Protein AF-A0A5Q4H5C5-F1 (afdb_monomer_lite)

Structure (mmCIF, N/CA/C/O backbone):
data_AF-A0A5Q4H5C5-F1
#
_entry.id   AF-A0A5Q4H5C5-F1
#
loop_
_atom_site.group_PDB
_atom_site.id
_atom_site.type_symbol
_atom_site.label_atom_id
_atom_site.label_alt_id
_atom_site.label_comp_id
_atom_site.label_asym_id
_atom_site.label_entity_id
_atom_site.label_seq_id
_atom_site.pdbx_PDB_ins_code
_atom_site.Cartn_x
_atom_site.Cartn_y
_atom_site.Cartn_z
_atom_site.occupancy
_atom_site.B_iso_or_equiv
_atom_site.auth_seq_id
_atom_site.auth_comp_id
_atom_site.auth_asym_id
_atom_site.auth_atom_id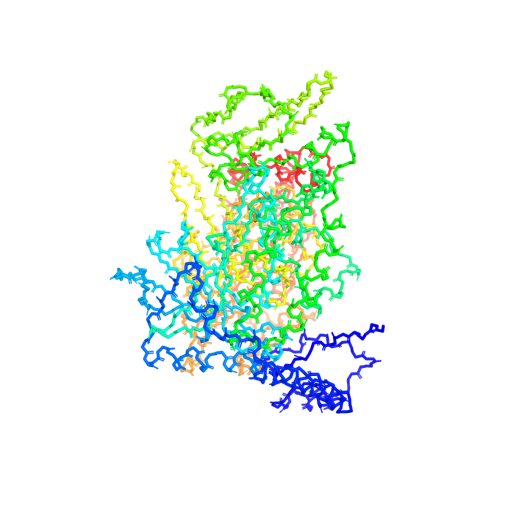
_atom_site.pdbx_PDB_model_num
ATOM 1 N N . PHE A 1 1 ? 11.814 12.733 35.305 1.00 24.50 1 PHE A N 1
ATOM 2 C CA . PHE A 1 1 ? 13.121 12.114 35.007 1.00 24.50 1 PHE A CA 1
ATOM 3 C C . PHE A 1 1 ? 13.001 11.260 33.753 1.00 24.50 1 PHE A C 1
ATOM 5 O O . PHE A 1 1 ? 12.534 10.129 33.829 1.00 24.50 1 PHE A O 1
ATOM 12 N N . SER A 1 2 ? 13.325 11.829 32.589 1.00 25.08 2 SER A N 1
ATOM 13 C CA . SER A 1 2 ? 13.315 11.117 31.309 1.00 25.08 2 SER A CA 1
ATOM 14 C C . SER A 1 2 ? 14.571 10.253 31.205 1.00 25.08 2 SER A C 1
ATOM 16 O O . SER A 1 2 ? 15.654 10.749 30.910 1.00 25.08 2 SER A O 1
ATOM 18 N N . MET A 1 3 ? 14.439 8.959 31.485 1.00 25.06 3 MET A N 1
ATOM 19 C CA . MET A 1 3 ? 15.427 7.988 31.025 1.00 25.06 3 MET A CA 1
ATOM 20 C C . MET A 1 3 ? 15.076 7.643 29.584 1.00 25.06 3 MET A C 1
ATOM 22 O O . MET A 1 3 ? 14.018 7.060 29.333 1.00 25.06 3 MET A O 1
ATOM 26 N N . ASP A 1 4 ? 15.950 8.010 28.650 1.00 27.47 4 ASP A N 1
ATOM 27 C CA . ASP A 1 4 ? 15.957 7.434 27.311 1.00 27.47 4 ASP A CA 1
ATOM 28 C C . ASP A 1 4 ? 15.965 5.906 27.449 1.00 27.47 4 ASP A C 1
ATOM 30 O O . ASP A 1 4 ? 16.947 5.306 27.891 1.00 27.47 4 ASP A O 1
ATOM 34 N N . ARG A 1 5 ? 14.832 5.267 27.141 1.00 27.55 5 ARG A N 1
ATOM 35 C CA . ARG A 1 5 ? 14.747 3.810 27.052 1.00 27.55 5 ARG A CA 1
ATOM 36 C C . ARG A 1 5 ? 15.484 3.389 25.790 1.00 27.55 5 ARG A C 1
ATOM 38 O O . ARG A 1 5 ? 14.963 3.524 24.686 1.00 27.55 5 ARG A O 1
ATOM 45 N N . TRP A 1 6 ? 16.699 2.891 25.962 1.00 33.88 6 TRP A N 1
ATOM 46 C CA . TRP A 1 6 ? 17.422 2.193 24.910 1.00 33.88 6 TRP A CA 1
ATOM 47 C C . TRP A 1 6 ? 16.799 0.803 24.768 1.00 33.88 6 TRP A C 1
ATOM 49 O O . TRP A 1 6 ? 16.703 0.056 25.735 1.00 33.88 6 TRP A O 1
ATOM 59 N N . SER A 1 7 ? 16.297 0.471 23.581 1.00 33.97 7 SER A N 1
ATOM 60 C CA . SER A 1 7 ? 15.688 -0.829 23.311 1.00 33.97 7 SER A CA 1
ATOM 61 C C . SER A 1 7 ? 16.748 -1.932 23.390 1.00 33.97 7 SER A C 1
ATOM 63 O O . SER A 1 7 ? 17.665 -1.981 22.569 1.00 33.97 7 SER A O 1
ATOM 65 N N . HIS A 1 8 ? 16.613 -2.830 24.366 1.00 30.78 8 HIS A N 1
ATOM 66 C CA . HIS A 1 8 ? 17.336 -4.097 24.427 1.00 30.78 8 HIS A CA 1
ATOM 67 C C . HIS A 1 8 ? 17.171 -4.884 23.112 1.00 30.78 8 HIS A C 1
ATOM 69 O O . HIS A 1 8 ? 16.129 -5.493 22.875 1.00 30.78 8 HIS A O 1
ATOM 75 N N . THR A 1 9 ? 18.217 -4.977 22.292 1.00 34.16 9 THR A N 1
ATOM 76 C CA . THR A 1 9 ? 18.326 -6.035 21.277 1.00 34.16 9 THR A CA 1
ATOM 77 C C . THR A 1 9 ? 18.616 -7.355 21.998 1.00 34.16 9 THR A C 1
ATOM 79 O O . THR A 1 9 ? 19.706 -7.562 22.535 1.00 34.16 9 THR A O 1
ATOM 82 N N . ARG A 1 10 ? 17.617 -8.243 22.104 1.00 31.52 10 ARG A N 1
ATOM 83 C CA . ARG A 1 10 ? 17.680 -9.467 22.935 1.00 31.52 10 ARG A CA 1
ATOM 84 C C . ARG A 1 10 ? 18.331 -10.691 22.267 1.00 31.52 10 ARG A C 1
ATOM 86 O O . ARG A 1 10 ? 18.463 -11.719 22.925 1.00 31.52 10 ARG A O 1
ATOM 93 N N . THR A 1 11 ? 18.835 -10.596 21.035 1.00 32.69 11 THR A N 1
ATOM 94 C CA . THR A 1 11 ? 19.495 -11.716 20.321 1.00 32.69 11 THR A CA 1
ATOM 95 C C . THR A 1 11 ? 20.763 -11.310 19.564 1.00 32.69 11 THR A C 1
ATOM 97 O O . THR A 1 11 ? 20.951 -10.124 19.295 1.00 32.69 11 THR A O 1
ATOM 100 N N . PRO A 1 12 ? 21.654 -12.275 19.236 1.00 31.16 12 PRO A N 1
ATOM 101 C CA . PRO A 1 12 ? 22.862 -12.020 18.461 1.00 31.16 12 PRO A CA 1
ATOM 102 C C . PRO A 1 12 ? 22.543 -11.736 16.991 1.00 31.16 12 PRO A C 1
ATOM 104 O O . PRO A 1 12 ? 21.700 -12.380 16.370 1.00 31.16 12 PRO A O 1
ATOM 107 N N . PHE A 1 13 ? 23.265 -10.763 16.459 1.00 40.22 13 PHE A N 1
ATOM 108 C CA . PHE A 1 13 ? 23.206 -10.250 15.100 1.00 40.22 13 PHE A CA 1
ATOM 109 C C . PHE A 1 13 ? 23.604 -11.338 14.109 1.00 40.22 13 PHE A C 1
ATOM 111 O O . PHE A 1 13 ? 24.758 -11.758 14.073 1.00 40.22 13 PHE A O 1
ATOM 118 N N . ILE A 1 14 ? 22.660 -11.796 13.290 1.00 32.22 14 ILE A N 1
ATOM 119 C CA . ILE A 1 14 ? 22.969 -12.623 12.124 1.00 32.22 14 ILE A CA 1
ATOM 120 C C . ILE A 1 14 ? 22.578 -11.814 10.893 1.00 32.22 14 ILE A C 1
ATOM 122 O O . ILE A 1 14 ? 21.432 -11.840 10.455 1.00 32.22 14 ILE A O 1
ATOM 126 N N . GLY A 1 15 ? 23.556 -11.091 10.347 1.00 29.44 15 GLY A N 1
ATOM 127 C CA . GLY A 1 15 ? 23.467 -10.478 9.025 1.00 29.44 15 GLY A CA 1
ATOM 128 C C . GLY A 1 15 ? 23.785 -8.990 9.010 1.00 29.44 15 GLY A C 1
ATOM 129 O O . GLY A 1 15 ? 22.909 -8.184 9.279 1.00 29.44 15 GLY A O 1
ATOM 130 N N . VAL A 1 16 ? 25.012 -8.682 8.573 1.00 31.88 16 VAL A N 1
ATOM 131 C CA . VAL A 1 16 ? 25.508 -7.361 8.146 1.00 31.88 16 VAL A CA 1
ATOM 132 C C . VAL A 1 16 ? 25.540 -6.309 9.262 1.00 31.88 16 VAL A C 1
ATOM 134 O O . VAL A 1 16 ? 24.557 -6.033 9.937 1.00 31.88 16 VAL A O 1
ATOM 137 N N . ILE A 1 17 ? 26.712 -5.705 9.452 1.00 34.69 17 ILE A N 1
ATOM 138 C CA . ILE A 1 17 ? 26.921 -4.535 10.310 1.00 34.69 17 ILE A CA 1
ATOM 139 C C . ILE A 1 17 ? 26.191 -3.347 9.655 1.00 34.69 17 ILE A C 1
ATOM 141 O O . ILE A 1 17 ? 26.812 -2.528 8.999 1.00 34.69 17 ILE A O 1
ATOM 145 N N . ASP A 1 18 ? 24.865 -3.297 9.761 1.00 31.42 18 ASP A N 1
ATOM 146 C CA . ASP A 1 18 ? 24.020 -2.180 9.303 1.00 31.42 18 ASP A CA 1
ATOM 147 C C . ASP A 1 18 ? 23.171 -1.621 10.464 1.00 31.42 18 ASP A C 1
ATOM 149 O O . ASP A 1 18 ? 22.157 -0.943 10.274 1.00 31.42 18 ASP A O 1
ATOM 153 N N . GLU A 1 19 ? 23.609 -1.864 11.701 1.00 35.09 19 GLU A N 1
ATOM 154 C CA . GLU A 1 19 ? 23.111 -1.161 12.875 1.00 35.09 19 GLU A CA 1
ATOM 155 C C . GLU A 1 19 ? 24.088 -0.060 13.274 1.00 35.09 19 GLU A C 1
ATOM 157 O O . GLU A 1 19 ? 25.169 -0.312 13.799 1.00 35.09 19 GLU A O 1
ATOM 162 N N . PHE A 1 20 ? 23.672 1.188 13.066 1.00 35.53 20 PHE A N 1
ATOM 163 C CA . PHE A 1 20 ? 24.185 2.291 13.865 1.00 35.53 20 PHE A CA 1
ATOM 164 C C . PHE A 1 20 ? 23.668 2.088 15.292 1.00 35.53 20 PHE A C 1
ATOM 166 O O . PHE A 1 20 ? 22.557 2.506 15.624 1.00 35.53 20 PHE A O 1
ATOM 173 N N . THR A 1 21 ? 24.454 1.450 16.152 1.00 40.84 21 THR A N 1
ATOM 174 C CA . THR A 1 21 ? 24.418 1.839 17.558 1.00 40.84 21 THR A CA 1
ATOM 175 C C . THR A 1 21 ? 25.072 3.217 17.603 1.00 40.84 21 THR A C 1
ATOM 177 O O . THR A 1 21 ? 26.158 3.396 17.058 1.00 40.84 21 THR A O 1
ATOM 180 N N . ALA A 1 22 ? 24.411 4.222 18.180 1.00 38.19 22 ALA A N 1
ATOM 181 C CA . ALA A 1 22 ? 25.074 5.490 18.458 1.00 38.19 22 ALA A CA 1
ATOM 182 C C . ALA A 1 22 ? 26.166 5.213 19.498 1.00 38.19 22 ALA A C 1
ATOM 184 O O . ALA A 1 22 ? 25.900 5.143 20.698 1.00 38.19 22 ALA A O 1
ATOM 185 N N . TRP A 1 23 ? 27.373 4.938 19.020 1.00 48.09 23 TRP A N 1
ATOM 186 C CA . TRP A 1 23 ? 28.549 4.853 19.859 1.00 48.09 23 TRP A CA 1
ATOM 187 C C . TRP A 1 23 ? 29.046 6.276 20.086 1.00 48.09 23 TRP A C 1
ATOM 189 O O . TRP A 1 23 ? 29.136 7.076 19.159 1.00 48.09 23 TRP A O 1
ATOM 199 N N . ASP A 1 24 ? 29.391 6.580 21.328 1.00 41.28 24 ASP A N 1
ATOM 200 C CA . ASP A 1 24 ? 30.087 7.811 21.705 1.00 41.28 24 ASP A CA 1
ATOM 201 C C . ASP A 1 24 ? 31.520 7.872 21.137 1.00 41.28 24 ASP A C 1
ATOM 203 O O . ASP A 1 24 ? 32.189 8.897 21.253 1.00 41.28 24 ASP A O 1
ATOM 207 N N . ARG A 1 25 ? 31.992 6.783 20.512 1.00 54.31 25 ARG A N 1
ATOM 208 C CA . ARG A 1 25 ? 33.290 6.666 19.842 1.00 54.31 25 ARG A CA 1
ATOM 209 C C . ARG A 1 25 ? 33.282 5.611 18.735 1.00 54.31 25 ARG A C 1
ATOM 211 O O . ARG A 1 25 ? 32.478 4.685 18.754 1.00 54.31 25 ARG A O 1
ATOM 218 N N . ALA A 1 26 ? 34.249 5.680 17.824 1.00 50.47 26 ALA A N 1
ATOM 219 C CA . ALA A 1 26 ? 34.503 4.594 16.882 1.00 50.47 26 ALA A CA 1
ATOM 220 C C . ALA A 1 26 ? 34.917 3.292 17.608 1.00 50.47 26 ALA A C 1
ATOM 222 O O . ALA A 1 26 ? 35.628 3.321 18.622 1.00 50.47 26 ALA A O 1
ATOM 223 N N . LEU A 1 27 ? 34.475 2.147 17.079 1.00 56.78 27 LEU A N 1
ATOM 224 C CA . LEU A 1 27 ? 34.932 0.825 17.512 1.00 56.78 27 LEU A CA 1
ATOM 225 C C . LEU A 1 27 ? 36.267 0.486 16.842 1.00 56.78 27 LEU A C 1
ATOM 227 O O . LEU A 1 27 ? 36.470 0.761 15.660 1.00 56.78 27 LEU A O 1
ATOM 231 N N . THR A 1 28 ? 37.167 -0.153 17.581 1.00 65.62 28 THR A N 1
ATOM 232 C CA . THR A 1 28 ? 38.423 -0.674 17.029 1.00 65.62 28 THR A CA 1
ATOM 233 C C . THR A 1 28 ? 38.176 -1.942 16.192 1.00 65.62 28 THR A C 1
ATOM 235 O O . THR A 1 28 ? 37.216 -2.674 16.457 1.00 65.62 28 THR A O 1
ATOM 238 N N . PRO A 1 29 ? 39.048 -2.282 15.220 1.00 56.16 29 PRO A N 1
ATOM 239 C CA . PRO A 1 29 ? 38.927 -3.521 14.442 1.00 56.16 29 PRO A CA 1
ATOM 240 C C . PRO A 1 29 ? 38.816 -4.785 15.309 1.00 56.16 29 PRO A C 1
ATOM 242 O O . PRO A 1 29 ? 38.026 -5.678 15.007 1.00 56.16 29 PRO A O 1
ATOM 245 N N . CYS A 1 30 ? 39.547 -4.838 16.428 1.00 62.84 30 CYS A N 1
ATOM 246 C CA . CYS A 1 30 ? 39.488 -5.942 17.388 1.00 62.84 30 CYS A CA 1
ATOM 247 C C . CYS A 1 30 ? 38.121 -6.050 18.079 1.00 62.84 30 CYS A C 1
ATOM 249 O O . CYS A 1 30 ? 37.609 -7.156 18.247 1.00 62.84 30 CYS A O 1
ATOM 251 N N . GLU A 1 31 ? 37.507 -4.922 18.450 1.00 63.34 31 GLU A N 1
ATOM 252 C CA . GLU A 1 31 ? 36.155 -4.892 19.019 1.00 63.34 31 GLU A CA 1
ATOM 253 C C . GLU A 1 31 ? 35.120 -5.364 17.993 1.00 63.34 31 GLU A C 1
ATOM 255 O O . GLU A 1 31 ? 34.280 -6.199 18.320 1.00 63.34 31 GLU A O 1
ATOM 260 N N . VAL A 1 32 ? 35.221 -4.920 16.736 1.00 58.78 32 VAL A N 1
ATOM 261 C CA . VAL A 1 32 ? 34.344 -5.372 15.641 1.00 58.78 32 VAL A CA 1
ATOM 262 C C . VAL A 1 32 ? 34.468 -6.885 15.421 1.00 58.78 32 VAL A C 1
ATOM 264 O O . VAL A 1 32 ? 33.459 -7.593 15.384 1.00 58.78 32 VAL A O 1
ATOM 267 N N . LEU A 1 33 ? 35.696 -7.409 15.348 1.00 60.31 33 LEU A N 1
ATOM 268 C CA . LEU A 1 33 ? 35.968 -8.845 15.226 1.00 60.31 33 LEU A CA 1
ATOM 269 C C . LEU A 1 33 ? 35.425 -9.637 16.423 1.00 60.31 33 LEU A C 1
ATOM 271 O O . LEU A 1 33 ? 34.775 -10.667 16.233 1.00 60.31 33 LEU A O 1
ATOM 275 N N . ALA A 1 34 ? 35.631 -9.153 17.648 1.00 64.31 34 ALA A N 1
ATOM 276 C CA . ALA A 1 34 ? 35.116 -9.792 18.854 1.00 64.31 34 ALA A CA 1
ATOM 277 C C . ALA A 1 34 ? 33.579 -9.808 18.892 1.00 64.31 34 ALA A C 1
ATOM 279 O O . ALA A 1 34 ? 32.991 -10.821 19.273 1.00 64.31 34 ALA A O 1
ATOM 280 N N . LEU A 1 35 ? 32.922 -8.723 18.469 1.00 62.19 35 LEU A N 1
ATOM 281 C CA . LEU A 1 35 ? 31.461 -8.638 18.385 1.00 62.19 35 LEU A CA 1
ATOM 282 C C . LEU A 1 35 ? 30.907 -9.570 17.301 1.00 62.19 35 LEU A C 1
ATOM 284 O O . LEU A 1 35 ? 29.940 -10.279 17.564 1.00 62.19 35 LEU A O 1
ATOM 288 N N . SER A 1 36 ? 31.559 -9.653 16.135 1.00 56.50 36 SER A N 1
ATOM 289 C CA . SER A 1 36 ? 31.135 -10.520 15.022 1.00 56.50 36 SER A CA 1
ATOM 290 C C . SER A 1 36 ? 31.127 -12.017 15.366 1.00 56.50 36 SER A C 1
ATOM 292 O O . SER A 1 36 ? 30.361 -12.787 14.793 1.00 56.50 36 SER A O 1
ATOM 294 N N . ARG A 1 37 ? 31.962 -12.439 16.325 1.00 61.53 37 ARG A N 1
ATOM 295 C CA . ARG A 1 37 ? 32.092 -13.838 16.764 1.00 61.53 37 ARG A CA 1
ATOM 296 C C . ARG A 1 37 ? 31.194 -14.188 17.954 1.00 61.53 37 ARG A C 1
ATOM 298 O O . ARG A 1 37 ? 31.105 -15.356 18.336 1.00 61.53 37 ARG A O 1
ATOM 305 N N . ARG A 1 38 ? 30.540 -13.206 18.585 1.00 58.09 38 ARG A N 1
ATOM 306 C CA . ARG A 1 38 ? 29.722 -13.434 19.785 1.00 58.09 38 ARG A CA 1
ATOM 307 C C . ARG A 1 38 ? 28.337 -13.967 19.426 1.00 58.09 38 ARG A C 1
ATOM 309 O O . ARG A 1 38 ? 27.617 -13.410 18.612 1.00 58.09 38 ARG A O 1
ATOM 316 N N . ARG A 1 39 ? 27.910 -15.001 20.157 1.00 52.84 39 ARG A N 1
ATOM 317 C CA . ARG A 1 39 ? 26.540 -15.551 20.117 1.00 52.84 39 ARG A CA 1
ATOM 318 C C . ARG A 1 39 ? 25.577 -14.880 21.114 1.00 52.84 39 ARG A C 1
ATOM 320 O O . ARG A 1 39 ? 24.515 -15.421 21.400 1.00 52.84 39 ARG A O 1
ATOM 327 N N . ARG A 1 40 ? 25.953 -13.733 21.693 1.00 51.28 40 ARG A N 1
ATOM 328 C CA . ARG A 1 40 ? 25.161 -12.972 22.682 1.00 51.28 40 ARG A CA 1
ATOM 329 C C . ARG A 1 40 ? 24.941 -11.532 22.194 1.00 51.28 40 ARG A C 1
ATOM 331 O O . ARG A 1 40 ? 25.654 -11.083 21.305 1.00 51.28 40 ARG A O 1
ATOM 338 N N . SER A 1 41 ? 23.969 -10.829 22.783 1.00 50.66 41 SER A N 1
ATOM 339 C CA . SER A 1 41 ? 23.651 -9.417 22.488 1.00 50.66 41 SER A CA 1
ATOM 340 C C . SER A 1 41 ? 24.871 -8.476 22.617 1.00 50.66 41 SER A C 1
ATOM 342 O O . SER A 1 41 ? 25.786 -8.749 23.398 1.00 50.66 41 SER A O 1
ATOM 344 N N . LEU A 1 42 ? 24.876 -7.360 21.869 1.00 52.69 42 LEU A N 1
ATOM 345 C CA . LEU A 1 42 ? 25.964 -6.360 21.812 1.00 52.69 42 LEU A CA 1
ATOM 346 C C . LEU A 1 42 ? 26.174 -5.615 23.141 1.00 52.69 42 LEU A C 1
ATOM 348 O O . LEU A 1 42 ? 27.313 -5.342 23.519 1.00 52.69 42 LEU A O 1
ATOM 352 N N . MET A 1 43 ? 25.094 -5.310 23.868 1.00 53.44 43 MET A N 1
ATOM 353 C CA . MET A 1 43 ? 25.117 -4.541 25.126 1.00 53.44 43 MET A CA 1
ATOM 354 C C . MET A 1 43 ? 26.066 -5.123 26.194 1.00 53.44 43 MET A C 1
ATOM 356 O O . MET A 1 43 ? 26.976 -4.410 26.627 1.00 53.44 43 MET A O 1
ATOM 360 N N . PRO A 1 44 ? 25.967 -6.416 26.575 1.00 54.12 44 PRO A N 1
ATOM 361 C CA . PRO A 1 44 ? 26.910 -7.027 27.518 1.00 54.12 44 PRO A CA 1
ATOM 362 C C . PRO A 1 44 ? 28.344 -7.161 26.978 1.00 54.12 44 PRO A C 1
ATOM 364 O O . PRO A 1 44 ? 29.248 -7.505 27.736 1.00 54.12 44 PRO A O 1
ATOM 367 N N . GLY A 1 45 ? 28.571 -6.942 25.678 1.00 56.78 45 GLY A N 1
ATOM 368 C CA . GLY A 1 45 ? 29.898 -6.979 25.062 1.00 56.78 45 GLY A CA 1
ATOM 369 C C . GLY A 1 45 ? 30.699 -5.685 25.183 1.00 56.78 45 GLY A C 1
ATOM 370 O O . GLY A 1 45 ? 31.922 -5.761 25.190 1.00 56.78 45 GLY A O 1
ATOM 371 N N . LEU A 1 46 ? 30.031 -4.534 25.299 1.00 56.75 46 LEU A N 1
ATOM 372 C CA . LEU A 1 46 ? 30.670 -3.210 25.280 1.00 56.75 46 LEU A CA 1
ATOM 373 C C . LEU A 1 46 ? 30.472 -2.410 26.579 1.00 56.75 46 LEU A C 1
ATOM 375 O O . LEU A 1 46 ? 31.348 -1.635 26.959 1.00 56.75 46 LEU A O 1
ATOM 379 N N . ARG A 1 47 ? 29.328 -2.574 27.258 1.00 63.16 47 ARG A N 1
ATOM 380 C CA . ARG A 1 47 ? 28.955 -1.839 28.483 1.00 63.16 47 ARG A CA 1
ATOM 381 C C . ARG A 1 47 ? 28.245 -2.779 29.461 1.00 63.16 47 ARG A C 1
ATOM 383 O O . ARG A 1 47 ? 27.022 -2.747 29.618 1.00 63.16 47 ARG A O 1
ATOM 390 N N . ILE A 1 48 ? 29.015 -3.681 30.073 1.00 65.19 48 ILE A N 1
ATOM 391 C CA . ILE A 1 48 ? 28.483 -4.688 31.005 1.00 65.19 48 ILE A CA 1
ATOM 392 C C . ILE A 1 48 ? 27.813 -4.050 32.230 1.00 65.19 48 ILE A C 1
ATOM 394 O O . ILE A 1 48 ? 26.789 -4.537 32.693 1.00 65.19 48 ILE A O 1
ATOM 398 N N . ASP A 1 49 ? 28.339 -2.919 32.689 1.00 65.88 49 ASP A N 1
ATOM 399 C CA . ASP A 1 49 ? 27.809 -2.071 33.754 1.00 65.88 49 ASP A CA 1
ATOM 400 C C . ASP A 1 49 ? 26.383 -1.584 33.449 1.00 65.88 49 ASP A C 1
ATOM 402 O O . ASP A 1 49 ? 25.472 -1.780 34.257 1.00 65.88 49 ASP A O 1
ATOM 406 N N . ARG A 1 50 ? 26.150 -1.033 32.249 1.00 62.44 50 ARG A N 1
ATOM 407 C CA . ARG A 1 50 ? 24.816 -0.581 31.822 1.00 62.44 50 ARG A CA 1
ATOM 408 C C . ARG A 1 50 ? 23.855 -1.744 31.628 1.00 62.44 50 ARG A C 1
ATOM 410 O O . ARG A 1 50 ? 22.703 -1.649 32.037 1.00 62.44 50 ARG A O 1
ATOM 417 N N . HIS A 1 51 ? 24.328 -2.850 31.056 1.00 60.28 51 HIS A N 1
ATOM 418 C CA . HIS A 1 51 ? 23.516 -4.054 30.893 1.00 60.28 51 HIS A CA 1
ATOM 419 C C . HIS A 1 51 ? 23.070 -4.640 32.241 1.00 60.28 51 HIS A C 1
ATOM 421 O O . HIS A 1 51 ? 21.911 -5.026 32.391 1.00 60.28 51 HIS A O 1
ATOM 427 N N . LEU A 1 52 ? 23.966 -4.683 33.232 1.00 65.88 52 LEU A N 1
ATOM 428 C CA . LEU A 1 52 ? 23.649 -5.134 34.587 1.00 65.88 52 LEU A CA 1
ATOM 429 C C . LEU A 1 52 ? 22.671 -4.182 35.279 1.00 65.88 52 LEU A C 1
ATOM 431 O O . LEU A 1 52 ? 21.709 -4.650 35.885 1.00 65.88 52 LEU A O 1
ATOM 435 N N . MET A 1 53 ? 22.867 -2.867 35.145 1.00 68.88 53 MET A N 1
ATOM 436 C CA . MET A 1 53 ? 21.944 -1.862 35.681 1.00 68.88 53 MET A CA 1
ATOM 437 C C . MET A 1 53 ? 20.543 -2.002 35.074 1.00 68.88 53 MET A C 1
ATOM 439 O O . MET A 1 53 ? 19.547 -1.988 35.792 1.00 68.88 53 MET A O 1
ATOM 443 N N . GLU A 1 54 ? 20.443 -2.199 33.761 1.00 61.00 54 GLU A N 1
ATOM 444 C CA . GLU A 1 54 ? 19.164 -2.409 33.082 1.00 61.00 54 GLU A CA 1
ATOM 445 C C . GLU A 1 54 ? 18.499 -3.726 33.505 1.00 61.00 54 GLU A C 1
ATOM 447 O O . GLU A 1 54 ? 17.298 -3.748 33.787 1.00 61.00 54 GLU A O 1
ATOM 452 N N . CYS A 1 55 ? 19.273 -4.809 33.639 1.00 64.06 55 CYS A N 1
ATOM 453 C CA . CYS A 1 55 ? 18.792 -6.073 34.197 1.00 64.06 55 CYS A CA 1
ATOM 454 C C . CYS A 1 55 ? 18.264 -5.894 35.626 1.00 64.06 55 CYS A C 1
ATOM 456 O O . CYS A 1 55 ? 17.194 -6.413 35.943 1.00 64.06 55 CYS A O 1
ATOM 458 N N . LEU A 1 56 ? 18.973 -5.137 36.470 1.00 70.88 56 LEU A N 1
ATOM 459 C CA . LEU A 1 56 ? 18.581 -4.842 37.847 1.00 70.88 56 LEU A CA 1
ATOM 460 C C . LEU A 1 56 ? 17.291 -4.016 37.894 1.00 70.88 56 LEU A C 1
ATOM 462 O O . LEU A 1 56 ? 16.344 -4.413 38.565 1.00 70.88 56 LEU A O 1
ATOM 466 N N . LEU A 1 57 ? 17.212 -2.907 37.154 1.00 69.62 57 LEU A N 1
ATOM 467 C CA . LEU A 1 57 ? 16.022 -2.048 37.090 1.00 69.62 57 LEU A CA 1
ATOM 468 C C . LEU A 1 57 ? 14.811 -2.801 36.516 1.00 69.62 57 LEU A C 1
ATOM 470 O O . LEU A 1 57 ? 13.686 -2.688 37.017 1.00 69.62 57 LEU A O 1
ATOM 474 N N . THR A 1 58 ? 15.033 -3.632 35.499 1.00 62.81 58 THR A N 1
ATOM 475 C CA . THR A 1 58 ? 14.004 -4.514 34.936 1.00 62.81 58 THR A CA 1
ATOM 476 C C . THR A 1 58 ? 13.580 -5.579 35.950 1.00 62.81 58 THR A C 1
ATOM 478 O O . THR A 1 58 ? 12.391 -5.856 36.091 1.00 62.81 58 THR A O 1
ATOM 481 N N . GLY A 1 59 ? 14.521 -6.157 36.696 1.00 67.69 59 GLY A N 1
ATOM 482 C CA . GLY A 1 59 ? 14.258 -7.113 37.770 1.00 67.69 59 GLY A CA 1
ATOM 483 C C . GLY A 1 59 ? 13.452 -6.501 38.916 1.00 67.69 59 GLY A C 1
ATOM 484 O O . GLY A 1 59 ? 12.431 -7.062 39.304 1.00 67.69 59 GLY A O 1
ATOM 485 N N . LEU A 1 60 ? 13.845 -5.319 39.396 1.00 71.38 60 LEU A N 1
ATOM 486 C CA . LEU A 1 60 ? 13.155 -4.571 40.451 1.00 71.38 60 LEU A CA 1
ATOM 487 C C . LEU A 1 60 ? 11.735 -4.187 40.034 1.00 71.38 60 LEU A C 1
ATOM 489 O O . LEU A 1 60 ? 10.787 -4.420 40.782 1.00 71.38 60 LEU A O 1
ATOM 493 N N . SER A 1 61 ? 11.563 -3.659 38.820 1.00 67.56 61 SER A N 1
ATOM 494 C CA . SER A 1 61 ? 10.234 -3.308 38.308 1.00 67.56 61 SER A CA 1
ATOM 495 C C . SER A 1 61 ? 9.329 -4.533 38.133 1.00 67.56 61 SER A C 1
ATOM 497 O O . SER A 1 61 ? 8.142 -4.458 38.458 1.00 67.56 61 SER A O 1
ATOM 499 N N . ARG A 1 62 ? 9.869 -5.678 37.686 1.00 67.31 62 ARG A N 1
ATOM 500 C CA . ARG A 1 62 ? 9.141 -6.961 37.656 1.00 67.31 62 ARG A CA 1
ATOM 501 C C . ARG A 1 62 ? 8.774 -7.428 39.062 1.00 67.31 62 ARG A C 1
ATOM 503 O O . ARG A 1 62 ? 7.629 -7.813 39.274 1.00 67.31 62 ARG A O 1
ATOM 510 N N . GLY A 1 63 ? 9.716 -7.360 40.003 1.00 70.12 63 GLY A N 1
ATOM 511 C CA . GLY A 1 63 ? 9.520 -7.735 41.402 1.00 70.12 63 GLY A CA 1
ATOM 512 C C . GLY A 1 63 ? 8.399 -6.932 42.053 1.00 70.12 63 GLY A C 1
ATOM 513 O O . GLY A 1 63 ? 7.439 -7.517 42.539 1.00 70.12 63 GLY A O 1
ATOM 514 N N . MET A 1 64 ? 8.443 -5.598 41.962 1.00 72.12 64 MET A N 1
ATOM 515 C CA . MET A 1 64 ? 7.397 -4.722 42.505 1.00 72.12 64 MET A CA 1
ATOM 516 C C . MET A 1 64 ? 6.007 -5.037 41.936 1.00 72.12 64 MET A C 1
ATOM 518 O O . MET A 1 64 ? 5.036 -5.125 42.686 1.00 72.12 64 MET A O 1
ATOM 522 N N . ARG A 1 65 ? 5.894 -5.243 40.617 1.00 69.06 65 ARG A N 1
ATOM 523 C CA . ARG A 1 65 ? 4.612 -5.587 39.976 1.00 69.06 65 ARG A CA 1
ATOM 524 C C . ARG A 1 65 ? 4.107 -6.963 40.391 1.00 69.06 65 ARG A C 1
ATOM 526 O O . ARG A 1 65 ? 2.916 -7.105 40.655 1.00 69.06 65 ARG A O 1
ATOM 533 N N . ALA A 1 66 ? 4.998 -7.952 40.470 1.00 70.81 66 ALA A N 1
ATOM 534 C CA . ALA A 1 66 ? 4.655 -9.289 40.936 1.00 70.81 66 ALA A CA 1
ATOM 535 C C . ALA A 1 66 ? 4.125 -9.236 42.374 1.00 70.81 66 ALA A C 1
ATOM 537 O O . ALA A 1 66 ? 3.043 -9.752 42.622 1.00 70.81 66 ALA A O 1
ATOM 538 N N . THR A 1 67 ? 4.796 -8.522 43.284 1.00 74.19 67 THR A N 1
ATOM 539 C CA . THR A 1 67 ? 4.344 -8.347 44.675 1.00 74.19 67 THR A CA 1
ATOM 540 C C . THR A 1 67 ? 2.967 -7.687 44.754 1.00 74.19 67 THR A C 1
ATOM 542 O O . THR A 1 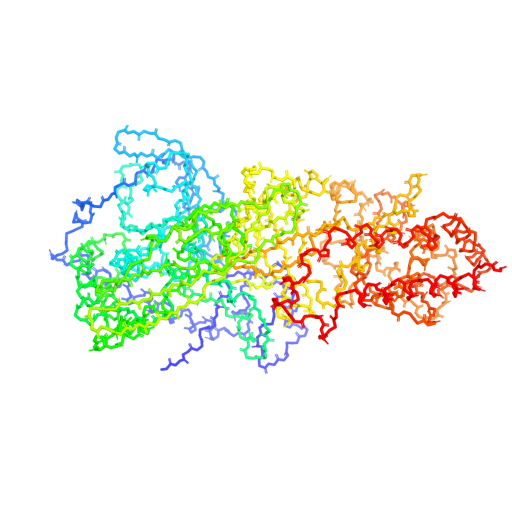67 ? 2.096 -8.166 45.479 1.00 74.19 67 THR A O 1
ATOM 545 N N . LEU A 1 68 ? 2.731 -6.625 43.973 1.00 76.31 68 LEU A N 1
ATOM 546 C CA . LEU A 1 68 ? 1.419 -5.970 43.898 1.00 76.31 68 LEU A CA 1
ATOM 547 C C . LEU A 1 68 ? 0.328 -6.911 43.371 1.00 76.31 68 LEU A C 1
ATOM 549 O O . LEU A 1 68 ? -0.805 -6.853 43.841 1.00 76.31 68 LEU A O 1
ATOM 553 N N . ARG A 1 69 ? 0.653 -7.789 42.415 1.00 76.31 69 ARG A N 1
ATOM 554 C CA . ARG A 1 69 ? -0.291 -8.793 41.914 1.00 76.31 69 ARG A CA 1
ATOM 555 C C . ARG A 1 69 ? -0.547 -9.899 42.937 1.00 76.31 69 ARG A C 1
ATOM 557 O O . ARG A 1 69 ? -1.691 -10.314 43.083 1.00 76.31 69 ARG A O 1
ATOM 564 N N . THR A 1 70 ? 0.471 -10.346 43.667 1.00 73.31 70 THR A N 1
ATOM 565 C CA . THR A 1 70 ? 0.309 -11.317 44.757 1.00 73.31 70 THR A CA 1
ATOM 566 C C . THR A 1 70 ? -0.608 -10.759 45.844 1.00 73.31 70 THR A C 1
ATOM 568 O O . THR A 1 70 ? -1.483 -11.471 46.323 1.00 73.31 70 THR A O 1
ATOM 571 N N . ALA A 1 71 ? -0.493 -9.468 46.175 1.00 74.75 71 ALA A N 1
ATOM 572 C CA . ALA A 1 71 ? -1.400 -8.813 47.118 1.00 74.75 71 ALA A CA 1
ATOM 573 C C . ALA A 1 71 ? -2.872 -8.866 46.665 1.00 74.75 71 ALA A C 1
ATOM 575 O O . ALA A 1 71 ? -3.766 -9.000 47.498 1.00 74.75 71 ALA A O 1
ATOM 576 N N . ASP A 1 72 ? -3.144 -8.832 45.355 1.00 78.25 72 ASP A N 1
ATOM 577 C CA . ASP A 1 72 ? -4.508 -9.008 44.852 1.00 78.25 72 ASP A CA 1
ATOM 578 C C . ASP A 1 72 ? -5.048 -10.433 45.034 1.00 78.25 72 ASP A C 1
ATOM 580 O O . ASP A 1 72 ? -6.263 -10.597 45.115 1.00 78.25 72 ASP A O 1
ATOM 584 N N . ALA A 1 73 ? -4.187 -11.458 45.059 1.00 69.75 73 ALA A N 1
ATOM 585 C CA . ALA A 1 73 ? -4.610 -12.845 45.273 1.00 69.75 73 ALA A CA 1
ATOM 586 C C . ALA A 1 73 ? -5.144 -13.069 46.698 1.00 69.75 73 ALA A C 1
ATOM 588 O O . ALA A 1 73 ? -5.974 -13.945 46.913 1.00 69.75 73 ALA A O 1
ATOM 589 N N . PHE A 1 74 ? -4.712 -12.235 47.649 1.00 72.06 74 PHE A N 1
ATOM 590 C CA . PHE A 1 74 ? -5.189 -12.227 49.033 1.00 72.06 74 PHE A CA 1
ATOM 591 C C . PHE A 1 74 ? -6.319 -11.212 49.280 1.00 72.06 74 PHE A C 1
ATOM 593 O O . PHE A 1 74 ? -6.764 -11.037 50.413 1.00 72.06 74 PHE A O 1
ATOM 600 N N . ASN A 1 75 ? -6.796 -10.519 48.240 1.00 72.81 75 ASN A N 1
ATOM 601 C CA . ASN A 1 75 ? -7.865 -9.538 48.375 1.00 72.81 75 ASN A CA 1
ATOM 602 C C . ASN A 1 75 ? -9.241 -10.226 48.385 1.00 72.81 75 ASN A C 1
ATOM 604 O O . ASN A 1 75 ? -9.756 -10.602 47.336 1.00 72.81 75 ASN A O 1
ATOM 608 N N . LEU A 1 76 ? -9.862 -10.316 49.564 1.00 63.28 76 LEU A N 1
ATOM 609 C CA . LEU A 1 76 ? -11.176 -10.947 49.777 1.00 63.28 76 LEU A CA 1
ATOM 610 C C . LEU A 1 76 ? -12.331 -10.283 49.005 1.00 63.28 76 LEU A C 1
ATOM 612 O O . LEU A 1 76 ? -13.348 -10.921 48.761 1.00 63.28 76 LEU A O 1
ATOM 616 N N . MET A 1 77 ? -12.179 -9.021 48.592 1.00 66.56 77 MET A N 1
ATOM 617 C CA . MET A 1 77 ? -13.185 -8.302 47.795 1.00 66.56 77 MET A CA 1
ATOM 618 C C . MET A 1 77 ? -13.093 -8.623 46.295 1.00 66.56 77 MET A C 1
ATOM 620 O O . MET A 1 77 ? -13.910 -8.147 45.501 1.00 66.56 77 MET A O 1
ATOM 624 N N . ARG A 1 78 ? -12.074 -9.387 45.880 1.00 66.94 78 ARG A N 1
ATOM 625 C CA . ARG A 1 78 ? -11.925 -9.891 44.516 1.00 66.94 78 ARG A CA 1
ATOM 626 C C . ARG A 1 78 ? -12.577 -11.262 44.425 1.00 66.94 78 ARG A C 1
ATOM 628 O O . ARG A 1 78 ? -12.174 -12.188 45.119 1.00 66.94 78 ARG A O 1
ATOM 635 N N . HIS A 1 79 ? -13.518 -11.412 43.497 1.00 68.50 79 HIS A N 1
ATOM 636 C CA . HIS A 1 79 ? -14.028 -12.734 43.139 1.00 68.50 79 HIS A CA 1
ATOM 637 C C . HIS A 1 79 ? -13.642 -13.038 41.688 1.00 68.50 79 HIS A C 1
ATOM 639 O O . HIS A 1 79 ? -14.203 -12.424 40.775 1.00 68.50 79 HIS A O 1
ATOM 645 N N . PRO A 1 80 ? -12.712 -13.986 41.460 1.00 60.88 80 PRO A N 1
ATOM 646 C CA . PRO A 1 80 ? -12.269 -14.396 40.124 1.00 60.88 80 PRO A CA 1
ATOM 647 C C . PRO A 1 80 ? -13.421 -14.793 39.188 1.00 60.88 80 PRO A C 1
ATOM 649 O O . PRO A 1 80 ? -13.324 -14.623 37.975 1.00 60.88 80 PRO A O 1
ATOM 652 N N . GLY A 1 81 ? -14.534 -15.274 39.755 1.00 63.50 81 GLY A N 1
ATOM 653 C CA . GLY A 1 81 ? -15.738 -15.654 39.018 1.00 63.50 81 GLY A CA 1
ATOM 654 C C . GLY A 1 81 ? -16.492 -14.491 38.361 1.00 63.50 81 GLY A C 1
ATOM 655 O O . GLY A 1 81 ? -17.194 -14.730 37.388 1.00 63.50 81 GLY A O 1
ATOM 656 N N . TYR A 1 82 ? -16.330 -13.234 38.805 1.00 69.94 82 TYR A N 1
ATOM 657 C CA . TYR A 1 82 ? -17.070 -12.102 38.213 1.00 69.94 82 TYR A CA 1
ATOM 658 C C . TYR A 1 82 ? -16.744 -11.877 36.740 1.00 69.94 82 TYR A C 1
ATOM 660 O O . TYR A 1 82 ? -17.632 -11.545 35.962 1.00 69.94 82 TYR A O 1
ATOM 668 N N . ALA A 1 83 ? -15.474 -12.028 36.358 1.00 67.56 83 ALA A N 1
ATOM 669 C CA . ALA A 1 83 ? -15.084 -11.902 34.960 1.00 67.56 83 ALA A CA 1
ATOM 670 C C . ALA A 1 83 ? -15.639 -13.068 34.127 1.00 67.56 83 ALA A C 1
ATOM 672 O O . ALA A 1 83 ? -16.073 -12.854 32.998 1.00 67.56 83 ALA A O 1
ATOM 673 N N . ASN A 1 84 ? -15.681 -14.269 34.711 1.00 71.56 84 ASN A N 1
ATOM 674 C CA . ASN A 1 84 ? -16.153 -15.481 34.050 1.00 71.56 84 ASN A CA 1
ATOM 675 C C . ASN A 1 84 ? -17.680 -15.493 33.832 1.00 71.56 84 ASN A C 1
ATOM 677 O O . ASN A 1 84 ? -18.135 -15.898 32.775 1.00 71.56 84 ASN A O 1
ATOM 681 N N . ILE A 1 85 ? -18.465 -14.989 34.790 1.00 69.69 85 ILE A N 1
ATOM 682 C CA . ILE A 1 85 ? -19.944 -14.958 34.737 1.00 69.69 85 ILE A CA 1
ATOM 683 C C . ILE A 1 85 ? -20.449 -13.611 34.175 1.00 69.69 85 ILE A C 1
ATOM 685 O O . ILE A 1 85 ? -21.602 -13.224 34.344 1.00 69.69 85 ILE A O 1
ATOM 689 N N . SER A 1 86 ? -19.573 -12.825 33.545 1.00 77.62 86 SER A N 1
ATOM 690 C CA . SER A 1 86 ? -19.985 -11.553 32.951 1.00 77.62 86 SER A CA 1
ATOM 691 C C . SER A 1 86 ? -20.844 -11.779 31.704 1.00 77.62 86 SER A C 1
ATOM 693 O O . SER A 1 86 ? -20.643 -12.741 30.968 1.00 77.62 86 SER A O 1
ATOM 695 N N . ALA A 1 87 ? -21.757 -10.844 31.427 1.00 82.81 87 ALA A N 1
ATOM 696 C CA . ALA A 1 87 ? -22.611 -10.857 30.234 1.00 82.81 87 ALA A CA 1
ATOM 697 C C . ALA A 1 87 ? -21.858 -10.533 28.921 1.00 82.81 87 ALA A C 1
ATOM 699 O O . ALA A 1 87 ? -22.483 -10.224 27.910 1.00 82.81 87 ALA A O 1
ATOM 700 N N . LEU A 1 88 ? -20.520 -10.548 28.936 1.00 86.81 88 LEU A N 1
ATOM 701 C CA . LEU A 1 88 ? -19.712 -10.378 27.732 1.00 86.81 88 LEU A CA 1
ATOM 702 C C . LEU A 1 88 ? -19.870 -11.598 26.817 1.00 86.81 88 LEU A C 1
ATOM 704 O O . LEU A 1 88 ? -19.989 -12.727 27.301 1.00 86.81 88 LEU A O 1
ATOM 708 N N . HIS A 1 89 ? -19.797 -11.357 25.507 1.00 87.50 89 HIS A N 1
ATOM 709 C CA . HIS A 1 89 ? -19.782 -12.416 24.502 1.00 87.50 89 HIS A CA 1
ATOM 710 C C . HIS A 1 89 ? -18.639 -13.404 24.779 1.00 87.50 89 HIS A C 1
ATOM 712 O O . HIS A 1 89 ? -17.527 -12.992 25.125 1.00 87.50 89 HIS A O 1
ATOM 718 N N . GLU A 1 90 ? -18.921 -14.699 24.657 1.00 88.19 90 GLU A N 1
ATOM 719 C CA . GLU A 1 90 ? -17.938 -15.764 24.836 1.00 88.19 90 GLU A CA 1
ATOM 720 C C . GLU A 1 90 ? -17.465 -16.275 23.487 1.00 88.19 90 GLU A C 1
ATOM 722 O O . GLU A 1 90 ? -18.271 -16.696 22.664 1.00 88.19 90 GLU A O 1
ATOM 727 N N . LEU A 1 91 ? -16.150 -16.263 23.303 1.00 89.75 91 LEU A N 1
ATOM 728 C CA . LEU A 1 91 ? -15.482 -16.872 22.168 1.00 89.75 91 LEU A CA 1
ATOM 729 C C . LEU A 1 91 ? -14.693 -18.077 22.677 1.00 89.75 91 LEU A C 1
ATOM 731 O O . LEU A 1 91 ? -13.698 -17.897 23.385 1.00 89.75 91 LEU A O 1
ATOM 735 N N . ASP A 1 92 ? -15.121 -19.287 22.318 1.00 90.94 92 ASP A N 1
ATOM 736 C CA . ASP A 1 92 ? -14.413 -20.515 22.683 1.00 90.94 92 ASP A CA 1
ATOM 737 C C . ASP A 1 92 ? -13.629 -21.072 21.489 1.00 90.94 92 ASP A C 1
ATOM 739 O O . ASP A 1 92 ? -14.171 -21.362 20.419 1.00 90.94 92 ASP A O 1
ATOM 743 N N . LEU A 1 93 ? -12.315 -21.193 21.671 1.00 92.56 93 LEU A N 1
ATOM 744 C CA . LEU A 1 93 ? -11.394 -21.728 20.676 1.00 92.56 93 LEU A CA 1
ATOM 745 C C . LEU A 1 93 ? -11.017 -23.156 21.051 1.00 92.56 93 LEU A C 1
ATOM 747 O O . LEU A 1 93 ? -10.416 -23.405 22.097 1.00 92.56 93 LEU A O 1
ATOM 751 N N . TYR A 1 94 ? -11.274 -24.097 20.154 1.00 92.50 94 TYR A N 1
ATOM 752 C CA . TYR A 1 94 ? -10.847 -25.471 20.343 1.00 92.50 94 TYR A CA 1
ATOM 753 C C . TYR A 1 94 ? -9.492 -25.716 19.680 1.00 92.50 94 TYR A C 1
ATOM 755 O O . TYR A 1 94 ? -9.345 -25.661 18.455 1.00 92.50 94 TYR A O 1
ATOM 763 N N . LEU A 1 95 ? -8.502 -26.019 20.515 1.00 92.88 95 LEU A N 1
ATOM 764 C CA . LEU A 1 95 ? -7.116 -26.271 20.149 1.00 92.88 95 LEU A CA 1
ATOM 765 C C . LEU A 1 95 ? -6.717 -27.683 20.572 1.00 92.88 95 LEU A C 1
ATOM 767 O O . LEU A 1 95 ? -6.833 -28.059 21.743 1.00 92.88 95 LEU A O 1
ATOM 771 N N . SER A 1 96 ? -6.161 -28.462 19.644 1.00 93.19 96 SER A N 1
ATOM 772 C CA . SER A 1 96 ? -5.600 -29.763 19.999 1.00 93.19 96 SER A CA 1
ATOM 773 C C . SER A 1 96 ? -4.418 -29.605 20.970 1.00 93.19 96 SER A C 1
ATOM 775 O O . SER A 1 96 ? -3.786 -28.549 21.069 1.00 93.19 96 SER A O 1
ATOM 777 N N . LYS A 1 97 ? -4.037 -30.684 21.670 1.00 92.88 97 LYS A N 1
ATOM 778 C CA . LYS A 1 97 ? -2.834 -30.671 22.530 1.00 92.88 97 LYS A CA 1
ATOM 779 C C . LYS A 1 97 ? -1.566 -30.292 21.750 1.00 92.88 97 LYS A C 1
ATOM 781 O O . LYS A 1 97 ? -0.641 -29.715 22.323 1.00 92.88 97 LYS A O 1
ATOM 786 N N . SER A 1 98 ? -1.492 -30.629 20.462 1.00 93.12 98 SER A N 1
ATOM 787 C CA . SER A 1 98 ? -0.410 -30.196 19.570 1.00 93.12 98 SER A CA 1
ATOM 788 C C . SER A 1 98 ? -0.431 -28.692 19.327 1.00 93.12 98 SER A C 1
ATOM 790 O O . SER A 1 98 ? 0.624 -28.075 19.465 1.00 93.12 98 SER A O 1
ATOM 792 N N . ASP A 1 99 ? -1.595 -28.107 19.049 1.00 93.06 99 ASP A N 1
ATOM 793 C CA . ASP A 1 99 ? -1.732 -26.673 18.753 1.00 93.06 99 ASP A CA 1
ATOM 794 C C . ASP A 1 99 ? -1.423 -25.824 19.989 1.00 93.06 99 ASP A C 1
ATOM 796 O O . ASP A 1 99 ? -0.682 -24.846 19.913 1.00 93.06 99 ASP A O 1
ATOM 800 N N . LEU A 1 100 ? -1.875 -26.257 21.171 1.00 91.12 100 LEU A N 1
ATOM 801 C CA . LEU A 1 100 ? -1.518 -25.613 22.440 1.00 91.12 100 LEU A CA 1
ATOM 802 C C . LEU A 1 100 ? 0.001 -25.573 22.652 1.00 91.12 100 LEU A C 1
ATOM 804 O O . LEU A 1 100 ? 0.570 -24.524 22.958 1.00 91.12 100 LEU A O 1
ATOM 808 N N . ARG A 1 101 ? 0.687 -26.706 22.446 1.00 91.62 101 ARG A N 1
ATOM 809 C CA . ARG A 1 101 ? 2.157 -26.774 22.539 1.00 91.62 101 ARG A CA 1
ATOM 810 C C . ARG A 1 101 ? 2.844 -25.968 21.446 1.00 91.62 101 ARG A C 1
ATOM 812 O O . ARG A 1 101 ? 3.949 -25.471 21.660 1.00 91.62 101 ARG A O 1
ATOM 819 N N . TYR A 1 102 ? 2.238 -25.880 20.268 1.00 91.75 102 TYR A N 1
ATOM 820 C CA . TYR A 1 102 ? 2.744 -25.082 19.166 1.00 91.75 102 TYR A CA 1
ATOM 821 C C . TYR A 1 102 ? 2.785 -23.605 19.548 1.00 91.75 102 TYR A C 1
ATOM 823 O O . TYR A 1 102 ? 3.865 -23.011 19.576 1.00 91.75 102 TYR A O 1
ATOM 831 N N . PHE A 1 103 ? 1.640 -23.043 19.934 1.00 90.38 103 PHE A N 1
ATOM 832 C CA . PHE A 1 103 ? 1.543 -21.631 20.277 1.00 90.38 103 PHE A CA 1
ATOM 833 C C . PHE A 1 103 ? 2.320 -21.277 21.544 1.00 90.38 103 PHE A C 1
ATOM 835 O O . PHE A 1 103 ? 2.997 -20.253 21.558 1.00 90.38 103 PHE A O 1
ATOM 842 N N . ALA A 1 104 ? 2.324 -22.140 22.566 1.00 88.44 104 ALA A N 1
ATOM 843 C CA . ALA A 1 104 ? 3.120 -21.913 23.773 1.00 88.44 104 ALA A CA 1
ATOM 844 C C . ALA A 1 104 ? 4.625 -21.816 23.462 1.00 88.44 104 ALA A C 1
ATOM 846 O O . ALA A 1 104 ? 5.298 -20.887 23.913 1.00 88.44 104 ALA A O 1
ATOM 847 N N . ARG A 1 105 ? 5.157 -22.735 22.638 1.00 88.88 105 ARG A N 1
ATOM 848 C CA . ARG A 1 105 ? 6.562 -22.685 22.196 1.00 88.88 105 ARG A CA 1
ATOM 849 C C . ARG A 1 105 ? 6.838 -21.454 21.339 1.00 88.88 105 ARG A C 1
ATOM 851 O O . ARG A 1 105 ? 7.850 -20.790 21.549 1.00 88.88 105 ARG A O 1
ATOM 858 N N . GLY A 1 106 ? 5.940 -21.144 20.405 1.00 85.06 106 GLY A N 1
ATOM 859 C CA . GLY A 1 106 ? 6.057 -19.980 19.531 1.00 85.06 106 GLY A CA 1
ATOM 860 C C . GLY A 1 106 ? 6.093 -18.665 20.310 1.00 85.06 106 GLY A C 1
ATOM 861 O O . GLY A 1 106 ? 6.968 -17.832 20.074 1.00 85.06 106 GLY A O 1
ATOM 862 N N . GLN A 1 107 ? 5.205 -18.503 21.292 1.00 83.75 107 GLN A N 1
ATOM 863 C CA . GLN A 1 107 ? 5.176 -17.335 22.168 1.00 83.75 107 GLN A CA 1
ATOM 864 C C . GLN A 1 107 ? 6.442 -17.247 23.025 1.00 83.75 107 GLN A C 1
ATOM 866 O O . GLN A 1 107 ? 7.064 -16.191 23.080 1.00 83.75 107 GLN A O 1
ATOM 871 N N . GLN A 1 108 ? 6.861 -18.344 23.664 1.00 82.25 108 GLN A N 1
ATOM 872 C CA . GLN A 1 108 ? 8.063 -18.356 24.501 1.00 82.25 108 GLN A CA 1
ATOM 873 C C . GLN A 1 108 ? 9.321 -17.992 23.703 1.00 82.25 108 GLN A C 1
ATOM 875 O O . GLN A 1 108 ? 10.142 -17.202 24.172 1.00 82.25 108 GLN A O 1
ATOM 880 N N . ALA A 1 109 ? 9.460 -18.539 22.495 1.00 80.25 109 ALA A N 1
ATOM 881 C CA . ALA A 1 109 ? 10.558 -18.206 21.599 1.00 80.25 109 ALA A CA 1
ATOM 882 C C . ALA A 1 109 ? 10.478 -16.748 21.123 1.00 80.25 109 ALA A C 1
ATOM 884 O O . ALA A 1 109 ? 11.489 -16.060 21.087 1.00 80.25 109 ALA A O 1
ATOM 885 N N . SER A 1 110 ? 9.283 -16.237 20.833 1.00 77.06 110 SER A N 1
ATOM 886 C CA . SER A 1 110 ? 9.123 -14.839 20.421 1.00 77.06 110 SER A CA 1
ATOM 887 C C . SER A 1 110 ? 9.412 -13.848 21.559 1.00 77.06 110 SER A C 1
ATOM 889 O O . SER A 1 110 ? 10.027 -12.807 21.348 1.00 77.06 110 SER A O 1
ATOM 891 N N . LEU A 1 111 ? 9.044 -14.177 22.801 1.00 74.56 111 LEU A N 1
ATOM 892 C CA . LEU A 1 111 ? 9.368 -13.372 23.986 1.00 74.56 111 LEU A CA 1
ATOM 893 C C . LEU A 1 111 ? 10.873 -13.349 24.292 1.00 74.56 111 LEU A C 1
ATOM 895 O O . LEU A 1 111 ? 11.380 -12.352 24.819 1.00 74.56 111 LEU A O 1
ATOM 899 N N . SER A 1 112 ? 11.589 -14.438 23.990 1.00 69.75 112 SER A N 1
ATOM 900 C CA . SER A 1 112 ? 13.039 -14.504 24.188 1.00 69.75 112 SER A CA 1
ATOM 901 C C . SER A 1 112 ? 13.801 -13.704 23.131 1.00 69.75 112 SER A C 1
ATOM 903 O O . SER A 1 112 ? 14.799 -13.068 23.469 1.00 69.75 112 SER A O 1
ATOM 905 N N . THR A 1 113 ? 13.308 -13.666 21.890 1.00 63.12 113 THR A N 1
ATOM 906 C CA . THR A 1 113 ? 13.900 -12.881 20.795 1.00 63.12 113 THR A CA 1
ATOM 907 C C . THR A 1 113 ? 13.480 -11.410 20.818 1.00 63.12 113 THR A C 1
ATOM 909 O O . THR A 1 113 ? 14.229 -10.560 20.341 1.00 63.12 113 THR A O 1
ATOM 912 N N . GLY A 1 114 ? 12.311 -11.093 21.384 1.00 63.88 114 GLY A N 1
ATOM 913 C CA . GLY A 1 114 ? 11.700 -9.761 21.313 1.00 63.88 114 GLY A CA 1
ATOM 914 C C . GLY A 1 114 ? 10.987 -9.478 19.984 1.00 63.88 114 GLY A C 1
ATOM 915 O O . GLY A 1 114 ? 10.604 -8.341 19.735 1.00 63.88 114 GLY A O 1
ATOM 916 N N . TYR A 1 115 ? 10.798 -10.492 19.132 1.00 66.81 115 TYR A N 1
ATOM 917 C CA . TYR A 1 115 ? 10.086 -10.379 17.857 1.00 66.81 115 TYR A CA 1
ATOM 918 C C . TYR A 1 115 ? 9.259 -11.634 17.589 1.00 66.81 115 TYR A C 1
ATOM 920 O O . TYR A 1 115 ? 9.620 -12.723 18.030 1.00 66.81 115 TYR A O 1
ATOM 928 N N . LEU A 1 116 ? 8.178 -11.502 16.815 1.00 73.44 116 LEU A N 1
ATOM 929 C CA . LEU A 1 116 ? 7.371 -12.656 16.417 1.00 73.44 116 LEU A CA 1
ATOM 930 C C . LEU A 1 116 ? 8.204 -13.526 15.481 1.00 73.44 116 LEU A C 1
ATOM 932 O O . LEU A 1 116 ? 8.527 -13.107 14.368 1.00 73.44 116 LEU A O 1
ATOM 936 N N . ILE A 1 117 ? 8.600 -14.711 15.953 1.00 75.62 117 ILE A N 1
ATOM 937 C CA . ILE A 1 117 ? 9.361 -15.634 15.111 1.00 75.62 117 ILE A CA 1
ATOM 938 C C . ILE A 1 117 ? 8.461 -16.161 14.001 1.00 75.62 117 ILE A C 1
ATOM 940 O O . ILE A 1 117 ? 7.252 -16.334 14.182 1.00 75.62 117 ILE A O 1
ATOM 944 N N . ARG A 1 118 ? 9.067 -16.438 12.849 1.00 77.25 118 ARG A N 1
ATOM 945 C CA . ARG A 1 118 ? 8.340 -16.835 11.648 1.00 77.25 118 ARG A CA 1
ATOM 946 C C . ARG A 1 118 ? 7.462 -18.052 11.908 1.00 77.25 118 ARG A C 1
ATOM 948 O O . ARG A 1 118 ? 6.293 -18.034 11.566 1.00 77.25 118 ARG A O 1
ATOM 955 N N . GLU A 1 119 ? 7.995 -19.074 12.564 1.00 80.12 119 GLU A N 1
ATOM 956 C CA . GLU A 1 119 ? 7.253 -20.283 12.905 1.00 80.12 119 GLU A CA 1
ATOM 957 C C . GLU A 1 119 ? 6.018 -19.940 13.753 1.00 80.12 119 GLU A C 1
ATOM 959 O O . GLU A 1 119 ? 4.915 -20.374 13.448 1.00 80.12 119 GLU A O 1
ATOM 964 N N . ALA A 1 120 ? 6.148 -19.079 14.761 1.00 78.81 120 ALA A N 1
ATOM 965 C CA . ALA A 1 120 ? 5.041 -18.699 15.642 1.00 78.81 120 ALA A CA 1
ATOM 966 C C . ALA A 1 120 ? 3.912 -17.942 14.920 1.00 78.81 120 ALA A C 1
ATOM 968 O O . ALA A 1 120 ? 2.758 -18.038 15.329 1.00 78.81 120 ALA A O 1
ATOM 969 N N . ALA A 1 121 ? 4.227 -17.230 13.838 1.00 79.88 121 ALA A N 1
ATOM 970 C CA . ALA A 1 121 ? 3.254 -16.503 13.033 1.00 79.88 121 ALA A CA 1
ATOM 971 C C . ALA A 1 121 ? 2.405 -17.411 12.119 1.00 79.88 121 ALA A C 1
ATOM 973 O O . ALA A 1 121 ? 1.540 -16.911 11.417 1.00 79.88 121 ALA A O 1
ATOM 974 N N . ARG A 1 122 ? 2.602 -18.734 12.096 1.00 86.88 122 ARG A N 1
ATOM 975 C CA . ARG A 1 122 ? 1.810 -19.623 11.228 1.00 86.88 122 ARG A CA 1
ATOM 976 C C . ARG A 1 122 ? 0.314 -19.599 11.550 1.00 86.88 122 ARG A C 1
ATOM 978 O O . ARG A 1 122 ? -0.027 -19.857 12.705 1.00 86.88 122 ARG A O 1
ATOM 985 N N . PRO A 1 123 ? -0.571 -19.432 10.548 1.00 89.12 123 PRO A N 1
ATOM 986 C CA . PRO A 1 123 ? -1.985 -19.724 10.722 1.00 89.12 123 PRO A CA 1
ATOM 987 C C . PRO A 1 123 ? -2.201 -21.240 10.827 1.00 89.12 123 PRO A C 1
ATOM 989 O O . PRO A 1 123 ? -1.736 -22.011 9.981 1.00 89.12 123 PRO A O 1
ATOM 992 N N . LEU A 1 124 ? -2.904 -21.672 11.872 1.00 91.75 124 LEU A N 1
ATOM 993 C CA . LEU A 1 124 ? -3.336 -23.056 12.069 1.00 91.75 124 LEU A CA 1
ATOM 994 C C . LEU A 1 124 ? -4.851 -23.156 11.944 1.00 91.75 124 LEU A C 1
ATOM 996 O O . LEU A 1 124 ? -5.567 -22.316 12.481 1.00 91.75 124 LEU A O 1
ATOM 1000 N N . SER A 1 125 ? -5.335 -24.197 11.270 1.00 93.00 125 SER A N 1
ATOM 1001 C CA . SER A 1 125 ? -6.762 -24.512 11.227 1.00 93.00 125 SER A CA 1
ATOM 1002 C C . SER A 1 125 ? -7.235 -24.981 12.598 1.00 93.00 125 SER A C 1
ATOM 1004 O O . SER A 1 125 ? -6.658 -25.896 13.182 1.00 93.00 125 SER A O 1
ATOM 1006 N N . ILE A 1 126 ? -8.296 -24.360 13.095 1.00 92.75 126 ILE A N 1
ATOM 1007 C CA . ILE A 1 126 ? -8.889 -24.634 14.400 1.00 92.75 126 ILE A CA 1
ATOM 1008 C C . ILE A 1 126 ? -10.408 -24.743 14.270 1.00 92.75 126 ILE A C 1
ATOM 1010 O O . ILE A 1 126 ? -10.978 -24.556 13.192 1.00 92.75 126 ILE A O 1
ATOM 1014 N N . GLN A 1 127 ? -11.064 -25.056 15.381 1.00 90.31 127 GLN A N 1
ATOM 1015 C CA . GLN A 1 127 ? -12.516 -25.000 15.483 1.00 90.31 127 GLN A CA 1
ATOM 1016 C C . GLN A 1 127 ? -12.892 -23.899 16.464 1.00 90.31 127 GLN A C 1
ATOM 1018 O O . GLN A 1 127 ? -12.287 -23.780 17.528 1.00 90.31 127 GLN A O 1
ATOM 1023 N N . VAL A 1 128 ? -13.874 -23.099 16.083 1.00 89.06 128 VAL A N 1
ATOM 1024 C CA . VAL A 1 128 ? -14.418 -22.000 16.875 1.00 89.06 128 VAL A CA 1
ATOM 1025 C C . VAL A 1 128 ? -15.836 -22.378 17.267 1.00 89.06 128 VAL A C 1
ATOM 1027 O O . VAL A 1 128 ? -16.596 -22.871 16.429 1.00 89.06 128 VAL A O 1
ATOM 1030 N N . TYR A 1 129 ? -16.175 -22.167 18.531 1.00 84.62 129 TYR A N 1
ATOM 1031 C CA . TYR A 1 129 ? -17.500 -22.434 19.068 1.00 84.62 129 TYR A CA 1
ATOM 1032 C C . TYR A 1 129 ? -18.201 -21.128 19.440 1.00 84.62 129 TYR A C 1
ATOM 1034 O O . TYR A 1 129 ? -17.598 -20.231 20.033 1.00 84.62 129 TYR A O 1
ATOM 1042 N N . ASN A 1 130 ? -19.487 -21.049 19.101 1.00 73.56 130 ASN A N 1
ATOM 1043 C CA . ASN A 1 130 ? -20.412 -20.022 19.571 1.00 73.56 130 ASN A CA 1
ATOM 1044 C C . ASN A 1 130 ? -21.651 -20.725 20.134 1.00 73.56 130 ASN A C 1
ATOM 1046 O O . ASN A 1 130 ? -22.492 -21.232 19.383 1.00 73.56 130 ASN A O 1
ATOM 1050 N N . GLY A 1 131 ? -21.715 -20.826 21.463 1.00 72.69 131 GLY A N 1
ATOM 1051 C CA . GLY A 1 131 ? -22.632 -21.752 22.126 1.00 72.69 131 GLY A CA 1
ATOM 1052 C C . GLY A 1 131 ? -22.389 -23.184 21.640 1.00 72.69 131 GLY A C 1
ATOM 1053 O O . GLY A 1 131 ? -21.254 -23.654 21.627 1.00 72.69 131 GLY A O 1
ATOM 1054 N N . ASP A 1 132 ? -23.444 -23.853 21.174 1.00 71.56 132 ASP A N 1
ATOM 1055 C CA . ASP A 1 132 ? -23.376 -25.245 20.705 1.00 71.56 132 ASP A CA 1
ATOM 1056 C C . ASP A 1 132 ? -22.940 -25.397 19.235 1.00 71.56 132 ASP A C 1
ATOM 1058 O O . ASP A 1 132 ? -22.761 -26.515 18.743 1.00 71.56 132 ASP A O 1
ATOM 1062 N N . LYS A 1 133 ? -22.784 -24.293 18.492 1.00 76.75 133 LYS A N 1
ATOM 1063 C CA . LYS A 1 133 ? -22.444 -24.337 17.063 1.00 76.75 133 LYS A CA 1
ATOM 1064 C C . LYS A 1 133 ? -20.934 -24.312 16.848 1.00 76.75 133 LYS A C 1
ATOM 1066 O O . LYS A 1 133 ? -20.219 -23.532 17.475 1.00 76.75 133 LYS A O 1
ATOM 1071 N N . ARG A 1 134 ? -20.462 -25.154 15.924 1.00 83.88 134 ARG A N 1
ATOM 1072 C CA . ARG A 1 134 ? -19.047 -25.346 15.581 1.00 83.88 134 ARG A CA 1
ATOM 1073 C C . ARG A 1 134 ? -18.749 -24.823 14.185 1.00 83.88 134 ARG A C 1
ATOM 1075 O O . ARG A 1 134 ? -19.443 -25.173 13.234 1.00 83.88 134 ARG A O 1
ATOM 1082 N N . HIS A 1 135 ? -17.651 -24.088 14.060 1.00 85.50 135 HIS A N 1
ATOM 1083 C CA . HIS A 1 135 ? -17.244 -23.469 12.808 1.00 85.50 135 HIS A CA 1
ATOM 1084 C C . HIS A 1 135 ? -15.743 -23.609 12.576 1.00 85.50 135 HIS A C 1
ATOM 1086 O O . HIS A 1 135 ? -14.941 -23.601 13.512 1.00 85.50 135 HIS A O 1
ATOM 1092 N N . ALA A 1 136 ? -15.357 -23.738 11.310 1.00 89.56 136 ALA A N 1
ATOM 1093 C CA . ALA A 1 136 ? -13.957 -23.781 10.924 1.00 89.56 136 ALA A CA 1
ATOM 1094 C C . ALA A 1 136 ? -13.364 -22.366 10.903 1.00 89.56 136 ALA A C 1
ATOM 1096 O O . ALA A 1 136 ? -14.003 -21.410 10.464 1.00 89.56 136 ALA A O 1
ATOM 1097 N N . GLY A 1 137 ? -12.119 -22.244 11.351 1.00 90.88 137 GLY A N 1
ATOM 1098 C CA . GLY A 1 137 ? -11.372 -20.996 11.264 1.00 90.88 137 GLY A CA 1
ATOM 1099 C C . GLY A 1 137 ? -9.872 -21.233 11.260 1.00 90.88 137 GLY A C 1
ATOM 1100 O O . GLY A 1 137 ? -9.400 -22.360 11.430 1.00 90.88 137 GLY A O 1
ATOM 1101 N N . THR A 1 138 ? -9.108 -20.163 11.090 1.00 92.44 138 THR A N 1
ATOM 1102 C CA . THR A 1 138 ? -7.653 -20.173 11.250 1.00 92.44 138 THR A CA 1
ATOM 1103 C C . THR A 1 138 ? -7.226 -19.228 12.358 1.00 92.44 138 THR A C 1
ATOM 1105 O O . THR A 1 138 ? -7.715 -18.102 12.429 1.00 92.44 138 THR A O 1
ATOM 1108 N N . LEU A 1 139 ? -6.283 -19.668 13.188 1.00 92.69 139 LEU A N 1
ATOM 1109 C CA . LEU A 1 139 ? -5.728 -18.898 14.294 1.00 92.69 139 LEU A CA 1
ATOM 1110 C C . LEU A 1 139 ? -4.233 -18.662 14.088 1.00 92.69 139 LEU A C 1
ATOM 1112 O O . LEU A 1 139 ? -3.485 -19.592 13.785 1.00 92.69 139 LEU A O 1
ATOM 1116 N N . GLN A 1 140 ? -3.797 -17.427 14.301 1.00 90.81 140 GLN A N 1
ATOM 1117 C CA . GLN A 1 140 ? -2.405 -16.996 14.190 1.00 90.81 140 GLN A CA 1
ATOM 1118 C C . GLN A 1 140 ? -2.025 -16.128 15.395 1.00 90.81 140 GLN A C 1
ATOM 1120 O O . GLN A 1 140 ? -2.854 -15.382 15.909 1.00 90.81 140 GLN A O 1
ATOM 1125 N N . LEU A 1 141 ? -0.765 -16.187 15.843 1.00 88.12 141 LEU A N 1
ATOM 1126 C CA . LEU A 1 141 ? -0.255 -15.252 16.852 1.00 88.12 141 LEU A CA 1
ATOM 1127 C C . LEU A 1 141 ? -0.057 -13.856 16.251 1.00 88.12 141 LEU A C 1
ATOM 1129 O O . LEU A 1 141 ? 0.575 -13.708 15.207 1.00 88.12 141 LEU A O 1
ATOM 1133 N N . HIS A 1 142 ? -0.542 -12.832 16.948 1.00 83.94 142 HIS A N 1
ATOM 1134 C CA . HIS A 1 142 ? -0.336 -11.431 16.584 1.00 83.94 142 HIS A CA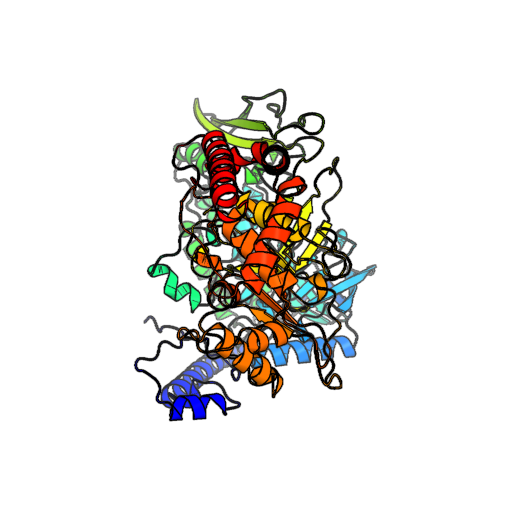 1
ATOM 1135 C C . HIS A 1 142 ? 0.949 -10.874 17.237 1.00 83.94 142 HIS A C 1
ATOM 1137 O O . HIS A 1 142 ? 1.247 -11.248 18.382 1.00 83.94 142 HIS A O 1
ATOM 1143 N N . PRO A 1 143 ? 1.693 -9.953 16.583 1.00 71.25 143 PRO A N 1
ATOM 1144 C CA . PRO A 1 143 ? 2.889 -9.317 17.148 1.00 71.25 143 PRO A CA 1
ATOM 1145 C C . PRO A 1 143 ? 2.700 -8.651 18.521 1.00 71.25 143 PRO A C 1
ATOM 1147 O O . PRO A 1 143 ? 3.636 -8.659 19.319 1.00 71.25 143 PRO A O 1
ATOM 1150 N N . ASP A 1 144 ? 1.497 -8.162 18.847 1.00 68.94 144 ASP A N 1
ATOM 1151 C CA . ASP A 1 144 ? 1.165 -7.600 20.175 1.00 68.94 144 ASP A CA 1
ATOM 1152 C C . ASP A 1 144 ? 1.415 -8.583 21.327 1.00 68.94 144 ASP A C 1
ATOM 1154 O O . ASP A 1 144 ? 1.611 -8.164 22.466 1.00 68.94 144 ASP A O 1
ATOM 1158 N N . SER A 1 145 ? 1.468 -9.891 21.045 1.00 57.41 145 SER A N 1
ATOM 1159 C CA . SER A 1 145 ? 1.866 -10.928 22.011 1.00 57.41 145 SER A CA 1
ATOM 1160 C C . SER A 1 145 ? 3.272 -10.719 22.583 1.00 57.41 145 SER A C 1
ATOM 1162 O O . SER A 1 145 ? 3.638 -11.372 23.561 1.00 57.41 145 SER A O 1
ATOM 1164 N N . ILE A 1 146 ? 4.081 -9.889 21.920 1.00 60.31 146 ILE A N 1
ATOM 1165 C CA . ILE A 1 146 ? 5.516 -9.689 22.152 1.00 60.31 146 ILE A CA 1
ATOM 1166 C C . ILE A 1 146 ? 5.813 -8.197 22.339 1.00 60.31 146 ILE A C 1
ATOM 1168 O O . ILE A 1 146 ? 6.962 -7.780 22.228 1.00 60.31 146 ILE A O 1
ATOM 1172 N N . ALA A 1 147 ? 4.794 -7.375 22.628 1.00 55.28 147 ALA A N 1
ATOM 1173 C CA . ALA A 1 147 ? 5.004 -5.970 22.965 1.00 55.28 147 ALA A CA 1
ATOM 1174 C C . ALA A 1 147 ? 6.122 -5.839 24.022 1.00 55.28 147 ALA A C 1
ATOM 1176 O O . ALA A 1 147 ? 6.307 -6.752 24.831 1.00 55.28 147 ALA A O 1
ATOM 1177 N N . ASP A 1 148 ? 6.853 -4.713 24.023 1.00 52.16 148 ASP A N 1
ATOM 1178 C CA . ASP A 1 148 ? 8.074 -4.416 24.816 1.00 52.16 148 ASP A CA 1
ATOM 1179 C C . ASP A 1 148 ? 7.919 -4.504 26.359 1.00 52.16 148 ASP A C 1
ATOM 1181 O O . ASP A 1 148 ? 8.706 -3.963 27.138 1.00 52.16 148 ASP A O 1
ATOM 1185 N N . GLN A 1 149 ? 6.885 -5.184 26.836 1.00 56.31 149 GLN A N 1
ATOM 1186 C CA . GLN A 1 149 ? 6.470 -5.355 28.206 1.00 56.31 149 GLN A CA 1
ATOM 1187 C C . GLN A 1 149 ? 6.785 -6.791 28.664 1.00 56.31 149 GLN A C 1
ATOM 1189 O O . GLN A 1 149 ? 5.977 -7.702 28.498 1.00 56.31 149 GLN A O 1
ATOM 1194 N N . PRO A 1 150 ? 7.937 -7.040 29.311 1.00 50.78 150 PRO A N 1
ATOM 1195 C CA . PRO A 1 150 ? 8.347 -8.386 29.723 1.00 50.78 150 PRO A CA 1
ATOM 1196 C C . PRO A 1 150 ? 7.443 -9.067 30.771 1.00 50.78 150 PRO A C 1
ATOM 1198 O O . PRO A 1 150 ? 7.691 -10.216 31.134 1.00 50.78 150 PRO A O 1
ATOM 1201 N N . TRP A 1 151 ? 6.437 -8.369 31.301 1.00 56.94 151 TRP A N 1
ATOM 1202 C CA . TRP A 1 151 ? 5.405 -8.937 32.176 1.00 56.94 151 TRP A CA 1
ATOM 1203 C C . TRP A 1 151 ? 4.187 -9.467 31.411 1.00 56.94 151 TRP A C 1
ATOM 1205 O O . TRP A 1 151 ? 3.335 -10.120 32.012 1.00 56.94 151 TRP A O 1
ATOM 1215 N N . GLN A 1 152 ? 4.077 -9.200 30.110 1.00 64.31 152 GLN A N 1
ATOM 1216 C CA . GLN A 1 152 ? 2.967 -9.678 29.308 1.00 64.31 152 GLN A CA 1
ATOM 1217 C C . GLN A 1 152 ? 3.163 -11.155 28.961 1.00 64.31 152 GLN A C 1
ATOM 1219 O O . GLN A 1 152 ? 4.099 -11.537 28.264 1.00 64.31 152 GLN A O 1
ATOM 1224 N N . ARG A 1 153 ? 2.273 -11.996 29.492 1.00 69.56 153 ARG A N 1
ATOM 1225 C CA . ARG A 1 153 ? 2.245 -13.443 29.220 1.00 69.56 153 ARG A CA 1
ATOM 1226 C C . ARG A 1 153 ? 1.028 -13.877 28.412 1.00 69.56 153 ARG A C 1
ATOM 1228 O O . ARG A 1 153 ? 0.976 -15.016 27.965 1.00 69.56 153 ARG A O 1
ATOM 1235 N N . ARG A 1 154 ? 0.055 -12.986 28.220 1.00 83.75 154 ARG A N 1
ATOM 1236 C CA . ARG A 1 154 ? -1.146 -13.268 27.437 1.00 83.75 154 ARG A CA 1
ATOM 1237 C C . ARG A 1 154 ? -0.843 -13.111 25.952 1.00 83.75 154 ARG A C 1
ATOM 1239 O O . ARG A 1 154 ? -0.241 -12.120 25.539 1.00 83.75 154 ARG A O 1
ATOM 1246 N N . THR A 1 155 ? -1.245 -14.112 25.182 1.00 87.19 155 THR A N 1
ATOM 1247 C CA . THR A 1 155 ? -1.150 -14.122 23.723 1.00 87.19 155 THR A CA 1
ATOM 1248 C C . THR A 1 155 ? -2.207 -13.215 23.118 1.00 87.19 155 THR A C 1
ATOM 1250 O O . THR A 1 155 ? -3.331 -13.168 23.611 1.00 87.19 155 THR A O 1
ATOM 1253 N N . ALA A 1 156 ? -1.839 -12.522 22.049 1.00 88.56 156 ALA A N 1
ATOM 1254 C CA . ALA A 1 156 ? -2.748 -11.870 21.126 1.00 88.56 156 ALA A CA 1
ATOM 1255 C C . ALA A 1 156 ? -2.884 -12.729 19.863 1.00 88.56 156 ALA A C 1
ATOM 1257 O O . ALA A 1 156 ? -1.926 -13.382 19.434 1.00 88.56 156 ALA A O 1
ATOM 1258 N N . TRP A 1 157 ? -4.061 -12.715 19.257 1.00 90.69 157 TRP A N 1
ATOM 1259 C CA . TRP A 1 157 ? -4.426 -13.606 18.168 1.00 90.69 157 TRP A CA 1
ATOM 1260 C C . TRP A 1 157 ? -5.022 -12.845 16.993 1.00 90.69 157 TRP A C 1
ATOM 1262 O O . TRP A 1 157 ? -5.686 -11.829 17.172 1.00 90.69 157 TRP A O 1
ATOM 1272 N N . ILE A 1 158 ? -4.823 -13.387 15.798 1.00 90.88 158 ILE A N 1
ATOM 1273 C CA . ILE A 1 158 ? -5.658 -13.122 14.634 1.00 90.88 158 ILE A CA 1
ATOM 1274 C C . ILE A 1 158 ? -6.507 -14.371 14.430 1.00 90.88 158 ILE A C 1
ATOM 1276 O O . ILE A 1 158 ? -5.961 -15.464 14.256 1.00 90.88 158 ILE A O 1
ATOM 1280 N N . LEU A 1 159 ? -7.823 -14.201 14.457 1.00 91.62 159 LEU A N 1
ATOM 1281 C CA . LEU A 1 159 ? -8.791 -15.228 14.103 1.00 91.62 159 LEU A CA 1
ATOM 1282 C C . LEU A 1 159 ? -9.392 -14.886 12.739 1.00 91.62 159 LEU A C 1
ATOM 1284 O O . LEU A 1 159 ? -9.763 -13.742 12.496 1.00 91.62 159 LEU A O 1
ATOM 1288 N N . THR A 1 160 ? -9.489 -15.862 11.844 1.00 90.00 160 THR A N 1
ATOM 1289 C CA . THR A 1 160 ? -10.172 -15.709 10.551 1.00 90.00 160 THR A CA 1
ATOM 1290 C C . THR A 1 160 ? -11.191 -16.825 10.388 1.00 90.00 160 THR A C 1
ATOM 1292 O O . THR A 1 160 ? -10.843 -17.994 10.566 1.00 90.00 160 THR A O 1
ATOM 1295 N N . THR A 1 161 ? -12.434 -16.469 10.077 1.00 84.00 161 THR A N 1
ATOM 1296 C CA . THR A 1 161 ? -13.562 -17.393 9.891 1.00 84.00 161 THR A CA 1
ATOM 1297 C C . THR A 1 161 ? -14.349 -16.993 8.645 1.00 84.00 161 THR A C 1
ATOM 1299 O O . THR A 1 161 ? -14.369 -15.826 8.260 1.00 84.00 161 THR A O 1
ATOM 1302 N N . GLU A 1 162 ? -14.993 -17.963 7.996 1.00 75.69 162 GLU A N 1
ATOM 1303 C CA . GLU A 1 162 ? -15.900 -17.681 6.870 1.00 75.69 162 GLU A CA 1
ATOM 1304 C C . GLU A 1 162 ? -17.276 -17.194 7.344 1.00 75.69 162 GLU A C 1
ATOM 1306 O O . GLU A 1 162 ? -17.950 -16.455 6.635 1.00 75.69 162 GLU A O 1
ATOM 1311 N N . ASP A 1 163 ? -17.679 -17.586 8.554 1.00 68.00 163 ASP A N 1
ATOM 1312 C CA . ASP A 1 163 ? -18.930 -17.159 9.171 1.00 68.00 163 ASP A CA 1
ATOM 1313 C C . ASP A 1 163 ? -18.705 -15.892 10.008 1.00 68.00 163 ASP A C 1
ATOM 1315 O O . ASP A 1 163 ? -18.029 -15.925 11.042 1.00 68.00 163 ASP A O 1
ATOM 1319 N N . GLU A 1 164 ? -19.275 -14.783 9.534 1.00 66.88 164 GLU A N 1
ATOM 1320 C CA . GLU A 1 164 ? -19.204 -13.450 10.143 1.00 66.88 164 GLU A CA 1
ATOM 1321 C C . GLU A 1 164 ? -20.047 -13.333 11.424 1.00 66.88 164 GLU A C 1
ATOM 1323 O O . GLU A 1 164 ? -19.810 -12.452 12.253 1.00 66.88 164 GLU A O 1
ATOM 1328 N N . THR A 1 165 ? -21.019 -14.229 11.638 1.00 60.84 165 THR A N 1
ATOM 1329 C CA . THR A 1 165 ? -21.907 -14.173 12.813 1.00 60.84 165 THR A CA 1
ATOM 1330 C C . THR A 1 165 ? -21.201 -14.579 14.111 1.00 60.84 165 THR A C 1
ATOM 1332 O O . THR A 1 165 ? -21.620 -14.191 15.201 1.00 60.84 165 THR A O 1
ATOM 1335 N N . LEU A 1 166 ? -20.098 -15.322 14.010 1.00 58.75 166 LEU A N 1
ATOM 1336 C CA . LEU A 1 166 ? -19.271 -15.777 15.141 1.00 58.75 166 LEU A CA 1
ATOM 1337 C C . LEU A 1 166 ? -18.255 -14.760 15.606 1.00 58.75 166 LEU A C 1
ATOM 1339 O O . LEU A 1 166 ? -17.700 -14.849 16.698 1.00 58.75 166 LEU A O 1
ATOM 1343 N N . THR A 1 167 ? -17.953 -13.842 14.715 1.00 60.94 167 THR A N 1
ATOM 1344 C CA . THR A 1 167 ? -16.876 -12.884 14.838 1.00 60.94 167 THR A CA 1
ATOM 1345 C C . THR A 1 167 ? -17.442 -11.480 14.915 1.00 60.94 167 THR A C 1
ATOM 1347 O O . THR A 1 167 ? -16.791 -10.516 14.525 1.00 60.94 167 THR A O 1
ATOM 1350 N N . LEU A 1 168 ? -18.662 -11.370 15.452 1.00 70.94 168 LEU A N 1
ATOM 1351 C CA . LEU A 1 168 ? -19.308 -10.098 15.754 1.00 70.94 168 LEU A CA 1
ATOM 1352 C C . LEU A 1 168 ? -19.383 -9.189 14.512 1.00 70.94 168 LEU A C 1
ATOM 1354 O O . LEU A 1 168 ? -19.250 -7.976 14.628 1.00 70.94 168 LEU A O 1
ATOM 1358 N N . GLY A 1 169 ? -19.587 -9.791 13.333 1.00 70.50 169 GLY A N 1
ATOM 1359 C CA . GLY A 1 169 ? -19.751 -9.101 12.053 1.00 70.50 169 GLY A CA 1
ATOM 1360 C C . GLY A 1 169 ? -18.495 -8.995 11.179 1.00 70.50 169 GLY A C 1
ATOM 1361 O O . GLY A 1 169 ? -18.586 -8.404 10.111 1.00 70.50 169 GLY A O 1
ATOM 1362 N N . SER A 1 170 ? -17.338 -9.552 11.571 1.00 78.31 170 SER A N 1
ATOM 1363 C CA . SER A 1 170 ? -16.093 -9.432 10.784 1.00 78.31 170 SER A CA 1
ATOM 1364 C C . SER A 1 170 ? -15.462 -10.771 10.409 1.00 78.31 170 SER A C 1
ATOM 1366 O O . SER A 1 170 ? -15.210 -11.605 11.263 1.00 78.31 170 SER A O 1
ATOM 1368 N N . ARG A 1 171 ? -15.049 -10.979 9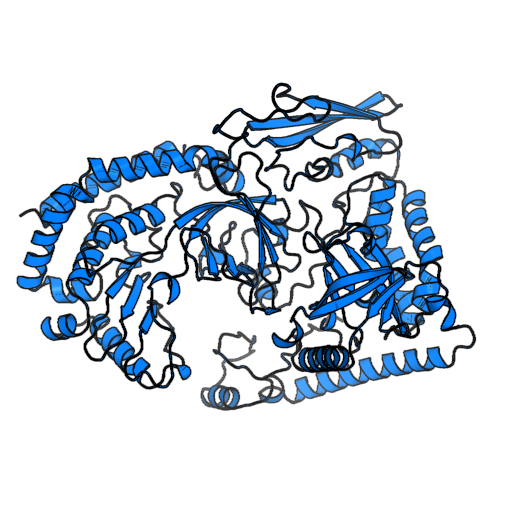.156 1.00 82.44 171 ARG A N 1
ATOM 1369 C CA . ARG A 1 171 ? -14.328 -12.212 8.752 1.00 82.44 171 ARG A CA 1
ATOM 1370 C C . ARG A 1 171 ? -12.969 -12.401 9.428 1.00 82.44 171 ARG A C 1
ATOM 1372 O O . ARG A 1 171 ? -12.417 -13.504 9.417 1.00 82.44 171 ARG A O 1
ATOM 1379 N N . ARG A 1 172 ? -12.381 -11.333 9.973 1.00 88.75 172 ARG A N 1
ATOM 1380 C CA . ARG A 1 172 ? -11.045 -11.357 10.569 1.00 88.75 172 ARG A CA 1
ATOM 1381 C C . ARG A 1 172 ? -11.027 -10.517 11.835 1.00 88.75 172 ARG A C 1
ATOM 1383 O O . ARG A 1 172 ? -11.131 -9.304 11.761 1.00 88.75 172 ARG A O 1
ATOM 1390 N N . LEU A 1 173 ? -10.809 -11.149 12.983 1.00 90.19 173 LEU A N 1
ATOM 1391 C CA . LEU A 1 173 ? -10.719 -10.471 14.274 1.00 90.19 173 LEU A CA 1
ATOM 1392 C C . LEU A 1 173 ? -9.289 -10.430 14.793 1.00 90.19 173 LEU A C 1
ATOM 1394 O O . LEU A 1 173 ? -8.583 -11.443 14.777 1.00 90.19 173 LEU A O 1
ATOM 1398 N N . ARG A 1 174 ? -8.895 -9.284 15.351 1.00 90.62 174 ARG A N 1
ATOM 1399 C CA . ARG A 1 174 ? -7.744 -9.201 16.254 1.00 90.62 174 ARG A CA 1
ATOM 1400 C C . ARG A 1 174 ? -8.248 -9.336 17.680 1.00 90.62 174 ARG A C 1
ATOM 1402 O O . ARG A 1 174 ? -9.109 -8.579 18.106 1.00 90.62 174 ARG A O 1
ATOM 1409 N N . ILE A 1 175 ? -7.688 -10.285 18.420 1.00 91.62 175 ILE A N 1
ATOM 1410 C CA . ILE A 1 175 ? -8.008 -10.552 19.822 1.00 91.62 175 ILE A CA 1
ATOM 1411 C C . ILE A 1 175 ? -6.757 -10.240 20.635 1.00 91.62 175 ILE A C 1
ATOM 1413 O O . ILE A 1 175 ? -5.790 -11.001 20.607 1.00 91.62 175 ILE A O 1
ATOM 1417 N N . SER A 1 176 ? -6.763 -9.136 21.372 1.00 89.69 176 SER A N 1
ATOM 1418 C CA . SER A 1 176 ? -5.594 -8.647 22.107 1.00 89.69 176 SER A CA 1
ATOM 1419 C C . SER A 1 176 ? -5.885 -8.503 23.602 1.00 89.69 176 SER A C 1
ATOM 1421 O O . SER A 1 176 ? -7.019 -8.232 24.003 1.00 89.69 176 SER A O 1
ATOM 1423 N N . PRO A 1 177 ? -4.884 -8.692 24.477 1.00 89.25 177 PRO A N 1
ATOM 1424 C CA . PRO A 1 177 ? -5.056 -8.415 25.896 1.00 89.25 177 PRO A CA 1
ATOM 1425 C C . PRO A 1 177 ? -5.419 -6.933 26.144 1.00 89.25 177 PRO A C 1
ATOM 1427 O O . PRO A 1 177 ? -4.809 -6.044 25.544 1.00 89.25 177 PRO A O 1
ATOM 1430 N N . PRO A 1 178 ? -6.353 -6.606 27.056 1.00 88.44 178 PRO A N 1
ATOM 1431 C CA . PRO A 1 178 ? -6.726 -5.213 27.320 1.00 88.44 178 PRO A CA 1
ATOM 1432 C C . PRO A 1 178 ? -5.544 -4.354 27.790 1.00 88.44 178 PRO A C 1
ATOM 1434 O O . PRO A 1 178 ? -5.490 -3.156 27.516 1.00 88.44 178 PRO A O 1
ATOM 1437 N N . GLU A 1 179 ? -4.563 -4.957 28.467 1.00 82.88 179 GLU A N 1
ATOM 1438 C CA . GLU A 1 179 ? -3.358 -4.263 28.918 1.00 82.88 179 GLU A CA 1
ATOM 1439 C C . GLU A 1 179 ? -2.444 -3.760 27.789 1.00 82.88 179 GLU A C 1
ATOM 1441 O O . GLU A 1 179 ? -1.657 -2.842 28.044 1.00 82.88 179 GLU A O 1
ATOM 1446 N N . THR A 1 180 ? -2.547 -4.329 26.580 1.00 77.75 180 THR A N 1
ATOM 1447 C CA . THR A 1 180 ? -1.852 -3.843 25.376 1.00 77.75 180 THR A CA 1
ATOM 1448 C C . THR A 1 180 ? -2.693 -2.889 24.560 1.00 77.75 180 THR A C 1
ATOM 1450 O O . THR A 1 180 ? -2.153 -1.926 24.031 1.00 77.75 180 THR A O 1
ATOM 1453 N N . SER A 1 181 ? -4.003 -3.123 24.492 1.00 78.38 181 SER A N 1
ATOM 1454 C CA . SER A 1 181 ? -4.910 -2.306 23.680 1.00 78.38 181 SER A CA 1
ATOM 1455 C C . SER A 1 181 ? -5.292 -0.972 24.332 1.00 78.38 181 SER A C 1
ATOM 1457 O O . SER A 1 181 ? -5.973 -0.169 23.712 1.00 78.38 181 SER A O 1
ATOM 1459 N N . GLY A 1 182 ? -4.878 -0.711 25.578 1.00 80.62 182 GLY A N 1
ATOM 1460 C CA . GLY A 1 182 ? -5.191 0.543 26.280 1.00 80.62 182 GLY A CA 1
ATOM 1461 C C . GLY A 1 182 ? -6.467 0.501 27.130 1.00 80.62 182 GLY A C 1
ATOM 1462 O O . GLY A 1 182 ? -7.013 1.544 27.483 1.00 80.62 182 GLY A O 1
ATOM 1463 N N . PHE A 1 183 ? -6.926 -0.692 27.520 1.00 87.81 183 PHE A N 1
ATOM 1464 C CA . PHE A 1 183 ? -8.136 -0.923 28.318 1.00 87.81 183 PHE A CA 1
ATOM 1465 C C . PHE A 1 183 ? -9.394 -0.272 27.720 1.00 87.81 183 PHE A C 1
ATOM 1467 O O . PHE A 1 183 ? -9.954 -0.804 26.770 1.00 87.81 183 PHE A O 1
ATOM 1474 N N . LEU A 1 184 ? -9.868 0.832 28.311 1.00 90.19 184 LEU A N 1
ATOM 1475 C CA . LEU A 1 184 ? -11.109 1.501 27.911 1.00 90.19 184 LEU A CA 1
ATOM 1476 C C . LEU A 1 184 ? -10.900 2.554 26.822 1.00 90.19 184 LEU A C 1
ATOM 1478 O O . LEU A 1 184 ? -11.888 3.009 26.264 1.00 90.19 184 LEU A O 1
ATOM 1482 N N . ALA A 1 185 ? -9.655 2.932 26.520 1.00 85.25 185 ALA A N 1
ATOM 1483 C CA . ALA A 1 185 ? -9.364 3.958 25.524 1.00 85.25 185 ALA A CA 1
ATOM 1484 C C . ALA A 1 185 ? -9.972 3.667 24.136 1.00 85.25 185 ALA A C 1
ATOM 1486 O O . ALA A 1 185 ? -10.779 4.475 23.680 1.00 85.25 185 ALA A O 1
ATOM 1487 N N . PRO A 1 186 ? -9.722 2.501 23.503 1.00 87.19 186 PRO A N 1
ATOM 1488 C CA . PRO A 1 186 ? -10.319 2.203 22.195 1.00 87.19 186 PRO A CA 1
ATOM 1489 C C . PRO A 1 186 ? -11.852 2.092 22.246 1.00 87.19 186 PRO A C 1
ATOM 1491 O O . PRO A 1 186 ? -12.542 2.449 21.296 1.00 87.19 186 PRO A O 1
ATOM 1494 N N . LEU A 1 187 ? -12.408 1.639 23.376 1.00 90.31 187 LEU A N 1
ATOM 1495 C CA . LEU A 1 187 ? -13.859 1.539 23.563 1.00 90.31 187 LEU A CA 1
ATOM 1496 C C . LEU A 1 187 ? -14.512 2.914 23.716 1.00 90.31 187 LEU A C 1
ATOM 1498 O O . LEU A 1 187 ? -15.680 3.076 23.375 1.00 90.31 187 LEU A O 1
ATOM 1502 N N . PHE A 1 188 ? -13.781 3.891 24.254 1.00 90.81 188 PHE A N 1
ATOM 1503 C CA . PHE A 1 188 ? -14.258 5.258 24.400 1.00 90.81 188 PHE A CA 1
ATOM 1504 C C . PHE A 1 188 ? -14.375 5.960 23.052 1.00 90.81 188 PHE A C 1
ATOM 1506 O O . PHE A 1 188 ? -15.425 6.540 22.787 1.00 90.81 188 PHE A O 1
ATOM 1513 N N . GLU A 1 189 ? -13.369 5.831 22.183 1.00 88.50 189 GLU A N 1
ATOM 1514 C CA . GLU A 1 189 ? -13.429 6.333 20.801 1.00 88.50 189 GLU A CA 1
ATOM 1515 C C . GLU A 1 189 ? -14.657 5.786 20.067 1.00 88.50 189 GLU A C 1
ATOM 1517 O O . GLU A 1 189 ? -15.459 6.544 19.525 1.00 88.50 189 GLU A O 1
ATOM 1522 N N . THR A 1 190 ? -14.868 4.472 20.132 1.00 90.44 190 THR A N 1
ATOM 1523 C CA . THR A 1 190 ? -16.011 3.822 19.488 1.00 90.44 190 THR A CA 1
ATOM 1524 C C . THR A 1 190 ? -17.349 4.184 20.143 1.00 90.44 190 THR A C 1
ATOM 1526 O O . THR A 1 190 ? -18.345 4.399 19.455 1.00 90.44 190 THR A O 1
ATOM 1529 N N . ALA A 1 191 ? -17.416 4.309 21.472 1.00 91.56 191 ALA A N 1
ATOM 1530 C CA . ALA A 1 191 ? -18.636 4.753 22.151 1.00 91.56 191 ALA A CA 1
ATOM 1531 C C . ALA A 1 191 ? -19.001 6.199 21.788 1.00 91.56 191 ALA A C 1
ATOM 1533 O O . ALA A 1 191 ? -20.182 6.519 21.625 1.00 91.56 191 ALA A O 1
ATOM 1534 N N . LEU A 1 192 ? -17.995 7.060 21.634 1.00 90.12 192 LEU A N 1
ATOM 1535 C CA . LEU A 1 192 ? -18.168 8.421 21.153 1.00 90.12 192 LEU A CA 1
ATOM 1536 C C . LEU A 1 192 ? -18.641 8.431 19.695 1.00 90.12 192 LEU A C 1
ATOM 1538 O O . LEU A 1 192 ? -19.607 9.124 19.378 1.00 90.12 192 LEU A O 1
ATOM 1542 N N . ALA A 1 193 ? -18.039 7.601 18.841 1.00 90.19 193 ALA A N 1
ATOM 1543 C CA . ALA A 1 193 ? -18.461 7.438 17.457 1.00 90.19 193 ALA A CA 1
ATOM 1544 C C . ALA A 1 193 ? -19.939 7.028 17.358 1.00 90.19 193 ALA A C 1
ATOM 1546 O O . ALA A 1 193 ? -20.723 7.699 16.692 1.00 90.19 193 ALA A O 1
ATOM 1547 N N . ARG A 1 194 ? -20.368 6.018 18.129 1.00 90.38 194 ARG A N 1
ATOM 1548 C CA . ARG A 1 194 ? -21.781 5.598 18.215 1.00 90.38 194 ARG A CA 1
ATOM 1549 C C . ARG A 1 194 ? -22.698 6.711 18.718 1.00 90.38 194 ARG A C 1
ATOM 1551 O O . ARG A 1 194 ? -23.817 6.848 18.228 1.00 90.38 194 ARG A O 1
ATOM 1558 N N . LYS A 1 195 ? -22.243 7.529 19.675 1.00 89.12 195 LYS A N 1
ATOM 1559 C CA . LYS A 1 195 ? -23.016 8.675 20.184 1.00 89.12 195 LYS A CA 1
ATOM 1560 C C . LYS A 1 195 ? -23.248 9.736 19.103 1.00 89.12 195 LYS A C 1
ATOM 1562 O O . LYS A 1 195 ? -24.323 10.330 19.079 1.00 89.12 195 LYS A O 1
ATOM 1567 N N . LEU A 1 196 ? -22.265 9.936 18.229 1.00 86.81 196 LEU A N 1
ATOM 1568 C CA . LEU A 1 196 ? -22.314 10.829 17.066 1.00 86.81 196 LEU A CA 1
ATOM 1569 C C . LEU A 1 196 ? -22.855 10.141 15.801 1.00 86.81 196 LEU A C 1
ATOM 1571 O O . LEU A 1 196 ? -22.939 10.764 14.751 1.00 86.81 196 LEU A O 1
ATOM 1575 N N . LYS A 1 197 ? -23.214 8.855 15.899 1.00 86.44 197 LYS A N 1
ATOM 1576 C CA . LYS A 1 197 ? -23.619 7.989 14.785 1.00 86.44 197 LYS A CA 1
ATOM 1577 C C . LYS A 1 197 ? -22.610 7.896 13.634 1.00 86.44 197 LYS A C 1
ATOM 1579 O O . LYS A 1 197 ? -23.011 7.485 12.558 1.00 86.44 197 LYS A O 1
ATOM 1584 N N . ILE A 1 198 ? -21.334 8.205 13.866 1.00 87.56 198 ILE A N 1
ATOM 1585 C CA . ILE A 1 198 ? -20.304 8.144 12.824 1.00 87.56 198 ILE A CA 1
ATOM 1586 C C . ILE A 1 198 ? -19.745 6.724 12.641 1.00 87.56 198 ILE A C 1
ATOM 1588 O O . ILE A 1 198 ? -19.715 5.940 13.606 1.00 87.56 198 ILE A O 1
ATOM 1592 N N . PRO A 1 199 ? -19.249 6.389 11.435 1.00 89.31 199 PRO A N 1
ATOM 1593 C CA . PRO A 1 199 ? -18.617 5.102 11.184 1.00 89.31 199 PRO A CA 1
ATOM 1594 C C . PRO A 1 199 ? -17.369 4.883 12.036 1.00 89.31 199 PRO A C 1
ATOM 1596 O O . PRO A 1 199 ? -16.657 5.819 12.408 1.00 89.31 199 PRO A O 1
ATOM 1599 N N . HIS A 1 200 ? -17.105 3.621 12.347 1.00 89.06 200 HIS A N 1
ATOM 1600 C CA . HIS A 1 200 ? -15.988 3.201 13.178 1.00 89.06 200 HIS A CA 1
ATOM 1601 C C . HIS A 1 200 ? -15.651 1.735 12.913 1.00 89.06 200 HIS A C 1
ATOM 1603 O O . HIS A 1 200 ? -16.459 0.981 12.377 1.00 89.06 200 HIS A O 1
ATOM 1609 N N . VAL A 1 201 ? -14.453 1.329 13.321 1.00 88.75 201 VAL A N 1
ATOM 1610 C CA . VAL A 1 201 ? -14.059 -0.076 13.399 1.00 88.75 201 VAL A CA 1
ATOM 1611 C C . VAL A 1 201 ? -14.767 -0.697 14.600 1.00 88.75 201 VAL A C 1
ATOM 1613 O O . VAL A 1 201 ? -14.611 -0.231 15.735 1.00 88.75 201 VAL A O 1
ATOM 1616 N N . GLU A 1 202 ? -15.553 -1.745 14.355 1.00 89.00 202 GLU A N 1
ATOM 1617 C CA . GLU A 1 202 ? -16.261 -2.447 15.422 1.00 89.00 202 GLU A CA 1
ATOM 1618 C C . GLU A 1 202 ? -15.279 -3.079 16.408 1.00 89.00 202 GLU A C 1
ATOM 1620 O O . GLU A 1 202 ? -14.291 -3.713 16.028 1.00 89.00 202 GLU A O 1
ATOM 1625 N N . ASN A 1 203 ? -15.545 -2.882 17.699 1.00 91.31 203 ASN A N 1
ATOM 1626 C CA . ASN A 1 203 ? -14.694 -3.360 18.779 1.00 91.31 203 ASN A CA 1
ATOM 1627 C C . ASN A 1 203 ? -15.484 -3.637 20.062 1.00 91.31 203 ASN A C 1
ATOM 1629 O O . ASN A 1 203 ? -16.651 -3.254 20.220 1.00 91.31 203 ASN A O 1
ATOM 1633 N N . GLY A 1 204 ? -14.824 -4.296 21.012 1.00 91.12 204 GLY A N 1
ATOM 1634 C CA . GLY A 1 204 ? -15.420 -4.577 22.308 1.00 91.12 204 GLY A CA 1
ATOM 1635 C C . GLY A 1 204 ? -14.553 -5.431 23.219 1.00 91.12 204 GLY A C 1
ATOM 1636 O O . GLY A 1 204 ? -13.373 -5.679 22.967 1.00 91.12 204 GLY A O 1
ATOM 1637 N N . LEU A 1 205 ? -15.164 -5.885 24.314 1.00 92.56 205 LEU A N 1
ATOM 1638 C CA . LEU A 1 205 ? -14.581 -6.878 25.211 1.00 92.56 205 LEU A CA 1
ATOM 1639 C C . LEU A 1 205 ? -15.316 -8.207 25.063 1.00 92.56 205 LEU A C 1
ATOM 1641 O O . LEU A 1 205 ? -16.541 -8.235 24.961 1.00 92.56 205 LEU A O 1
ATOM 1645 N N . LEU A 1 206 ? -14.567 -9.301 25.128 1.00 91.88 206 LEU A N 1
ATOM 1646 C CA . LEU A 1 206 ? -15.091 -10.662 25.123 1.00 91.88 206 LEU A CA 1
ATOM 1647 C C . LEU A 1 206 ? -14.447 -11.511 26.222 1.00 91.88 206 LEU A C 1
ATOM 1649 O O . LEU A 1 206 ? -13.369 -11.191 26.740 1.00 91.88 206 LEU A O 1
ATOM 1653 N N . ARG A 1 207 ? -15.105 -12.613 26.577 1.00 92.25 207 ARG A N 1
ATOM 1654 C CA . ARG A 1 207 ? -14.502 -13.705 27.347 1.00 92.25 207 ARG A CA 1
ATOM 1655 C C . ARG A 1 207 ? -13.861 -14.672 26.363 1.00 92.25 207 ARG A C 1
ATOM 1657 O O . ARG A 1 207 ? -14.545 -15.184 25.484 1.00 92.25 207 ARG A O 1
ATOM 1664 N N . LEU A 1 208 ? -12.560 -14.907 26.510 1.00 92.19 208 LEU A N 1
ATOM 1665 C CA . LEU A 1 208 ? -11.878 -15.932 25.727 1.00 92.19 208 LEU A CA 1
ATOM 1666 C C . LEU A 1 208 ? -11.875 -17.230 26.523 1.00 92.19 208 LEU A C 1
ATOM 1668 O O . LEU A 1 208 ? -11.329 -17.263 27.630 1.00 92.19 208 LEU A O 1
ATOM 1672 N N . SER A 1 209 ? -12.414 -18.283 25.933 1.00 92.00 209 SER A N 1
ATOM 1673 C CA . SER A 1 209 ? -12.298 -19.653 26.415 1.00 92.00 209 SER A CA 1
ATOM 1674 C C . SER A 1 209 ? -11.430 -20.445 25.436 1.00 92.00 209 SER A C 1
ATOM 1676 O O . SER A 1 209 ? -11.383 -20.153 24.240 1.00 92.00 209 SER A O 1
ATOM 1678 N N . ILE A 1 210 ? -10.627 -21.374 25.953 1.00 92.50 210 ILE A N 1
ATOM 1679 C CA . ILE A 1 210 ? -9.857 -22.305 25.122 1.00 92.50 210 ILE A CA 1
ATOM 1680 C C . ILE A 1 210 ? -10.106 -23.710 25.642 1.00 92.50 210 ILE A C 1
ATOM 1682 O O . ILE A 1 210 ? -9.710 -24.020 26.770 1.00 92.50 210 ILE A O 1
ATOM 1686 N N . ASN A 1 211 ? -10.694 -24.558 24.799 1.00 93.19 211 ASN A N 1
ATOM 1687 C CA . ASN A 1 211 ? -11.171 -25.895 25.155 1.00 93.19 211 ASN A CA 1
ATOM 1688 C C . ASN A 1 211 ? -12.153 -25.860 26.341 1.00 93.19 211 ASN A C 1
ATOM 1690 O O . ASN A 1 211 ? -12.013 -26.654 27.271 1.00 93.19 211 ASN A O 1
ATOM 1694 N N . GLY A 1 212 ? -13.088 -24.903 26.347 1.00 88.31 212 GLY A N 1
ATOM 1695 C CA . GLY A 1 212 ? -14.071 -24.724 27.421 1.00 88.31 212 GLY A CA 1
ATOM 1696 C C . GLY A 1 212 ? -13.509 -24.157 28.733 1.00 88.31 212 GLY A C 1
ATOM 1697 O O . GLY A 1 212 ? -14.258 -23.935 29.682 1.00 88.31 212 GLY A O 1
ATOM 1698 N N . GLU A 1 213 ? -12.200 -23.898 28.821 1.00 90.25 213 GLU A N 1
ATOM 1699 C CA . GLU A 1 213 ? -11.594 -23.243 29.981 1.00 90.25 213 GLU A CA 1
ATOM 1700 C C . GLU A 1 213 ? -11.471 -21.738 29.752 1.00 90.25 213 GLU A C 1
ATOM 1702 O O . GLU A 1 213 ? -10.778 -21.298 28.832 1.00 90.25 213 GLU A O 1
ATOM 1707 N N . PHE A 1 214 ? -12.048 -20.941 30.651 1.00 91.00 214 PHE A N 1
ATOM 1708 C CA . PHE A 1 214 ? -11.890 -19.489 30.649 1.00 91.00 214 PHE A CA 1
ATOM 1709 C C . PHE A 1 214 ? -10.407 -19.081 30.743 1.00 91.00 214 PHE A C 1
ATOM 1711 O O . PHE A 1 214 ? -9.676 -19.532 31.627 1.00 91.00 214 PHE A O 1
ATOM 1718 N N . ARG A 1 215 ? -9.961 -18.193 29.846 1.00 91.62 215 ARG A N 1
ATOM 1719 C CA . ARG A 1 215 ? -8.583 -17.666 29.737 1.00 91.62 215 ARG A CA 1
ATOM 1720 C C . ARG A 1 215 ? -8.473 -16.159 29.981 1.00 91.62 215 ARG A C 1
ATOM 1722 O O . ARG A 1 215 ? -7.401 -15.582 29.783 1.00 91.62 215 ARG A O 1
ATOM 1729 N N . GLY A 1 216 ? -9.549 -15.518 30.431 1.00 92.00 216 GLY A N 1
ATOM 1730 C CA . GLY A 1 216 ? -9.566 -14.102 30.793 1.00 92.00 216 GLY A CA 1
ATOM 1731 C C . GLY A 1 216 ? -10.372 -13.229 29.839 1.00 92.00 216 GLY A C 1
ATOM 1732 O O . GLY A 1 216 ? -10.960 -13.690 28.861 1.00 92.00 216 GLY A O 1
ATOM 1733 N N . VAL A 1 217 ? -10.382 -11.931 30.137 1.00 93.00 217 VAL A N 1
ATOM 1734 C CA . VAL A 1 217 ? -11.117 -10.920 29.365 1.00 93.00 217 VAL A CA 1
ATOM 1735 C C . VAL A 1 217 ? -10.206 -10.353 28.293 1.00 93.00 217 VAL A C 1
ATOM 1737 O O . VAL A 1 217 ? -9.113 -9.884 28.609 1.00 93.00 217 VAL A O 1
ATOM 1740 N N . TYR A 1 218 ? -10.635 -10.404 27.043 1.00 92.88 218 TYR A N 1
ATOM 1741 C CA . TYR A 1 218 ? -9.879 -9.926 25.893 1.00 92.88 218 TYR A CA 1
ATOM 1742 C C . TYR A 1 218 ? -10.587 -8.758 25.221 1.00 92.88 218 TYR A C 1
ATOM 1744 O O . TYR A 1 218 ? -11.803 -8.621 25.314 1.00 92.88 218 TYR A O 1
ATOM 1752 N N . TYR A 1 219 ? -9.806 -7.914 24.561 1.00 92.00 219 TYR A N 1
ATOM 1753 C CA . TYR A 1 219 ? -10.297 -6.911 23.632 1.00 92.00 219 TYR A CA 1
ATOM 1754 C C . TYR A 1 219 ? -10.338 -7.517 22.229 1.00 92.00 219 TYR A C 1
ATOM 1756 O O . TYR A 1 219 ? -9.402 -8.225 21.849 1.00 92.00 219 TYR A O 1
ATOM 1764 N N . PHE A 1 220 ? -11.398 -7.239 21.477 1.00 91.44 220 PHE A N 1
ATOM 1765 C CA . PHE A 1 220 ? -11.487 -7.593 20.067 1.00 91.44 220 PHE A CA 1
ATOM 1766 C C . PHE A 1 220 ? -11.730 -6.355 19.210 1.00 91.44 220 PHE A C 1
ATOM 1768 O O . PHE A 1 220 ? -12.321 -5.381 19.677 1.00 91.44 220 PHE A O 1
ATOM 1775 N N . GLU A 1 221 ? -11.321 -6.437 17.951 1.00 89.69 221 GLU A N 1
ATOM 1776 C CA . GLU A 1 221 ? -11.694 -5.483 16.910 1.00 89.69 221 GLU A CA 1
ATOM 1777 C C . GLU A 1 221 ? -11.774 -6.154 15.541 1.00 89.69 221 GLU A C 1
ATOM 1779 O O . GLU A 1 221 ? -11.085 -7.155 15.288 1.00 89.69 221 GLU A O 1
ATOM 1784 N N . ASP A 1 222 ? -12.585 -5.565 14.666 1.00 89.38 222 ASP A N 1
ATOM 1785 C CA . ASP A 1 222 ? -12.582 -5.867 13.242 1.00 89.38 222 ASP A CA 1
ATOM 1786 C C . ASP A 1 222 ? -11.195 -5.584 12.651 1.00 89.38 222 ASP A C 1
ATOM 1788 O O . ASP A 1 222 ? -10.608 -4.510 12.789 1.00 89.38 222 ASP A O 1
ATOM 1792 N N . TYR A 1 223 ? -10.655 -6.602 11.996 1.00 88.62 223 TYR A N 1
ATOM 1793 C CA . TYR A 1 223 ? -9.322 -6.630 11.432 1.00 88.62 223 TYR A CA 1
ATOM 1794 C C . TYR A 1 223 ? -9.321 -6.986 9.938 1.00 88.62 223 TYR A C 1
ATOM 1796 O O . TYR A 1 223 ? -8.268 -7.326 9.389 1.00 88.62 223 TYR A O 1
ATOM 1804 N N . ALA A 1 224 ? -10.464 -6.869 9.250 1.00 85.94 224 ALA A N 1
ATOM 1805 C CA . ALA A 1 224 ? -10.566 -7.014 7.794 1.00 85.94 224 ALA A CA 1
ATOM 1806 C C . ALA A 1 224 ? -9.665 -6.011 7.045 1.00 85.94 224 ALA A C 1
ATOM 1808 O O . ALA A 1 224 ? -9.076 -6.336 6.012 1.00 85.94 224 ALA A O 1
ATOM 1809 N N . HIS A 1 225 ? -9.477 -4.824 7.630 1.00 87.62 225 HIS A N 1
ATOM 1810 C CA . HIS A 1 225 ? -8.585 -3.764 7.151 1.00 87.62 225 HIS A CA 1
ATOM 1811 C C . HIS A 1 225 ? -7.477 -3.435 8.165 1.00 87.62 225 HIS A C 1
ATOM 1813 O O . HIS A 1 225 ? -7.102 -2.281 8.341 1.00 87.62 225 HIS A O 1
ATOM 1819 N N . MET A 1 226 ? -6.941 -4.450 8.857 1.00 87.12 226 MET A N 1
ATOM 1820 C CA . MET A 1 226 ? -5.850 -4.301 9.840 1.00 87.12 226 MET A CA 1
ATOM 1821 C C . MET A 1 226 ? -6.188 -3.415 11.060 1.00 87.12 226 MET A C 1
ATOM 1823 O O . MET A 1 226 ? -5.281 -2.855 11.686 1.00 87.12 226 MET A O 1
ATOM 1827 N N . GLY A 1 227 ? -7.474 -3.297 11.415 1.00 86.38 227 GLY A N 1
ATOM 1828 C CA . GLY A 1 227 ? -7.933 -2.469 12.538 1.00 86.38 227 GLY A CA 1
ATOM 1829 C C . GLY A 1 227 ? -7.899 -0.972 12.230 1.00 86.38 227 GLY A C 1
ATOM 1830 O O . GLY A 1 227 ? -7.636 -0.159 13.116 1.00 86.38 227 GLY A O 1
ATOM 1831 N N . ILE A 1 228 ? -8.077 -0.607 10.957 1.00 84.38 228 ILE A N 1
ATOM 1832 C CA . ILE A 1 228 ? -7.941 0.766 10.471 1.00 84.38 228 ILE A CA 1
ATOM 1833 C C . ILE A 1 228 ? -9.243 1.212 9.830 1.00 84.38 228 ILE A C 1
ATOM 1835 O O . ILE A 1 228 ? -9.751 0.563 8.916 1.00 84.38 228 ILE A O 1
ATOM 1839 N N . PHE A 1 229 ? -9.731 2.365 10.276 1.00 86.44 229 PHE A N 1
ATOM 1840 C CA . PHE A 1 229 ? -10.772 3.090 9.570 1.00 86.44 229 PHE A CA 1
ATOM 1841 C C . PHE A 1 229 ? -10.174 3.810 8.342 1.00 86.44 229 PHE A C 1
ATOM 1843 O O . PHE A 1 229 ? -9.130 4.459 8.485 1.00 86.44 229 PHE A O 1
ATOM 1850 N N . PRO A 1 230 ? -10.782 3.736 7.144 1.00 85.06 230 PRO A N 1
ATOM 1851 C CA . PRO A 1 230 ? -10.301 4.465 5.969 1.00 85.06 230 PRO A CA 1
ATOM 1852 C C . PRO A 1 230 ? -10.085 5.971 6.225 1.00 85.06 230 PRO A C 1
ATOM 1854 O O . PRO A 1 230 ? -10.857 6.635 6.908 1.00 85.06 230 PRO A O 1
ATOM 1857 N N . GLY A 1 231 ? -8.997 6.521 5.695 1.00 77.25 231 GLY A N 1
ATOM 1858 C CA . GLY A 1 231 ? -8.496 7.874 5.946 1.00 77.25 231 GLY A CA 1
ATOM 1859 C C . GLY A 1 231 ? -7.671 8.045 7.224 1.00 77.25 231 GLY A C 1
ATOM 1860 O O . GLY A 1 231 ? -7.180 9.142 7.495 1.00 77.25 231 GLY A O 1
ATOM 1861 N N . GLN A 1 232 ? -7.507 7.001 8.048 1.00 76.94 232 GLN A N 1
ATOM 1862 C CA . GLN A 1 232 ? -6.758 7.107 9.302 1.00 76.94 232 GLN A CA 1
ATOM 1863 C C . GLN A 1 232 ? -5.313 6.623 9.183 1.00 76.94 232 GLN A C 1
ATOM 1865 O O . GLN A 1 232 ? -4.984 5.561 8.652 1.00 76.94 232 GLN A O 1
ATOM 1870 N N . GLY A 1 233 ? -4.405 7.421 9.747 1.00 66.88 233 GLY A N 1
ATOM 1871 C CA . GLY A 1 233 ? -2.990 7.080 9.873 1.00 66.88 233 GLY A CA 1
ATOM 1872 C C . GLY A 1 233 ? -2.158 7.199 8.591 1.00 66.88 233 GLY A C 1
ATOM 1873 O O . GLY A 1 233 ? -0.936 7.237 8.715 1.00 66.88 233 GLY A O 1
ATOM 1874 N N . GLY A 1 234 ? -2.756 7.350 7.401 1.00 63.25 234 GLY A N 1
ATOM 1875 C CA . GLY A 1 234 ? -2.046 7.389 6.112 1.00 63.25 234 GLY A CA 1
ATOM 1876 C C . GLY A 1 234 ? -0.940 8.449 6.041 1.00 63.25 234 GLY A C 1
ATOM 1877 O O . GLY A 1 234 ? 0.215 8.139 5.727 1.00 63.25 234 GLY A O 1
ATOM 1878 N N . ASN A 1 235 ? -1.234 9.676 6.480 1.00 64.38 235 ASN A N 1
ATOM 1879 C CA . ASN A 1 235 ? -0.264 10.781 6.534 1.00 64.38 235 ASN A CA 1
ATOM 1880 C C . ASN A 1 235 ? 0.966 10.511 7.428 1.00 64.38 235 ASN A C 1
ATOM 1882 O O . ASN A 1 235 ? 1.989 11.170 7.278 1.00 64.38 235 ASN A O 1
ATOM 1886 N N . ARG A 1 236 ? 0.926 9.530 8.343 1.00 66.31 236 ARG A N 1
ATOM 1887 C CA . ARG A 1 236 ? 2.068 9.191 9.222 1.00 66.31 236 ARG A CA 1
ATOM 1888 C C . ARG A 1 236 ? 3.183 8.437 8.483 1.00 66.31 236 ARG A C 1
ATOM 1890 O O . ARG A 1 236 ? 4.305 8.320 8.997 1.00 66.31 236 ARG A O 1
ATOM 1897 N N . HIS A 1 237 ? 2.874 7.876 7.315 1.00 67.88 237 HIS A N 1
ATOM 1898 C CA . HIS A 1 237 ? 3.780 7.026 6.540 1.00 67.88 237 HIS A CA 1
ATOM 1899 C C . HIS A 1 237 ? 4.547 7.810 5.472 1.00 67.88 237 HIS A C 1
ATOM 1901 O O . HIS A 1 237 ? 5.714 7.503 5.200 1.00 67.88 237 HIS A O 1
ATOM 1907 N N . TRP A 1 238 ? 3.924 8.855 4.934 1.00 71.62 238 TRP A N 1
ATOM 1908 C CA . TRP A 1 238 ? 4.418 9.656 3.817 1.00 71.62 238 TRP A CA 1
ATOM 1909 C C . TRP A 1 238 ? 4.800 11.074 4.268 1.00 71.62 238 TRP A C 1
ATOM 1911 O O . TRP A 1 238 ? 4.518 11.465 5.395 1.00 71.62 238 TRP A O 1
ATOM 1921 N N . GLY A 1 239 ? 5.515 11.821 3.426 1.00 68.56 239 GLY A N 1
ATOM 1922 C CA . GLY A 1 239 ? 6.031 13.158 3.747 1.00 68.56 239 GLY A CA 1
ATOM 1923 C C . GLY A 1 239 ? 7.557 13.225 3.865 1.00 68.56 239 GLY A C 1
ATOM 1924 O O . GLY A 1 239 ? 8.247 12.209 4.036 1.00 68.56 239 GLY A O 1
ATOM 1925 N N . THR A 1 240 ? 8.105 14.432 3.702 1.00 67.88 240 THR A N 1
ATOM 1926 C CA . THR A 1 240 ? 9.554 14.679 3.730 1.00 67.88 240 THR A CA 1
ATOM 1927 C C . THR A 1 240 ? 10.093 14.364 5.117 1.00 67.88 240 THR A C 1
ATOM 1929 O O . THR A 1 240 ? 9.549 14.825 6.115 1.00 67.88 240 THR A O 1
ATOM 1932 N N . ARG A 1 241 ? 11.157 13.557 5.186 1.00 67.25 241 ARG A N 1
ATOM 1933 C CA . ARG A 1 241 ? 11.810 13.243 6.464 1.00 67.25 241 ARG A CA 1
ATOM 1934 C C . ARG A 1 241 ? 13.011 14.155 6.654 1.00 67.25 241 ARG A C 1
ATOM 1936 O O . ARG A 1 241 ? 13.861 14.223 5.768 1.00 67.25 241 ARG A O 1
ATOM 1943 N N . GLY A 1 242 ? 13.082 14.822 7.799 1.00 56.78 242 GLY A N 1
ATOM 1944 C CA . GLY A 1 242 ? 14.182 15.713 8.162 1.00 56.78 242 GLY A CA 1
ATOM 1945 C C . GLY A 1 242 ? 15.131 15.104 9.201 1.00 56.78 242 GLY A C 1
ATOM 1946 O O . GLY A 1 242 ? 14.887 14.008 9.712 1.00 56.78 242 GLY A O 1
ATOM 1947 N N . PRO A 1 243 ? 16.200 15.824 9.586 1.00 52.09 243 PRO A N 1
ATOM 1948 C CA . PRO A 1 243 ? 17.098 15.410 10.669 1.00 52.09 243 PRO A CA 1
ATOM 1949 C C . PRO A 1 243 ? 16.380 15.145 12.007 1.00 52.09 243 PRO A C 1
ATOM 1951 O O . PRO A 1 243 ? 16.808 14.289 12.777 1.00 52.09 243 PRO A O 1
ATOM 1954 N N . ALA A 1 244 ? 15.252 15.815 12.267 1.00 54.19 244 ALA A N 1
ATOM 1955 C CA . ALA A 1 244 ? 14.421 15.582 13.452 1.00 54.19 244 ALA A CA 1
ATOM 1956 C C . ALA A 1 244 ? 13.738 14.198 13.464 1.00 54.19 244 ALA A C 1
ATOM 1958 O O . ALA A 1 244 ? 13.417 13.679 14.531 1.00 54.19 244 ALA A O 1
ATOM 1959 N N . ASP A 1 245 ? 13.570 13.560 12.301 1.00 55.06 245 ASP A N 1
ATOM 1960 C CA . ASP A 1 245 ? 13.013 12.210 12.176 1.00 55.06 245 ASP A CA 1
ATOM 1961 C C . ASP A 1 245 ? 14.070 11.117 12.333 1.00 55.06 245 ASP A C 1
ATOM 1963 O O . ASP A 1 245 ? 13.733 9.930 12.351 1.00 55.06 245 ASP A O 1
ATOM 1967 N N . TRP A 1 246 ? 15.352 11.475 12.454 1.00 57.81 246 TRP A N 1
ATOM 1968 C CA . TRP A 1 246 ? 16.436 10.505 12.583 1.00 57.81 246 TRP A CA 1
ATOM 1969 C C . TRP A 1 246 ? 16.239 9.540 13.763 1.00 57.81 246 TRP A C 1
ATOM 1971 O O . TRP A 1 246 ? 16.389 8.332 13.552 1.00 57.81 246 TRP A O 1
ATOM 1981 N N . PRO A 1 247 ? 15.777 9.989 14.954 1.00 52.66 247 PRO A N 1
ATOM 1982 C CA . PRO A 1 247 ? 15.426 9.096 16.057 1.00 52.66 247 PRO A CA 1
ATOM 1983 C C . PRO A 1 247 ? 14.336 8.075 15.702 1.00 52.66 247 PRO A C 1
ATOM 1985 O O . PRO A 1 247 ? 14.340 6.978 16.255 1.00 52.66 247 PRO A O 1
ATOM 1988 N N . SER A 1 248 ? 13.434 8.372 14.757 1.00 49.41 248 SER A N 1
ATOM 1989 C CA . SER A 1 248 ? 12.373 7.446 14.324 1.00 49.41 248 SER A CA 1
ATOM 1990 C C . SER A 1 248 ? 12.888 6.245 13.519 1.00 49.41 248 SER A C 1
ATOM 1992 O O . SER A 1 248 ? 12.157 5.277 13.324 1.00 49.41 248 SER A O 1
ATOM 1994 N N . MET A 1 249 ? 14.151 6.269 13.075 1.00 49.41 249 MET A N 1
ATOM 1995 C CA . MET A 1 249 ? 14.815 5.074 12.545 1.00 49.41 249 MET A CA 1
ATOM 1996 C C . MET A 1 249 ? 15.224 4.091 13.646 1.00 49.41 249 MET A C 1
ATOM 1998 O O . MET A 1 249 ? 15.419 2.911 13.357 1.00 49.41 249 MET A O 1
ATOM 2002 N N . PHE A 1 250 ? 15.401 4.584 14.874 1.00 45.41 250 PHE A N 1
ATOM 2003 C CA . PHE A 1 250 ? 15.993 3.857 16.000 1.00 45.41 250 PHE A CA 1
ATOM 2004 C C . PHE A 1 250 ? 14.996 3.551 17.111 1.00 45.41 250 PHE A C 1
ATOM 2006 O O . PHE A 1 250 ? 15.181 2.592 17.850 1.00 45.41 250 PHE A O 1
ATOM 2013 N N . ARG A 1 251 ? 13.936 4.350 17.229 1.00 39.94 251 ARG A N 1
ATOM 2014 C CA . ARG A 1 251 ? 12.826 4.077 18.131 1.00 39.94 251 ARG A CA 1
ATOM 2015 C C . ARG A 1 251 ? 11.810 3.221 17.378 1.00 39.94 251 ARG A C 1
ATOM 2017 O O . ARG A 1 251 ? 11.422 3.623 16.276 1.00 39.94 251 ARG A O 1
ATOM 2024 N N . PRO A 1 252 ? 11.349 2.080 17.929 1.00 41.09 252 PRO A N 1
ATOM 2025 C CA . PRO A 1 252 ? 10.095 1.523 17.460 1.00 41.09 252 PRO A CA 1
ATOM 2026 C C . PRO A 1 252 ? 9.085 2.656 17.582 1.00 41.09 252 PRO A C 1
ATOM 2028 O O . PRO A 1 252 ? 8.958 3.274 18.641 1.00 41.09 252 PRO A O 1
ATOM 2031 N N . ALA A 1 253 ? 8.464 3.025 16.467 1.00 36.94 253 ALA A N 1
ATOM 2032 C CA . ALA A 1 253 ? 7.369 3.962 16.529 1.00 36.94 253 ALA A CA 1
ATOM 2033 C C . ALA A 1 253 ? 6.307 3.279 17.389 1.00 36.94 253 ALA A C 1
ATOM 2035 O O . ALA A 1 253 ? 5.616 2.384 16.915 1.00 36.94 253 ALA A O 1
ATOM 2036 N N . HIS A 1 254 ? 6.208 3.665 18.662 1.00 36.69 254 HIS A N 1
ATOM 2037 C CA . HIS A 1 254 ? 4.972 3.506 19.403 1.00 36.69 254 HIS A CA 1
ATOM 2038 C C . HIS A 1 254 ? 3.995 4.441 18.702 1.00 36.69 254 HIS A C 1
ATOM 2040 O O . HIS A 1 254 ? 3.863 5.611 19.054 1.00 36.69 254 HIS A O 1
ATOM 2046 N N . ALA A 1 255 ? 3.428 3.961 17.598 1.00 36.53 255 ALA A N 1
ATOM 2047 C CA . ALA A 1 255 ? 2.273 4.600 17.031 1.00 36.53 255 ALA A CA 1
ATOM 2048 C C . ALA A 1 255 ? 1.197 4.492 18.118 1.00 36.53 255 ALA A C 1
ATOM 2050 O O . ALA A 1 255 ? 0.972 3.385 18.620 1.00 36.53 255 ALA A O 1
ATOM 2051 N N . PRO A 1 256 ? 0.566 5.602 18.538 1.00 39.69 256 PRO A N 1
ATOM 2052 C CA . PRO A 1 256 ? -0.732 5.458 19.171 1.00 39.69 256 PRO A CA 1
ATOM 2053 C C . PRO A 1 256 ? -1.586 4.610 18.217 1.00 39.69 256 PRO A C 1
ATOM 2055 O O . PRO A 1 256 ? -1.430 4.787 16.994 1.00 39.69 256 PRO A O 1
ATOM 2058 N N . PRO A 1 257 ? -2.403 3.674 18.738 1.00 47.75 257 PRO A N 1
ATOM 2059 C CA . PRO A 1 257 ? -3.268 2.848 17.903 1.00 47.75 257 PRO A CA 1
ATOM 2060 C C . PRO A 1 257 ? -3.933 3.737 16.849 1.00 47.75 257 PRO A C 1
ATOM 2062 O O . PRO A 1 257 ? -4.286 4.886 17.139 1.00 47.75 257 PRO A O 1
ATOM 2065 N N . SER A 1 258 ? -3.972 3.276 15.595 1.00 52.69 258 SER A N 1
ATOM 2066 C CA . SER A 1 258 ? -4.799 3.914 14.571 1.00 52.69 258 SER A CA 1
ATOM 2067 C C . SER A 1 258 ? -6.151 4.238 15.200 1.00 52.69 258 SER A C 1
ATOM 2069 O O . SER A 1 258 ? -6.744 3.354 15.816 1.00 52.69 258 SER A O 1
ATOM 2071 N N . ALA A 1 259 ? -6.575 5.503 15.124 1.00 61.47 259 ALA A N 1
ATOM 2072 C CA . ALA A 1 259 ? -7.854 5.899 15.691 1.00 61.47 259 ALA A CA 1
ATOM 2073 C C . ALA A 1 259 ? -8.919 4.993 15.066 1.00 61.47 259 ALA A C 1
ATOM 2075 O O . ALA A 1 259 ? -8.991 4.863 13.839 1.00 61.47 259 ALA A O 1
ATOM 2076 N N . LEU A 1 260 ? -9.665 4.288 15.913 1.00 74.56 260 LEU A N 1
ATOM 2077 C CA . LEU A 1 260 ? -10.643 3.290 15.463 1.00 74.56 260 LEU A CA 1
ATOM 2078 C C . LEU A 1 260 ? -11.893 3.965 14.897 1.00 74.56 260 LEU A C 1
ATOM 2080 O O . LEU A 1 260 ? -12.715 3.325 14.250 1.00 74.56 260 LEU A O 1
ATOM 2084 N N . ALA A 1 261 ? -12.001 5.273 15.111 1.00 75.94 261 ALA A N 1
ATOM 2085 C CA . ALA A 1 261 ? -12.959 6.166 14.500 1.00 75.94 261 ALA A CA 1
ATOM 2086 C C . ALA A 1 261 ? -12.228 7.404 13.944 1.00 75.94 261 ALA A C 1
ATOM 2088 O O . ALA A 1 261 ? -11.159 7.767 14.447 1.00 75.94 261 ALA A O 1
ATOM 2089 N N . PRO A 1 262 ? -12.792 8.093 12.940 1.00 77.00 262 PRO A N 1
ATOM 2090 C CA . PRO A 1 262 ? -12.223 9.314 12.376 1.00 77.00 262 PRO A CA 1
ATOM 2091 C C . PRO A 1 262 ? -12.431 10.538 13.289 1.00 77.00 262 PRO A C 1
ATOM 2093 O O . PRO A 1 262 ? -13.060 11.519 12.916 1.00 77.00 262 PRO A O 1
ATOM 2096 N N . LEU A 1 263 ? -11.907 10.483 14.514 1.00 78.19 263 LEU A N 1
ATOM 2097 C CA . LEU A 1 263 ? -12.027 11.530 15.531 1.00 78.19 263 LEU A CA 1
ATOM 2098 C C . LEU A 1 263 ? -10.704 12.301 15.644 1.00 78.19 263 LEU A C 1
ATOM 2100 O O . LEU A 1 263 ? -9.831 11.947 16.432 1.00 78.19 263 LEU A O 1
ATOM 2104 N N . ASN A 1 264 ? -10.529 13.339 14.830 1.00 68.88 264 ASN A N 1
ATOM 2105 C CA . ASN A 1 264 ? -9.294 14.136 14.744 1.00 68.88 264 ASN A CA 1
ATOM 2106 C C . ASN A 1 264 ? -9.496 15.632 15.053 1.00 68.88 264 ASN A C 1
ATOM 2108 O O . ASN A 1 264 ? -8.576 16.425 14.855 1.00 68.88 264 ASN A O 1
ATOM 2112 N N . ALA A 1 265 ? -10.680 16.011 15.533 1.00 74.50 265 ALA A N 1
ATOM 2113 C CA . ALA A 1 265 ? -11.109 17.395 15.691 1.00 74.50 265 ALA A CA 1
ATOM 2114 C C . ALA A 1 265 ? -11.819 17.639 17.031 1.00 74.50 265 ALA A C 1
ATOM 2116 O O . ALA A 1 265 ? -12.014 16.725 17.839 1.00 74.50 265 ALA A O 1
ATOM 2117 N N . ARG A 1 266 ? -12.223 18.896 17.263 1.00 83.38 266 ARG A N 1
ATOM 2118 C CA . ARG A 1 266 ? -13.112 19.260 18.371 1.00 83.38 266 ARG A CA 1
ATOM 2119 C C . ARG A 1 266 ? -14.413 18.464 18.252 1.00 83.38 266 ARG A C 1
ATOM 2121 O O . ARG A 1 266 ? -15.005 18.378 17.182 1.00 83.38 266 ARG A O 1
ATOM 2128 N N . ILE A 1 267 ? -14.865 17.896 19.363 1.00 87.38 267 ILE A N 1
ATOM 2129 C CA . ILE A 1 267 ? -16.051 17.043 19.376 1.00 87.38 267 ILE A CA 1
ATOM 2130 C C . ILE A 1 267 ? -17.294 17.912 19.589 1.00 87.38 267 ILE A C 1
ATOM 2132 O O . ILE A 1 267 ? -17.325 18.669 20.562 1.00 87.38 267 ILE A O 1
ATOM 2136 N N . PRO A 1 268 ? -18.350 17.784 18.760 1.00 90.50 268 PRO A N 1
ATOM 2137 C CA . PRO A 1 268 ? -19.579 18.565 18.890 1.00 90.50 268 PRO A CA 1
ATOM 2138 C C . PRO A 1 268 ? -20.482 18.029 20.020 1.00 90.50 268 PRO A C 1
ATOM 2140 O O . PRO A 1 268 ? -21.674 17.801 19.839 1.00 90.50 268 PRO A O 1
ATOM 2143 N N . LEU A 1 269 ? -19.905 17.793 21.203 1.00 90.06 269 LEU A N 1
ATOM 2144 C CA . LEU A 1 269 ? -20.588 17.400 22.436 1.00 90.06 269 LEU A CA 1
ATOM 2145 C C . LEU A 1 269 ? -20.116 18.279 23.593 1.00 90.06 269 LEU A C 1
ATOM 2147 O O . LEU A 1 269 ? -18.955 18.684 23.643 1.00 90.06 269 LEU A O 1
ATOM 2151 N N . ASN A 1 270 ? -21.005 18.534 24.550 1.00 91.31 270 ASN A N 1
ATOM 2152 C CA . ASN A 1 270 ? -20.644 19.236 25.777 1.00 91.31 270 ASN A CA 1
ATOM 2153 C C . ASN A 1 270 ? -19.845 18.332 26.740 1.00 91.31 270 ASN A C 1
ATOM 2155 O O . ASN A 1 270 ? -19.836 17.101 26.624 1.00 91.31 270 ASN A O 1
ATOM 2159 N N . GLU A 1 271 ? -19.184 18.956 27.719 1.00 92.69 271 GLU A N 1
ATOM 2160 C CA . GLU A 1 271 ? -18.350 18.253 28.703 1.00 92.69 271 GLU A CA 1
ATOM 2161 C C . GLU A 1 271 ? -19.134 17.190 29.488 1.00 92.69 271 GLU A C 1
ATOM 2163 O O . GLU A 1 271 ? -18.635 16.084 29.699 1.00 92.69 271 GLU A O 1
ATOM 2168 N N . GLU A 1 272 ? -20.367 17.500 29.895 1.00 93.12 272 GLU A N 1
ATOM 2169 C CA . GLU A 1 272 ? -21.213 16.587 30.669 1.00 93.12 272 GLU A CA 1
ATOM 2170 C C . GLU A 1 272 ? -21.498 15.294 29.900 1.00 93.12 272 GLU A C 1
ATOM 2172 O O . GLU A 1 272 ? -21.307 14.196 30.427 1.00 93.12 272 GLU A O 1
ATOM 2177 N N . THR A 1 273 ? -21.878 15.410 28.627 1.00 92.00 273 THR A N 1
ATOM 2178 C CA . THR A 1 273 ? -22.156 14.261 27.761 1.00 92.00 273 THR A CA 1
ATOM 2179 C C . THR A 1 273 ? -20.894 13.440 27.538 1.00 92.00 273 THR A C 1
ATOM 2181 O O . THR A 1 273 ? -20.934 12.215 27.658 1.00 92.00 273 THR A O 1
ATOM 2184 N N . LEU A 1 274 ? -19.764 14.095 27.260 1.00 91.12 274 LEU A N 1
ATOM 2185 C CA . LEU A 1 274 ? -18.487 13.425 27.015 1.00 91.12 274 LEU A CA 1
ATOM 2186 C C . LEU A 1 274 ? -18.020 12.637 28.252 1.00 91.12 274 LEU A C 1
ATOM 2188 O O . LEU A 1 274 ? -17.683 11.452 28.155 1.00 91.12 274 LEU A O 1
ATOM 2192 N N . ARG A 1 275 ? -18.092 13.247 29.443 1.00 93.50 275 ARG A N 1
ATOM 2193 C CA . ARG A 1 275 ? -17.823 12.560 30.716 1.00 93.50 275 ARG A CA 1
ATOM 2194 C C . ARG A 1 275 ? -18.833 11.452 30.989 1.00 93.50 275 ARG A C 1
ATOM 2196 O O . ARG A 1 275 ? -18.443 10.400 31.487 1.00 93.50 275 ARG A O 1
ATOM 2203 N N . GLY A 1 276 ? -20.105 11.659 30.657 1.00 95.06 276 GLY A N 1
ATOM 2204 C CA . GLY A 1 276 ? -21.166 10.663 30.789 1.00 95.06 276 GLY A CA 1
ATOM 2205 C C . GLY A 1 276 ? -20.875 9.392 29.988 1.00 95.06 276 GLY A C 1
ATOM 2206 O O . GLY A 1 276 ? -20.954 8.294 30.538 1.00 95.06 276 GLY A O 1
ATOM 2207 N N . VAL A 1 277 ? -20.447 9.530 28.727 1.00 93.75 277 VAL A N 1
ATOM 2208 C CA . VAL A 1 277 ? -20.024 8.397 27.880 1.00 93.75 277 VAL A CA 1
ATOM 2209 C C . VAL A 1 277 ? -18.882 7.624 28.546 1.00 93.75 277 VAL A C 1
ATOM 2211 O O . VAL A 1 277 ? -18.956 6.400 28.675 1.00 93.75 277 VAL A O 1
ATOM 2214 N N . TYR A 1 278 ? -17.863 8.330 29.043 1.00 94.00 278 TYR A N 1
ATOM 2215 C CA . TYR A 1 278 ? -16.737 7.693 29.725 1.00 94.00 278 TYR A CA 1
ATOM 2216 C C . TYR A 1 278 ? -17.156 6.982 31.021 1.00 94.00 278 TYR A C 1
ATOM 2218 O O . TYR A 1 278 ? -16.809 5.822 31.254 1.00 94.00 278 TYR A O 1
ATOM 2226 N N . ASN A 1 279 ? -17.948 7.652 31.858 1.00 95.44 279 ASN A N 1
ATOM 2227 C CA . ASN A 1 279 ? -18.426 7.119 33.130 1.00 95.44 279 ASN A CA 1
ATOM 2228 C C . ASN A 1 279 ? -19.281 5.861 32.939 1.00 95.44 279 ASN A C 1
ATOM 2230 O O . ASN A 1 279 ? -19.143 4.914 33.715 1.00 95.44 279 ASN A O 1
ATOM 2234 N N . ASN A 1 280 ? -20.094 5.808 31.881 1.00 95.44 280 ASN A N 1
ATOM 2235 C CA . ASN A 1 280 ? -20.870 4.623 31.526 1.00 95.44 280 ASN A CA 1
ATOM 2236 C C . ASN A 1 280 ? -19.961 3.433 31.183 1.00 95.44 280 ASN A C 1
ATOM 2238 O O . ASN A 1 280 ? -20.164 2.337 31.708 1.00 95.44 280 ASN A O 1
ATOM 2242 N N . LEU A 1 281 ? -18.905 3.636 30.386 1.00 93.38 281 LEU A N 1
ATOM 2243 C CA . LEU A 1 281 ? -17.917 2.583 30.102 1.00 93.38 281 LEU A CA 1
ATOM 2244 C C . LEU A 1 281 ? -17.212 2.097 31.371 1.00 93.38 281 LEU A C 1
ATOM 2246 O O . LEU A 1 281 ? -17.031 0.892 31.572 1.00 93.38 281 LEU A O 1
ATOM 2250 N N . VAL A 1 282 ? -16.840 3.025 32.256 1.00 94.88 282 VAL A N 1
ATOM 2251 C CA . VAL A 1 282 ? -16.241 2.693 33.551 1.00 94.88 282 VAL A CA 1
ATOM 2252 C C . VAL A 1 282 ? -17.210 1.861 34.393 1.00 94.88 282 VAL A C 1
ATOM 2254 O O . VAL A 1 282 ? -16.791 0.850 34.959 1.00 94.88 282 VAL A O 1
ATOM 2257 N N . ALA A 1 283 ? -18.486 2.239 34.463 1.00 94.38 283 ALA A N 1
ATOM 2258 C CA . ALA A 1 283 ? -19.504 1.507 35.213 1.00 94.38 283 ALA A CA 1
ATOM 2259 C C . ALA A 1 283 ? -19.684 0.073 34.689 1.00 94.38 283 ALA A C 1
ATOM 2261 O O . ALA A 1 283 ? -19.705 -0.867 35.486 1.00 94.38 283 ALA A O 1
ATOM 2262 N N . MET A 1 284 ? -19.724 -0.105 33.365 1.00 91.69 284 MET A N 1
ATOM 2263 C CA . MET A 1 284 ? -19.905 -1.413 32.729 1.00 91.69 284 MET A CA 1
ATOM 2264 C C . MET A 1 284 ? -18.683 -2.327 32.879 1.00 91.69 284 MET A C 1
ATOM 2266 O O . MET A 1 284 ? -18.817 -3.501 33.223 1.00 91.69 284 MET A O 1
ATOM 2270 N N . HIS A 1 285 ? -17.473 -1.813 32.638 1.00 92.62 285 HIS A N 1
ATOM 2271 C CA . HIS A 1 285 ? -16.312 -2.676 32.385 1.00 92.62 285 HIS A CA 1
ATOM 2272 C C . HIS A 1 285 ? -15.242 -2.655 33.478 1.00 92.62 285 HIS A C 1
ATOM 2274 O O . HIS A 1 285 ? -14.499 -3.631 33.615 1.00 92.62 285 HIS A O 1
ATOM 2280 N N . LYS A 1 286 ? -15.157 -1.605 34.311 1.00 92.44 286 LYS A N 1
ATOM 2281 C CA . LYS A 1 286 ? -14.107 -1.501 35.346 1.00 92.44 286 LYS A CA 1
ATOM 2282 C C . LYS A 1 286 ? -14.117 -2.703 36.278 1.00 92.44 286 LYS A C 1
ATOM 2284 O O . LYS A 1 286 ? -13.054 -3.236 36.585 1.00 92.44 286 LYS A O 1
ATOM 2289 N N . ARG A 1 287 ? -15.298 -3.128 36.743 1.00 90.38 287 ARG A N 1
ATOM 2290 C CA . ARG A 1 287 ? -15.419 -4.262 37.671 1.00 90.38 287 ARG A CA 1
ATOM 2291 C C . ARG A 1 287 ? -14.947 -5.559 37.020 1.00 90.38 287 ARG A C 1
ATOM 2293 O O . ARG A 1 287 ? -14.233 -6.312 37.673 1.00 90.38 287 ARG A O 1
ATOM 2300 N N . ILE A 1 288 ? -15.291 -5.786 35.755 1.00 91.56 288 ILE A N 1
ATOM 2301 C CA . ILE A 1 288 ? -14.898 -6.979 34.995 1.00 91.56 288 ILE A CA 1
ATOM 2302 C C . ILE A 1 288 ? -13.373 -7.017 34.824 1.00 91.56 288 ILE A C 1
ATOM 2304 O O . ILE A 1 288 ? -12.731 -7.973 35.249 1.00 91.56 288 ILE A O 1
ATOM 2308 N N . LEU A 1 289 ? -12.776 -5.931 34.322 1.00 91.25 289 LEU A N 1
ATOM 2309 C CA . LEU A 1 289 ? -11.326 -5.815 34.111 1.00 91.25 289 LEU A CA 1
ATOM 2310 C C . LEU A 1 289 ? -10.536 -5.947 35.421 1.00 91.25 289 LEU A C 1
ATOM 2312 O O . LEU A 1 289 ? -9.528 -6.646 35.492 1.00 91.25 289 LEU A O 1
ATOM 2316 N N . VAL A 1 290 ? -11.016 -5.309 36.492 1.00 90.12 290 VAL A N 1
ATOM 2317 C CA . VAL A 1 290 ? -10.397 -5.380 37.821 1.00 90.12 290 VAL A CA 1
ATOM 2318 C C . VAL A 1 290 ? -10.511 -6.771 38.435 1.00 90.12 290 VAL A C 1
ATOM 2320 O O . VAL A 1 290 ? -9.690 -7.083 39.288 1.00 90.12 290 VAL A O 1
ATOM 2323 N N . ASN A 1 291 ? -11.462 -7.617 38.043 1.00 88.69 291 ASN A N 1
ATOM 2324 C CA . ASN A 1 291 ? -11.613 -8.974 38.581 1.00 88.69 291 ASN A CA 1
ATOM 2325 C C . ASN A 1 291 ? -11.085 -10.071 37.642 1.00 88.69 291 ASN A C 1
ATOM 2327 O O . ASN A 1 291 ? -11.204 -11.241 37.989 1.00 88.69 291 ASN A O 1
ATOM 2331 N N . ASP A 1 292 ? -10.457 -9.727 36.511 1.00 89.12 292 ASP A N 1
ATOM 2332 C CA . ASP A 1 292 ? -9.833 -10.713 35.621 1.00 89.12 292 ASP A CA 1
ATOM 2333 C C . ASP A 1 292 ? -8.677 -11.449 36.350 1.00 89.12 292 ASP A C 1
ATOM 2335 O O . ASP A 1 292 ? -7.691 -10.815 36.773 1.00 89.12 292 ASP A O 1
ATOM 2339 N N . PRO A 1 293 ? -8.761 -12.782 36.537 1.00 84.69 293 PRO A N 1
ATOM 2340 C CA . PRO A 1 293 ? -7.699 -13.548 37.180 1.00 84.69 293 PRO A CA 1
ATOM 2341 C C . PRO A 1 293 ? -6.460 -13.722 36.289 1.00 84.69 293 PRO A C 1
ATOM 2343 O O . PRO A 1 293 ? -5.363 -13.888 36.827 1.00 84.69 293 PRO A O 1
ATOM 2346 N N . PHE A 1 294 ? -6.591 -13.603 34.964 1.00 86.75 294 PHE A N 1
ATOM 2347 C CA . PHE A 1 294 ? -5.507 -13.837 34.004 1.00 86.75 294 PHE A CA 1
ATOM 2348 C C . PHE A 1 294 ? -4.705 -12.583 33.654 1.00 86.75 294 PHE A C 1
ATOM 2350 O O . PHE A 1 294 ? -3.599 -12.696 33.124 1.00 86.75 294 PHE A O 1
ATOM 2357 N N . THR A 1 295 ? -5.212 -11.386 33.965 1.00 86.50 295 THR A N 1
ATOM 2358 C CA . THR A 1 295 ? -4.453 -10.152 33.722 1.00 86.50 295 THR A CA 1
ATOM 2359 C C . THR A 1 295 ? -3.146 -10.134 34.539 1.00 86.50 295 THR A C 1
ATOM 2361 O O . THR A 1 295 ? -3.171 -10.378 35.751 1.00 86.50 295 THR A O 1
ATOM 2364 N N . PRO A 1 296 ? -1.990 -9.815 33.922 1.00 81.69 296 PRO A N 1
ATOM 2365 C CA . PRO A 1 296 ? -0.710 -9.721 34.625 1.00 81.69 296 PRO A CA 1
ATOM 2366 C C . PRO A 1 296 ? -0.582 -8.433 35.456 1.00 81.69 296 PRO A C 1
ATOM 2368 O O . PRO A 1 296 ? 0.386 -8.260 36.194 1.00 81.69 296 PRO A O 1
ATOM 2371 N N . VAL A 1 297 ? -1.540 -7.513 35.323 1.00 83.25 297 VAL A N 1
ATOM 2372 C CA . VAL A 1 297 ? -1.529 -6.184 35.937 1.00 83.25 297 VAL A CA 1
ATOM 2373 C C . VAL A 1 297 ? -2.273 -6.210 37.278 1.00 83.25 297 VAL A C 1
ATOM 2375 O O . VAL A 1 297 ? -3.262 -6.927 37.448 1.00 83.25 297 VAL A O 1
ATOM 2378 N N . SER A 1 298 ? -1.801 -5.441 38.263 1.00 86.19 298 SER A N 1
ATOM 2379 C CA . SER A 1 298 ? -2.495 -5.343 39.556 1.00 86.19 298 SER A CA 1
ATOM 2380 C C . SER A 1 298 ? -3.812 -4.572 39.436 1.00 86.19 298 SER A C 1
ATOM 2382 O O . SER A 1 298 ? -3.944 -3.652 38.626 1.00 86.19 298 SER A O 1
ATOM 2384 N N . SER A 1 299 ? -4.782 -4.878 40.294 1.00 88.00 299 SER A N 1
ATOM 2385 C CA . SER A 1 299 ? -6.064 -4.176 40.364 1.00 88.00 299 SER A CA 1
ATOM 2386 C C . SER A 1 299 ? -5.884 -2.671 40.584 1.00 88.00 299 SER A C 1
ATOM 2388 O O . SER A 1 299 ? -6.620 -1.861 40.014 1.00 88.00 299 SER A O 1
ATOM 2390 N N . ARG A 1 300 ? -4.873 -2.286 41.373 1.00 88.00 300 ARG A N 1
ATOM 2391 C CA . ARG A 1 300 ? -4.494 -0.893 41.623 1.00 88.00 300 ARG A CA 1
ATOM 2392 C C . ARG A 1 300 ? -3.998 -0.211 40.352 1.00 88.00 300 ARG A C 1
ATOM 2394 O O . ARG A 1 300 ? -4.419 0.909 40.079 1.00 88.00 300 ARG A O 1
ATOM 2401 N N . GLU A 1 301 ? -3.146 -0.873 39.575 1.00 86.94 301 GLU A N 1
ATOM 2402 C CA . GLU A 1 301 ? -2.631 -0.329 38.314 1.00 86.94 301 GLU A CA 1
ATOM 2403 C C . GLU A 1 301 ? -3.738 -0.214 37.254 1.00 86.94 301 GLU A C 1
ATOM 2405 O O . GLU A 1 301 ? -3.824 0.819 36.596 1.00 86.94 301 GLU A O 1
ATOM 2410 N N . ILE A 1 302 ? -4.654 -1.188 37.155 1.00 89.12 302 ILE A N 1
ATOM 2411 C CA . ILE A 1 302 ? -5.829 -1.098 36.263 1.00 89.12 302 ILE A CA 1
ATOM 2412 C C . ILE A 1 302 ? -6.684 0.122 36.628 1.00 89.12 302 ILE A C 1
ATOM 2414 O O . ILE A 1 302 ? -7.001 0.942 35.768 1.00 89.12 302 ILE A O 1
ATOM 2418 N N . ARG A 1 303 ? -7.020 0.294 37.916 1.00 92.00 303 ARG A N 1
ATOM 2419 C CA . ARG A 1 303 ? -7.786 1.463 38.386 1.00 92.00 303 ARG A CA 1
ATOM 2420 C C . ARG A 1 303 ? -7.058 2.775 38.112 1.00 92.00 303 ARG A C 1
ATOM 2422 O O . ARG A 1 303 ? -7.716 3.753 37.774 1.00 92.00 303 ARG A O 1
ATOM 2429 N N . HIS A 1 304 ? -5.738 2.799 38.285 1.00 90.56 304 HIS A N 1
ATOM 2430 C CA . HIS A 1 304 ? -4.928 3.981 38.021 1.00 90.56 304 HIS A CA 1
ATOM 2431 C C . HIS A 1 304 ? -4.950 4.353 36.537 1.00 90.56 304 HIS A C 1
ATOM 2433 O O . HIS A 1 304 ? -5.238 5.501 36.228 1.00 90.56 304 HIS A O 1
ATOM 2439 N N . ARG A 1 305 ? -4.745 3.392 35.627 1.00 88.06 305 ARG A N 1
ATOM 2440 C CA . ARG A 1 305 ? -4.795 3.635 34.176 1.00 88.06 305 ARG A CA 1
ATOM 2441 C C . ARG A 1 305 ? -6.174 4.105 33.714 1.00 88.06 305 ARG A C 1
ATOM 2443 O O . ARG A 1 305 ? -6.256 5.073 32.971 1.00 88.06 305 ARG A O 1
ATOM 2450 N N . ILE A 1 306 ? -7.248 3.479 34.208 1.00 90.81 306 ILE A N 1
ATOM 2451 C CA . ILE A 1 306 ? -8.627 3.920 33.935 1.00 90.81 306 ILE A CA 1
ATOM 2452 C C . ILE A 1 306 ? -8.851 5.345 34.468 1.00 90.81 306 ILE A C 1
ATOM 2454 O O . ILE A 1 306 ? -9.423 6.182 33.783 1.00 90.81 306 ILE A O 1
ATOM 2458 N N . ARG A 1 307 ? -8.396 5.674 35.680 1.00 90.94 307 ARG A N 1
ATOM 2459 C CA . ARG A 1 307 ? -8.546 7.042 36.198 1.00 90.94 307 ARG A CA 1
ATOM 2460 C C . ARG A 1 307 ? -7.767 8.055 35.359 1.00 90.94 307 ARG A C 1
ATOM 2462 O O . ARG A 1 307 ? -8.353 9.036 34.930 1.00 90.94 307 ARG A O 1
ATOM 2469 N N . HIS A 1 308 ? -6.489 7.782 35.113 1.00 88.00 308 HIS A N 1
ATOM 2470 C CA . HIS A 1 308 ? -5.600 8.664 34.364 1.00 88.00 308 HIS A CA 1
ATOM 2471 C C . HIS A 1 308 ? -6.127 8.926 32.951 1.00 88.00 308 HIS A C 1
ATOM 2473 O O . HIS A 1 308 ? -6.070 10.052 32.477 1.00 88.00 308 HIS A O 1
ATOM 2479 N N . TYR A 1 309 ? -6.658 7.906 32.273 1.00 86.00 309 TYR A N 1
ATOM 2480 C CA . TYR A 1 309 ? -7.283 8.117 30.971 1.00 86.00 309 TYR A CA 1
ATOM 2481 C C . TYR A 1 309 ? -8.529 9.007 31.086 1.00 86.00 309 TYR A C 1
ATOM 2483 O O . TYR A 1 309 ? -8.674 9.957 30.335 1.00 86.00 309 TYR A O 1
ATOM 2491 N N . GLY A 1 310 ? -9.380 8.800 32.097 1.00 86.25 310 GLY A N 1
ATOM 2492 C CA . GLY A 1 310 ? -10.530 9.681 32.347 1.00 86.25 310 GLY A CA 1
ATOM 2493 C C . GLY A 1 310 ? -10.166 11.144 32.634 1.00 86.25 310 GLY A C 1
ATOM 2494 O O . GLY A 1 310 ? -10.957 12.039 32.343 1.00 86.25 310 GLY A O 1
ATOM 2495 N N . GLU A 1 311 ? -8.978 11.393 33.191 1.00 86.88 311 GLU A N 1
ATOM 2496 C CA . GLU A 1 311 ? -8.422 12.738 33.384 1.00 86.88 311 GLU A CA 1
ATOM 2497 C C . GLU A 1 311 ? -7.932 13.351 32.058 1.00 86.88 311 GLU A C 1
ATOM 2499 O O . GLU A 1 311 ? -8.048 14.563 31.885 1.00 86.88 311 GLU A O 1
ATOM 2504 N N . SER A 1 312 ? -7.446 12.538 31.108 1.00 85.81 312 SER A N 1
ATOM 2505 C CA . SER A 1 312 ? -6.981 13.006 29.793 1.00 85.81 312 SER A CA 1
ATOM 2506 C C . SER A 1 312 ? -8.087 13.145 28.746 1.00 85.81 312 SER A C 1
ATOM 2508 O O . SER A 1 312 ? -7.910 13.928 27.821 1.00 85.81 312 SER A O 1
ATOM 2510 N N . VAL A 1 313 ? -9.243 12.481 28.909 1.00 84.38 313 VAL A N 1
ATOM 2511 C CA . VAL A 1 313 ? -10.353 12.474 27.927 1.00 84.38 313 VAL A CA 1
ATOM 2512 C C . VAL A 1 313 ? -10.704 13.866 27.392 1.00 84.38 313 VAL A C 1
ATOM 2514 O O . VAL A 1 313 ? -10.877 14.017 26.190 1.00 84.38 313 VAL A O 1
ATOM 2517 N N . LEU A 1 314 ? -10.793 14.893 28.245 1.00 84.25 314 LEU A N 1
ATOM 2518 C CA . LEU A 1 314 ? -11.140 16.249 27.788 1.00 84.25 314 LEU A CA 1
ATOM 2519 C C . LEU A 1 314 ? -10.016 16.951 27.023 1.00 84.25 314 LEU A C 1
ATOM 2521 O O . LEU A 1 314 ? -10.277 17.859 26.241 1.00 84.25 314 LEU A O 1
ATOM 2525 N N . SER A 1 315 ? -8.770 16.571 27.297 1.00 85.25 315 SER A N 1
ATOM 2526 C CA . SER A 1 315 ? -7.607 17.069 26.567 1.00 85.25 315 SER A CA 1
ATOM 2527 C C . SER A 1 315 ? -7.495 16.384 25.210 1.00 85.25 315 SER A C 1
ATOM 2529 O O . SER A 1 315 ? -7.167 17.039 24.226 1.00 85.25 315 SER A O 1
ATOM 2531 N N . ASP A 1 316 ? -7.762 15.079 25.173 1.00 81.88 316 ASP A N 1
ATOM 2532 C CA . ASP A 1 316 ? -7.696 14.259 23.965 1.00 81.88 316 ASP A CA 1
ATOM 2533 C C . ASP A 1 316 ? -8.879 14.566 23.027 1.00 81.88 316 ASP A C 1
ATOM 2535 O O . ASP A 1 316 ? -8.721 14.573 21.809 1.00 81.88 316 ASP A O 1
ATOM 2539 N N . PHE A 1 317 ? -10.045 14.892 23.597 1.00 86.50 317 PHE A N 1
ATOM 2540 C CA . PHE A 1 317 ? -11.283 15.211 22.884 1.00 86.50 317 PHE A CA 1
ATOM 2541 C C . PHE A 1 317 ? -11.913 16.496 23.442 1.00 86.50 317 PHE A C 1
ATOM 2543 O O . PHE A 1 317 ? -12.802 16.431 24.296 1.00 86.50 317 PHE A O 1
ATOM 2550 N N . PRO A 1 318 ? -11.472 17.681 22.985 1.00 88.94 318 PRO A N 1
ATOM 2551 C CA . PRO A 1 318 ? -11.997 18.949 23.476 1.00 88.94 318 PRO A CA 1
ATOM 2552 C C . PRO A 1 318 ? -13.510 19.072 23.208 1.00 88.94 318 PRO A C 1
ATOM 2554 O O . PRO A 1 318 ? -13.913 18.984 22.043 1.00 88.94 318 PRO A O 1
ATOM 2557 N N . PRO A 1 319 ? -14.354 19.274 24.241 1.00 90.88 319 PRO A N 1
ATOM 2558 C CA . PRO A 1 319 ? -15.794 19.459 24.070 1.00 90.88 319 PRO A CA 1
ATOM 2559 C C . PRO A 1 319 ? -16.140 20.887 23.618 1.00 90.88 319 PRO A C 1
ATOM 2561 O O . PRO A 1 319 ? -15.352 21.822 23.800 1.00 90.88 319 PRO A O 1
ATOM 2564 N N . VAL A 1 320 ? -17.352 21.077 23.092 1.00 91.69 320 VAL A N 1
ATOM 2565 C CA . VAL A 1 320 ? -17.915 22.416 22.845 1.00 91.69 320 VAL A CA 1
ATOM 2566 C C . VAL A 1 320 ? -18.347 23.084 24.149 1.00 91.69 320 VAL A C 1
ATOM 2568 O O . VAL A 1 320 ? -18.870 22.435 25.061 1.00 91.69 320 VAL A O 1
ATOM 2571 N N . LYS A 1 321 ? -18.151 24.403 24.239 1.00 90.25 321 LYS A N 1
ATOM 2572 C CA . LYS A 1 321 ? -18.494 25.196 25.434 1.00 90.25 321 LYS A CA 1
ATOM 2573 C C . LYS A 1 321 ? -19.907 25.768 25.402 1.00 90.25 321 LYS A C 1
ATOM 2575 O O . LYS A 1 321 ? -20.493 26.015 26.451 1.00 90.25 321 LYS A O 1
ATOM 2580 N N . ASN A 1 322 ? -20.431 26.036 24.211 1.00 87.81 322 ASN A N 1
ATOM 2581 C CA . ASN A 1 322 ? -21.735 26.655 23.996 1.00 87.81 322 ASN A CA 1
ATOM 2582 C C . ASN A 1 322 ? -22.291 26.265 22.614 1.00 87.81 322 ASN A C 1
ATOM 2584 O O . ASN A 1 322 ? -21.576 25.701 21.786 1.00 87.81 322 ASN A O 1
ATOM 2588 N N . ASN A 1 323 ? -23.560 26.593 22.359 1.00 85.25 323 ASN A N 1
ATOM 2589 C CA . ASN A 1 323 ? -24.239 26.221 21.113 1.00 85.25 323 ASN A CA 1
ATOM 2590 C C . ASN A 1 323 ? -23.654 26.900 19.863 1.00 85.25 323 ASN A C 1
ATOM 2592 O O . ASN A 1 323 ? -23.782 26.351 18.773 1.00 85.25 323 ASN A O 1
ATOM 2596 N N . ALA A 1 324 ? -22.991 28.054 19.999 1.00 86.62 324 ALA A N 1
ATOM 2597 C CA . ALA A 1 324 ? -22.369 28.738 18.864 1.00 86.62 324 ALA A CA 1
ATOM 2598 C C . ALA A 1 324 ? -21.144 27.975 18.321 1.00 86.62 324 ALA A C 1
ATOM 2600 O O . ALA A 1 324 ? -20.803 28.114 17.152 1.00 86.62 324 ALA A O 1
ATOM 2601 N N . GLU A 1 325 ? -20.508 27.131 19.140 1.00 89.56 325 GLU A N 1
ATOM 2602 C CA . GLU A 1 325 ? -19.377 26.291 18.727 1.00 89.56 325 GLU A CA 1
ATOM 2603 C C . GLU A 1 325 ? -19.802 24.967 18.059 1.00 89.56 325 GLU A C 1
ATOM 2605 O O . GLU A 1 325 ? -18.935 24.245 17.567 1.00 89.56 325 GLU A O 1
ATOM 2610 N N . LEU A 1 326 ? -21.102 24.634 18.016 1.00 90.38 326 LEU A N 1
ATOM 2611 C CA . LEU A 1 326 ? -21.585 23.362 17.455 1.00 90.38 326 LEU A CA 1
ATOM 2612 C C . LEU A 1 326 ? -21.324 23.241 15.954 1.00 90.38 326 LEU A C 1
ATOM 2614 O O . LEU A 1 326 ? -20.799 22.219 15.522 1.00 90.38 326 LEU A O 1
ATOM 2618 N N . ILE A 1 327 ? -21.677 24.269 15.172 1.00 92.00 327 ILE A N 1
ATOM 2619 C CA . ILE A 1 327 ? -21.466 24.268 13.717 1.00 92.00 327 ILE A CA 1
ATOM 2620 C C . ILE A 1 327 ? -19.962 24.215 13.390 1.00 92.00 327 ILE A C 1
ATOM 2622 O O . ILE A 1 327 ? -19.572 23.288 12.684 1.00 92.00 327 ILE A O 1
ATOM 2626 N N . PRO A 1 328 ? -19.091 25.080 13.957 1.00 91.81 328 PRO A N 1
ATOM 2627 C CA . PRO A 1 328 ? -17.645 24.968 13.749 1.00 91.81 328 PRO A CA 1
ATOM 2628 C C . PRO A 1 328 ? -17.077 23.589 14.107 1.00 91.81 328 PRO A C 1
ATOM 2630 O O . PRO A 1 328 ? -16.340 23.007 13.319 1.00 91.81 328 PRO A O 1
ATOM 2633 N N . ALA A 1 329 ? -17.464 23.016 15.253 1.00 91.44 329 ALA A N 1
ATOM 2634 C CA . ALA A 1 329 ? -17.001 21.684 15.644 1.00 91.44 329 ALA A CA 1
ATOM 2635 C C . ALA A 1 329 ? -17.501 20.582 14.691 1.00 91.44 329 ALA A C 1
ATOM 2637 O O . ALA A 1 329 ? -16.770 19.636 14.410 1.00 91.44 329 ALA A O 1
ATOM 2638 N N . ALA A 1 330 ? -18.729 20.696 14.176 1.00 91.94 330 ALA A N 1
ATOM 2639 C CA . ALA A 1 330 ? -19.270 19.765 13.189 1.00 91.94 330 ALA A CA 1
ATOM 2640 C C . ALA A 1 330 ? -18.536 19.859 11.842 1.00 91.94 330 ALA A C 1
ATOM 2642 O O . ALA A 1 330 ? -18.233 18.825 11.250 1.00 91.94 330 ALA A O 1
ATOM 2643 N N . LEU A 1 331 ? -18.212 21.072 11.385 1.00 92.31 331 LEU A N 1
ATOM 2644 C CA . LEU A 1 331 ? -17.430 21.307 10.168 1.00 92.31 331 LEU A CA 1
ATOM 2645 C C . LEU A 1 331 ? -16.000 20.775 10.303 1.00 92.31 331 LEU A C 1
ATOM 2647 O O . LEU A 1 331 ? -15.498 20.139 9.376 1.00 92.31 331 LEU A O 1
ATOM 2651 N N . ASP A 1 332 ? -15.350 21.003 11.447 1.00 90.00 332 ASP A N 1
ATOM 2652 C CA . ASP A 1 332 ? -14.006 20.487 11.716 1.00 90.00 332 ASP A CA 1
ATOM 2653 C C . ASP A 1 332 ? -13.996 18.953 11.738 1.00 90.00 332 ASP A C 1
ATOM 2655 O O . ASP A 1 332 ? -13.069 18.334 11.213 1.00 90.00 332 ASP A O 1
ATOM 2659 N N . LEU A 1 333 ? -15.037 18.345 12.316 1.00 90.31 333 LEU A N 1
ATOM 2660 C CA . LEU A 1 333 ? -15.172 16.896 12.424 1.00 90.31 333 LEU A CA 1
ATOM 2661 C C . LEU A 1 333 ? -15.520 16.225 11.087 1.00 90.31 333 LEU A C 1
ATOM 2663 O O . LEU A 1 333 ? -14.976 15.165 10.801 1.00 90.31 333 LEU A O 1
ATOM 2667 N N . LEU A 1 334 ? -16.416 16.799 10.279 1.00 92.19 334 LEU A N 1
ATOM 2668 C CA . LEU A 1 334 ? -16.895 16.175 9.043 1.00 92.19 334 LEU A CA 1
ATOM 2669 C C . LEU A 1 334 ? -15.749 15.964 8.041 1.00 92.19 334 LEU A C 1
ATOM 2671 O O . LEU A 1 334 ? -15.146 16.927 7.570 1.00 92.19 334 LEU A O 1
ATOM 2675 N N . THR A 1 335 ? -15.500 14.719 7.645 1.00 91.88 335 THR A N 1
ATOM 2676 C CA . THR A 1 335 ? -14.544 14.363 6.585 1.00 91.88 335 THR A CA 1
ATOM 2677 C C . THR A 1 335 ? -15.201 13.480 5.532 1.00 91.88 335 THR A C 1
ATOM 2679 O O . THR A 1 335 ? -16.156 12.759 5.816 1.00 91.88 335 THR A O 1
ATOM 2682 N N . GLU A 1 336 ? -14.648 13.472 4.319 1.00 93.69 336 GLU A N 1
ATOM 2683 C CA . GLU A 1 336 ? -15.092 12.623 3.208 1.00 93.69 336 GLU A CA 1
ATOM 2684 C C . GLU A 1 336 ? -15.164 11.144 3.611 1.00 93.69 336 GLU A C 1
ATOM 2686 O O . GLU A 1 336 ? -16.059 10.407 3.205 1.00 93.69 336 GLU A O 1
ATOM 2691 N N . THR A 1 337 ? -14.211 10.709 4.438 1.00 91.31 337 THR A N 1
ATOM 2692 C CA . THR A 1 337 ? -14.050 9.314 4.859 1.00 91.31 337 THR A CA 1
ATOM 2693 C C . THR A 1 337 ? -15.211 8.792 5.702 1.00 91.31 337 THR A C 1
ATOM 2695 O O . THR A 1 337 ? -15.434 7.586 5.743 1.00 91.31 337 THR A O 1
ATOM 2698 N N . MET A 1 338 ? -15.974 9.679 6.347 1.00 91.44 338 MET A N 1
ATOM 2699 C CA . MET A 1 338 ? -17.156 9.312 7.133 1.00 91.44 338 MET A CA 1
ATOM 2700 C C . MET A 1 338 ? -18.359 8.941 6.263 1.00 91.44 338 MET A C 1
ATOM 2702 O O . MET A 1 338 ? -19.287 8.325 6.766 1.00 91.44 338 MET A O 1
ATOM 2706 N N . LEU A 1 339 ? -18.363 9.318 4.984 1.00 94.00 339 LEU A N 1
ATOM 2707 C CA . LEU A 1 339 ? -19.525 9.168 4.100 1.00 94.00 339 LEU A CA 1
ATOM 2708 C C . LEU A 1 339 ? -19.357 8.021 3.101 1.00 94.00 339 LEU A C 1
ATOM 2710 O O . LEU A 1 339 ? -20.175 7.846 2.204 1.00 94.00 339 LEU A O 1
ATOM 2714 N N . LEU A 1 340 ? -18.274 7.250 3.213 1.00 93.19 340 LEU A N 1
ATOM 2715 C CA . LEU A 1 340 ? -17.871 6.306 2.174 1.00 93.19 340 LEU A CA 1
ATOM 2716 C C . LEU A 1 340 ? -18.795 5.098 2.024 1.00 93.19 340 LEU A C 1
ATOM 2718 O O . LEU A 1 340 ? -18.773 4.478 0.963 1.00 93.19 340 LEU A O 1
ATOM 2722 N N . GLY A 1 341 ? -19.562 4.726 3.051 1.00 90.44 341 GLY A N 1
ATOM 2723 C CA . GLY A 1 341 ? -20.255 3.438 3.060 1.00 90.44 341 GLY A CA 1
ATOM 2724 C C . GLY A 1 341 ? -19.257 2.295 2.828 1.00 90.44 341 GLY A C 1
ATOM 2725 O O . GLY A 1 341 ? -18.306 2.136 3.593 1.00 90.44 341 GLY A O 1
ATOM 2726 N N . ASN A 1 342 ? -19.432 1.543 1.738 1.00 88.88 342 ASN A N 1
ATOM 2727 C CA . ASN A 1 342 ? -18.537 0.444 1.348 1.00 88.88 342 ASN A CA 1
ATOM 2728 C C . ASN A 1 342 ? -17.308 0.886 0.534 1.00 88.88 342 ASN A C 1
ATOM 2730 O O . ASN A 1 342 ? -16.435 0.066 0.239 1.00 88.88 342 ASN A O 1
ATOM 2734 N N . ASN A 1 343 ? -17.227 2.157 0.133 1.00 93.50 343 ASN A N 1
ATOM 2735 C CA . ASN A 1 343 ? -16.125 2.635 -0.693 1.00 93.50 343 ASN A CA 1
ATOM 2736 C C . ASN A 1 343 ? -14.806 2.648 0.111 1.00 93.50 343 ASN A C 1
ATOM 2738 O O . ASN A 1 343 ? -14.771 3.105 1.254 1.00 93.50 343 ASN A O 1
ATOM 2742 N N . PRO A 1 344 ? -13.676 2.209 -0.470 1.00 92.19 344 PRO A N 1
ATOM 2743 C CA . PRO A 1 344 ? -12.408 2.124 0.258 1.00 92.19 344 PRO A CA 1
ATOM 2744 C C . PRO A 1 344 ? -11.708 3.481 0.439 1.00 92.19 344 P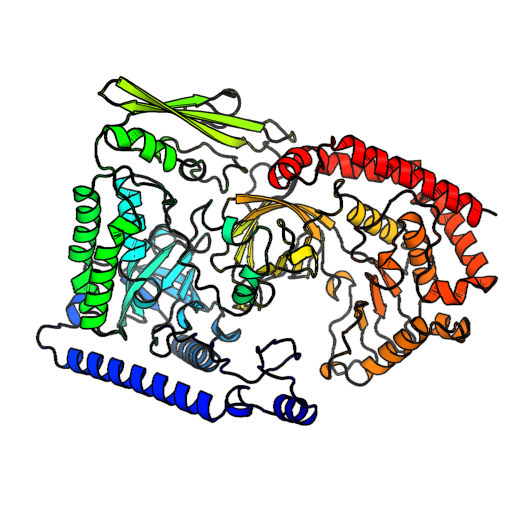RO A C 1
ATOM 2746 O O . PRO A 1 344 ? -10.804 3.592 1.270 1.00 92.19 344 PRO A O 1
ATOM 2749 N N . SER A 1 345 ? -12.064 4.494 -0.359 1.00 94.75 345 SER A N 1
ATOM 2750 C CA . SER A 1 345 ? -11.412 5.807 -0.377 1.00 94.75 345 SER A CA 1
ATOM 2751 C C . SER A 1 345 ? -12.337 6.889 -0.950 1.00 94.75 345 SER A C 1
ATOM 2753 O O . SER A 1 345 ? -13.046 6.609 -1.916 1.00 94.75 345 SER A O 1
ATOM 2755 N N . PRO A 1 346 ? -12.256 8.151 -0.481 1.00 95.62 346 PRO A N 1
ATOM 2756 C CA . PRO A 1 346 ? -12.895 9.288 -1.154 1.00 95.62 346 PRO A CA 1
ATOM 2757 C C . PRO A 1 346 ? -12.413 9.484 -2.588 1.00 95.62 346 PRO A C 1
ATOM 2759 O O . PRO A 1 346 ? -13.130 10.013 -3.429 1.00 95.62 346 PRO A O 1
ATOM 2762 N N . SER A 1 347 ? -11.185 9.052 -2.878 1.00 95.62 347 SER A N 1
ATOM 2763 C CA . SER A 1 347 ? -10.592 9.121 -4.209 1.00 95.62 347 SER A CA 1
ATOM 2764 C C . SER A 1 347 ? -10.817 7.833 -5.021 1.00 95.62 347 SER A C 1
ATOM 2766 O O . SER A 1 347 ? -10.218 7.657 -6.079 1.00 95.62 347 SER A O 1
ATOM 2768 N N . PHE A 1 348 ? -11.645 6.908 -4.541 1.00 95.75 348 PHE A N 1
ATOM 2769 C CA . PHE A 1 348 ? -12.020 5.694 -5.262 1.00 95.75 348 PHE A CA 1
ATOM 2770 C C . PHE A 1 348 ? -13.473 5.344 -4.927 1.00 95.75 348 PHE A C 1
ATOM 2772 O O . PHE A 1 348 ? -13.741 4.437 -4.140 1.00 95.75 348 PHE A O 1
ATOM 2779 N N . VAL A 1 349 ? -14.408 6.112 -5.490 1.00 96.38 349 VAL A N 1
ATOM 2780 C CA . VAL A 1 349 ? -15.848 5.931 -5.266 1.00 96.38 349 VAL A CA 1
ATOM 2781 C C . VAL A 1 349 ? -16.467 5.174 -6.436 1.00 96.38 349 VAL A C 1
ATOM 2783 O O . VAL A 1 349 ? -16.378 5.602 -7.588 1.00 96.38 349 VAL A O 1
ATOM 2786 N N . THR A 1 350 ? -17.091 4.040 -6.133 1.00 94.56 350 THR A N 1
ATOM 2787 C CA . THR A 1 350 ? -17.801 3.170 -7.083 1.00 94.56 350 THR A CA 1
ATOM 2788 C C . THR A 1 350 ? -19.232 2.852 -6.653 1.00 94.56 350 THR A C 1
ATOM 2790 O O . THR A 1 350 ? -20.008 2.365 -7.470 1.00 94.56 350 THR A O 1
ATOM 2793 N N . GLU A 1 351 ? -19.582 3.104 -5.395 1.00 95.44 351 GLU A N 1
ATOM 2794 C CA . GLU A 1 351 ? -20.900 2.855 -4.802 1.00 95.44 351 GLU A CA 1
ATOM 2795 C C . GLU A 1 351 ? -21.445 4.131 -4.151 1.00 95.44 351 GLU A C 1
ATOM 2797 O O . GLU A 1 351 ? -20.684 5.064 -3.891 1.00 95.44 351 GLU A O 1
ATOM 2802 N N . ASN A 1 352 ? -22.748 4.155 -3.859 1.00 97.56 352 ASN A N 1
ATOM 2803 C CA . ASN A 1 352 ? -23.412 5.282 -3.200 1.00 97.56 352 ASN A CA 1
ATOM 2804 C C . ASN A 1 352 ? -22.727 5.670 -1.881 1.00 97.56 352 ASN A C 1
ATOM 2806 O O . ASN A 1 352 ? -22.238 4.815 -1.138 1.00 97.56 352 ASN A O 1
ATOM 2810 N N . LEU A 1 353 ? -22.734 6.968 -1.590 1.00 97.06 353 LEU A N 1
ATOM 2811 C CA . LEU A 1 353 ? -22.285 7.504 -0.311 1.00 97.06 353 LEU A CA 1
ATOM 2812 C C . LEU A 1 353 ? -23.373 7.315 0.753 1.00 97.06 353 LEU A C 1
ATOM 2814 O O . LEU A 1 353 ? -24.564 7.409 0.458 1.00 97.06 353 LEU A O 1
ATOM 2818 N N . ASP A 1 354 ? -22.964 7.101 2.001 1.00 94.69 354 ASP A N 1
ATOM 2819 C CA . ASP A 1 354 ? -23.871 7.067 3.150 1.00 94.69 354 ASP A CA 1
ATOM 2820 C C . ASP A 1 354 ? -23.875 8.435 3.841 1.00 94.69 354 ASP A C 1
ATOM 2822 O O . ASP A 1 354 ? -23.100 8.706 4.759 1.00 94.69 354 ASP A O 1
ATOM 2826 N N . LEU A 1 355 ? -24.745 9.331 3.368 1.00 93.56 355 LEU A N 1
ATOM 2827 C CA . LEU A 1 355 ? -24.877 10.677 3.934 1.00 93.56 355 LEU A CA 1
ATOM 2828 C C . LEU A 1 355 ? -25.544 10.679 5.317 1.00 93.56 355 LEU A C 1
ATOM 2830 O O . LEU A 1 355 ? -25.427 11.656 6.060 1.00 93.56 355 LEU A O 1
ATOM 2834 N N . GLU A 1 356 ? -26.242 9.601 5.681 1.00 90.06 356 GLU A N 1
ATOM 2835 C CA . GLU A 1 356 ? -26.887 9.474 6.986 1.00 90.06 356 GLU A CA 1
ATOM 2836 C C . GLU A 1 356 ? -25.930 9.017 8.089 1.00 90.06 356 GLU A C 1
ATOM 2838 O O . GLU A 1 356 ? -26.253 9.182 9.275 1.00 90.06 356 GLU A O 1
ATOM 2843 N N . ALA A 1 357 ? -24.760 8.498 7.704 1.00 86.81 357 ALA A N 1
ATOM 2844 C CA . ALA A 1 357 ? -23.683 8.098 8.598 1.00 86.81 357 ALA A CA 1
ATOM 2845 C C . ALA A 1 357 ? -23.102 9.259 9.415 1.00 86.81 357 ALA A C 1
ATOM 2847 O O . ALA A 1 357 ? -22.405 9.022 10.392 1.00 86.81 357 ALA A O 1
ATOM 2848 N N . PHE A 1 358 ? -23.357 10.521 9.066 1.00 89.12 358 PHE A N 1
ATOM 2849 C CA . PHE A 1 358 ? -22.897 11.656 9.863 1.00 89.12 358 PHE A CA 1
ATOM 2850 C C . PHE A 1 358 ? -24.073 12.479 10.378 1.00 89.12 358 PHE A C 1
ATOM 2852 O O . PHE A 1 358 ? -24.816 13.085 9.608 1.00 89.12 358 PHE A O 1
ATOM 2859 N N . ARG A 1 359 ? -24.244 12.536 11.705 1.00 84.75 359 ARG A N 1
ATOM 2860 C CA . ARG A 1 359 ? -25.283 13.356 12.341 1.00 84.75 359 ARG A CA 1
ATOM 2861 C C . ARG A 1 359 ? -24.756 14.015 13.605 1.00 84.75 359 ARG A C 1
ATOM 2863 O O . ARG A 1 359 ? -24.156 13.371 14.458 1.00 84.75 359 ARG A O 1
ATOM 2870 N N . VAL A 1 360 ? -25.069 15.293 13.780 1.00 85.19 360 VAL A N 1
ATOM 2871 C CA . VAL A 1 360 ? -24.758 16.029 15.009 1.00 85.19 360 VAL A CA 1
ATOM 2872 C C . VAL A 1 360 ? -26.069 16.406 15.697 1.00 85.19 360 VAL A C 1
ATOM 2874 O O . VAL A 1 360 ? -26.908 17.057 15.074 1.00 85.19 360 VAL A O 1
ATOM 2877 N N . PRO A 1 361 ? -26.295 15.999 16.961 1.00 83.19 361 PRO A N 1
ATOM 2878 C CA . PRO A 1 361 ? -27.503 16.374 17.690 1.00 83.19 361 PRO A CA 1
ATOM 2879 C C . PRO A 1 361 ? -27.709 17.895 17.722 1.00 83.19 361 PRO A C 1
ATOM 2881 O O . PRO A 1 361 ? -26.798 18.634 18.087 1.00 83.19 361 PRO A O 1
ATOM 2884 N N . GLY A 1 362 ? -28.913 18.352 17.367 1.00 84.88 362 GLY A N 1
ATOM 2885 C CA . GLY A 1 362 ? -29.264 19.778 17.340 1.00 84.88 362 GLY A CA 1
ATOM 2886 C C . GLY A 1 362 ? -28.873 20.523 16.058 1.00 84.88 362 GLY A C 1
ATOM 2887 O O . GLY A 1 362 ? -29.105 21.727 15.981 1.00 84.88 362 GLY A O 1
ATOM 2888 N N . LEU A 1 363 ? -28.308 19.834 15.059 1.00 89.56 363 LEU A N 1
ATOM 2889 C CA . LEU A 1 363 ? -28.040 20.388 13.731 1.00 89.56 363 LEU A CA 1
ATOM 2890 C C . LEU A 1 363 ? -28.801 19.611 12.652 1.00 89.56 363 LEU A C 1
ATOM 2892 O O . LEU A 1 363 ? -28.925 18.386 12.714 1.00 89.56 363 LEU A O 1
ATOM 2896 N N . THR A 1 364 ? -29.261 20.336 11.636 1.00 91.62 364 THR A N 1
ATOM 2897 C CA . THR A 1 364 ? -29.768 19.766 10.382 1.00 91.62 364 THR A CA 1
ATOM 2898 C C . THR A 1 364 ? -28.706 19.932 9.302 1.00 91.62 364 THR A C 1
ATOM 2900 O O . THR A 1 364 ? -28.035 20.964 9.258 1.00 91.62 364 THR A O 1
ATOM 2903 N N . ILE A 1 365 ? -28.547 18.917 8.451 1.00 93.12 365 ILE A N 1
ATOM 2904 C CA . ILE A 1 365 ? -27.594 18.921 7.338 1.00 93.12 365 ILE A CA 1
ATOM 2905 C C . ILE A 1 365 ? -28.384 18.804 6.038 1.00 93.12 365 ILE A C 1
ATOM 2907 O O . ILE A 1 365 ? -29.162 17.864 5.872 1.00 93.12 365 ILE A O 1
ATOM 2911 N N . ALA A 1 366 ? -28.182 19.754 5.132 1.00 94.81 366 ALA A N 1
ATOM 2912 C CA . ALA A 1 366 ? -28.638 19.680 3.752 1.00 94.81 366 ALA A CA 1
ATOM 2913 C C . ALA A 1 366 ? -27.432 19.500 2.826 1.00 94.81 366 ALA A C 1
ATOM 2915 O O . ALA A 1 366 ? -26.361 20.042 3.086 1.00 94.81 366 ALA A O 1
ATOM 2916 N N . TRP A 1 367 ? -27.610 18.750 1.745 1.00 97.00 367 TRP A N 1
ATOM 2917 C CA . TRP A 1 367 ? -26.534 18.402 0.824 1.00 97.00 367 TRP A CA 1
ATOM 2918 C C . TRP A 1 367 ? -26.791 18.997 -0.556 1.00 97.00 367 TRP A C 1
ATOM 2920 O O . TRP A 1 367 ? -27.918 18.973 -1.055 1.00 97.00 367 TRP A O 1
ATOM 2930 N N . HIS A 1 368 ? -25.741 19.536 -1.167 1.00 97.81 368 HIS A N 1
ATOM 2931 C CA . HIS A 1 368 ? -25.785 20.107 -2.507 1.00 97.81 368 HIS A CA 1
ATOM 2932 C C . HIS A 1 368 ? -24.576 19.650 -3.322 1.00 97.81 368 HIS A C 1
ATOM 2934 O O . HIS A 1 368 ? -23.440 19.848 -2.900 1.00 97.81 368 HIS A O 1
ATOM 2940 N N . SER A 1 369 ? -24.816 19.040 -4.478 1.00 97.94 369 SER A N 1
ATOM 2941 C CA . SER A 1 369 ? -23.780 18.596 -5.404 1.00 97.94 369 SER A CA 1
ATOM 2942 C C . SER A 1 369 ? -23.597 19.583 -6.550 1.00 97.94 369 SER A C 1
ATOM 2944 O O . SER A 1 369 ? -24.571 20.008 -7.173 1.00 97.94 369 SER A O 1
ATOM 2946 N N . GLU A 1 370 ? -22.340 19.888 -6.873 1.00 98.00 370 GLU A N 1
ATOM 2947 C CA . GLU A 1 370 ? -21.976 20.657 -8.071 1.00 98.00 370 GLU A CA 1
ATOM 2948 C C . GLU A 1 370 ? -22.034 19.797 -9.351 1.00 98.00 370 GLU A C 1
ATOM 2950 O O . GLU A 1 370 ? -22.054 20.330 -10.459 1.00 98.00 370 GLU A O 1
ATOM 2955 N N . THR A 1 371 ? -22.083 18.465 -9.215 1.00 96.00 371 THR A N 1
ATOM 2956 C CA . THR A 1 371 ? -22.091 17.494 -10.323 1.00 96.00 371 THR A CA 1
ATOM 2957 C C . THR A 1 371 ? -23.203 16.445 -10.140 1.00 96.00 371 THR A C 1
ATOM 2959 O O . THR A 1 371 ? -22.899 15.258 -9.971 1.00 96.00 371 THR A O 1
ATOM 2962 N N . PRO A 1 372 ? -24.492 16.846 -10.157 1.00 96.94 372 PRO A N 1
ATOM 2963 C CA . PRO A 1 372 ? -25.630 15.970 -9.847 1.00 96.94 372 PRO A CA 1
ATOM 2964 C C . PRO A 1 372 ? -25.778 14.771 -10.792 1.00 96.94 372 PRO A C 1
ATOM 2966 O O . PRO A 1 372 ? -26.341 13.757 -10.390 1.00 96.94 372 PRO A O 1
ATOM 2969 N N . ASP A 1 373 ? -25.234 14.861 -12.009 1.00 96.69 373 ASP A N 1
ATOM 2970 C CA . ASP A 1 373 ? -25.261 13.772 -12.994 1.00 96.69 373 ASP A CA 1
ATOM 2971 C C . ASP A 1 373 ? -24.417 12.557 -12.577 1.00 96.69 373 ASP A C 1
ATOM 2973 O O . ASP A 1 373 ? -24.684 11.452 -13.039 1.00 96.69 373 ASP A O 1
ATOM 2977 N N . PHE A 1 374 ? -23.408 12.748 -11.718 1.00 97.69 374 PHE A N 1
ATOM 2978 C CA . PHE A 1 374 ? -22.520 11.677 -11.241 1.00 97.69 374 PHE A CA 1
ATOM 2979 C C . PHE A 1 374 ? -22.614 11.451 -9.729 1.00 97.69 374 PHE A C 1
ATOM 2981 O O . PHE A 1 374 ? -22.460 10.323 -9.268 1.00 97.69 374 PHE A O 1
ATOM 2988 N N . LEU A 1 375 ? -22.882 12.505 -8.956 1.00 98.31 375 LEU A N 1
ATOM 2989 C CA . LEU A 1 375 ? -23.128 12.449 -7.516 1.00 98.31 375 LEU A CA 1
ATOM 2990 C C . LEU A 1 375 ? -24.357 13.291 -7.208 1.00 98.31 375 LEU A C 1
ATOM 2992 O O . LEU A 1 375 ? -24.278 14.514 -7.222 1.00 98.31 375 LEU A O 1
ATOM 2996 N N . ALA A 1 376 ? -25.486 12.656 -6.927 1.00 98.12 376 ALA A N 1
ATOM 2997 C CA . ALA A 1 376 ? -26.713 13.354 -6.573 1.00 98.12 376 ALA A CA 1
ATOM 2998 C C . ALA A 1 376 ? -26.657 13.929 -5.143 1.00 98.12 376 ALA A C 1
ATOM 3000 O O . ALA A 1 376 ? -25.837 13.530 -4.314 1.00 98.12 376 ALA A O 1
ATOM 3001 N N . ASN A 1 377 ? -27.574 14.852 -4.831 1.00 97.62 377 ASN A N 1
ATOM 3002 C CA . ASN A 1 377 ? -27.673 15.478 -3.503 1.00 97.62 377 ASN A CA 1
ATOM 3003 C C . ASN A 1 377 ? -27.968 14.474 -2.374 1.00 97.62 377 ASN A C 1
ATOM 3005 O O . ASN A 1 377 ? -27.732 14.785 -1.214 1.00 97.62 377 ASN A O 1
ATOM 3009 N N . ASP A 1 378 ? -28.503 13.296 -2.694 1.00 96.50 378 ASP A N 1
ATOM 3010 C CA . ASP A 1 378 ? -28.791 12.228 -1.731 1.00 96.50 378 ASP A CA 1
ATOM 3011 C C . ASP A 1 378 ? -27.636 11.222 -1.566 1.00 96.50 378 ASP A C 1
ATOM 3013 O O . ASP A 1 378 ? -27.757 10.277 -0.791 1.00 96.50 378 ASP A O 1
ATOM 3017 N N . GLY A 1 379 ? -26.509 11.430 -2.259 1.00 97.00 379 GLY A N 1
ATOM 3018 C CA . GLY A 1 379 ? -25.351 10.536 -2.217 1.00 97.00 379 GLY A CA 1
ATOM 3019 C C . GLY A 1 379 ? -25.387 9.415 -3.256 1.00 97.00 379 GLY A C 1
ATOM 3020 O O . GLY A 1 379 ? -24.462 8.601 -3.293 1.00 97.00 379 GLY A O 1
ATOM 3021 N N . THR A 1 380 ? -26.411 9.364 -4.116 1.00 98.00 380 THR A N 1
ATOM 3022 C CA . THR A 1 380 ? -26.476 8.399 -5.220 1.00 98.00 380 THR A CA 1
ATOM 3023 C C . THR A 1 380 ? -25.357 8.657 -6.225 1.00 98.00 380 THR A C 1
ATOM 3025 O O . THR A 1 380 ? -25.175 9.784 -6.689 1.00 98.00 380 THR A O 1
ATOM 3028 N N . ILE A 1 381 ? -24.624 7.600 -6.578 1.00 97.75 381 ILE A N 1
ATOM 3029 C CA . ILE A 1 381 ? -23.512 7.641 -7.525 1.00 97.75 381 ILE A CA 1
ATOM 3030 C C . ILE A 1 381 ? -23.942 7.052 -8.867 1.00 97.75 381 ILE A C 1
ATOM 3032 O O . ILE A 1 381 ? -24.362 5.898 -8.956 1.00 97.75 381 ILE A O 1
ATOM 3036 N N . ALA A 1 382 ? -23.751 7.829 -9.930 1.00 96.62 382 ALA A N 1
ATOM 3037 C CA . ALA A 1 382 ? -23.772 7.354 -11.304 1.00 96.62 382 ALA A CA 1
ATOM 3038 C C . ALA A 1 382 ? -22.338 7.371 -11.843 1.00 96.62 382 ALA A C 1
ATOM 3040 O O . ALA A 1 382 ? -21.657 8.396 -11.831 1.00 96.62 382 ALA A O 1
ATOM 3041 N N . ARG A 1 383 ? -21.844 6.210 -12.276 1.00 95.25 383 ARG A N 1
ATOM 3042 C CA . ARG A 1 383 ? -20.461 6.073 -12.743 1.00 95.25 383 ARG A CA 1
ATOM 3043 C C . ARG A 1 383 ? -20.345 6.529 -14.201 1.00 95.25 383 ARG A C 1
ATOM 3045 O O . ARG A 1 383 ? -21.235 6.228 -14.995 1.00 95.25 383 ARG A O 1
ATOM 3052 N N . PRO A 1 384 ? -19.245 7.199 -14.584 1.00 95.06 384 PRO A N 1
ATOM 3053 C CA . PRO A 1 384 ? -18.959 7.484 -15.984 1.00 95.06 384 PRO A CA 1
ATOM 3054 C C . PRO A 1 384 ? -18.955 6.198 -16.830 1.00 95.06 384 PRO A C 1
ATOM 3056 O O . PRO A 1 384 ? -18.317 5.219 -16.424 1.00 95.06 384 PRO A O 1
ATOM 3059 N N . PRO A 1 385 ? -19.647 6.174 -17.983 1.00 93.12 385 PRO A N 1
ATOM 3060 C CA . PRO A 1 385 ? -19.836 4.951 -18.752 1.00 93.12 385 PRO A CA 1
ATOM 3061 C C . PRO A 1 385 ? -18.544 4.481 -19.429 1.00 93.12 385 PRO A C 1
ATOM 3063 O O . PRO A 1 385 ? -17.770 5.277 -19.965 1.00 93.12 385 PRO A O 1
ATOM 3066 N N . GLY A 1 386 ? -18.342 3.165 -19.485 1.00 91.06 386 GLY A N 1
ATOM 3067 C CA . GLY A 1 386 ? -17.200 2.563 -20.180 1.00 91.06 386 GLY A CA 1
ATOM 3068 C C . GLY A 1 38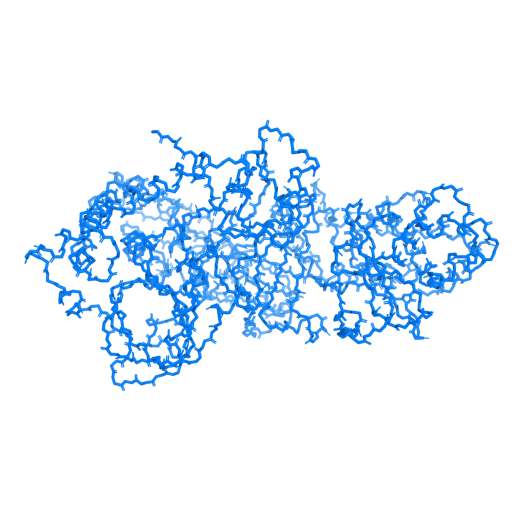6 ? -15.833 2.917 -19.573 1.00 91.06 386 GLY A C 1
ATOM 3069 O O . GLY A 1 386 ? -15.678 2.960 -18.354 1.00 91.06 386 GLY A O 1
ATOM 3070 N N . ARG A 1 387 ? -14.814 3.100 -20.432 1.00 90.69 387 ARG A N 1
ATOM 3071 C CA . ARG A 1 387 ? -13.409 3.361 -20.043 1.00 90.69 387 ARG A CA 1
ATOM 3072 C C . ARG A 1 387 ? -13.032 4.838 -20.240 1.00 90.69 387 ARG A C 1
ATOM 3074 O O . ARG A 1 387 ? -12.286 5.189 -21.163 1.00 90.69 387 ARG A O 1
ATOM 3081 N N . THR A 1 388 ? -13.557 5.705 -19.379 1.00 90.94 388 THR A N 1
ATOM 3082 C CA . THR A 1 388 ? -13.323 7.164 -19.383 1.00 90.94 388 THR A CA 1
ATOM 3083 C C . THR A 1 388 ? -12.478 7.618 -18.191 1.00 90.94 388 THR A C 1
ATOM 3085 O O . THR A 1 388 ? -12.134 6.816 -17.332 1.00 90.94 388 THR A O 1
ATOM 3088 N N . ALA A 1 389 ? -12.120 8.905 -18.134 1.00 89.38 389 ALA A N 1
ATOM 3089 C CA . ALA A 1 389 ? -11.441 9.462 -16.965 1.00 89.38 389 ALA A CA 1
ATOM 3090 C C . ALA A 1 389 ? -12.369 9.470 -15.727 1.00 89.38 389 ALA A C 1
ATOM 3092 O O . ALA A 1 389 ? -13.584 9.637 -15.890 1.00 89.38 389 ALA A O 1
ATOM 3093 N N . PRO A 1 390 ? -11.820 9.331 -14.505 1.00 93.62 390 PRO A N 1
ATOM 3094 C CA . PRO A 1 390 ? -12.567 9.573 -13.274 1.00 93.62 390 PRO A CA 1
ATOM 3095 C C . PRO A 1 390 ? -13.089 11.013 -13.191 1.00 93.62 390 PRO A C 1
ATOM 3097 O O . PRO A 1 390 ? -12.437 11.941 -13.674 1.00 93.62 390 PRO A O 1
ATOM 3100 N N . VAL A 1 391 ? -14.234 11.199 -12.536 1.00 95.25 391 VAL A N 1
ATOM 3101 C CA . VAL A 1 391 ? -14.860 12.516 -12.339 1.00 95.25 391 VAL A CA 1
ATOM 3102 C C . VAL A 1 391 ? -14.515 13.062 -10.958 1.00 95.25 391 VAL A C 1
ATOM 3104 O O . VAL A 1 391 ? -14.624 12.351 -9.960 1.00 95.25 391 VAL A O 1
ATOM 3107 N N . ASP A 1 392 ? -14.110 14.330 -10.912 1.00 95.75 392 ASP A N 1
ATOM 3108 C CA . ASP A 1 392 ? -13.968 15.103 -9.679 1.00 95.75 392 ASP A CA 1
ATOM 3109 C C . ASP A 1 392 ? -15.326 15.695 -9.282 1.00 95.75 392 ASP A C 1
ATOM 3111 O O . ASP A 1 392 ? -15.841 16.577 -9.969 1.00 95.75 392 ASP A O 1
ATOM 3115 N N . ALA A 1 393 ? -15.920 15.187 -8.207 1.00 97.38 393 ALA A N 1
ATOM 3116 C CA . ALA A 1 393 ? -17.235 15.583 -7.727 1.00 97.38 393 ALA A CA 1
ATOM 3117 C C . ALA A 1 393 ? -17.127 16.348 -6.406 1.00 97.38 393 ALA A C 1
ATOM 3119 O O . ALA A 1 393 ? -16.407 15.949 -5.485 1.00 97.38 393 ALA A O 1
ATOM 3120 N N . ARG A 1 394 ? -17.880 17.444 -6.299 1.00 97.81 394 ARG A N 1
ATOM 3121 C CA . ARG A 1 394 ? -17.915 18.308 -5.115 1.00 97.81 394 ARG A CA 1
ATOM 3122 C C . ARG A 1 394 ? -19.294 18.274 -4.484 1.00 97.81 394 ARG A C 1
ATOM 3124 O O . ARG A 1 394 ? -20.292 18.535 -5.152 1.00 97.81 394 ARG A O 1
ATOM 3131 N N . LEU A 1 395 ? -19.322 17.958 -3.194 1.00 98.25 395 LEU A N 1
ATOM 3132 C CA . LEU A 1 395 ? -20.539 17.853 -2.402 1.00 98.25 395 LEU A CA 1
ATOM 3133 C C . LEU A 1 395 ? -20.441 18.777 -1.191 1.00 98.25 395 LEU A C 1
ATOM 3135 O O . LEU A 1 395 ? -19.584 18.604 -0.326 1.00 98.25 395 LEU A O 1
ATOM 3139 N N . THR A 1 396 ? -21.327 19.757 -1.118 1.00 98.06 396 THR A N 1
ATOM 3140 C CA . THR A 1 396 ? -21.378 20.734 -0.037 1.00 98.06 396 THR A CA 1
ATOM 3141 C C . THR A 1 396 ? -22.379 20.302 1.028 1.00 98.06 396 THR A C 1
ATOM 3143 O O . THR A 1 396 ? -23.574 20.173 0.759 1.00 98.06 396 THR A O 1
ATOM 3146 N N . ALA A 1 397 ? -21.883 20.108 2.250 1.00 97.12 397 ALA A N 1
ATOM 3147 C CA . ALA A 1 397 ? -22.683 19.954 3.458 1.00 97.12 397 ALA A CA 1
ATOM 3148 C C . ALA A 1 397 ? -23.048 21.336 3.996 1.00 97.12 397 ALA A C 1
ATOM 3150 O O . ALA A 1 397 ? -22.159 22.130 4.302 1.00 97.12 397 ALA A O 1
ATOM 3151 N N . ILE A 1 398 ? -24.335 21.615 4.146 1.00 96.00 398 ILE A N 1
ATOM 3152 C CA . ILE A 1 398 ? -24.866 22.869 4.670 1.00 96.00 398 ILE A CA 1
ATOM 3153 C C . ILE A 1 398 ? -25.468 22.579 6.041 1.00 96.00 398 ILE A C 1
ATOM 3155 O O . ILE A 1 398 ? -26.490 21.901 6.149 1.00 96.00 398 ILE A O 1
ATOM 3159 N N . PHE A 1 399 ? -24.835 23.096 7.088 1.00 94.25 399 PHE A N 1
ATOM 3160 C CA . PHE A 1 399 ? -25.276 22.940 8.467 1.00 94.25 399 PHE A CA 1
ATOM 3161 C C . PHE A 1 399 ? -26.174 24.099 8.864 1.00 94.25 399 PHE A C 1
ATOM 3163 O O . PHE A 1 399 ? -25.805 25.257 8.688 1.00 94.25 399 PHE A O 1
ATOM 3170 N N . SER A 1 400 ? -27.318 23.794 9.465 1.00 91.31 400 SER A N 1
ATOM 3171 C CA . SER A 1 400 ? -28.223 24.788 10.040 1.00 91.31 400 SER A CA 1
ATOM 3172 C C . SER A 1 400 ? -28.626 24.406 11.459 1.00 91.31 400 SER A C 1
ATOM 3174 O O . SER A 1 400 ? -28.866 23.232 11.753 1.00 91.31 400 SER A O 1
ATOM 3176 N N . SER A 1 401 ? -28.738 25.411 12.323 1.00 86.19 401 SER A N 1
ATOM 3177 C CA . SER A 1 401 ? -29.266 25.278 13.684 1.00 86.19 401 SER A CA 1
ATOM 3178 C C . SER A 1 401 ? -30.630 25.954 13.818 1.00 86.19 401 SER A C 1
ATOM 3180 O O . SER A 1 401 ? -30.954 26.871 13.062 1.00 86.19 401 SER A O 1
ATOM 3182 N N . ASP A 1 402 ? -31.382 25.585 14.853 1.00 73.75 402 ASP A N 1
ATOM 3183 C CA . ASP A 1 402 ? -32.676 26.205 15.185 1.00 73.75 402 ASP A CA 1
ATOM 3184 C C . ASP A 1 402 ? -32.562 27.714 15.513 1.00 73.75 402 ASP A C 1
ATOM 3186 O O . ASP A 1 402 ? -33.559 28.427 15.580 1.00 73.75 402 ASP A O 1
ATOM 3190 N N . LEU A 1 403 ? -31.336 28.221 15.700 1.00 66.50 403 LEU A N 1
ATOM 3191 C CA . LEU A 1 403 ? -31.013 29.613 16.028 1.00 66.50 403 LEU A CA 1
ATOM 3192 C C . LEU A 1 403 ? -30.620 30.456 14.798 1.00 66.50 403 LEU A C 1
ATOM 3194 O O . LEU A 1 403 ? -30.025 31.519 14.951 1.00 66.50 403 LEU A O 1
ATOM 3198 N N . SER A 1 404 ? -30.946 30.003 13.581 1.00 69.81 404 SER A N 1
ATOM 3199 C CA . SER A 1 404 ? -30.674 30.690 12.299 1.00 69.81 404 SER A CA 1
ATOM 3200 C C . SER A 1 404 ? -29.194 30.849 11.912 1.00 69.81 404 SER A C 1
ATOM 3202 O O . SER A 1 404 ? -28.897 31.499 10.913 1.00 69.81 404 SER A O 1
ATOM 3204 N N . ALA A 1 405 ? -28.254 30.248 12.651 1.00 78.25 405 ALA A N 1
ATOM 3205 C CA . ALA A 1 405 ? -26.864 30.145 12.207 1.00 78.25 405 ALA A CA 1
ATOM 3206 C C . ALA A 1 405 ? -26.730 29.048 11.140 1.00 78.25 405 ALA A C 1
ATOM 3208 O O . ALA A 1 405 ? -27.255 27.942 11.326 1.00 78.25 405 ALA A O 1
ATOM 3209 N N . GLN A 1 406 ? -26.015 29.363 10.060 1.00 89.75 406 GLN A N 1
ATOM 3210 C CA . GLN A 1 406 ? -25.763 28.477 8.930 1.00 89.75 406 GLN A CA 1
ATOM 3211 C C . GLN A 1 406 ? -24.309 28.608 8.479 1.00 89.75 406 GLN A C 1
ATOM 3213 O O . GLN A 1 406 ? -23.780 29.716 8.422 1.00 89.75 406 GLN A O 1
ATOM 3218 N N . ASP A 1 407 ? -23.685 27.484 8.152 1.00 94.88 407 ASP A N 1
ATOM 3219 C CA . ASP A 1 407 ? -22.354 27.443 7.548 1.00 94.88 407 ASP A CA 1
ATOM 3220 C C . ASP A 1 407 ? -22.199 26.150 6.733 1.00 94.88 407 ASP A C 1
ATOM 3222 O O . ASP A 1 407 ? -23.037 25.246 6.832 1.00 94.88 407 ASP A O 1
ATOM 3226 N N . ALA A 1 408 ? -21.165 26.055 5.901 1.00 95.75 408 ALA A N 1
ATOM 3227 C CA . ALA A 1 408 ? -21.021 24.961 4.953 1.00 95.75 408 ALA A CA 1
ATOM 3228 C C . ALA A 1 408 ? -19.581 24.463 4.784 1.00 95.75 408 ALA A C 1
ATOM 3230 O O . ALA A 1 408 ? -18.611 25.201 4.946 1.00 95.75 408 ALA A O 1
ATOM 3231 N N . LYS A 1 409 ? -19.448 23.191 4.397 1.00 96.50 409 LYS A N 1
ATOM 3232 C CA . LYS A 1 409 ? -18.175 22.565 4.019 1.00 96.50 409 LYS A CA 1
ATOM 3233 C C . LYS A 1 409 ? -18.329 21.812 2.711 1.00 96.50 409 LYS A C 1
ATOM 3235 O O . LYS A 1 409 ? -19.201 20.955 2.595 1.00 96.50 409 LYS A O 1
ATOM 3240 N N . THR A 1 410 ? -17.455 22.096 1.752 1.00 97.75 410 THR A N 1
ATOM 3241 C CA . THR A 1 410 ? -17.368 21.326 0.509 1.00 97.75 410 THR A CA 1
ATOM 3242 C C . THR A 1 410 ? -16.400 20.166 0.686 1.00 97.75 410 THR A C 1
ATOM 3244 O O . THR A 1 410 ? -15.248 20.359 1.070 1.00 97.75 410 THR A O 1
ATOM 3247 N N . LEU A 1 411 ? -16.899 18.969 0.405 1.00 97.44 411 LEU A N 1
ATOM 3248 C CA . LEU A 1 411 ? -16.179 17.705 0.384 1.00 97.44 411 LEU A CA 1
ATOM 3249 C C . LEU A 1 411 ? -15.894 17.305 -1.062 1.00 97.44 411 LEU A C 1
ATOM 3251 O O . LEU A 1 411 ? -16.670 17.634 -1.966 1.00 97.44 411 LEU A O 1
ATOM 3255 N N . ARG A 1 412 ? -14.795 16.582 -1.280 1.00 96.44 412 ARG A N 1
ATOM 3256 C CA . ARG A 1 412 ? -14.352 16.193 -2.623 1.00 96.44 412 ARG A CA 1
ATOM 3257 C C . ARG A 1 412 ? -14.274 14.679 -2.788 1.00 96.44 412 ARG A C 1
ATOM 3259 O O . ARG A 1 412 ? -13.596 14.000 -2.023 1.00 96.44 412 ARG A O 1
ATOM 3266 N N . PHE A 1 413 ? -14.900 14.164 -3.839 1.00 97.62 413 PHE A N 1
ATOM 3267 C CA . PHE A 1 413 ? -14.923 12.743 -4.170 1.00 97.62 413 PHE A CA 1
ATOM 3268 C C . PHE A 1 413 ? -14.433 12.510 -5.595 1.00 97.62 413 PHE A C 1
ATOM 3270 O O . PHE A 1 413 ? -14.721 13.291 -6.496 1.00 97.62 413 PHE A O 1
ATOM 3277 N N . ARG A 1 414 ? -13.725 11.401 -5.817 1.00 96.75 414 ARG A N 1
ATOM 3278 C CA . ARG A 1 414 ? -13.340 10.956 -7.158 1.00 96.75 414 ARG A CA 1
ATOM 3279 C C . ARG A 1 414 ? -14.149 9.729 -7.546 1.00 96.75 414 ARG A C 1
ATOM 3281 O O . ARG A 1 414 ? -13.943 8.641 -7.002 1.00 96.75 414 ARG A O 1
ATOM 3288 N N . ILE A 1 415 ? -15.047 9.922 -8.500 1.00 96.62 415 ILE A N 1
ATOM 3289 C CA . ILE A 1 415 ? -15.965 8.896 -8.988 1.00 96.62 415 ILE A CA 1
ATOM 3290 C C . ILE A 1 415 ? -15.275 8.124 -10.103 1.00 96.62 415 ILE A C 1
ATOM 3292 O O . ILE A 1 415 ? -14.857 8.697 -11.113 1.00 96.62 415 ILE A O 1
ATOM 3296 N N . MET A 1 416 ? -15.139 6.817 -9.908 1.00 95.25 416 MET A N 1
ATOM 3297 C CA . MET A 1 416 ? -14.433 5.947 -10.839 1.00 95.25 416 MET A CA 1
ATOM 3298 C C . MET A 1 416 ? -15.356 5.515 -11.994 1.00 95.25 416 MET A C 1
ATOM 3300 O O . MET A 1 416 ? -16.528 5.201 -11.753 1.00 95.25 416 MET A O 1
ATOM 3304 N N . PRO A 1 417 ? -14.840 5.436 -13.237 1.00 94.31 417 PRO A N 1
ATOM 3305 C CA . PRO A 1 417 ? -15.603 4.966 -14.398 1.00 94.31 417 PRO A CA 1
ATOM 3306 C C . PRO A 1 417 ? -16.052 3.513 -14.217 1.00 94.31 417 PRO A C 1
ATOM 3308 O O . PRO A 1 417 ? -15.465 2.787 -13.412 1.00 94.31 417 PRO A O 1
ATOM 3311 N N . GLU A 1 418 ? -17.059 3.065 -14.971 1.00 93.00 418 GLU A N 1
ATOM 3312 C CA . GLU A 1 418 ? -17.556 1.677 -14.966 1.00 93.00 418 GLU A CA 1
ATOM 3313 C C . GLU A 1 418 ? -16.445 0.646 -15.188 1.00 93.00 418 GLU A C 1
ATOM 3315 O O . GLU A 1 418 ? -16.385 -0.370 -14.486 1.00 93.00 418 GLU A O 1
ATOM 3320 N N . ILE A 1 419 ? -15.538 0.952 -16.117 1.00 92.56 419 ILE A N 1
ATOM 3321 C CA . ILE A 1 419 ? -14.377 0.141 -16.466 1.00 92.56 419 ILE A CA 1
ATOM 3322 C C . ILE A 1 419 ? -13.119 0.931 -16.113 1.00 92.56 419 ILE A C 1
ATOM 3324 O O . ILE A 1 419 ? -12.827 1.954 -16.732 1.00 92.56 419 ILE A O 1
ATOM 3328 N N . LEU A 1 420 ? -12.349 0.428 -15.145 1.00 91.25 420 LEU A N 1
ATOM 3329 C CA . LEU A 1 420 ? -11.065 1.030 -14.784 1.00 91.25 420 LEU A CA 1
ATOM 3330 C C . LEU A 1 420 ? -10.077 0.938 -15.953 1.00 91.25 420 LEU A C 1
ATOM 3332 O O . LEU A 1 420 ? -9.872 -0.136 -16.514 1.00 91.25 420 LEU A O 1
ATOM 3336 N N . ASP A 1 421 ? -9.423 2.041 -16.285 1.00 89.44 421 ASP A N 1
ATOM 3337 C CA . ASP A 1 421 ? -8.304 2.097 -17.229 1.00 89.44 421 ASP A CA 1
ATOM 3338 C C . ASP A 1 421 ? -6.974 1.672 -16.592 1.00 89.44 421 ASP A C 1
ATOM 3340 O O . ASP A 1 421 ? -6.124 1.085 -17.264 1.00 89.44 421 ASP A O 1
ATOM 3344 N N . MET A 1 422 ? -6.818 1.901 -15.289 1.00 91.50 422 MET A N 1
ATOM 3345 C CA . MET A 1 422 ? -5.609 1.594 -14.534 1.00 91.50 422 MET A CA 1
ATOM 3346 C C . MET A 1 422 ? -5.902 0.702 -13.323 1.00 91.50 422 MET A C 1
ATOM 3348 O O . MET A 1 422 ? -6.931 0.871 -12.666 1.00 91.50 422 MET A O 1
ATOM 3352 N N . PRO A 1 423 ? -5.016 -0.254 -12.978 1.00 93.69 423 PRO A N 1
ATOM 3353 C CA . PRO A 1 423 ? -5.195 -1.015 -11.753 1.00 93.69 423 PRO A CA 1
ATOM 3354 C C . PRO A 1 423 ? -4.991 -0.140 -10.510 1.00 93.69 423 PRO A C 1
ATOM 3356 O O . PRO A 1 423 ? -4.143 0.756 -10.498 1.00 93.69 423 PRO A O 1
ATOM 3359 N N . ALA A 1 424 ? -5.695 -0.477 -9.432 1.00 95.12 424 ALA A N 1
ATOM 3360 C CA . ALA A 1 424 ? -5.580 0.198 -8.145 1.00 95.12 424 ALA A CA 1
ATOM 3361 C C . ALA A 1 424 ? -5.220 -0.777 -7.013 1.00 95.12 424 ALA A C 1
ATOM 3363 O O . ALA A 1 424 ? -5.701 -1.910 -6.955 1.00 95.12 424 ALA A O 1
ATOM 3364 N N . PHE A 1 425 ? -4.372 -0.327 -6.088 1.00 95.81 425 PHE A N 1
ATOM 3365 C CA . PHE A 1 425 ? -3.995 -1.051 -4.875 1.00 95.81 425 PHE A CA 1
ATOM 3366 C C . PHE A 1 425 ? -4.472 -0.298 -3.637 1.00 95.81 425 PHE A C 1
ATOM 3368 O O . PHE A 1 425 ? -3.950 0.773 -3.332 1.00 95.81 425 PHE A O 1
ATOM 3375 N N . MET A 1 426 ? -5.392 -0.897 -2.880 1.00 95.25 426 MET A N 1
ATOM 3376 C CA . MET A 1 426 ? -5.775 -0.413 -1.549 1.00 95.25 426 MET A CA 1
ATOM 3377 C C . MET A 1 426 ? -4.940 -1.133 -0.494 1.00 95.25 426 MET A C 1
ATOM 3379 O O . MET A 1 426 ? -5.185 -2.301 -0.189 1.00 95.25 426 MET A O 1
ATOM 3383 N N . LEU A 1 427 ? -3.916 -0.462 0.026 1.00 94.62 427 LEU A N 1
ATOM 3384 C CA . LEU A 1 427 ? -3.017 -0.995 1.046 1.00 94.62 427 LEU A CA 1
ATOM 3385 C C . LEU A 1 427 ? -3.504 -0.612 2.439 1.00 94.62 427 LEU A C 1
ATOM 3387 O O . LEU A 1 427 ? -3.796 0.553 2.684 1.00 94.62 427 LEU A O 1
ATOM 3391 N N . TYR A 1 428 ? -3.494 -1.566 3.364 1.00 92.12 428 TYR A N 1
ATOM 3392 C CA . TYR A 1 428 ? -3.803 -1.343 4.772 1.00 92.12 428 TYR A CA 1
ATOM 3393 C C . TYR A 1 428 ? -2.655 -1.842 5.643 1.00 92.12 428 TYR A C 1
ATOM 3395 O O . TYR A 1 428 ? -2.273 -3.012 5.553 1.00 92.12 428 TYR A O 1
ATOM 3403 N N . ALA A 1 429 ? -2.102 -0.968 6.485 1.00 88.12 429 ALA A N 1
ATOM 3404 C CA . ALA A 1 429 ? -1.135 -1.346 7.514 1.00 88.12 429 ALA A CA 1
ATOM 3405 C C . ALA A 1 429 ? -1.217 -0.404 8.721 1.00 88.12 429 ALA A C 1
ATOM 3407 O O . ALA A 1 429 ? -1.245 0.818 8.569 1.00 88.12 429 ALA A O 1
ATOM 3408 N N . ASN A 1 430 ? -1.238 -0.985 9.922 1.00 80.00 430 ASN A N 1
ATOM 3409 C CA . ASN A 1 430 ? -1.408 -0.231 11.167 1.00 80.00 430 ASN A CA 1
ATOM 3410 C C . ASN A 1 430 ? -0.059 0.300 11.688 1.00 80.00 430 ASN A C 1
ATOM 3412 O O . ASN A 1 430 ? 0.079 1.448 12.109 1.00 80.00 430 ASN A O 1
ATOM 3416 N N . ASP A 1 431 ? 0.986 -0.522 11.578 1.00 76.00 431 ASP A N 1
ATOM 3417 C CA . ASP A 1 431 ? 2.328 -0.160 12.024 1.00 76.00 431 ASP A CA 1
ATOM 3418 C C . ASP A 1 431 ? 3.001 0.860 11.094 1.00 76.00 431 ASP A C 1
ATOM 3420 O O . ASP A 1 431 ? 2.958 0.758 9.864 1.00 76.00 431 ASP A O 1
ATOM 3424 N N . LYS A 1 432 ? 3.759 1.798 11.677 1.00 75.69 432 LYS A N 1
ATOM 3425 C CA . LYS A 1 432 ? 4.534 2.787 10.914 1.00 75.69 432 LYS A CA 1
ATOM 3426 C C . LYS A 1 432 ? 5.558 2.123 9.982 1.00 75.69 432 LYS A C 1
ATOM 3428 O O . LYS A 1 432 ? 6.530 1.509 10.421 1.00 75.69 432 LYS A O 1
ATOM 3433 N N . LEU A 1 433 ? 5.409 2.369 8.681 1.00 78.75 433 LEU A N 1
ATOM 3434 C CA . LEU A 1 433 ? 6.371 1.963 7.653 1.00 78.75 433 LEU A CA 1
ATOM 3435 C C . LEU A 1 433 ? 7.760 2.613 7.843 1.00 78.75 433 LEU A C 1
ATOM 3437 O O . LEU A 1 433 ? 7.942 3.839 7.918 1.00 78.75 433 LEU A O 1
ATOM 3441 N N . GLY A 1 434 ? 8.786 1.763 7.819 1.00 75.25 434 GLY A N 1
ATOM 3442 C CA . GLY A 1 434 ? 10.201 2.133 7.830 1.00 75.25 434 GLY A CA 1
ATOM 3443 C C . GLY A 1 434 ? 11.004 1.324 6.812 1.00 75.25 434 GLY A C 1
ATOM 3444 O O . GLY A 1 434 ? 10.445 0.510 6.088 1.00 75.25 434 GLY A O 1
ATOM 3445 N N . LYS A 1 435 ? 12.324 1.542 6.734 1.00 73.06 435 LYS A N 1
ATOM 3446 C CA . LYS A 1 435 ? 13.213 0.748 5.854 1.00 73.06 435 LYS A CA 1
ATOM 3447 C C . LYS A 1 435 ? 13.686 -0.559 6.490 1.00 73.06 435 LYS A C 1
ATOM 3449 O O . LYS A 1 435 ? 14.019 -1.500 5.780 1.00 73.06 435 LYS A O 1
ATOM 3454 N N . ARG A 1 436 ? 13.778 -0.584 7.823 1.00 64.94 436 ARG A N 1
ATOM 3455 C CA . ARG A 1 436 ? 14.475 -1.639 8.579 1.00 64.94 436 ARG A CA 1
ATOM 3456 C C . ARG A 1 436 ? 13.638 -2.894 8.784 1.00 64.94 436 ARG A C 1
ATOM 3458 O O . ARG A 1 436 ? 14.184 -3.986 8.852 1.00 64.94 436 ARG A O 1
ATOM 3465 N N . LYS A 1 437 ? 12.320 -2.734 8.881 1.00 72.31 437 LYS A N 1
ATOM 3466 C CA . LYS A 1 437 ? 11.391 -3.809 9.216 1.00 72.31 437 LYS A CA 1
ATOM 3467 C C . LYS A 1 437 ? 10.213 -3.789 8.247 1.00 72.31 437 LYS A C 1
ATOM 3469 O O . LYS A 1 437 ? 9.712 -2.714 7.921 1.00 72.31 437 LYS A O 1
ATOM 3474 N N . ARG A 1 438 ? 9.801 -4.979 7.799 1.00 81.38 438 ARG A N 1
ATOM 3475 C CA . ARG A 1 438 ? 8.494 -5.180 7.168 1.00 81.38 438 ARG A CA 1
ATOM 3476 C C . ARG A 1 438 ? 7.423 -5.295 8.232 1.00 81.38 438 ARG A C 1
ATOM 3478 O O . ARG A 1 438 ? 7.628 -5.979 9.234 1.00 81.38 438 ARG A O 1
ATOM 3485 N N . VAL A 1 439 ? 6.314 -4.626 7.992 1.00 81.62 439 VAL A N 1
ATOM 3486 C CA . VAL A 1 439 ? 5.132 -4.707 8.842 1.00 81.62 439 VAL A CA 1
ATOM 3487 C C . VAL A 1 439 ? 4.045 -5.476 8.117 1.00 81.62 439 VAL A C 1
ATOM 3489 O O . VAL A 1 439 ? 4.039 -5.516 6.883 1.00 81.62 439 VAL A O 1
ATOM 3492 N N . ASP A 1 440 ? 3.166 -6.107 8.885 1.00 86.12 440 ASP A N 1
ATOM 3493 C CA . ASP A 1 440 ? 2.044 -6.844 8.322 1.00 86.12 440 ASP A CA 1
ATOM 3494 C C . ASP A 1 440 ? 1.123 -5.863 7.590 1.00 86.12 440 ASP A C 1
ATOM 3496 O O . ASP A 1 440 ? 0.882 -4.747 8.057 1.00 86.12 440 ASP A O 1
ATOM 3500 N N . ALA A 1 441 ? 0.653 -6.266 6.415 1.00 91.69 441 ALA A N 1
ATOM 3501 C CA . ALA A 1 441 ? -0.216 -5.460 5.578 1.00 91.69 441 ALA A CA 1
ATOM 3502 C C . ALA A 1 441 ? -1.136 -6.335 4.727 1.00 91.69 441 ALA A C 1
ATOM 3504 O O . ALA A 1 441 ? -0.821 -7.486 4.405 1.00 91.69 441 ALA A O 1
ATOM 3505 N N . LEU A 1 442 ? -2.255 -5.749 4.320 1.00 93.69 442 LEU A N 1
ATOM 3506 C CA . LEU A 1 442 ? -3.161 -6.307 3.324 1.00 93.69 442 LEU A CA 1
ATOM 3507 C C . LEU A 1 442 ? -3.211 -5.374 2.122 1.00 93.69 442 LEU A C 1
ATOM 3509 O O . LEU A 1 442 ? -3.161 -4.157 2.283 1.00 93.69 442 LEU A O 1
ATOM 3513 N N . ALA A 1 443 ? -3.305 -5.946 0.926 1.00 95.62 443 ALA A N 1
ATOM 3514 C CA . ALA A 1 443 ? -3.576 -5.199 -0.290 1.00 95.62 443 ALA A CA 1
ATOM 3515 C C . ALA A 1 443 ? -4.836 -5.741 -0.956 1.00 95.62 443 ALA A C 1
ATOM 3517 O O . ALA A 1 443 ? -4.922 -6.941 -1.201 1.00 95.62 443 ALA A O 1
ATOM 3518 N N . TYR A 1 444 ? -5.773 -4.870 -1.304 1.00 94.75 444 TYR A N 1
ATOM 3519 C CA . TYR A 1 444 ? -6.887 -5.208 -2.182 1.00 94.75 444 TYR A CA 1
ATOM 3520 C C . TYR A 1 444 ? -6.561 -4.686 -3.579 1.00 94.75 444 TYR A C 1
ATOM 3522 O O . TYR A 1 444 ? -6.423 -3.479 -3.787 1.00 94.75 444 TYR A O 1
ATOM 3530 N N . PHE A 1 445 ? -6.357 -5.614 -4.510 1.00 94.62 445 PHE A N 1
ATOM 3531 C CA . PHE A 1 445 ? -5.986 -5.332 -5.890 1.00 94.62 445 PHE A CA 1
ATOM 3532 C C . PHE A 1 445 ? -7.227 -5.279 -6.778 1.00 94.62 445 PHE A C 1
ATOM 3534 O O . PHE A 1 445 ? -7.922 -6.285 -6.948 1.00 94.62 445 PHE A O 1
ATOM 3541 N N . TYR A 1 446 ? -7.459 -4.113 -7.371 1.00 93.81 446 TYR A N 1
ATOM 3542 C CA . TYR A 1 446 ? -8.476 -3.869 -8.383 1.00 93.81 446 TYR A CA 1
ATOM 3543 C C . TYR A 1 446 ? -7.789 -3.900 -9.751 1.00 93.81 446 TYR A C 1
ATOM 3545 O O . TYR A 1 446 ? -6.954 -3.034 -10.028 1.00 93.81 446 TYR A O 1
ATOM 3553 N N . PRO A 1 447 ? -8.068 -4.896 -10.607 1.00 90.88 447 PRO A N 1
ATOM 3554 C CA . PRO A 1 447 ? -7.443 -4.957 -11.918 1.00 90.88 447 PRO A CA 1
ATOM 3555 C C . PRO A 1 447 ? -7.978 -3.841 -12.823 1.00 90.88 447 PRO A C 1
ATOM 3557 O O . PRO A 1 447 ? -9.141 -3.446 -12.709 1.00 90.88 447 PRO A O 1
ATOM 3560 N N . ALA A 1 448 ? -7.150 -3.391 -13.771 1.00 86.50 448 ALA A N 1
ATOM 3561 C CA . ALA A 1 448 ? -7.669 -2.681 -14.937 1.00 86.50 448 ALA A CA 1
ATOM 3562 C C . ALA A 1 448 ? -8.723 -3.557 -15.629 1.00 86.50 448 ALA A C 1
ATOM 3564 O O . ALA A 1 448 ? -8.679 -4.789 -15.546 1.00 86.50 448 ALA A O 1
ATOM 3565 N N . ASP A 1 449 ? -9.689 -2.920 -16.271 1.00 84.44 449 ASP A N 1
ATOM 3566 C CA . ASP A 1 449 ? -10.826 -3.563 -16.926 1.00 84.44 449 ASP A CA 1
ATOM 3567 C C . ASP A 1 449 ? -11.762 -4.318 -15.979 1.00 84.44 449 ASP A C 1
ATOM 3569 O O . ASP A 1 449 ? -12.573 -5.152 -16.393 1.00 84.44 449 ASP A O 1
ATOM 3573 N N . SER A 1 450 ? -11.681 -4.015 -14.682 1.00 74.00 450 SER A N 1
ATOM 3574 C CA . SER A 1 450 ? -12.690 -4.453 -13.729 1.00 74.00 450 SER A CA 1
ATOM 3575 C C . SER A 1 450 ? -14.000 -3.721 -14.004 1.00 74.00 450 SER A C 1
ATOM 3577 O O . SER A 1 450 ? -14.193 -2.574 -13.621 1.00 74.00 450 SER A O 1
ATOM 3579 N N . ASN A 1 451 ? -14.940 -4.419 -14.634 1.00 74.06 451 ASN A N 1
ATOM 3580 C CA . ASN A 1 451 ? -16.333 -3.991 -14.688 1.00 74.06 451 ASN A CA 1
ATOM 3581 C C . ASN A 1 451 ? -17.045 -4.387 -13.380 1.00 74.06 451 ASN A C 1
ATOM 3583 O O . ASN A 1 451 ? -17.793 -5.362 -13.347 1.00 74.06 451 ASN A O 1
ATOM 3587 N N . GLY A 1 452 ? -16.686 -3.741 -12.265 1.00 67.69 452 GLY A N 1
ATOM 3588 C CA . GLY A 1 452 ? -17.246 -4.062 -10.941 1.00 67.69 452 GLY A CA 1
ATOM 3589 C C . GLY A 1 452 ? -16.836 -5.434 -10.383 1.00 67.69 452 GLY A C 1
ATOM 3590 O O . GLY A 1 452 ? -17.520 -5.992 -9.529 1.00 67.69 452 GLY A O 1
ATOM 3591 N N . ARG A 1 453 ? -15.724 -6.011 -10.862 1.00 74.88 453 ARG A N 1
ATOM 3592 C CA . ARG A 1 453 ? -15.167 -7.241 -10.277 1.00 74.88 453 ARG A CA 1
ATOM 3593 C C . ARG A 1 453 ? -14.691 -6.975 -8.849 1.00 74.88 453 ARG A C 1
ATOM 3595 O O . ARG A 1 453 ? -13.984 -5.997 -8.617 1.00 74.88 453 ARG A O 1
ATOM 3602 N N . ALA A 1 454 ? -15.004 -7.894 -7.936 1.00 82.31 454 ALA A N 1
ATOM 3603 C CA . ALA A 1 454 ? -14.492 -7.847 -6.571 1.00 82.31 454 ALA A CA 1
ATOM 3604 C C . ALA A 1 454 ? -12.948 -7.839 -6.559 1.00 82.31 454 ALA A C 1
ATOM 3606 O O . ALA A 1 454 ? -12.322 -8.532 -7.375 1.00 82.31 454 ALA A O 1
ATOM 3607 N N . PRO A 1 455 ? -12.318 -7.081 -5.646 1.00 91.31 455 PRO A N 1
ATOM 3608 C CA . PRO A 1 455 ? -10.869 -7.018 -5.563 1.00 91.31 455 PRO A CA 1
ATOM 3609 C C . PRO A 1 455 ? -10.267 -8.352 -5.120 1.00 91.31 455 PRO A C 1
ATOM 3611 O O . PRO A 1 455 ? -10.853 -9.112 -4.348 1.00 91.31 455 PRO A O 1
ATOM 3614 N N . THR A 1 456 ? -9.035 -8.611 -5.554 1.00 91.50 456 THR A N 1
ATOM 3615 C CA . THR A 1 456 ? -8.248 -9.739 -5.041 1.00 91.50 456 THR A CA 1
ATOM 3616 C C . THR A 1 456 ? -7.474 -9.304 -3.803 1.00 91.50 456 THR A C 1
ATOM 3618 O O . THR A 1 456 ? -6.658 -8.385 -3.875 1.00 91.50 456 THR A O 1
ATOM 3621 N N . MET A 1 457 ? -7.696 -9.971 -2.669 1.00 92.00 457 MET A N 1
ATOM 3622 C CA . MET A 1 457 ? -6.926 -9.723 -1.450 1.00 92.00 457 MET A CA 1
ATOM 3623 C C . MET A 1 457 ? -5.563 -10.426 -1.521 1.00 92.00 457 MET A C 1
ATOM 3625 O O . MET A 1 457 ? -5.478 -11.645 -1.666 1.00 92.00 457 MET A O 1
ATOM 3629 N N . LEU A 1 458 ? -4.490 -9.661 -1.347 1.00 93.81 458 LEU A N 1
ATOM 3630 C CA . LEU A 1 458 ? -3.122 -10.139 -1.204 1.00 93.81 458 LEU A CA 1
ATOM 3631 C C . LEU A 1 458 ? -2.669 -9.906 0.239 1.00 93.81 458 LEU A C 1
ATOM 3633 O O . LEU A 1 458 ? -2.480 -8.768 0.675 1.00 93.81 458 LEU A O 1
ATOM 3637 N N . ALA A 1 459 ? -2.486 -10.993 0.986 1.00 91.94 459 ALA A N 1
ATOM 3638 C CA . ALA A 1 459 ? -1.929 -10.929 2.331 1.00 91.94 459 ALA A CA 1
ATOM 3639 C C . ALA A 1 459 ? -0.403 -10.803 2.277 1.00 91.94 459 ALA A C 1
ATOM 3641 O O . ALA A 1 459 ? 0.251 -11.478 1.482 1.00 91.94 459 ALA A O 1
ATOM 3642 N N . ALA A 1 460 ? 0.166 -9.952 3.126 1.00 91.81 460 ALA A N 1
ATOM 3643 C CA . ALA A 1 460 ? 1.601 -9.768 3.276 1.00 91.81 460 ALA A CA 1
ATOM 3644 C C . ALA A 1 460 ? 1.930 -9.717 4.770 1.00 91.81 460 ALA A C 1
ATOM 3646 O O . ALA A 1 460 ? 1.873 -8.660 5.395 1.00 91.81 460 ALA A O 1
ATOM 3647 N N . THR A 1 461 ? 2.263 -10.863 5.357 1.00 85.94 461 THR A N 1
ATOM 3648 C CA . THR A 1 461 ? 2.411 -11.015 6.805 1.00 85.94 461 THR A CA 1
ATOM 3649 C C . THR A 1 461 ? 3.744 -11.642 7.200 1.00 85.94 461 THR A C 1
ATOM 3651 O O . THR A 1 461 ? 4.427 -12.338 6.442 1.00 85.94 461 THR A O 1
ATOM 3654 N N . SER A 1 462 ? 4.130 -11.405 8.445 1.00 77.88 462 SER A N 1
ATOM 3655 C CA . SER A 1 462 ? 5.353 -11.900 9.070 1.00 77.88 462 SER A CA 1
ATOM 3656 C C . SER A 1 462 ? 5.501 -13.430 9.026 1.00 77.88 462 SER A C 1
ATOM 3658 O O . SER A 1 462 ? 6.630 -13.923 8.974 1.00 77.88 462 SER A O 1
ATOM 3660 N N . TRP A 1 463 ? 4.400 -14.187 8.929 1.00 78.25 463 TRP A N 1
ATOM 3661 C CA . TRP A 1 463 ? 4.376 -15.650 8.764 1.00 78.25 463 TRP A CA 1
ATOM 3662 C C . TRP A 1 463 ? 5.209 -16.151 7.582 1.00 78.25 463 TRP A C 1
ATOM 3664 O O . TRP A 1 463 ? 6.051 -17.048 7.693 1.00 78.25 463 TRP A O 1
ATOM 3674 N N . SER A 1 464 ? 5.020 -15.561 6.411 1.00 80.81 464 SER A N 1
ATOM 3675 C CA . SER A 1 464 ? 5.760 -15.958 5.214 1.00 80.81 464 SER A CA 1
ATOM 3676 C C . SER A 1 464 ? 7.128 -15.260 5.118 1.00 80.81 464 SER A C 1
ATOM 3678 O O . SER A 1 464 ? 7.895 -15.488 4.175 1.00 80.81 464 SER A O 1
ATOM 3680 N N . GLY A 1 465 ? 7.450 -14.403 6.096 1.00 80.81 465 GLY A N 1
ATOM 3681 C CA . GLY A 1 465 ? 8.464 -13.359 5.979 1.00 80.81 465 GLY A CA 1
ATOM 3682 C C . GLY A 1 465 ? 8.039 -12.207 5.057 1.00 80.81 465 GLY A C 1
ATOM 3683 O O . GLY A 1 465 ? 8.922 -11.490 4.564 1.00 80.81 465 GLY A O 1
ATOM 3684 N N . GLY A 1 466 ? 6.738 -12.095 4.780 1.00 87.00 466 GLY A N 1
ATOM 3685 C CA . GLY A 1 466 ? 6.057 -11.076 3.992 1.00 87.00 466 GLY A CA 1
ATOM 3686 C C . GLY A 1 466 ? 6.008 -9.709 4.669 1.00 87.00 466 GLY A C 1
ATOM 3687 O O . GLY A 1 466 ? 6.767 -9.420 5.596 1.00 87.00 466 GLY A O 1
ATOM 3688 N N . GLY A 1 467 ? 5.148 -8.844 4.146 1.00 90.31 467 GLY A N 1
ATOM 3689 C CA . GLY A 1 467 ? 4.876 -7.509 4.675 1.00 90.31 467 GLY A CA 1
ATOM 3690 C C . GLY A 1 467 ? 5.318 -6.373 3.760 1.00 90.31 467 GLY A C 1
ATOM 3691 O O . GLY A 1 467 ? 5.887 -6.582 2.681 1.00 90.31 467 GLY A O 1
ATOM 3692 N N . ILE A 1 468 ? 5.069 -5.151 4.221 1.00 90.69 468 ILE A N 1
ATOM 3693 C CA . ILE A 1 468 ? 5.386 -3.908 3.519 1.00 90.69 468 ILE A CA 1
ATOM 3694 C C . ILE A 1 468 ? 6.517 -3.148 4.216 1.00 90.69 468 ILE A C 1
ATOM 3696 O O . ILE A 1 468 ? 6.581 -3.082 5.444 1.00 90.69 468 ILE A O 1
ATOM 3700 N N . SER A 1 469 ? 7.438 -2.566 3.447 1.00 87.12 469 SER A N 1
ATOM 3701 C CA . SER A 1 469 ? 8.429 -1.626 3.987 1.00 87.12 469 SER A CA 1
ATOM 3702 C C . SER A 1 469 ? 8.900 -0.602 2.959 1.00 87.12 469 SER A C 1
ATOM 3704 O O . SER A 1 469 ? 8.881 -0.846 1.751 1.00 87.12 469 SER A O 1
ATOM 3706 N N . HIS A 1 470 ? 9.370 0.553 3.431 1.00 86.69 470 HIS A N 1
ATOM 3707 C CA . HIS A 1 470 ? 9.990 1.549 2.561 1.00 86.69 470 HIS A CA 1
ATOM 3708 C C . HIS A 1 470 ? 11.295 1.028 1.955 1.00 86.69 470 HIS A C 1
ATOM 3710 O O . HIS A 1 470 ? 12.020 0.229 2.550 1.00 86.69 470 HIS A O 1
ATOM 3716 N N . ARG A 1 471 ? 11.630 1.534 0.770 1.00 85.19 471 ARG A N 1
ATOM 3717 C CA . ARG A 1 471 ? 12.869 1.216 0.047 1.00 85.19 471 ARG A CA 1
ATOM 3718 C C . ARG A 1 471 ? 13.523 2.485 -0.509 1.00 85.19 471 ARG A C 1
ATOM 3720 O O . ARG A 1 471 ? 13.166 3.594 -0.125 1.00 85.19 471 ARG A O 1
ATOM 3727 N N . GLY A 1 472 ? 14.500 2.303 -1.400 1.00 76.19 472 GLY A N 1
ATOM 3728 C CA . GLY A 1 472 ? 15.261 3.393 -2.020 1.00 76.19 472 GLY A CA 1
ATOM 3729 C C . GLY A 1 472 ? 16.342 3.943 -1.093 1.00 76.19 472 GLY A C 1
ATOM 3730 O O . GLY A 1 472 ? 16.308 3.681 0.104 1.00 76.19 472 GLY A O 1
ATOM 3731 N N . ASN A 1 473 ? 17.336 4.654 -1.628 1.00 76.31 473 ASN A N 1
ATOM 3732 C CA . ASN A 1 473 ? 18.338 5.341 -0.807 1.00 76.31 473 ASN A CA 1
ATOM 3733 C C . ASN A 1 473 ? 17.966 6.816 -0.662 1.00 76.31 473 ASN A C 1
ATOM 3735 O O . ASN A 1 473 ? 17.276 7.171 0.289 1.00 76.31 473 ASN A O 1
ATOM 3739 N N . THR A 1 474 ? 18.310 7.625 -1.663 1.00 77.00 474 THR A N 1
ATOM 3740 C CA . THR A 1 474 ? 17.951 9.045 -1.751 1.00 77.00 474 THR A CA 1
ATOM 3741 C C . THR A 1 474 ? 16.436 9.240 -1.783 1.00 77.00 474 THR A C 1
ATOM 3743 O O . THR A 1 474 ? 15.898 10.025 -1.016 1.00 77.00 474 THR A O 1
ATOM 3746 N N . SER A 1 475 ? 15.722 8.427 -2.564 1.00 80.81 475 SER A N 1
ATOM 3747 C CA . SER A 1 475 ? 14.265 8.529 -2.719 1.00 80.81 475 SER A CA 1
ATOM 3748 C C . SER A 1 475 ? 13.451 8.166 -1.470 1.00 80.81 475 SER A C 1
ATOM 3750 O O . SER A 1 475 ? 12.237 8.321 -1.447 1.00 80.81 475 SER A O 1
ATOM 3752 N N . HIS A 1 476 ? 14.092 7.644 -0.420 1.00 79.31 476 HIS A N 1
ATOM 3753 C CA . HIS A 1 476 ? 13.432 7.449 0.872 1.00 79.31 476 HIS A CA 1
ATOM 3754 C C . HIS A 1 476 ? 13.133 8.781 1.579 1.00 79.31 476 HIS A C 1
ATOM 3756 O O . HIS A 1 476 ? 12.229 8.859 2.417 1.00 79.31 476 HIS A O 1
ATOM 3762 N N . TRP A 1 477 ? 13.930 9.802 1.276 1.00 78.69 477 TRP A N 1
ATOM 3763 C CA . TRP A 1 477 ? 13.865 11.112 1.909 1.00 78.69 477 TRP A CA 1
ATOM 3764 C C . TRP A 1 477 ? 12.826 12.023 1.257 1.00 78.69 477 TRP A C 1
ATOM 3766 O O . TRP A 1 477 ? 12.287 12.888 1.944 1.00 78.69 477 TRP A O 1
ATOM 3776 N N . ASP A 1 478 ? 12.475 11.751 -0.003 1.00 82.94 478 ASP A N 1
ATOM 3777 C CA . ASP A 1 478 ? 11.401 12.426 -0.735 1.00 82.94 478 ASP A CA 1
ATOM 3778 C C . ASP A 1 478 ? 10.045 12.291 -0.007 1.00 82.94 478 ASP A C 1
ATOM 3780 O O . ASP A 1 478 ? 9.821 11.357 0.782 1.00 82.94 478 ASP A O 1
ATOM 3784 N N . ALA A 1 479 ? 9.120 13.213 -0.291 1.00 86.69 479 ALA A N 1
ATOM 3785 C CA . ALA A 1 479 ? 7.776 13.208 0.285 1.00 86.69 479 ALA A CA 1
ATOM 3786 C C . ALA A 1 479 ? 7.002 11.929 -0.080 1.00 86.69 479 ALA A C 1
ATOM 3788 O O . ALA A 1 479 ? 6.518 11.211 0.802 1.00 86.69 479 ALA A O 1
ATOM 3789 N N . LYS A 1 480 ? 6.986 11.590 -1.372 1.00 90.88 480 LYS A N 1
ATOM 3790 C CA . LYS A 1 480 ? 6.467 10.322 -1.888 1.00 90.88 480 LYS A CA 1
ATOM 3791 C C . LYS A 1 480 ? 7.543 9.249 -1.807 1.00 90.88 480 LYS A C 1
ATOM 3793 O O . LYS A 1 480 ? 8.560 9.336 -2.496 1.00 90.88 480 LYS A O 1
ATOM 3798 N N . LYS A 1 481 ? 7.341 8.209 -0.996 1.00 88.88 481 LYS A N 1
ATOM 3799 C CA . LYS A 1 481 ? 8.376 7.183 -0.770 1.00 88.88 481 LYS A CA 1
ATOM 3800 C C . LYS A 1 481 ? 8.104 5.941 -1.616 1.00 88.88 481 LYS A C 1
ATOM 3802 O O . LYS A 1 481 ? 6.949 5.563 -1.800 1.00 88.88 481 LYS A O 1
ATOM 3807 N N . PRO A 1 482 ? 9.141 5.263 -2.129 1.00 92.00 482 PRO A N 1
ATOM 3808 C CA . PRO A 1 482 ? 8.966 3.950 -2.725 1.00 92.00 482 PRO A CA 1
ATOM 3809 C C . PRO A 1 482 ? 8.873 2.887 -1.627 1.00 92.00 482 PRO A C 1
ATOM 3811 O O . PRO A 1 482 ? 9.491 3.006 -0.559 1.00 92.00 482 PRO A O 1
ATOM 3814 N N . PHE A 1 483 ? 8.177 1.793 -1.911 1.00 93.19 483 PHE A N 1
ATOM 3815 C CA . PHE A 1 483 ? 8.019 0.679 -0.978 1.00 93.19 483 PHE A CA 1
ATOM 3816 C C . PHE A 1 483 ? 8.158 -0.679 -1.676 1.00 93.19 483 PHE A C 1
ATOM 3818 O O . PHE A 1 483 ? 8.156 -0.795 -2.902 1.00 93.19 483 PHE A O 1
ATOM 3825 N N . ASN A 1 484 ? 8.399 -1.714 -0.879 1.00 92.75 484 ASN A N 1
ATOM 3826 C CA . ASN A 1 484 ? 8.309 -3.104 -1.307 1.00 92.75 484 ASN A CA 1
ATOM 3827 C C . ASN A 1 484 ? 7.131 -3.756 -0.598 1.00 92.75 484 ASN A C 1
ATOM 3829 O O . ASN A 1 484 ? 6.938 -3.524 0.594 1.00 92.75 484 ASN A O 1
ATOM 3833 N N . PHE A 1 485 ? 6.406 -4.588 -1.331 1.00 94.06 485 PHE A N 1
ATOM 3834 C CA . PHE A 1 485 ? 5.300 -5.379 -0.828 1.00 94.06 485 PHE A CA 1
ATOM 3835 C C . PHE A 1 485 ? 5.617 -6.849 -1.089 1.00 94.06 485 PHE A C 1
ATOM 3837 O O . PHE A 1 485 ? 5.798 -7.264 -2.235 1.00 94.06 485 PHE A O 1
ATOM 3844 N N . ARG A 1 486 ? 5.783 -7.633 -0.022 1.00 93.44 486 ARG A N 1
ATOM 3845 C CA . ARG A 1 486 ? 6.060 -9.065 -0.125 1.00 93.44 486 ARG A CA 1
ATOM 3846 C C . ARG A 1 486 ? 4.842 -9.852 0.333 1.00 93.44 486 ARG A C 1
ATOM 3848 O O . ARG A 1 486 ? 4.560 -9.892 1.525 1.00 93.44 486 ARG A O 1
ATOM 3855 N N . CYS A 1 487 ? 4.184 -10.496 -0.616 1.00 93.50 487 CYS A N 1
ATOM 3856 C CA . CYS A 1 487 ? 3.006 -11.312 -0.380 1.00 93.50 487 CYS A CA 1
ATOM 3857 C C . CYS A 1 487 ? 3.354 -12.612 0.354 1.00 93.50 487 CYS A C 1
ATOM 3859 O O . CYS A 1 487 ? 4.488 -13.107 0.292 1.00 93.50 487 CYS A O 1
ATOM 3861 N N . ASP A 1 488 ? 2.351 -13.181 1.011 1.00 91.19 488 ASP A N 1
ATOM 3862 C CA . ASP A 1 488 ? 2.440 -14.476 1.669 1.00 91.19 488 ASP A CA 1
ATOM 3863 C C . ASP A 1 488 ? 2.549 -15.607 0.669 1.00 91.19 488 ASP A C 1
ATOM 3865 O O . ASP A 1 488 ? 3.372 -16.502 0.858 1.00 91.19 488 ASP A O 1
ATOM 3869 N N . GLU A 1 489 ? 1.823 -15.495 -0.438 1.00 90.94 489 GLU A N 1
ATOM 3870 C CA . GLU A 1 489 ? 1.889 -16.387 -1.588 1.00 90.94 489 GLU A CA 1
ATOM 3871 C C . GLU A 1 489 ? 2.237 -15.630 -2.872 1.00 90.94 489 GLU A C 1
ATOM 3873 O O . GLU A 1 489 ? 2.209 -14.397 -2.874 1.00 90.94 489 GLU A O 1
ATOM 3878 N N . PRO A 1 490 ? 2.655 -16.322 -3.952 1.00 91.31 490 PRO A N 1
ATOM 3879 C CA . PRO A 1 490 ? 2.958 -15.651 -5.207 1.00 91.31 490 PRO A CA 1
ATOM 3880 C C . PRO A 1 490 ? 1.759 -14.834 -5.688 1.00 91.31 490 PRO A C 1
ATOM 3882 O O . PRO A 1 490 ? 0.642 -15.348 -5.726 1.00 91.31 490 PRO A O 1
ATOM 3885 N N . HIS A 1 491 ? 1.983 -13.568 -6.042 1.00 90.56 491 HIS A N 1
ATOM 3886 C CA . HIS A 1 491 ? 0.884 -12.631 -6.307 1.00 90.56 491 HIS A CA 1
ATOM 3887 C C . HIS A 1 491 ? 0.200 -12.867 -7.659 1.00 90.56 491 HIS A C 1
ATOM 3889 O O . HIS A 1 491 ? -0.928 -12.427 -7.850 1.00 90.56 491 HIS A O 1
ATOM 3895 N N . ARG A 1 492 ? 0.866 -13.561 -8.592 1.00 88.25 492 ARG A N 1
ATOM 3896 C CA . ARG A 1 492 ? 0.336 -13.902 -9.924 1.00 88.25 492 ARG A CA 1
ATOM 3897 C C . ARG A 1 492 ? -0.125 -12.690 -10.752 1.00 88.25 492 ARG A C 1
ATOM 3899 O O . ARG A 1 492 ? -1.128 -12.746 -11.456 1.00 88.25 492 ARG A O 1
ATOM 3906 N N . LEU A 1 493 ? 0.594 -11.574 -10.632 1.00 87.44 493 LEU A N 1
ATOM 3907 C CA . LEU A 1 493 ? 0.310 -10.311 -11.331 1.00 87.44 493 LEU A CA 1
ATOM 3908 C C . LEU A 1 493 ? 1.430 -10.022 -12.333 1.00 87.44 493 LEU A C 1
ATOM 3910 O O . LEU A 1 493 ? 2.525 -10.551 -12.190 1.00 87.44 493 LEU A O 1
ATOM 3914 N N . MET A 1 494 ? 1.180 -9.128 -13.294 1.00 78.31 494 MET A N 1
ATOM 3915 C CA . MET A 1 494 ? 2.174 -8.701 -14.298 1.00 78.31 494 MET A CA 1
ATOM 3916 C C . MET A 1 494 ? 2.752 -9.853 -15.141 1.00 78.31 494 MET A C 1
ATOM 3918 O O . MET A 1 494 ? 3.935 -9.850 -15.438 1.00 78.31 494 MET A O 1
ATOM 3922 N N . ASN A 1 495 ? 1.922 -10.827 -15.532 1.00 70.19 495 ASN A N 1
ATOM 3923 C CA . ASN A 1 495 ? 2.330 -12.020 -16.297 1.00 70.19 495 ASN A CA 1
ATOM 3924 C C . ASN A 1 495 ? 3.318 -12.960 -15.562 1.00 70.19 495 ASN A C 1
ATOM 3926 O O . ASN A 1 495 ? 3.766 -13.943 -16.144 1.00 70.19 495 ASN A O 1
ATOM 3930 N N . ASP A 1 496 ? 3.615 -12.711 -14.282 1.00 67.38 496 ASP A N 1
ATOM 3931 C CA . ASP A 1 496 ? 4.482 -13.543 -13.438 1.00 67.38 496 ASP A CA 1
ATOM 3932 C C . ASP A 1 496 ? 3.636 -14.551 -12.647 1.00 67.38 496 ASP A C 1
ATOM 3934 O O . ASP A 1 496 ? 2.617 -14.170 -12.076 1.00 67.38 496 ASP A O 1
ATOM 3938 N N . THR A 1 497 ? 4.034 -15.827 -12.575 1.00 64.31 497 THR A N 1
ATOM 3939 C CA . THR A 1 497 ? 3.319 -16.868 -11.806 1.00 64.31 497 THR A CA 1
ATOM 3940 C C . THR A 1 497 ? 4.002 -17.269 -10.492 1.00 64.31 497 THR A C 1
ATOM 3942 O O . THR A 1 497 ? 3.401 -17.992 -9.690 1.00 64.31 497 THR A O 1
ATOM 3945 N N . GLY A 1 498 ? 5.232 -16.814 -10.229 1.00 80.06 498 GLY A N 1
ATOM 3946 C CA . GLY A 1 498 ? 6.121 -17.412 -9.230 1.00 80.06 498 GLY A CA 1
ATOM 3947 C C . GLY A 1 498 ? 6.632 -16.489 -8.124 1.00 80.06 498 GLY A C 1
ATOM 3948 O O . GLY A 1 498 ? 7.004 -17.000 -7.061 1.00 80.06 498 GLY A O 1
ATOM 3949 N N . THR A 1 499 ? 6.661 -15.165 -8.316 1.00 87.25 499 THR A N 1
ATOM 3950 C CA . THR A 1 499 ? 7.247 -14.270 -7.305 1.00 87.25 499 THR A CA 1
ATOM 3951 C C . THR A 1 499 ? 6.263 -13.812 -6.227 1.00 87.25 499 THR A C 1
ATOM 3953 O O . THR A 1 499 ? 5.067 -13.617 -6.441 1.00 87.25 499 THR A O 1
ATOM 3956 N N . LYS A 1 500 ? 6.806 -13.612 -5.021 1.00 91.12 500 LYS A N 1
ATOM 3957 C CA . LYS A 1 500 ? 6.109 -13.010 -3.871 1.00 91.12 500 LYS A CA 1
ATOM 3958 C C . LYS A 1 500 ? 6.389 -11.509 -3.752 1.00 91.12 500 LYS A C 1
ATOM 3960 O O . LYS A 1 500 ? 5.856 -10.867 -2.854 1.00 91.12 500 LYS A O 1
ATOM 3965 N N . HIS A 1 501 ? 7.274 -10.953 -4.581 1.00 91.00 501 HIS A N 1
ATOM 3966 C CA . HIS A 1 501 ? 7.797 -9.599 -4.427 1.00 91.00 501 HIS A CA 1
ATOM 3967 C C . HIS A 1 501 ? 7.231 -8.630 -5.463 1.00 91.00 501 HIS A C 1
ATOM 3969 O O . HIS A 1 501 ? 7.584 -8.703 -6.633 1.00 91.00 501 HIS A O 1
ATOM 3975 N N . LEU A 1 502 ? 6.487 -7.636 -4.984 1.00 92.00 502 LEU A N 1
ATOM 3976 C CA . LEU A 1 502 ? 6.113 -6.454 -5.749 1.00 92.00 502 LEU A CA 1
ATOM 3977 C C . LEU A 1 502 ? 6.914 -5.246 -5.282 1.00 92.00 502 LEU A C 1
ATOM 3979 O O . LEU A 1 502 ? 7.163 -5.032 -4.087 1.00 92.00 502 LEU A O 1
ATOM 3983 N N . LEU A 1 503 ? 7.338 -4.447 -6.249 1.00 92.56 503 LEU A N 1
ATOM 3984 C CA . LEU A 1 503 ? 8.147 -3.268 -6.034 1.00 92.56 503 LEU A CA 1
ATOM 3985 C C . LEU A 1 503 ? 7.409 -2.045 -6.567 1.00 92.56 503 LEU A C 1
ATOM 3987 O O . LEU A 1 503 ? 7.016 -2.030 -7.723 1.00 92.56 503 LEU A O 1
ATOM 3991 N N . PHE A 1 504 ? 7.270 -1.016 -5.733 1.00 95.12 504 PHE A N 1
ATOM 3992 C CA . PHE A 1 504 ? 6.575 0.218 -6.088 1.00 95.12 504 PHE A CA 1
ATOM 3993 C C . PHE A 1 504 ? 7.568 1.376 -6.051 1.00 95.12 504 PHE A C 1
ATOM 3995 O O . PHE A 1 504 ? 8.053 1.774 -4.982 1.00 95.12 504 PHE A O 1
ATOM 4002 N N . SER A 1 505 ? 7.923 1.877 -7.230 1.00 93.19 505 SER A N 1
ATOM 4003 C CA . SER A 1 505 ? 8.814 3.022 -7.405 1.00 93.19 505 SER A CA 1
ATOM 4004 C C . SER A 1 505 ? 8.007 4.316 -7.473 1.00 93.19 505 SER A C 1
ATOM 4006 O O . SER A 1 505 ? 6.930 4.367 -8.058 1.00 93.19 505 SER A O 1
ATOM 4008 N N . ASN A 1 506 ? 8.512 5.362 -6.815 1.00 91.12 506 ASN A N 1
ATOM 4009 C CA . ASN A 1 506 ? 7.773 6.610 -6.617 1.00 91.12 506 ASN A CA 1
ATOM 4010 C C . ASN A 1 506 ? 7.733 7.513 -7.858 1.00 91.12 506 ASN A C 1
ATOM 4012 O O . ASN A 1 506 ? 6.913 8.420 -7.869 1.00 91.12 506 ASN A O 1
ATOM 4016 N N . GLY A 1 507 ? 8.624 7.318 -8.840 1.00 88.19 507 GLY A N 1
ATOM 4017 C CA . GLY A 1 507 ? 8.670 8.027 -10.128 1.00 88.19 507 GLY A CA 1
ATOM 4018 C C . GLY A 1 507 ? 8.893 9.547 -10.075 1.00 88.19 507 GLY A C 1
ATOM 4019 O O . GLY A 1 507 ? 8.952 10.180 -11.114 1.00 88.19 507 GLY A O 1
ATOM 4020 N N . VAL A 1 508 ? 9.062 10.160 -8.897 1.00 86.75 508 VAL A N 1
ATOM 4021 C CA . VAL A 1 508 ? 9.048 11.635 -8.725 1.00 86.75 508 VAL A CA 1
ATOM 4022 C C . VAL A 1 508 ? 10.140 12.402 -9.479 1.00 86.75 508 VAL A C 1
ATOM 4024 O O . VAL A 1 508 ? 10.051 13.611 -9.613 1.00 86.75 508 VAL A O 1
ATOM 4027 N N . ARG A 1 509 ? 11.198 11.724 -9.935 1.00 86.75 509 ARG A N 1
ATOM 4028 C CA . ARG A 1 509 ? 12.289 12.338 -10.718 1.00 86.75 509 ARG A CA 1
ATOM 4029 C C . ARG A 1 509 ? 12.002 12.374 -12.219 1.00 86.75 509 ARG A C 1
ATOM 4031 O O . ARG A 1 509 ? 12.806 12.917 -12.969 1.00 86.75 509 ARG A O 1
ATOM 4038 N N . ASP A 1 510 ? 10.912 11.747 -12.637 1.00 91.38 510 ASP A N 1
ATOM 4039 C CA . ASP A 1 510 ? 10.456 11.689 -14.012 1.00 91.38 510 ASP A CA 1
ATOM 4040 C C . ASP A 1 510 ? 9.009 12.201 -14.077 1.00 91.38 510 ASP A C 1
ATOM 4042 O O . ASP A 1 510 ? 8.079 11.431 -13.830 1.00 91.38 510 ASP A O 1
ATOM 4046 N N . PRO A 1 511 ? 8.799 13.488 -14.406 1.00 91.69 511 PRO A N 1
ATOM 4047 C CA . PRO A 1 511 ? 7.458 14.047 -14.564 1.00 91.69 511 PRO A CA 1
ATOM 4048 C C . PRO A 1 511 ? 6.621 13.312 -15.621 1.00 91.69 511 PRO A C 1
ATOM 4050 O O . PRO A 1 511 ? 5.402 13.246 -15.482 1.00 91.69 511 PRO A O 1
ATOM 4053 N N . THR A 1 512 ? 7.259 12.685 -16.623 1.00 94.44 512 THR A N 1
ATOM 4054 C CA . THR A 1 512 ? 6.556 11.918 -17.666 1.00 94.44 512 THR A CA 1
ATOM 4055 C C . THR A 1 512 ? 6.015 10.581 -17.162 1.00 94.44 512 THR A C 1
ATOM 4057 O O . THR A 1 512 ? 5.016 10.099 -17.686 1.00 94.44 512 THR A O 1
ATOM 4060 N N . ARG A 1 513 ? 6.668 9.989 -16.147 1.00 93.69 513 ARG A N 1
ATOM 4061 C CA . ARG A 1 513 ? 6.458 8.621 -15.625 1.00 93.69 513 ARG A CA 1
ATOM 4062 C C . ARG A 1 513 ? 6.750 7.493 -16.614 1.00 93.69 513 ARG A C 1
ATOM 4064 O O . ARG A 1 513 ? 6.433 6.338 -16.323 1.00 93.69 513 ARG A O 1
ATOM 4071 N N . MET A 1 514 ? 7.357 7.802 -17.758 1.00 95.62 514 MET A N 1
ATOM 4072 C CA . MET A 1 514 ? 7.573 6.855 -18.851 1.00 95.62 514 MET A CA 1
ATOM 4073 C C . MET A 1 514 ? 9.022 6.390 -18.982 1.00 95.62 514 MET A C 1
ATOM 4075 O O . MET A 1 514 ? 9.254 5.305 -19.509 1.00 95.62 514 MET A O 1
ATOM 4079 N N . ARG A 1 515 ? 10.012 7.136 -18.479 1.00 95.62 515 ARG A N 1
ATOM 4080 C CA . ARG A 1 515 ? 11.435 6.915 -18.796 1.00 95.62 515 ARG A CA 1
ATOM 4081 C C . ARG A 1 515 ? 11.941 5.531 -18.395 1.00 95.62 515 ARG A C 1
ATOM 4083 O O . ARG A 1 515 ? 12.645 4.884 -19.171 1.00 95.62 515 ARG A O 1
ATOM 4090 N N . ASN A 1 516 ? 11.560 5.056 -17.207 1.00 94.81 516 ASN A N 1
ATOM 4091 C CA . ASN A 1 516 ? 11.903 3.705 -16.754 1.00 94.81 516 ASN A CA 1
ATOM 4092 C C . ASN A 1 516 ? 11.302 2.640 -17.676 1.00 94.81 516 ASN A C 1
ATOM 4094 O O . ASN A 1 516 ? 12.027 1.767 -18.149 1.00 94.81 516 ASN A O 1
ATOM 4098 N N . ASN A 1 517 ? 9.992 2.719 -17.931 1.00 95.19 517 ASN A N 1
ATOM 4099 C CA . ASN A 1 517 ? 9.302 1.706 -18.722 1.00 95.19 517 ASN A CA 1
ATOM 4100 C C . ASN A 1 517 ? 9.791 1.700 -20.176 1.00 95.19 517 ASN A C 1
ATOM 4102 O O . ASN A 1 517 ? 10.118 0.642 -20.704 1.00 95.19 517 ASN A O 1
ATOM 4106 N N . LEU A 1 518 ? 9.948 2.882 -20.780 1.00 96.38 518 LEU A N 1
ATOM 4107 C CA . LEU A 1 518 ? 10.489 3.050 -22.127 1.00 96.38 518 LEU A CA 1
ATOM 4108 C C . LEU A 1 518 ? 11.877 2.415 -22.257 1.00 96.38 518 LEU A C 1
ATOM 4110 O O . LEU A 1 518 ? 12.127 1.675 -23.205 1.00 96.38 518 LEU A O 1
ATOM 4114 N N . SER A 1 519 ? 12.756 2.634 -21.274 1.00 96.44 519 SER A N 1
ATOM 4115 C CA . SER A 1 519 ? 14.097 2.036 -21.263 1.00 96.44 519 SER A CA 1
ATOM 4116 C C . SER A 1 519 ? 14.051 0.508 -21.151 1.00 96.44 519 SER A C 1
ATOM 4118 O O . SER A 1 519 ? 14.807 -0.187 -21.828 1.00 96.44 519 SER A O 1
ATOM 4120 N N . TYR A 1 520 ? 13.167 -0.035 -20.307 1.00 96.00 520 TYR A N 1
ATOM 4121 C CA . TYR A 1 520 ? 13.034 -1.481 -20.122 1.00 96.00 520 TYR A CA 1
ATOM 4122 C C . TYR A 1 520 ? 12.425 -2.175 -21.341 1.00 96.00 520 TYR A C 1
ATOM 4124 O O . TYR A 1 520 ? 12.921 -3.223 -21.752 1.00 96.00 520 TYR A O 1
ATOM 4132 N N . GLU A 1 521 ? 11.379 -1.601 -21.938 1.00 95.00 521 GLU A N 1
ATOM 4133 C CA . GLU A 1 521 ? 10.783 -2.130 -23.164 1.00 95.00 521 GLU A CA 1
ATOM 4134 C C . GLU A 1 521 ? 11.745 -2.070 -24.343 1.00 95.00 521 GLU A C 1
ATOM 4136 O O . GLU A 1 521 ? 11.829 -3.036 -25.101 1.00 95.00 521 GLU A O 1
ATOM 4141 N N . LEU A 1 522 ? 12.497 -0.975 -24.478 1.00 95.81 522 LEU A N 1
ATOM 4142 C CA . LEU A 1 522 ? 13.500 -0.843 -25.525 1.00 95.81 522 LEU A CA 1
ATOM 4143 C C . LEU A 1 522 ? 14.588 -1.910 -25.373 1.00 95.81 522 LEU A C 1
ATOM 4145 O O . LEU A 1 522 ? 14.860 -2.630 -26.330 1.00 95.81 522 LEU A O 1
ATOM 4149 N N . PHE A 1 523 ? 15.137 -2.093 -24.168 1.00 96.62 523 PHE A N 1
ATOM 4150 C CA . PHE A 1 523 ? 16.156 -3.117 -23.940 1.00 96.62 523 PHE A CA 1
ATOM 4151 C C . PHE A 1 523 ? 15.634 -4.527 -24.218 1.00 96.62 523 PHE A C 1
ATOM 4153 O O . PHE A 1 523 ? 16.281 -5.280 -24.938 1.00 96.62 523 PHE A O 1
ATOM 4160 N N . ARG A 1 524 ? 14.435 -4.870 -23.722 1.00 95.38 524 ARG A N 1
ATOM 4161 C CA . ARG A 1 524 ? 13.788 -6.156 -24.033 1.00 95.38 524 ARG A CA 1
ATOM 4162 C C . ARG A 1 524 ? 13.567 -6.339 -25.531 1.00 95.38 524 ARG A C 1
ATOM 4164 O O . ARG A 1 524 ? 13.696 -7.457 -26.016 1.00 95.38 524 ARG A O 1
ATOM 4171 N N . SER A 1 525 ? 13.260 -5.274 -26.270 1.00 95.19 525 SER A N 1
ATOM 4172 C CA . SER A 1 525 ? 13.057 -5.366 -27.719 1.00 95.19 525 SER A CA 1
ATOM 4173 C C . SER A 1 525 ? 14.325 -5.737 -28.490 1.00 95.19 525 SER A C 1
ATOM 4175 O O . SER A 1 525 ? 14.208 -6.291 -29.573 1.00 95.19 525 SER A O 1
ATOM 4177 N N . PHE A 1 526 ? 15.515 -5.520 -27.918 1.00 96.06 526 PHE A N 1
ATOM 4178 C CA . PHE A 1 526 ? 16.791 -5.949 -28.506 1.00 96.06 526 PHE A CA 1
ATOM 4179 C C . PHE A 1 526 ? 17.059 -7.456 -28.331 1.00 96.06 526 PHE A C 1
ATOM 4181 O O . PHE A 1 526 ? 18.094 -7.951 -28.765 1.00 96.06 526 PHE A O 1
ATOM 4188 N N . SER A 1 527 ? 16.155 -8.206 -27.697 1.00 94.06 527 SER A N 1
ATOM 4189 C CA . SER A 1 527 ? 16.285 -9.660 -27.556 1.00 94.06 527 SER A CA 1
ATOM 4190 C C . SER A 1 527 ? 16.410 -10.358 -28.910 1.00 94.06 527 SER A C 1
ATOM 4192 O O . SER A 1 527 ? 15.692 -10.039 -29.855 1.00 94.06 527 SER A O 1
ATOM 4194 N N . THR A 1 528 ? 17.278 -11.361 -28.972 1.00 89.19 528 THR A N 1
ATOM 4195 C CA . THR A 1 528 ? 17.353 -12.333 -30.072 1.00 89.19 528 THR A CA 1
ATOM 4196 C C . THR A 1 528 ? 17.128 -13.725 -29.489 1.00 89.19 528 THR A C 1
ATOM 4198 O O . THR A 1 528 ? 17.374 -13.929 -28.307 1.00 89.19 528 THR A O 1
ATOM 4201 N N . GLU A 1 529 ? 16.642 -14.695 -30.261 1.00 83.19 529 GLU A N 1
ATOM 4202 C CA . GLU A 1 529 ? 16.586 -16.091 -29.798 1.00 83.19 529 GLU A CA 1
ATOM 4203 C C . GLU A 1 529 ? 17.943 -16.761 -30.069 1.00 83.19 529 GLU A C 1
ATOM 4205 O O . GLU A 1 529 ? 18.419 -16.673 -31.206 1.00 83.19 529 GLU A O 1
ATOM 4210 N N . PRO A 1 530 ? 18.597 -17.420 -29.088 1.00 83.81 530 PRO A N 1
ATOM 4211 C CA . PRO A 1 530 ? 18.146 -17.768 -27.728 1.00 83.81 530 PRO A CA 1
ATOM 4212 C C . PRO A 1 530 ? 18.645 -16.815 -26.613 1.00 83.81 530 PRO A C 1
ATOM 4214 O O . PRO A 1 530 ? 18.749 -17.218 -25.457 1.00 83.81 530 PRO A O 1
ATOM 4217 N N . SER A 1 531 ? 19.024 -15.581 -26.943 1.00 86.25 531 SER A N 1
ATOM 4218 C CA . SER A 1 531 ? 19.671 -14.596 -26.064 1.00 86.25 531 SER A CA 1
ATOM 4219 C C . SER A 1 531 ? 18.731 -13.420 -25.695 1.00 86.25 531 SER A C 1
ATOM 4221 O O . SER A 1 531 ? 18.870 -12.307 -26.233 1.00 86.25 531 SER A O 1
ATOM 4223 N N . PRO A 1 532 ? 17.777 -13.614 -24.763 1.00 91.50 532 PRO A N 1
ATOM 4224 C CA . PRO A 1 532 ? 16.869 -12.559 -24.333 1.00 91.50 532 PRO A CA 1
ATOM 4225 C C . PRO A 1 532 ? 17.591 -11.444 -23.566 1.00 91.50 532 PRO A C 1
ATOM 4227 O O . PRO A 1 532 ? 18.603 -11.640 -22.893 1.00 91.50 532 PRO A O 1
ATOM 4230 N N . ARG A 1 533 ? 17.036 -10.236 -23.633 1.00 94.62 533 ARG A N 1
ATOM 4231 C CA . ARG A 1 533 ? 17.455 -9.094 -22.819 1.00 94.62 533 ARG A CA 1
ATOM 4232 C C . ARG A 1 533 ? 16.498 -8.927 -21.663 1.00 94.62 533 ARG A C 1
ATOM 4234 O O . ARG A 1 533 ? 15.302 -8.727 -21.851 1.00 94.62 533 ARG A O 1
ATOM 4241 N N . HIS A 1 534 ? 17.031 -8.992 -20.451 1.00 92.56 534 HIS A N 1
ATOM 4242 C CA . HIS A 1 534 ? 16.219 -8.930 -19.247 1.00 92.56 534 HIS A CA 1
ATOM 4243 C C . HIS A 1 534 ? 16.146 -7.506 -18.690 1.00 92.56 534 HIS A C 1
ATOM 4245 O O . HIS A 1 534 ? 17.148 -6.807 -18.528 1.00 92.56 534 HIS A O 1
ATOM 4251 N N . ALA A 1 535 ? 14.934 -7.094 -18.340 1.00 94.00 535 ALA A N 1
ATOM 4252 C CA . ALA A 1 535 ? 14.643 -5.877 -17.596 1.00 94.00 535 ALA A CA 1
ATOM 4253 C C . ALA A 1 535 ? 13.345 -6.085 -16.799 1.00 94.00 535 ALA A C 1
ATOM 4255 O O . ALA A 1 535 ? 12.517 -6.897 -17.223 1.00 94.00 535 ALA A O 1
ATOM 4256 N N . PRO A 1 536 ? 13.125 -5.364 -15.683 1.00 91.81 536 PRO A N 1
ATOM 4257 C CA . PRO A 1 536 ? 11.883 -5.459 -14.922 1.00 91.81 536 PRO A CA 1
ATOM 4258 C C . PRO A 1 536 ? 10.648 -5.202 -15.786 1.00 91.81 536 PRO A C 1
ATOM 4260 O O . PRO A 1 536 ? 10.593 -4.204 -16.508 1.00 91.81 536 PRO A O 1
ATOM 4263 N N . ASP A 1 537 ? 9.634 -6.054 -15.669 1.00 90.56 537 ASP A N 1
ATOM 4264 C CA . ASP A 1 537 ? 8.299 -5.734 -16.170 1.00 90.56 537 ASP A CA 1
ATOM 4265 C C . ASP A 1 537 ? 7.720 -4.636 -15.294 1.00 90.56 537 ASP A C 1
ATOM 4267 O O . ASP A 1 537 ? 7.813 -4.714 -14.067 1.00 90.56 537 ASP A O 1
ATOM 4271 N N . LEU A 1 538 ? 7.158 -3.605 -15.916 1.00 92.56 538 LEU A N 1
ATOM 4272 C CA . LEU A 1 538 ? 6.651 -2.424 -15.238 1.00 92.56 538 LEU A CA 1
ATOM 4273 C C . LEU A 1 538 ? 5.238 -2.141 -15.736 1.00 92.56 538 LEU A C 1
ATOM 4275 O O . LEU A 1 538 ? 4.977 -2.115 -16.935 1.00 92.56 538 LEU A O 1
ATOM 4279 N N . LYS A 1 539 ? 4.324 -1.937 -14.793 1.00 92.38 539 LYS A N 1
ATOM 4280 C CA . LYS A 1 539 ? 2.980 -1.419 -15.030 1.00 92.38 539 LYS A CA 1
ATOM 4281 C C . LYS A 1 539 ? 2.723 -0.265 -14.074 1.00 92.38 539 LYS A C 1
ATOM 4283 O O . LYS A 1 539 ? 3.240 -0.249 -12.956 1.00 92.38 539 LYS A O 1
ATOM 4288 N N . TRP A 1 540 ? 1.918 0.696 -14.490 1.00 94.56 540 TRP A N 1
ATOM 4289 C CA . TRP A 1 540 ? 1.465 1.742 -13.583 1.00 94.56 540 TRP A CA 1
ATOM 4290 C C . TRP A 1 540 ? 0.277 1.257 -12.763 1.00 94.56 540 TRP A C 1
ATOM 4292 O O . TRP A 1 540 ? -0.527 0.450 -13.232 1.00 94.56 540 TRP A O 1
ATOM 4302 N N . ALA A 1 541 ? 0.199 1.725 -11.525 1.00 95.44 541 ALA A N 1
ATOM 4303 C CA . ALA A 1 541 ? -0.935 1.474 -10.658 1.00 95.44 541 ALA A CA 1
ATOM 4304 C C . ALA A 1 541 ? -1.200 2.687 -9.771 1.00 95.44 541 ALA A C 1
ATOM 4306 O O . ALA A 1 541 ? -0.265 3.306 -9.247 1.00 95.44 541 ALA A O 1
ATOM 4307 N N . GLU A 1 542 ? -2.474 2.983 -9.556 1.00 96.31 542 GLU A N 1
ATOM 4308 C CA . GLU A 1 542 ? -2.881 3.897 -8.500 1.00 96.31 542 GLU A CA 1
ATOM 4309 C C . GLU A 1 542 ? -2.721 3.203 -7.150 1.00 96.31 542 GLU A C 1
ATOM 4311 O O . GLU A 1 542 ? -3.087 2.037 -6.980 1.00 96.31 542 GLU A O 1
ATOM 4316 N N . VAL A 1 543 ? -2.151 3.905 -6.175 1.00 96.50 543 VAL A N 1
ATOM 4317 C CA . VAL A 1 543 ? -1.951 3.346 -4.841 1.00 96.50 543 VAL A CA 1
ATOM 4318 C C . VAL A 1 543 ? -2.649 4.209 -3.811 1.00 96.50 543 VAL A C 1
ATOM 4320 O O . VAL A 1 543 ? -2.537 5.436 -3.798 1.00 96.50 543 VAL A O 1
ATOM 4323 N N . PHE A 1 544 ? -3.324 3.520 -2.905 1.00 94.94 544 PHE A N 1
ATOM 4324 C CA . PHE A 1 544 ? -4.013 4.081 -1.767 1.00 94.94 544 PHE A CA 1
ATOM 4325 C C . PHE A 1 544 ? -3.471 3.418 -0.515 1.00 94.94 544 PHE A C 1
ATOM 4327 O O . PHE A 1 544 ? -3.167 2.224 -0.511 1.00 94.94 544 PHE A O 1
ATOM 4334 N N . PHE A 1 545 ? -3.330 4.190 0.551 1.00 92.75 545 PHE A N 1
ATOM 4335 C CA . PHE A 1 545 ? -2.807 3.703 1.813 1.00 92.75 545 PHE A CA 1
ATOM 4336 C C . PHE A 1 545 ? -3.746 4.097 2.941 1.00 92.75 545 PHE A C 1
ATOM 4338 O O . PHE A 1 545 ? -3.954 5.281 3.190 1.00 92.75 545 PHE A O 1
ATOM 4345 N N . ASN A 1 546 ? -4.309 3.097 3.612 1.00 91.75 546 ASN A N 1
ATOM 4346 C CA . ASN A 1 546 ? -5.355 3.238 4.613 1.00 91.75 546 ASN A CA 1
ATOM 4347 C C . ASN A 1 546 ? -6.510 4.125 4.124 1.00 91.75 546 ASN A C 1
ATOM 4349 O O . ASN A 1 546 ? -7.023 4.909 4.901 1.00 91.75 546 ASN A O 1
ATOM 4353 N N . GLY A 1 547 ? -6.892 4.051 2.845 1.00 91.00 547 GLY A N 1
ATOM 4354 C CA . GLY A 1 547 ? -7.947 4.879 2.242 1.00 91.00 547 GLY A CA 1
ATOM 4355 C C . GLY A 1 547 ? -7.503 6.244 1.697 1.00 91.00 547 GLY A C 1
ATOM 4356 O O . GLY A 1 547 ? -8.259 6.856 0.947 1.00 91.00 547 GLY A O 1
ATOM 4357 N N . ASP A 1 548 ? -6.280 6.705 1.970 1.00 90.88 548 ASP A N 1
ATOM 4358 C CA . ASP A 1 548 ? -5.747 7.938 1.372 1.00 90.88 548 ASP A CA 1
ATOM 4359 C C . ASP A 1 548 ? -5.124 7.652 0.004 1.00 90.88 548 ASP A C 1
ATOM 4361 O O . ASP A 1 548 ? -4.299 6.745 -0.121 1.00 90.88 548 ASP A O 1
ATOM 4365 N N . TYR A 1 549 ? -5.426 8.460 -1.015 1.00 93.75 549 TYR A N 1
ATOM 4366 C CA . TYR A 1 549 ? -4.705 8.399 -2.287 1.00 93.75 549 TYR A CA 1
ATOM 4367 C C . TYR A 1 549 ? -3.259 8.886 -2.114 1.00 93.75 549 TYR A C 1
ATOM 4369 O O . TYR A 1 549 ? -2.992 10.001 -1.648 1.00 93.75 549 TYR A O 1
ATOM 4377 N N . ILE A 1 550 ? -2.299 8.041 -2.493 1.00 92.94 550 ILE A N 1
ATOM 4378 C CA . ILE A 1 550 ? -0.865 8.349 -2.402 1.00 92.94 550 ILE A CA 1
ATOM 4379 C C . ILE A 1 550 ? -0.202 8.464 -3.774 1.00 92.94 550 ILE A C 1
ATOM 4381 O O . ILE A 1 550 ? 1.018 8.615 -3.861 1.00 92.94 550 ILE A O 1
ATOM 4385 N N . GLY A 1 551 ? -0.989 8.463 -4.847 1.00 93.44 551 GLY A N 1
ATOM 4386 C CA . GLY A 1 551 ? -0.508 8.765 -6.185 1.00 93.44 551 GLY A CA 1
ATOM 4387 C C . GLY A 1 551 ? -0.275 7.550 -7.076 1.00 93.44 551 GLY A C 1
ATOM 4388 O O . GLY A 1 551 ? -0.475 6.393 -6.702 1.00 93.44 551 GLY A O 1
ATOM 4389 N N . LEU A 1 552 ? 0.241 7.857 -8.260 1.00 95.06 552 LEU A N 1
ATOM 4390 C CA . LEU A 1 552 ? 0.604 6.919 -9.309 1.00 95.06 552 LEU A CA 1
ATOM 4391 C C . LEU A 1 552 ? 1.977 6.292 -9.040 1.00 95.06 552 LEU A C 1
ATOM 4393 O O . LEU A 1 552 ? 2.973 7.007 -8.906 1.00 95.06 552 LEU A O 1
ATOM 4397 N N . TYR A 1 553 ? 2.065 4.970 -8.968 1.00 95.94 553 TYR A N 1
ATOM 4398 C CA . TYR A 1 553 ? 3.331 4.263 -8.775 1.00 95.94 553 TYR A CA 1
ATOM 4399 C C . TYR A 1 553 ? 3.703 3.426 -9.994 1.00 95.94 553 TYR A C 1
ATOM 4401 O O . TYR A 1 553 ? 2.859 2.829 -10.656 1.00 95.94 553 TYR A O 1
ATOM 4409 N N . GLU A 1 554 ? 5.008 3.324 -10.229 1.00 95.25 554 GLU A N 1
ATOM 4410 C CA . GLU A 1 554 ? 5.584 2.324 -11.122 1.00 95.25 554 GLU A CA 1
ATOM 4411 C C . GLU A 1 554 ? 5.676 1.001 -10.351 1.00 95.25 554 GLU A C 1
ATOM 4413 O O . GLU A 1 554 ? 6.588 0.801 -9.536 1.00 95.25 554 GLU A O 1
ATOM 4418 N N . MET A 1 555 ? 4.706 0.114 -10.565 1.00 94.19 555 MET A N 1
ATOM 4419 C CA . MET A 1 555 ? 4.723 -1.247 -10.043 1.00 94.19 555 MET A CA 1
ATOM 4420 C C . MET A 1 555 ? 5.576 -2.110 -10.968 1.00 94.19 555 MET A C 1
ATOM 4422 O O . MET A 1 555 ? 5.296 -2.208 -12.157 1.00 94.19 555 MET A O 1
ATOM 4426 N N . HIS A 1 556 ? 6.615 -2.747 -10.439 1.00 91.25 556 HIS A N 1
ATOM 4427 C CA . HIS A 1 556 ? 7.516 -3.535 -11.267 1.00 91.25 556 HIS A CA 1
ATOM 4428 C C . HIS A 1 556 ? 7.980 -4.832 -10.608 1.00 91.25 556 HIS A C 1
ATOM 4430 O O . HIS A 1 556 ? 7.959 -4.977 -9.378 1.00 91.25 556 HIS A O 1
ATOM 4436 N N . THR A 1 557 ? 8.411 -5.789 -11.430 1.00 89.00 557 THR A N 1
ATOM 4437 C CA . THR A 1 557 ? 8.990 -7.042 -10.943 1.00 89.00 557 THR A CA 1
ATOM 4438 C C . THR A 1 557 ? 10.331 -6.786 -10.259 1.00 89.00 557 THR A C 1
ATOM 4440 O O . THR A 1 557 ? 11.057 -5.812 -10.515 1.00 89.00 557 THR A O 1
ATOM 4443 N N . ARG A 1 558 ? 10.663 -7.656 -9.306 1.00 87.06 558 ARG A N 1
ATOM 4444 C CA . ARG A 1 558 ? 12.005 -7.711 -8.735 1.00 87.06 558 ARG A CA 1
ATOM 4445 C C . ARG A 1 558 ? 12.881 -8.540 -9.666 1.00 87.06 558 ARG A C 1
ATOM 4447 O O . ARG A 1 558 ? 12.519 -9.666 -9.965 1.00 87.06 558 ARG A O 1
ATOM 4454 N N . VAL A 1 559 ? 14.063 -8.026 -10.013 1.00 86.00 559 VAL A N 1
ATOM 4455 C CA . VAL A 1 559 ? 15.091 -8.854 -10.655 1.00 86.00 559 VAL A CA 1
ATOM 4456 C C . VAL A 1 559 ? 15.579 -9.886 -9.642 1.00 86.00 559 VAL A C 1
ATOM 4458 O O . VAL A 1 559 ? 16.265 -9.563 -8.664 1.00 86.00 559 VAL A O 1
ATOM 4461 N N . ASP A 1 560 ? 15.140 -11.116 -9.843 1.00 83.12 560 ASP A N 1
ATOM 4462 C CA . ASP A 1 560 ? 15.501 -12.299 -9.082 1.00 83.12 560 ASP A CA 1
ATOM 4463 C C . ASP A 1 560 ? 15.393 -13.555 -9.960 1.00 83.12 560 ASP A C 1
ATOM 4465 O O . ASP A 1 560 ? 15.115 -13.487 -11.160 1.00 83.12 560 ASP A O 1
ATOM 4469 N N . ARG A 1 561 ? 15.616 -14.723 -9.349 1.00 83.69 561 ARG A N 1
ATOM 4470 C CA . ARG A 1 561 ? 15.578 -16.004 -10.056 1.00 83.69 561 ARG A CA 1
ATOM 4471 C C . ARG A 1 561 ? 14.264 -16.267 -10.798 1.00 83.69 561 ARG A C 1
ATOM 4473 O O . ARG A 1 561 ? 14.287 -16.969 -11.793 1.00 83.69 561 ARG A O 1
ATOM 4480 N N . HIS A 1 562 ? 13.130 -15.756 -10.310 1.00 83.12 562 HIS A N 1
ATOM 4481 C CA . HIS A 1 562 ? 11.835 -15.993 -10.940 1.00 83.12 562 HIS A CA 1
ATOM 4482 C C . HIS A 1 562 ? 11.723 -15.165 -12.218 1.00 83.12 562 HIS A C 1
ATOM 4484 O O . HIS A 1 562 ? 11.423 -15.727 -13.264 1.00 83.12 562 HIS A O 1
ATOM 4490 N N . SER A 1 563 ? 12.078 -13.876 -12.157 1.00 82.25 563 SER A N 1
ATOM 4491 C CA . SER A 1 563 ? 12.071 -12.993 -13.336 1.00 82.25 563 SER A CA 1
ATOM 4492 C C . SER A 1 563 ? 13.070 -13.399 -14.426 1.00 82.25 563 SER A C 1
ATOM 4494 O O . SER A 1 563 ? 12.864 -13.085 -15.591 1.00 82.25 563 SER A O 1
ATOM 4496 N N . LEU A 1 564 ? 14.159 -14.077 -14.046 1.00 85.50 564 LEU A N 1
ATOM 4497 C CA . LEU A 1 564 ? 15.207 -14.526 -14.967 1.00 85.50 564 LEU A CA 1
ATOM 4498 C C . LEU A 1 564 ? 15.063 -16.003 -15.365 1.00 85.50 564 LEU A C 1
ATOM 4500 O O . LEU A 1 564 ? 15.860 -16.494 -16.148 1.00 85.50 564 LEU A O 1
ATOM 4504 N N . GLY A 1 565 ? 14.102 -16.744 -14.804 1.00 84.56 565 GLY A N 1
ATOM 4505 C CA . GLY A 1 565 ? 13.968 -18.184 -15.060 1.00 84.56 565 GLY A CA 1
ATOM 4506 C C . GLY A 1 565 ? 15.113 -19.046 -14.504 1.00 84.56 565 GLY A C 1
ATOM 4507 O O . GLY A 1 565 ? 15.303 -20.178 -14.942 1.00 84.56 565 GLY A O 1
ATOM 4508 N N . PHE A 1 566 ? 15.880 -18.548 -13.532 1.00 85.31 566 PHE A N 1
ATOM 4509 C CA . PHE A 1 566 ? 16.995 -19.291 -12.943 1.00 85.31 566 PHE A CA 1
ATOM 4510 C C . PHE A 1 566 ? 16.509 -20.458 -12.069 1.00 85.31 566 PHE A C 1
ATOM 4512 O O . PHE A 1 566 ? 15.544 -20.312 -11.300 1.00 85.31 566 PHE A O 1
ATOM 4519 N N . PRO A 1 567 ? 17.221 -21.602 -12.086 1.00 82.06 567 PRO A N 1
ATOM 4520 C CA . PRO A 1 567 ? 16.918 -22.709 -11.194 1.00 82.06 567 PRO A CA 1
ATOM 4521 C C . PRO A 1 567 ? 17.128 -22.321 -9.725 1.00 82.06 567 PRO A C 1
ATOM 4523 O O . PRO A 1 567 ? 17.767 -21.326 -9.369 1.00 82.06 567 PRO A O 1
ATOM 4526 N N . ARG A 1 568 ? 16.552 -23.117 -8.819 1.00 82.19 568 ARG A N 1
ATOM 4527 C CA . ARG A 1 568 ? 16.846 -22.976 -7.390 1.00 82.19 568 ARG A CA 1
ATOM 4528 C C . ARG A 1 568 ? 18.303 -23.361 -7.147 1.00 82.19 568 ARG A C 1
ATOM 4530 O O . ARG A 1 568 ? 18.722 -24.415 -7.598 1.00 82.19 568 ARG A O 1
ATOM 4537 N N . TYR A 1 569 ? 19.018 -22.543 -6.382 1.00 78.75 569 TYR A N 1
ATOM 4538 C CA . TYR A 1 569 ? 20.331 -22.917 -5.868 1.00 78.75 569 TYR A CA 1
ATOM 4539 C C . TYR A 1 569 ? 20.245 -24.206 -5.032 1.00 78.75 569 TYR A C 1
ATOM 4541 O O . TYR A 1 569 ? 19.369 -24.310 -4.161 1.00 78.75 569 TYR A O 1
ATOM 4549 N N . GLY A 1 570 ? 21.153 -25.139 -5.301 1.00 71.31 570 GLY A N 1
ATOM 4550 C CA . GLY A 1 570 ? 21.412 -26.353 -4.533 1.00 71.31 570 GLY A CA 1
ATOM 4551 C C . GLY A 1 570 ? 22.898 -26.417 -4.188 1.00 71.31 570 GLY A C 1
ATOM 4552 O O . GLY A 1 570 ? 23.723 -25.954 -4.973 1.00 71.31 570 GLY A O 1
ATOM 4553 N N . ASP A 1 571 ? 23.229 -26.940 -3.006 1.00 71.19 571 ASP A N 1
ATOM 4554 C CA . ASP A 1 571 ? 24.620 -27.049 -2.533 1.00 71.19 571 ASP A CA 1
ATOM 4555 C C . ASP A 1 571 ? 25.459 -28.036 -3.376 1.00 71.19 571 ASP A C 1
ATOM 4557 O O . ASP A 1 571 ? 26.679 -28.065 -3.268 1.00 71.19 571 ASP A O 1
ATOM 4561 N N . ASP A 1 572 ? 24.799 -28.839 -4.210 1.00 75.12 572 ASP A N 1
ATOM 4562 C CA . ASP A 1 572 ? 25.356 -29.785 -5.178 1.00 75.12 572 ASP A CA 1
ATOM 4563 C C . ASP A 1 572 ? 25.697 -29.153 -6.540 1.00 75.12 572 ASP A C 1
ATOM 4565 O O . ASP A 1 572 ? 26.303 -29.807 -7.387 1.00 75.12 572 ASP A O 1
ATOM 4569 N N . ILE A 1 573 ? 25.316 -27.893 -6.772 1.00 72.19 573 ILE A N 1
ATOM 4570 C CA . ILE A 1 573 ? 25.560 -27.206 -8.042 1.00 72.19 573 ILE A CA 1
ATOM 4571 C C . ILE A 1 573 ? 26.944 -26.554 -8.008 1.00 72.19 573 ILE A C 1
ATOM 4573 O O . ILE A 1 573 ? 27.119 -25.494 -7.413 1.00 72.19 573 ILE A O 1
ATOM 4577 N N . GLU A 1 574 ? 27.902 -27.156 -8.713 1.00 76.75 574 GLU A N 1
ATOM 4578 C CA . GLU A 1 574 ? 29.288 -26.673 -8.803 1.00 76.75 574 GLU A CA 1
ATOM 4579 C C . GLU A 1 574 ? 29.399 -25.269 -9.428 1.00 76.75 574 GLU A C 1
ATOM 4581 O O . GLU A 1 574 ? 30.158 -24.429 -8.951 1.00 76.75 574 GLU A O 1
ATOM 4586 N N . TYR A 1 575 ? 28.579 -24.970 -10.443 1.00 80.19 575 TYR A N 1
ATOM 4587 C CA . TYR A 1 575 ? 28.539 -23.662 -11.113 1.00 80.19 575 TYR A CA 1
ATOM 4588 C C . TYR A 1 575 ? 27.130 -23.060 -11.055 1.00 80.19 575 TYR A C 1
ATOM 4590 O O . TYR A 1 575 ? 26.359 -23.177 -12.014 1.00 80.19 575 TYR A O 1
ATOM 4598 N N . PRO A 1 576 ? 26.744 -22.443 -9.926 1.00 81.38 576 PRO A N 1
ATOM 4599 C CA . PRO A 1 576 ? 25.399 -21.922 -9.736 1.00 81.38 576 PRO A CA 1
ATOM 4600 C C . PRO A 1 576 ? 25.153 -20.653 -10.556 1.00 81.38 576 PRO A C 1
ATOM 4602 O O . PRO A 1 576 ? 26.076 -19.911 -10.889 1.00 81.38 576 PRO A O 1
ATOM 4605 N N . ALA A 1 577 ? 23.876 -20.362 -10.809 1.00 83.88 577 ALA A N 1
ATOM 4606 C CA . ALA A 1 577 ? 23.473 -19.084 -11.382 1.00 83.88 577 ALA A CA 1
ATOM 4607 C C . ALA A 1 577 ? 23.818 -17.931 -10.423 1.00 83.88 577 ALA A C 1
ATOM 4609 O O . ALA A 1 577 ? 23.590 -18.028 -9.211 1.00 83.88 577 ALA A O 1
ATOM 4610 N N . GLN A 1 578 ? 24.321 -16.821 -10.958 1.00 81.31 578 GLN A N 1
ATOM 4611 C CA . GLN A 1 578 ? 24.816 -15.694 -10.172 1.00 81.31 578 GLN A CA 1
ATOM 4612 C C . GLN A 1 578 ? 24.115 -14.393 -10.565 1.00 81.31 578 GLN A C 1
ATOM 4614 O O . GLN A 1 578 ? 23.817 -14.155 -11.734 1.00 81.31 578 GLN A O 1
ATOM 4619 N N . LEU A 1 579 ? 23.837 -13.542 -9.575 1.00 79.00 579 LEU A N 1
ATOM 4620 C CA . LEU A 1 579 ? 23.172 -12.257 -9.776 1.00 79.00 579 LEU A CA 1
ATOM 4621 C C . LEU A 1 579 ? 23.847 -11.179 -8.935 1.00 79.00 579 LEU A C 1
ATOM 4623 O O . LEU A 1 579 ? 23.802 -11.221 -7.702 1.00 79.00 579 LEU A O 1
ATOM 4627 N N . PHE A 1 580 ? 24.398 -10.170 -9.598 1.00 76.88 580 PHE A N 1
ATOM 4628 C CA . PHE A 1 580 ? 25.155 -9.117 -8.945 1.00 76.88 580 PHE A CA 1
ATOM 4629 C C . PHE A 1 580 ? 24.615 -7.749 -9.283 1.00 76.88 580 PHE A C 1
ATOM 4631 O O . PHE A 1 580 ? 24.616 -7.307 -10.427 1.00 76.88 580 PHE A O 1
ATOM 4638 N N . LYS A 1 581 ? 24.191 -7.037 -8.246 1.00 73.44 581 LYS A N 1
ATOM 4639 C CA . LYS A 1 581 ? 23.804 -5.642 -8.377 1.00 73.44 581 LYS A CA 1
ATOM 4640 C C . LYS A 1 581 ? 25.028 -4.757 -8.194 1.00 73.44 581 LYS A C 1
ATOM 4642 O O . LYS A 1 581 ? 25.685 -4.838 -7.155 1.00 73.44 581 LYS A O 1
ATOM 4647 N N . THR A 1 582 ? 25.277 -3.858 -9.141 1.00 65.44 582 THR A N 1
ATOM 4648 C CA . THR A 1 582 ? 26.363 -2.879 -9.046 1.00 65.44 582 THR A CA 1
ATOM 4649 C C . THR A 1 582 ? 26.035 -1.838 -7.974 1.00 65.44 582 THR A C 1
ATOM 4651 O O . THR A 1 582 ? 25.402 -0.812 -8.225 1.00 65.44 582 THR A O 1
ATOM 4654 N N . THR A 1 583 ? 26.394 -2.131 -6.725 1.00 56.25 583 THR A N 1
ATOM 4655 C CA . THR A 1 583 ? 26.379 -1.156 -5.627 1.00 56.25 583 THR A CA 1
ATOM 4656 C C . THR A 1 583 ? 27.799 -0.937 -5.141 1.00 56.25 583 THR A C 1
ATOM 4658 O O . THR A 1 583 ? 28.539 -1.900 -4.959 1.00 56.25 583 THR A O 1
ATOM 4661 N N . SER A 1 584 ? 28.153 0.319 -4.886 1.00 42.75 584 SER A N 1
ATOM 4662 C CA . SER A 1 584 ? 29.505 0.773 -4.551 1.00 42.75 584 SER A CA 1
ATOM 4663 C C . SER A 1 584 ? 30.106 0.191 -3.259 1.00 42.75 584 SER A C 1
ATOM 4665 O O . SER A 1 584 ? 31.276 0.437 -2.987 1.00 42.75 584 SER A O 1
ATOM 4667 N N . GLN A 1 585 ? 29.355 -0.565 -2.444 1.00 41.03 585 GLN A N 1
ATOM 4668 C CA . GLN A 1 585 ? 29.767 -0.895 -1.067 1.00 41.03 585 GLN A CA 1
ATOM 4669 C C . GLN A 1 585 ? 29.303 -2.258 -0.520 1.00 41.03 585 GLN A C 1
ATOM 4671 O O . GLN A 1 585 ? 29.248 -2.439 0.695 1.00 41.03 585 GLN A O 1
ATOM 4676 N N . LYS A 1 586 ? 28.963 -3.247 -1.355 1.00 38.31 586 LYS A N 1
ATOM 4677 C CA . LYS A 1 586 ? 28.605 -4.582 -0.836 1.00 38.31 586 LYS A CA 1
ATOM 4678 C C . LYS A 1 586 ? 29.580 -5.639 -1.322 1.00 38.31 586 LYS A C 1
ATOM 4680 O O . LYS A 1 586 ? 29.421 -6.177 -2.412 1.00 38.31 586 LYS A O 1
ATOM 4685 N N . TYR A 1 587 ? 30.573 -5.940 -0.485 1.00 39.31 587 TYR A N 1
ATOM 4686 C CA . TYR A 1 587 ? 31.294 -7.202 -0.600 1.00 39.31 587 TYR A CA 1
ATOM 4687 C C . TYR A 1 587 ? 30.286 -8.353 -0.436 1.00 39.31 587 TYR A C 1
ATOM 4689 O O . TYR A 1 587 ? 29.377 -8.245 0.400 1.00 39.31 587 TYR A O 1
ATOM 4697 N N . PRO A 1 588 ? 30.397 -9.426 -1.235 1.00 42.28 588 PRO A N 1
ATOM 4698 C CA . PRO A 1 588 ? 29.571 -10.614 -1.061 1.00 42.28 588 PRO A CA 1
ATOM 4699 C C . PRO A 1 588 ? 29.676 -11.109 0.389 1.00 42.28 588 PRO A C 1
ATOM 4701 O O . PRO A 1 588 ? 30.737 -11.057 1.011 1.00 42.28 588 PRO A O 1
ATOM 4704 N N . THR A 1 589 ? 28.554 -11.528 0.978 1.00 42.78 589 THR A N 1
ATOM 4705 C CA . THR A 1 589 ? 28.567 -12.048 2.353 1.00 42.78 589 THR A CA 1
ATOM 4706 C C . THR A 1 589 ? 29.330 -13.383 2.411 1.00 42.78 589 THR A C 1
ATOM 4708 O O . THR A 1 589 ? 29.445 -14.076 1.407 1.00 42.78 589 THR A O 1
ATOM 4711 N N . LEU A 1 590 ? 29.808 -13.814 3.588 1.00 39.34 590 LEU A N 1
ATOM 4712 C CA . LEU A 1 590 ? 30.477 -15.125 3.757 1.00 39.34 590 LEU A CA 1
ATOM 4713 C C . LEU A 1 590 ? 29.660 -16.327 3.234 1.00 39.34 590 LEU A C 1
ATOM 4715 O O . LEU A 1 590 ? 30.214 -17.390 2.986 1.00 39.34 590 LEU A O 1
ATOM 4719 N N . ARG A 1 591 ? 28.344 -16.159 3.053 1.00 42.09 591 ARG A N 1
ATOM 4720 C CA . ARG A 1 591 ? 27.436 -17.176 2.509 1.00 42.09 591 ARG A CA 1
ATOM 4721 C C . ARG A 1 591 ? 27.680 -17.502 1.026 1.00 42.09 591 ARG A C 1
ATOM 4723 O O . ARG A 1 591 ? 27.113 -18.475 0.554 1.00 42.09 591 ARG A O 1
ATOM 4730 N N . TRP A 1 592 ? 28.454 -16.684 0.311 1.00 49.38 592 TRP A N 1
ATOM 4731 C CA . TRP A 1 592 ? 28.711 -16.818 -1.130 1.00 49.38 592 TRP A CA 1
ATOM 4732 C C . TRP A 1 592 ? 30.005 -17.586 -1.457 1.00 49.38 592 TRP A C 1
ATOM 4734 O O . TRP A 1 592 ? 30.269 -17.817 -2.632 1.00 49.38 592 TRP A O 1
ATOM 4744 N N . GLY A 1 593 ? 30.782 -17.993 -0.440 1.00 55.16 593 GLY A N 1
ATOM 4745 C CA . GLY A 1 593 ? 31.925 -18.903 -0.592 1.00 55.16 593 GLY A CA 1
ATOM 4746 C C . GLY A 1 593 ? 32.917 -18.499 -1.690 1.00 55.16 593 GLY A C 1
ATOM 4747 O O . GLY A 1 593 ? 33.219 -17.320 -1.857 1.00 55.16 593 GLY A O 1
ATOM 4748 N N . GLU A 1 594 ? 33.404 -19.488 -2.439 1.00 54.53 594 GLU A N 1
ATOM 4749 C CA . GLU A 1 594 ? 34.378 -19.348 -3.535 1.00 54.53 594 GLU A CA 1
ATOM 4750 C C . GLU A 1 594 ? 33.798 -18.633 -4.773 1.00 54.53 594 GLU A C 1
ATOM 4752 O O . GLU A 1 594 ? 34.520 -17.931 -5.477 1.00 54.53 594 GLU A O 1
ATOM 4757 N N . HIS A 1 595 ? 32.478 -18.675 -4.997 1.00 60.06 595 HIS A N 1
ATOM 4758 C CA . HIS A 1 595 ? 31.828 -17.986 -6.129 1.00 60.06 595 HIS A CA 1
ATOM 4759 C C . HIS A 1 595 ? 31.884 -16.453 -6.023 1.00 60.06 595 HIS A C 1
ATOM 4761 O O . HIS A 1 595 ? 31.775 -15.737 -7.018 1.00 60.06 595 HIS A O 1
ATOM 4767 N N . ALA A 1 596 ? 32.100 -15.924 -4.814 1.00 61.81 596 ALA A N 1
ATOM 4768 C CA . ALA A 1 596 ? 32.396 -14.512 -4.608 1.00 61.81 596 ALA A CA 1
ATOM 4769 C C . ALA A 1 596 ? 33.688 -14.066 -5.312 1.00 61.81 596 ALA A C 1
ATOM 4771 O O . ALA A 1 596 ? 33.814 -12.882 -5.640 1.00 61.81 596 ALA A O 1
ATOM 4772 N N . GLN A 1 597 ? 34.644 -14.979 -5.518 1.00 67.81 597 GLN A N 1
ATOM 4773 C CA . GLN A 1 597 ? 35.935 -14.679 -6.123 1.00 67.81 597 GLN A CA 1
ATOM 4774 C C . GLN A 1 597 ? 35.807 -14.429 -7.628 1.00 67.81 597 GLN A C 1
ATOM 4776 O O . GLN A 1 597 ? 36.238 -13.368 -8.065 1.00 67.81 597 GLN A O 1
ATOM 4781 N N . ASP A 1 598 ? 35.132 -15.304 -8.388 1.00 69.88 598 ASP A N 1
ATOM 4782 C CA . ASP A 1 598 ? 34.887 -15.108 -9.834 1.00 69.88 598 ASP A CA 1
ATOM 4783 C C . ASP A 1 598 ? 34.210 -13.755 -10.116 1.00 69.88 598 ASP A C 1
ATOM 4785 O O . ASP A 1 598 ? 34.614 -12.993 -11.000 1.00 69.88 598 ASP A O 1
ATOM 4789 N N . TYR A 1 599 ? 33.225 -13.391 -9.291 1.00 69.19 599 TYR A N 1
ATOM 4790 C CA . TYR A 1 599 ? 32.614 -12.068 -9.355 1.00 69.19 599 TYR A CA 1
ATOM 4791 C C . TYR A 1 599 ? 33.576 -10.943 -8.978 1.00 69.19 599 TYR A C 1
ATOM 4793 O O . TYR A 1 599 ? 33.589 -9.902 -9.629 1.00 69.19 599 TYR A O 1
ATOM 4801 N N . THR A 1 600 ? 34.362 -11.110 -7.913 1.00 70.06 600 THR A N 1
ATOM 4802 C CA . THR A 1 600 ? 35.305 -10.077 -7.470 1.00 70.06 600 THR A CA 1
ATOM 4803 C C . THR A 1 600 ? 36.365 -9.820 -8.534 1.00 70.06 600 THR A C 1
ATOM 4805 O O . THR A 1 600 ? 36.638 -8.656 -8.814 1.00 70.06 600 THR A O 1
ATOM 4808 N N . GLU A 1 601 ? 36.886 -10.869 -9.168 1.00 72.75 601 GLU A N 1
ATOM 4809 C CA . GLU A 1 601 ? 37.815 -10.799 -10.296 1.00 72.75 601 GLU A CA 1
ATOM 4810 C C . GLU A 1 601 ? 37.167 -10.147 -11.514 1.00 72.75 601 GLU A C 1
ATOM 4812 O O . GLU A 1 601 ? 37.731 -9.218 -12.082 1.00 72.75 601 GLU A O 1
ATOM 4817 N N . THR A 1 602 ? 35.946 -10.552 -11.877 1.00 71.75 602 THR A N 1
ATOM 4818 C CA . THR A 1 602 ? 35.215 -9.944 -12.999 1.00 71.75 602 THR A CA 1
ATOM 4819 C C . THR A 1 602 ? 34.922 -8.466 -12.737 1.00 71.75 602 THR A C 1
ATOM 4821 O O . THR A 1 602 ? 35.110 -7.623 -13.610 1.00 71.75 602 THR A O 1
ATOM 4824 N N . ARG A 1 603 ? 34.522 -8.105 -11.513 1.00 70.44 603 ARG A N 1
ATOM 4825 C CA . ARG A 1 603 ? 34.297 -6.712 -11.108 1.00 70.44 603 ARG A CA 1
ATOM 4826 C C . ARG A 1 603 ? 35.597 -5.919 -11.097 1.00 70.44 603 ARG A C 1
ATOM 4828 O O . ARG A 1 603 ? 35.577 -4.765 -11.499 1.00 70.44 603 ARG A O 1
ATOM 4835 N N . GLN A 1 604 ? 36.697 -6.491 -10.612 1.00 70.00 604 GLN A N 1
ATOM 4836 C CA . GLN A 1 604 ? 38.013 -5.851 -10.654 1.00 70.00 604 GLN A CA 1
ATOM 4837 C C . GLN A 1 604 ? 38.460 -5.629 -12.097 1.00 70.00 604 GLN A C 1
ATOM 4839 O O . GLN A 1 604 ? 38.910 -4.534 -12.405 1.00 70.00 604 GLN A O 1
ATOM 4844 N N . ALA A 1 605 ? 38.249 -6.610 -12.976 1.00 68.56 605 ALA A N 1
ATOM 4845 C CA . ALA A 1 605 ? 38.555 -6.494 -14.394 1.00 68.56 605 ALA A CA 1
ATOM 4846 C C . ALA A 1 605 ? 37.725 -5.397 -15.078 1.00 68.56 605 ALA A C 1
ATOM 4848 O O . ALA A 1 605 ? 38.260 -4.606 -15.841 1.00 68.56 605 ALA A O 1
ATOM 4849 N N . LEU A 1 606 ? 36.430 -5.297 -14.761 1.00 68.75 606 LEU A N 1
ATOM 4850 C CA . LEU A 1 606 ? 35.563 -4.227 -15.264 1.00 68.75 606 LEU A CA 1
ATOM 4851 C C . LEU A 1 606 ? 35.885 -2.855 -14.639 1.00 68.75 606 LEU A C 1
ATOM 4853 O O . LEU A 1 606 ? 35.707 -1.823 -15.277 1.00 68.75 606 LEU A O 1
ATOM 4857 N N . ALA A 1 607 ? 36.325 -2.815 -13.382 1.00 64.75 607 ALA A N 1
ATOM 4858 C CA . ALA A 1 607 ? 36.603 -1.576 -12.656 1.00 64.75 607 ALA A CA 1
ATOM 4859 C C . ALA A 1 607 ? 38.043 -1.060 -12.831 1.00 64.75 607 ALA A C 1
ATOM 4861 O O . ALA A 1 607 ? 38.360 -0.004 -12.276 1.00 64.75 607 ALA A O 1
ATOM 4862 N N . ASP A 1 608 ? 38.914 -1.778 -13.547 1.00 64.31 608 ASP A N 1
ATOM 4863 C CA . ASP A 1 608 ? 40.304 -1.373 -13.755 1.00 64.31 608 ASP A CA 1
ATOM 4864 C C . ASP A 1 608 ? 40.392 -0.154 -14.679 1.00 64.31 608 ASP A C 1
ATOM 4866 O O . ASP A 1 608 ? 40.538 -0.254 -15.892 1.00 64.31 608 ASP A O 1
ATOM 4870 N N . ALA A 1 609 ? 40.363 1.034 -14.078 1.00 49.94 609 ALA A N 1
ATOM 4871 C CA . ALA A 1 609 ? 40.413 2.320 -14.767 1.00 49.94 609 ALA A CA 1
ATOM 4872 C C . ALA A 1 609 ? 41.687 2.562 -15.605 1.00 49.94 609 ALA A C 1
ATOM 4874 O O . ALA A 1 609 ? 41.780 3.590 -16.271 1.00 49.94 609 ALA A O 1
ATOM 4875 N N . ARG A 1 610 ? 42.687 1.668 -15.565 1.00 54.53 610 ARG A N 1
ATOM 4876 C CA . ARG A 1 610 ? 43.929 1.815 -16.339 1.00 54.53 610 ARG A CA 1
ATOM 4877 C C . ARG A 1 610 ? 43.813 1.329 -17.781 1.00 54.53 610 ARG A C 1
ATOM 4879 O O . ARG A 1 610 ? 44.719 1.598 -18.561 1.00 54.53 610 ARG A O 1
ATOM 4886 N N . GLY A 1 611 ? 42.744 0.611 -18.134 1.00 55.50 611 GLY A N 1
ATOM 4887 C CA . GLY A 1 611 ? 42.558 0.125 -19.503 1.00 55.50 611 GLY A CA 1
ATOM 4888 C C . GLY A 1 611 ? 43.551 -0.951 -19.937 1.00 55.50 611 GLY A C 1
ATOM 4889 O O . GLY A 1 611 ? 43.751 -1.138 -21.129 1.00 55.50 611 GLY A O 1
ATOM 4890 N N . LEU A 1 612 ? 44.191 -1.637 -18.985 1.00 55.84 612 LEU A N 1
ATOM 4891 C CA . LEU A 1 612 ? 45.303 -2.556 -19.252 1.00 55.84 612 LEU A CA 1
ATOM 4892 C C . LEU A 1 612 ? 44.861 -3.987 -19.589 1.00 55.84 612 LEU A C 1
ATOM 4894 O O . LEU A 1 612 ? 45.698 -4.814 -19.946 1.00 55.84 612 LEU A O 1
ATOM 4898 N N . LEU A 1 613 ? 43.571 -4.300 -19.458 1.00 64.06 613 LEU A N 1
ATOM 4899 C CA . LEU A 1 613 ? 43.028 -5.618 -19.780 1.00 64.06 613 LEU A CA 1
ATOM 4900 C C . LEU A 1 613 ? 42.755 -5.753 -21.278 1.00 64.06 613 LEU A C 1
ATOM 4902 O O . LEU A 1 613 ? 42.062 -4.929 -21.871 1.00 64.06 613 LEU A O 1
ATOM 4906 N N . ALA A 1 614 ? 43.273 -6.833 -21.864 1.00 69.38 614 ALA A N 1
ATOM 4907 C CA . ALA A 1 614 ? 43.051 -7.170 -23.262 1.00 69.38 614 ALA A CA 1
ATOM 4908 C C . ALA A 1 614 ? 41.573 -7.508 -23.525 1.00 69.38 614 ALA A C 1
ATOM 4910 O O . ALA A 1 614 ? 40.903 -8.125 -22.686 1.00 69.38 614 ALA A O 1
ATOM 4911 N N . PHE A 1 615 ? 41.071 -7.118 -24.699 1.00 74.25 615 PHE A N 1
ATOM 4912 C CA . PHE A 1 615 ? 39.679 -7.316 -25.112 1.00 74.25 615 PHE A CA 1
ATOM 4913 C C . PHE A 1 615 ? 39.239 -8.782 -24.993 1.00 74.25 615 PHE A C 1
ATOM 4915 O O . PHE A 1 615 ? 38.156 -9.048 -24.470 1.00 74.25 615 PHE A O 1
ATOM 4922 N N . GLU A 1 616 ? 40.104 -9.741 -25.341 1.00 79.38 616 GLU A N 1
ATOM 4923 C CA . GLU A 1 616 ? 39.799 -11.174 -25.252 1.00 79.38 616 GLU A CA 1
ATOM 4924 C C . GLU A 1 616 ? 39.550 -11.626 -23.804 1.00 79.38 616 GLU A C 1
ATOM 4926 O O . GLU A 1 616 ? 38.727 -12.505 -23.536 1.00 79.38 616 GLU A O 1
ATOM 4931 N N . THR A 1 617 ? 40.213 -10.987 -22.835 1.00 79.31 617 THR A N 1
ATOM 4932 C CA . THR A 1 617 ? 40.046 -11.312 -21.411 1.00 79.31 617 THR A CA 1
ATOM 4933 C C . THR A 1 617 ? 38.687 -10.847 -20.895 1.00 79.31 617 THR A C 1
ATOM 4935 O O . THR A 1 617 ? 38.059 -11.541 -20.099 1.00 79.31 617 THR A O 1
ATOM 4938 N N . LEU A 1 618 ? 38.190 -9.706 -21.371 1.00 76.88 618 LEU A N 1
ATOM 4939 C CA . LEU A 1 618 ? 36.853 -9.221 -21.026 1.00 76.88 618 LEU A CA 1
ATOM 4940 C C . LEU A 1 618 ? 35.768 -10.002 -21.778 1.00 76.88 618 LEU A C 1
ATOM 4942 O O . LEU A 1 618 ? 34.772 -10.401 -21.173 1.00 76.88 618 LEU A O 1
ATOM 4946 N N . ALA A 1 619 ? 35.982 -10.280 -23.066 1.00 84.00 619 ALA A N 1
ATOM 4947 C CA . ALA A 1 619 ? 35.061 -11.036 -23.914 1.00 84.00 619 ALA A CA 1
ATOM 4948 C C . ALA A 1 619 ? 34.919 -12.514 -23.498 1.00 84.00 619 ALA A C 1
ATOM 4950 O O . ALA A 1 619 ? 33.917 -13.154 -23.825 1.00 84.00 619 ALA A O 1
ATOM 4951 N N . SER A 1 620 ? 35.881 -13.071 -22.752 1.00 85.88 620 SER A N 1
ATOM 4952 C CA . SER A 1 620 ? 35.742 -14.401 -22.140 1.00 85.88 620 SER A CA 1
ATOM 4953 C C . SER A 1 620 ? 34.826 -14.406 -20.910 1.00 85.88 620 SER A C 1
ATOM 4955 O O . SER A 1 620 ? 34.246 -15.441 -20.595 1.00 85.88 620 SER A O 1
ATOM 4957 N N . ARG A 1 621 ? 34.637 -13.255 -20.248 1.00 84.94 621 ARG A N 1
ATOM 4958 C CA . ARG A 1 621 ? 33.851 -13.127 -19.008 1.00 84.94 621 ARG A CA 1
ATOM 4959 C C . ARG A 1 621 ? 32.451 -12.558 -19.224 1.00 84.94 621 ARG A C 1
ATOM 4961 O O . ARG A 1 621 ? 31.535 -12.928 -18.496 1.00 84.94 621 ARG A O 1
ATOM 4968 N N . VAL A 1 622 ? 32.277 -11.656 -20.186 1.00 88.62 622 VAL A N 1
ATOM 4969 C CA . VAL A 1 622 ? 31.014 -10.947 -20.449 1.00 88.62 622 VAL A CA 1
ATOM 4970 C C . VAL A 1 622 ? 30.491 -11.323 -21.829 1.00 88.62 622 VAL A C 1
ATOM 4972 O O . VAL A 1 622 ? 31.262 -11.405 -22.786 1.00 88.62 622 VAL A O 1
ATOM 4975 N N . ASP A 1 623 ? 29.186 -11.561 -21.933 1.00 91.94 623 ASP A N 1
ATOM 4976 C CA . ASP A 1 623 ? 28.540 -11.796 -23.215 1.00 91.94 623 ASP A CA 1
ATOM 4977 C C . ASP A 1 623 ? 28.604 -10.528 -24.074 1.00 91.94 623 ASP A C 1
ATOM 4979 O O . ASP A 1 623 ? 28.103 -9.463 -23.699 1.00 91.94 623 ASP A O 1
ATOM 4983 N N . LEU A 1 624 ? 29.254 -10.648 -25.231 1.00 91.44 624 LEU A N 1
ATOM 4984 C CA . LEU A 1 624 ? 29.555 -9.511 -26.093 1.00 91.44 624 LEU A CA 1
ATOM 4985 C C . LEU A 1 624 ? 28.281 -8.908 -26.694 1.00 91.44 624 LEU A C 1
ATOM 4987 O O . LEU A 1 624 ? 28.163 -7.687 -26.767 1.00 91.44 624 LEU A O 1
ATOM 4991 N N . SER A 1 625 ? 27.307 -9.746 -27.060 1.00 93.69 625 SER A N 1
ATOM 4992 C CA . SER A 1 625 ? 26.039 -9.282 -27.628 1.00 93.69 625 SER A CA 1
ATOM 4993 C C . SER A 1 625 ? 25.232 -8.476 -26.604 1.00 93.69 625 SER A C 1
ATOM 4995 O O . SER A 1 625 ? 24.743 -7.387 -26.903 1.00 93.69 625 SER A O 1
ATOM 4997 N N . SER A 1 626 ? 25.180 -8.954 -25.359 1.00 94.75 626 SER A N 1
ATOM 4998 C CA . SER A 1 626 ? 24.541 -8.280 -24.232 1.00 94.75 626 SER A CA 1
ATOM 4999 C C . SER A 1 626 ? 25.233 -6.961 -23.894 1.00 94.75 626 SER A C 1
ATOM 5001 O O . SER A 1 626 ? 24.562 -5.953 -23.665 1.00 94.75 626 SER A O 1
ATOM 5003 N N . ALA A 1 627 ? 26.569 -6.942 -23.905 1.00 93.19 627 ALA A N 1
ATOM 5004 C CA . ALA A 1 627 ? 27.354 -5.731 -23.695 1.00 93.19 627 ALA A CA 1
ATOM 5005 C C . ALA A 1 627 ? 27.082 -4.677 -24.780 1.00 93.19 627 ALA A C 1
ATOM 5007 O O . ALA A 1 627 ? 26.861 -3.516 -24.447 1.00 93.19 627 ALA A O 1
ATOM 5008 N N . ILE A 1 628 ? 27.044 -5.070 -26.056 1.00 94.94 628 ILE A N 1
ATOM 5009 C CA . ILE A 1 628 ? 26.752 -4.161 -27.175 1.00 94.94 628 ILE A CA 1
ATOM 5010 C C . ILE A 1 628 ? 25.319 -3.624 -27.091 1.00 94.94 628 ILE A C 1
ATOM 5012 O O . ILE A 1 628 ? 25.122 -2.413 -27.179 1.00 94.94 628 ILE A O 1
ATOM 5016 N N . ASP A 1 629 ? 24.323 -4.482 -26.856 1.00 96.56 629 ASP A N 1
ATOM 5017 C CA . ASP A 1 629 ? 22.924 -4.052 -26.725 1.00 96.56 629 ASP A CA 1
ATOM 5018 C C . ASP A 1 629 ? 22.736 -3.081 -25.549 1.00 96.56 629 ASP A C 1
ATOM 5020 O O . ASP A 1 629 ? 22.025 -2.079 -25.663 1.00 96.56 629 ASP A O 1
ATOM 5024 N N . TYR A 1 630 ? 23.402 -3.338 -24.418 1.00 95.81 630 TYR A N 1
ATOM 5025 C CA . TYR A 1 630 ? 23.381 -2.431 -23.272 1.00 95.81 630 TYR A CA 1
ATOM 5026 C C . TYR A 1 630 ? 24.113 -1.116 -23.572 1.00 95.81 630 TYR A C 1
ATOM 5028 O O . TYR A 1 630 ? 23.648 -0.054 -23.161 1.00 95.81 630 TYR A O 1
ATOM 5036 N N . HIS A 1 631 ? 25.219 -1.154 -24.320 1.00 95.62 631 HIS A N 1
ATOM 5037 C CA . HIS A 1 631 ? 25.950 0.037 -24.762 1.00 95.62 631 HIS A CA 1
ATOM 5038 C C . HIS A 1 631 ? 25.117 0.932 -25.684 1.00 95.62 631 HIS A C 1
ATOM 5040 O O . HIS A 1 631 ? 25.093 2.156 -25.517 1.00 95.62 631 HIS A O 1
ATOM 5046 N N . ILE A 1 632 ? 24.401 0.324 -26.631 1.00 96.00 632 ILE A N 1
ATOM 5047 C CA . ILE A 1 632 ? 23.469 1.018 -27.522 1.00 96.00 632 ILE A CA 1
ATOM 5048 C C . ILE A 1 632 ? 22.336 1.631 -26.699 1.00 96.00 632 ILE A C 1
ATOM 5050 O O . ILE A 1 632 ? 22.100 2.836 -26.798 1.00 96.00 632 ILE A O 1
ATOM 5054 N N . LEU A 1 633 ? 21.698 0.849 -25.819 1.00 96.50 633 LEU A N 1
ATOM 5055 C CA . LEU A 1 633 ? 20.656 1.346 -24.918 1.00 96.50 633 LEU A CA 1
ATOM 5056 C C . LEU A 1 633 ? 21.145 2.557 -24.116 1.00 96.50 633 LEU A C 1
ATOM 5058 O O . LEU A 1 633 ? 20.497 3.600 -24.129 1.00 96.50 633 LEU A O 1
ATOM 5062 N N . LEU A 1 634 ? 22.289 2.424 -23.438 1.00 95.12 634 LEU A N 1
ATOM 5063 C CA . LEU A 1 634 ? 22.892 3.447 -22.582 1.00 95.12 634 LEU A CA 1
ATOM 5064 C C . LEU A 1 634 ? 23.049 4.782 -23.314 1.00 95.12 634 LEU A C 1
ATOM 5066 O O . LEU A 1 634 ? 22.825 5.844 -22.729 1.00 95.12 634 LEU A O 1
ATOM 5070 N N . ASN A 1 635 ? 23.418 4.716 -24.592 1.00 95.25 635 ASN A N 1
ATOM 5071 C CA . ASN A 1 635 ? 23.582 5.884 -25.435 1.00 95.25 635 ASN A CA 1
ATOM 5072 C C . ASN A 1 635 ? 22.259 6.435 -25.960 1.00 95.25 635 ASN A C 1
ATOM 5074 O O . ASN A 1 635 ? 22.152 7.654 -26.021 1.00 95.25 635 ASN A O 1
ATOM 5078 N N . ILE A 1 636 ? 21.257 5.612 -26.284 1.00 95.19 636 ILE A N 1
ATOM 5079 C CA . ILE A 1 636 ? 19.917 6.105 -26.659 1.00 95.19 636 ILE A CA 1
ATOM 5080 C C . ILE A 1 636 ? 19.274 6.858 -25.488 1.00 95.19 636 ILE A C 1
ATOM 5082 O O . ILE A 1 636 ? 18.715 7.933 -25.676 1.00 95.19 636 ILE A O 1
ATOM 5086 N N . ILE A 1 637 ? 19.356 6.301 -24.277 1.00 94.56 637 ILE A N 1
ATOM 5087 C CA . ILE A 1 637 ? 18.667 6.841 -23.096 1.00 94.56 637 ILE A CA 1
ATOM 5088 C C . ILE A 1 637 ? 19.493 7.887 -22.338 1.00 94.56 637 ILE A C 1
ATOM 5090 O O . ILE A 1 637 ? 18.999 8.479 -21.383 1.00 94.56 637 ILE A O 1
ATOM 5094 N N . GLU A 1 638 ? 20.760 8.092 -22.698 1.00 93.31 638 GLU A N 1
ATOM 5095 C CA . GLU A 1 638 ? 21.676 9.013 -22.010 1.00 93.31 638 GLU A CA 1
ATOM 5096 C C . GLU A 1 638 ? 21.868 8.684 -20.514 1.00 93.31 638 GLU A C 1
ATOM 5098 O O . GLU A 1 638 ? 21.825 9.546 -19.629 1.00 93.31 638 GLU A O 1
ATOM 5103 N N . GLY A 1 639 ? 22.044 7.397 -20.205 1.00 88.19 639 GLY A N 1
ATOM 5104 C CA . GLY A 1 639 ? 22.052 6.877 -18.836 1.00 88.19 639 GLY A CA 1
ATOM 5105 C C . GLY A 1 639 ? 23.327 7.205 -18.055 1.00 88.19 639 GLY A C 1
ATOM 5106 O O . GLY A 1 639 ? 24.118 6.318 -17.757 1.00 88.19 639 GLY A O 1
ATOM 5107 N N . THR A 1 640 ? 23.535 8.462 -17.658 1.00 84.88 640 THR A N 1
ATOM 5108 C CA . THR A 1 640 ? 24.769 8.892 -16.962 1.00 84.88 640 THR A CA 1
ATOM 5109 C C . THR A 1 640 ? 25.059 8.078 -15.693 1.00 84.88 640 THR A C 1
ATOM 5111 O O . THR A 1 640 ? 26.188 7.659 -15.458 1.00 84.88 640 THR A O 1
ATOM 5114 N N . ASP A 1 641 ? 24.032 7.813 -14.878 1.00 82.44 641 ASP A N 1
ATOM 5115 C CA . ASP A 1 641 ? 24.164 7.016 -13.645 1.00 82.44 641 ASP A CA 1
ATOM 5116 C C . ASP A 1 641 ? 24.325 5.510 -13.955 1.00 82.44 641 ASP A C 1
ATOM 5118 O O . ASP A 1 641 ? 24.805 4.738 -13.128 1.00 82.44 641 ASP A O 1
ATOM 5122 N N . ASN A 1 642 ? 23.949 5.097 -15.171 1.00 89.06 642 ASN A N 1
ATOM 5123 C CA . ASN A 1 642 ? 23.911 3.713 -15.645 1.00 89.06 642 ASN A CA 1
ATOM 5124 C C . ASN A 1 642 ? 25.237 3.240 -16.275 1.00 89.06 642 ASN A C 1
ATOM 5126 O O . ASN A 1 642 ? 25.380 2.063 -16.612 1.00 89.06 642 ASN A O 1
ATOM 5130 N N . MET A 1 643 ? 26.220 4.140 -16.408 1.00 83.88 643 MET A N 1
ATOM 5131 C CA . MET A 1 643 ? 27.583 3.823 -16.858 1.00 83.88 643 MET A CA 1
ATOM 5132 C C . MET A 1 643 ? 28.323 2.922 -15.857 1.00 83.88 643 MET A C 1
ATOM 5134 O O . MET A 1 643 ? 29.005 1.968 -16.226 1.00 83.88 643 MET A O 1
ATOM 5138 N N . THR A 1 644 ? 28.187 3.231 -14.567 1.00 76.12 644 THR A N 1
ATOM 5139 C CA . THR A 1 644 ? 28.950 2.589 -13.480 1.00 76.12 644 THR A CA 1
ATOM 5140 C C . THR A 1 644 ? 28.056 1.957 -12.414 1.00 76.12 644 THR A C 1
ATOM 5142 O O . THR A 1 644 ? 28.492 1.067 -11.687 1.00 76.12 644 THR A O 1
ATOM 5145 N N . HIS A 1 645 ? 26.797 2.389 -12.324 1.00 78.88 645 HIS A N 1
ATOM 5146 C CA . HIS A 1 645 ? 25.817 1.914 -11.352 1.00 78.88 645 HIS A CA 1
ATOM 5147 C C . HIS A 1 645 ? 24.520 1.519 -12.066 1.00 78.88 645 HIS A C 1
ATOM 5149 O O . HIS A 1 645 ? 24.435 1.584 -13.283 1.00 78.88 645 HIS A O 1
ATOM 5155 N N . ASN A 1 646 ? 23.498 1.105 -11.310 1.00 84.06 646 ASN A N 1
ATOM 5156 C CA . ASN A 1 646 ? 22.145 0.892 -11.837 1.00 84.06 646 ASN A CA 1
ATOM 5157 C C . ASN A 1 646 ? 22.085 -0.047 -13.063 1.00 84.06 646 ASN A C 1
ATOM 5159 O O . ASN A 1 646 ? 21.404 0.208 -14.049 1.00 84.06 646 ASN A O 1
ATOM 5163 N N . TYR A 1 647 ? 22.785 -1.171 -12.971 1.00 87.12 647 TYR A N 1
ATOM 5164 C CA . TYR A 1 647 ? 22.505 -2.376 -13.742 1.00 87.12 647 TYR A CA 1
ATOM 5165 C C . TYR A 1 647 ? 22.798 -3.597 -12.876 1.00 87.12 647 TYR A C 1
ATOM 5167 O O . TYR A 1 647 ? 23.277 -3.503 -11.734 1.00 87.12 647 TYR A O 1
ATOM 5175 N N . ILE A 1 648 ? 22.427 -4.760 -13.386 1.00 87.06 648 ILE A N 1
ATOM 5176 C CA . ILE A 1 648 ? 22.693 -6.038 -12.748 1.00 87.06 648 ILE A CA 1
ATOM 5177 C C . ILE A 1 648 ? 23.463 -6.902 -13.744 1.00 87.06 648 ILE A C 1
ATOM 5179 O O . ILE A 1 648 ? 23.145 -6.903 -14.927 1.00 87.06 648 ILE A O 1
ATOM 5183 N N . LEU A 1 649 ? 24.479 -7.611 -13.261 1.00 86.31 649 LEU A N 1
ATOM 5184 C CA . LEU A 1 649 ? 25.152 -8.659 -14.017 1.00 86.31 649 LEU A CA 1
ATOM 5185 C C . LEU A 1 649 ? 24.561 -10.003 -13.606 1.00 86.31 649 LEU A C 1
ATOM 5187 O O . LEU A 1 649 ? 24.536 -10.334 -12.416 1.00 86.31 649 LEU A O 1
ATOM 5191 N N . ALA A 1 650 ? 24.068 -10.751 -14.581 1.00 87.81 650 ALA A N 1
ATOM 5192 C CA . ALA A 1 650 ? 23.498 -12.075 -14.398 1.00 87.81 650 ALA A CA 1
ATOM 5193 C C . ALA A 1 650 ? 24.383 -13.106 -15.108 1.00 87.81 650 ALA A C 1
ATOM 5195 O O . ALA A 1 650 ? 24.847 -12.848 -16.210 1.00 87.81 650 ALA A O 1
ATOM 5196 N N . LYS A 1 651 ? 24.646 -14.251 -14.480 1.00 87.31 651 LYS A N 1
ATOM 5197 C CA . LYS A 1 651 ? 25.395 -15.365 -15.079 1.00 87.31 651 LYS A CA 1
ATOM 5198 C C . LYS A 1 651 ? 24.596 -16.645 -14.892 1.00 87.31 651 LYS A C 1
ATOM 5200 O O . LYS A 1 651 ? 24.201 -16.968 -13.770 1.00 87.31 651 LYS A O 1
ATOM 5205 N N . TRP A 1 652 ? 24.318 -17.327 -15.995 1.00 86.81 652 TRP A N 1
ATOM 5206 C CA . TRP A 1 652 ? 23.585 -18.592 -16.018 1.00 86.81 652 TRP A CA 1
ATOM 5207 C C . TRP A 1 652 ? 24.399 -19.714 -15.349 1.00 86.81 652 TRP A C 1
ATOM 5209 O O . TRP A 1 652 ? 25.610 -19.581 -15.198 1.00 86.81 652 TRP A O 1
ATOM 5219 N N . PRO A 1 653 ? 23.771 -20.809 -14.889 1.00 84.75 653 PRO A N 1
ATOM 5220 C CA . PRO A 1 653 ? 24.521 -21.924 -14.321 1.00 84.75 653 PRO A CA 1
ATOM 5221 C C . PRO A 1 653 ? 25.355 -22.633 -15.400 1.00 84.75 653 PRO A C 1
ATOM 5223 O O . PRO A 1 653 ? 24.880 -22.840 -16.516 1.00 84.75 653 PRO A O 1
ATOM 5226 N N . GLY A 1 654 ? 26.580 -23.031 -15.049 1.00 84.62 654 GLY A N 1
ATOM 5227 C CA . GLY A 1 654 ? 27.522 -23.723 -15.937 1.00 84.62 654 GLY A CA 1
ATOM 5228 C C . GLY A 1 654 ? 28.924 -23.105 -15.947 1.00 84.62 654 GLY A C 1
ATOM 5229 O O . GLY A 1 654 ? 29.081 -21.897 -15.767 1.00 84.62 654 GLY A O 1
ATOM 5230 N N . GLU A 1 655 ? 29.936 -23.944 -16.174 1.00 81.62 655 GLU A N 1
ATOM 5231 C CA . GLU A 1 655 ? 31.365 -23.607 -16.062 1.00 81.62 655 GLU A CA 1
ATOM 5232 C C . GLU A 1 655 ? 31.794 -22.448 -16.977 1.00 81.62 655 GLU A C 1
ATOM 5234 O O . GLU A 1 655 ? 32.411 -21.487 -16.523 1.00 81.62 655 GLU A O 1
ATOM 5239 N N . ASN A 1 656 ? 31.386 -22.489 -18.249 1.00 83.62 656 ASN A N 1
ATOM 5240 C CA . ASN A 1 656 ? 31.818 -21.543 -19.289 1.00 83.62 656 ASN A CA 1
ATOM 5241 C C . ASN A 1 656 ? 30.751 -20.499 -19.654 1.00 83.62 656 ASN A C 1
ATOM 5243 O O . ASN A 1 656 ? 30.726 -19.972 -20.767 1.00 83.62 656 ASN A O 1
ATOM 5247 N N . THR A 1 657 ? 29.832 -20.218 -18.734 1.00 88.69 657 THR A N 1
ATOM 5248 C CA . THR A 1 657 ? 28.812 -19.184 -18.929 1.00 88.69 657 THR A CA 1
ATOM 5249 C C . THR A 1 657 ? 29.390 -17.789 -18.706 1.00 88.69 657 THR A C 1
ATOM 5251 O O . THR A 1 657 ? 30.300 -17.584 -17.895 1.00 88.69 657 THR A O 1
ATOM 5254 N N . LYS A 1 658 ? 28.849 -16.804 -19.424 1.00 90.31 658 LYS A N 1
ATOM 5255 C CA . LYS A 1 658 ? 29.287 -15.408 -19.351 1.00 90.31 658 LYS A CA 1
ATOM 5256 C C . LYS A 1 658 ? 28.278 -14.550 -18.596 1.00 90.31 658 LYS A C 1
ATOM 5258 O O . LYS A 1 658 ? 27.120 -14.927 -18.428 1.00 90.31 658 LYS A O 1
ATOM 5263 N N . TYR A 1 659 ? 28.741 -13.399 -18.123 1.00 89.06 659 TYR A N 1
ATOM 5264 C CA . TYR A 1 659 ? 27.883 -12.385 -17.525 1.00 89.06 659 TYR A CA 1
ATOM 5265 C C . TYR A 1 659 ? 27.126 -11.600 -18.596 1.00 89.06 659 TYR A C 1
ATOM 5267 O O . TYR A 1 659 ? 27.715 -11.136 -19.567 1.00 89.06 659 TYR A O 1
ATOM 5275 N N . GLU A 1 660 ? 25.844 -11.373 -18.355 1.00 92.00 660 GLU A N 1
ATOM 5276 C CA . GLU A 1 660 ? 24.940 -10.582 -19.183 1.00 92.00 660 GLU A CA 1
ATOM 5277 C C . GLU A 1 660 ? 24.428 -9.371 -18.397 1.00 92.00 660 GLU A C 1
ATOM 5279 O O . GLU A 1 660 ? 24.253 -9.419 -17.173 1.00 92.00 660 GLU A O 1
ATOM 5284 N N . TYR A 1 661 ? 24.170 -8.274 -19.106 1.00 92.00 661 TYR A N 1
ATOM 5285 C CA . TYR A 1 661 ? 23.590 -7.063 -18.543 1.00 92.00 661 TYR A CA 1
ATOM 5286 C C . TYR A 1 661 ? 22.072 -7.187 -18.392 1.00 92.00 661 TYR A C 1
ATOM 5288 O O . TYR A 1 661 ? 21.352 -7.575 -19.311 1.00 92.00 661 TYR A O 1
ATOM 5296 N N . VAL A 1 662 ? 21.578 -6.758 -17.234 1.00 92.88 662 VAL A N 1
ATOM 5297 C CA . VAL A 1 662 ? 20.158 -6.598 -16.923 1.00 92.88 662 VAL A CA 1
ATOM 5298 C C . VAL A 1 662 ? 19.908 -5.133 -16.565 1.00 92.88 662 VAL A C 1
ATOM 5300 O O . VAL A 1 662 ? 20.488 -4.603 -15.608 1.00 92.88 662 VAL A O 1
ATOM 5303 N N . ALA A 1 663 ? 19.041 -4.470 -17.332 1.00 94.00 663 ALA A N 1
ATOM 5304 C CA . ALA A 1 663 ? 18.731 -3.053 -17.149 1.00 94.00 663 ALA A CA 1
ATOM 5305 C C . ALA A 1 663 ? 17.983 -2.803 -15.827 1.00 94.00 663 ALA A C 1
ATOM 5307 O O . ALA A 1 663 ? 17.082 -3.555 -15.452 1.00 94.00 663 ALA A O 1
ATOM 5308 N N . TRP A 1 664 ? 18.337 -1.734 -15.104 1.00 90.75 664 TRP A N 1
ATOM 5309 C CA . TRP A 1 664 ? 17.747 -1.428 -13.798 1.00 90.75 664 TRP A CA 1
ATOM 5310 C C . TRP A 1 664 ? 17.801 0.072 -13.458 1.00 90.75 664 TRP A C 1
ATOM 5312 O O . TRP A 1 664 ? 18.830 0.696 -13.618 1.00 90.75 664 TRP A O 1
ATOM 5322 N N . ASP A 1 665 ? 16.735 0.648 -12.896 1.00 88.06 665 ASP A N 1
ATOM 5323 C CA . ASP A 1 665 ? 16.696 2.038 -12.386 1.00 88.06 665 ASP A CA 1
ATOM 5324 C C . ASP A 1 665 ? 17.181 3.091 -13.412 1.00 88.06 665 ASP A C 1
ATOM 5326 O O . ASP A 1 665 ? 18.204 3.754 -13.239 1.00 88.06 665 ASP A O 1
ATOM 5330 N N . MET A 1 666 ? 16.412 3.233 -14.492 1.00 90.88 666 MET A N 1
ATOM 5331 C CA . MET A 1 666 ? 16.695 4.034 -15.693 1.00 90.88 666 MET A CA 1
ATOM 5332 C C . MET A 1 666 ? 15.903 5.356 -15.727 1.00 90.88 666 MET A C 1
ATOM 5334 O O . MET A 1 666 ? 15.541 5.852 -16.788 1.00 90.88 666 MET A O 1
ATOM 5338 N N . LYS A 1 667 ? 15.592 5.942 -14.565 1.00 85.50 667 LYS A N 1
ATOM 5339 C CA . LYS A 1 667 ? 14.696 7.116 -14.460 1.00 85.50 667 LYS A CA 1
ATOM 5340 C C . LYS A 1 667 ? 15.353 8.470 -14.758 1.00 85.50 667 LYS A C 1
ATOM 5342 O O . LYS A 1 667 ? 14.660 9.472 -14.892 1.00 85.50 667 LYS A O 1
ATOM 5347 N N . ARG A 1 668 ? 16.690 8.539 -14.785 1.00 88.06 668 ARG A N 1
ATOM 5348 C CA . ARG A 1 668 ? 17.472 9.788 -14.927 1.00 88.06 668 ARG A CA 1
ATOM 5349 C C . ARG A 1 668 ? 18.025 9.988 -16.348 1.00 88.06 668 ARG A C 1
ATOM 5351 O O . ARG A 1 668 ? 19.179 10.396 -16.488 1.00 88.06 668 ARG A O 1
ATOM 5358 N N . THR A 1 669 ? 17.194 9.722 -17.346 1.00 92.69 669 THR A N 1
ATOM 5359 C CA . THR A 1 669 ? 17.509 9.519 -18.774 1.00 92.69 669 THR A CA 1
ATOM 5360 C C . THR A 1 669 ? 16.799 10.541 -19.680 1.00 92.69 669 THR A C 1
ATOM 5362 O O . THR A 1 669 ? 15.984 11.321 -19.185 1.00 92.69 669 THR A O 1
ATOM 5365 N N . PHE A 1 670 ? 17.107 10.540 -20.982 1.00 94.12 670 PHE A N 1
ATOM 5366 C CA . PHE A 1 670 ? 16.479 11.351 -22.044 1.00 94.12 670 PHE A CA 1
ATOM 5367 C C . PHE A 1 670 ? 16.528 12.871 -21.802 1.00 94.12 670 PHE A C 1
ATOM 5369 O O . PHE A 1 670 ? 15.498 13.541 -21.675 1.00 94.12 670 PHE A O 1
ATOM 5376 N N . ARG A 1 671 ? 17.743 13.412 -21.686 1.00 88.25 671 ARG A N 1
ATOM 5377 C CA . ARG A 1 671 ? 18.012 14.819 -21.346 1.00 88.25 671 ARG A CA 1
ATOM 5378 C C . ARG A 1 671 ? 18.365 15.698 -22.547 1.00 88.25 671 ARG A C 1
ATOM 5380 O O . ARG A 1 671 ? 18.455 16.905 -22.359 1.00 88.25 671 ARG A O 1
ATOM 5387 N N . GLY A 1 672 ? 18.574 15.120 -23.729 1.00 84.19 672 GLY A N 1
ATOM 5388 C CA . GLY A 1 672 ? 18.880 15.870 -24.949 1.00 84.19 672 GLY A CA 1
ATOM 5389 C C . GLY A 1 672 ? 20.306 16.427 -24.991 1.00 84.19 672 GLY A C 1
ATOM 5390 O O . GLY A 1 672 ? 20.520 17.527 -25.486 1.00 84.19 672 GLY A O 1
ATOM 5391 N N . GLY A 1 673 ? 21.280 15.708 -24.432 1.00 83.94 673 GLY A N 1
ATOM 5392 C CA . GLY A 1 673 ? 22.690 16.080 -24.415 1.00 83.94 673 GLY A CA 1
ATOM 5393 C C . GLY A 1 673 ? 23.553 15.353 -25.453 1.00 83.94 673 GLY A C 1
ATOM 5394 O O . GLY A 1 673 ? 23.250 14.254 -25.929 1.00 83.94 673 GLY A O 1
ATOM 5395 N N . ASP A 1 674 ? 24.716 15.945 -25.725 1.00 83.75 674 ASP A N 1
ATOM 5396 C CA . ASP A 1 674 ? 25.657 15.472 -26.754 1.00 83.75 674 ASP A CA 1
ATOM 5397 C C . ASP A 1 674 ? 26.717 14.500 -26.209 1.00 83.75 674 ASP A C 1
ATOM 5399 O O . ASP A 1 674 ? 27.587 14.018 -26.934 1.00 83.75 674 ASP A O 1
ATOM 5403 N N . CYS A 1 675 ? 26.676 14.193 -24.909 1.00 85.25 675 CYS A N 1
ATOM 5404 C CA . CYS A 1 675 ? 27.675 13.340 -24.273 1.00 85.25 675 CYS A CA 1
ATOM 5405 C C . CYS A 1 675 ? 27.639 11.909 -24.828 1.00 85.25 675 CYS A C 1
ATOM 5407 O O . CYS A 1 675 ? 26.577 11.349 -25.100 1.00 85.25 675 CYS A O 1
ATOM 5409 N N . TYR A 1 676 ? 28.806 11.282 -24.946 1.00 86.12 676 TYR A N 1
ATOM 5410 C CA . TYR A 1 676 ? 28.915 9.858 -25.248 1.00 86.12 676 TYR A CA 1
ATOM 5411 C C . TYR A 1 676 ? 29.068 9.059 -23.956 1.00 86.12 676 TYR A C 1
ATOM 5413 O O . TYR A 1 676 ? 29.867 9.419 -23.089 1.00 86.12 676 TYR A O 1
ATOM 5421 N N . PHE A 1 677 ? 28.309 7.975 -23.829 1.00 89.00 677 PHE A N 1
ATOM 5422 C CA . PHE A 1 677 ? 28.244 7.194 -22.601 1.00 89.00 677 PHE A CA 1
ATOM 5423 C C . PHE A 1 677 ? 28.865 5.819 -22.826 1.00 89.00 677 PHE A C 1
ATOM 5425 O O . PHE A 1 677 ? 28.637 5.176 -23.846 1.00 89.00 677 PHE A O 1
ATOM 5432 N N . THR A 1 678 ? 29.658 5.361 -21.865 1.00 85.25 678 THR A N 1
ATOM 5433 C CA . THR A 1 678 ? 30.282 4.033 -21.880 1.00 85.25 678 THR A CA 1
ATOM 5434 C C . THR A 1 678 ? 30.058 3.368 -20.535 1.00 85.25 678 THR A C 1
ATOM 5436 O O . THR A 1 678 ? 30.209 3.996 -19.488 1.00 85.25 678 THR A O 1
ATOM 5439 N N . HIS A 1 679 ? 29.687 2.092 -20.556 1.00 83.94 679 HIS A N 1
ATOM 5440 C CA . HIS A 1 679 ? 29.815 1.242 -19.377 1.00 83.94 679 HIS A CA 1
ATOM 5441 C C . HIS A 1 679 ? 31.227 0.657 -19.316 1.00 83.94 679 HIS A C 1
ATOM 5443 O O . HIS A 1 679 ? 31.973 0.720 -20.290 1.00 83.94 679 HIS A O 1
ATOM 5449 N N . HIS A 1 680 ? 31.584 0.059 -18.180 1.00 78.75 680 HIS A N 1
ATOM 5450 C CA . HIS A 1 680 ? 32.924 -0.476 -17.925 1.00 78.75 680 HIS A CA 1
ATOM 5451 C C . HIS A 1 680 ? 33.501 -1.331 -19.067 1.00 78.75 680 HIS A C 1
ATOM 5453 O O . HIS A 1 680 ? 34.593 -1.048 -19.543 1.00 78.75 680 HIS A O 1
ATOM 5459 N N . PHE A 1 681 ? 32.756 -2.323 -19.566 1.00 82.50 681 PHE A N 1
ATOM 5460 C CA . PHE A 1 681 ? 33.221 -3.148 -20.687 1.00 82.50 681 PHE A CA 1
ATOM 5461 C C . PHE A 1 681 ? 33.469 -2.313 -21.954 1.00 82.50 681 PHE A C 1
ATOM 5463 O O . PHE A 1 681 ? 34.554 -2.376 -22.527 1.00 82.50 681 PHE A O 1
ATOM 5470 N N . ALA A 1 682 ? 32.503 -1.483 -22.366 1.00 82.88 682 ALA A N 1
ATOM 5471 C CA . ALA A 1 682 ? 32.645 -0.648 -23.557 1.00 82.88 682 ALA A CA 1
ATOM 5472 C C . ALA A 1 682 ? 33.766 0.391 -23.419 1.00 82.88 682 ALA A C 1
ATOM 5474 O O . ALA A 1 682 ? 34.408 0.720 -24.408 1.00 82.88 682 ALA A O 1
ATOM 5475 N N . HIS A 1 683 ? 34.044 0.883 -22.210 1.00 83.88 683 HIS A N 1
ATOM 5476 C CA . HIS A 1 683 ? 35.149 1.807 -21.964 1.00 83.88 683 HIS A CA 1
ATOM 5477 C C . HIS A 1 683 ? 36.506 1.201 -22.354 1.00 83.88 683 HIS A C 1
ATOM 5479 O O . HIS A 1 683 ? 37.344 1.904 -22.913 1.00 83.88 683 HIS A O 1
ATOM 5485 N N . HIS A 1 684 ? 36.689 -0.100 -22.111 1.00 78.94 684 HIS A N 1
ATOM 5486 C CA . HIS A 1 684 ? 37.882 -0.851 -22.507 1.00 78.94 684 HIS A CA 1
ATOM 5487 C C . HIS A 1 684 ? 37.846 -1.275 -23.976 1.00 78.94 684 HIS A C 1
ATOM 5489 O O . HIS A 1 684 ? 38.836 -1.133 -24.689 1.00 78.94 684 HIS A O 1
ATOM 5495 N N . ALA A 1 685 ? 36.697 -1.768 -24.438 1.00 82.62 685 ALA A N 1
ATOM 5496 C CA . ALA A 1 685 ? 36.554 -2.343 -25.769 1.00 82.62 685 ALA A CA 1
ATOM 5497 C C . ALA A 1 685 ? 36.479 -1.297 -26.891 1.00 82.62 685 ALA A C 1
ATOM 5499 O O . ALA A 1 685 ? 36.847 -1.587 -28.019 1.00 82.62 685 ALA A O 1
ATOM 5500 N N . GLN A 1 686 ? 36.053 -0.061 -26.610 1.00 81.25 686 GLN A N 1
ATOM 5501 C CA . GLN A 1 686 ? 35.838 0.966 -27.639 1.00 81.25 686 GLN A CA 1
ATOM 5502 C C . GLN A 1 686 ? 37.084 1.349 -28.451 1.00 81.25 686 GLN A C 1
ATOM 5504 O O . GLN A 1 686 ? 36.943 2.023 -29.468 1.00 81.25 686 GLN A O 1
ATOM 5509 N N . HIS A 1 687 ? 38.281 0.974 -28.008 1.00 81.44 687 HIS A N 1
ATOM 5510 C CA . HIS A 1 687 ? 39.521 1.237 -28.734 1.00 81.44 687 HIS A CA 1
ATOM 5511 C C . HIS A 1 687 ? 39.876 0.138 -29.744 1.00 81.44 687 HIS A C 1
ATOM 5513 O O . HIS A 1 687 ? 40.857 0.295 -30.465 1.00 81.44 687 HIS A O 1
ATOM 5519 N N . THR A 1 688 ? 39.108 -0.956 -29.807 1.00 84.75 688 THR A N 1
ATOM 5520 C CA . THR A 1 688 ? 39.319 -2.030 -30.782 1.00 84.75 688 THR A CA 1
ATOM 5521 C C . THR A 1 688 ? 38.404 -1.863 -31.993 1.00 84.75 688 THR A C 1
ATOM 5523 O O . THR A 1 688 ? 37.209 -1.581 -31.863 1.00 84.75 688 THR A O 1
ATOM 5526 N N . ASP A 1 689 ? 38.963 -2.078 -33.187 1.00 86.06 689 ASP A N 1
ATOM 5527 C CA . ASP A 1 689 ? 38.205 -2.028 -34.444 1.00 86.06 689 ASP A CA 1
ATOM 5528 C C . ASP A 1 689 ? 37.101 -3.092 -34.481 1.00 86.06 689 ASP A C 1
ATOM 5530 O O . ASP A 1 689 ? 36.016 -2.852 -35.016 1.00 86.06 689 ASP A O 1
ATOM 5534 N N . GLU A 1 690 ? 37.355 -4.249 -33.864 1.00 86.88 690 GLU A N 1
ATOM 5535 C CA . GLU A 1 690 ? 36.394 -5.344 -33.740 1.00 86.88 690 GLU A CA 1
ATOM 5536 C C . GLU A 1 690 ? 35.132 -4.898 -32.990 1.00 86.88 690 GLU A C 1
ATOM 5538 O O . GLU A 1 690 ? 34.025 -5.016 -33.515 1.00 86.88 690 GLU A O 1
ATOM 5543 N N . PHE A 1 691 ? 35.278 -4.303 -31.801 1.00 89.06 691 PHE A N 1
ATOM 5544 C CA . PHE A 1 691 ? 34.126 -3.856 -31.018 1.00 89.06 691 PHE A CA 1
ATOM 5545 C C . PHE A 1 691 ? 33.355 -2.738 -31.724 1.00 89.06 691 PHE A C 1
ATOM 5547 O O . PHE A 1 691 ? 32.127 -2.779 -31.778 1.00 89.06 691 PHE A O 1
ATOM 5554 N N . GLN A 1 692 ? 34.052 -1.751 -32.299 1.00 90.44 692 GLN A N 1
ATOM 5555 C CA . GLN A 1 692 ? 33.395 -0.658 -33.027 1.00 90.44 692 GLN A CA 1
ATOM 5556 C C . GLN A 1 692 ? 32.627 -1.156 -34.252 1.00 90.44 692 GLN A C 1
ATOM 5558 O O . GLN A 1 692 ? 31.546 -0.648 -34.547 1.00 90.44 692 GLN A O 1
ATOM 5563 N N . SER A 1 693 ? 33.156 -2.154 -34.959 1.00 92.38 693 SER A N 1
ATOM 5564 C CA . SER A 1 693 ? 32.480 -2.742 -36.119 1.00 92.38 693 SER A CA 1
ATOM 5565 C C . SER A 1 693 ? 31.199 -3.467 -35.707 1.00 92.38 693 SER A C 1
ATOM 5567 O O . SER A 1 693 ? 30.150 -3.211 -36.294 1.00 92.38 693 SER A O 1
ATOM 5569 N N . LEU A 1 694 ? 31.246 -4.262 -34.634 1.00 93.88 694 LEU A N 1
ATOM 5570 C CA . LEU A 1 694 ? 30.068 -4.960 -34.108 1.00 93.88 694 LEU A CA 1
ATOM 5571 C C . LEU A 1 694 ? 29.000 -3.996 -33.570 1.00 93.88 694 LEU A C 1
ATOM 5573 O O . LEU A 1 694 ? 27.807 -4.216 -33.774 1.00 93.88 694 LEU A O 1
ATOM 5577 N N . VAL A 1 695 ? 29.403 -2.902 -32.913 1.00 95.19 695 VAL A N 1
ATOM 5578 C CA . VAL A 1 695 ? 28.462 -1.859 -32.467 1.00 95.19 695 VAL A CA 1
ATOM 5579 C C . VAL A 1 695 ? 27.768 -1.204 -33.660 1.00 95.19 695 VAL A C 1
ATOM 5581 O O . VAL A 1 695 ? 26.560 -0.990 -33.600 1.00 95.19 695 VAL A O 1
ATOM 5584 N N . ARG A 1 696 ? 28.495 -0.901 -34.742 1.00 95.44 696 ARG A N 1
ATOM 5585 C CA . ARG A 1 696 ? 27.919 -0.294 -35.953 1.00 95.44 696 ARG A CA 1
ATOM 5586 C C . ARG A 1 696 ? 26.962 -1.229 -36.679 1.00 95.44 696 ARG A C 1
ATOM 5588 O O . ARG A 1 696 ? 25.868 -0.807 -37.039 1.00 95.44 696 ARG A O 1
ATOM 5595 N N . GLU A 1 697 ? 27.340 -2.494 -36.837 1.00 94.94 697 GLU A N 1
ATOM 5596 C CA . GLU A 1 697 ? 26.475 -3.520 -37.424 1.00 94.94 697 GLU A CA 1
ATOM 5597 C C . GLU A 1 697 ? 25.173 -3.654 -36.629 1.00 94.94 697 GLU A C 1
ATOM 5599 O O . GLU A 1 697 ? 24.075 -3.536 -37.180 1.00 94.94 697 GLU A O 1
ATOM 5604 N N . ARG A 1 698 ? 25.291 -3.793 -35.305 1.00 95.31 698 ARG A N 1
ATOM 5605 C CA . ARG A 1 698 ? 24.129 -3.912 -34.429 1.00 95.31 698 ARG A CA 1
ATOM 5606 C C . ARG A 1 698 ? 23.285 -2.638 -34.398 1.00 95.31 698 ARG A C 1
ATOM 5608 O O . ARG A 1 698 ? 22.057 -2.717 -34.364 1.00 95.31 698 ARG A O 1
ATOM 5615 N N . TRP A 1 699 ? 23.914 -1.462 -34.435 1.00 96.38 699 TRP A N 1
ATOM 5616 C CA . TRP A 1 699 ? 23.204 -0.190 -34.551 1.00 96.38 699 TRP A CA 1
ATOM 5617 C C . TRP A 1 699 ? 22.394 -0.130 -35.841 1.00 96.38 699 TRP A C 1
ATOM 5619 O O . TRP A 1 699 ? 21.214 0.194 -35.772 1.00 96.38 699 TRP A O 1
ATOM 5629 N N . ALA A 1 700 ? 22.973 -0.486 -36.991 1.00 95.19 700 ALA A N 1
ATOM 5630 C CA . ALA A 1 700 ? 22.271 -0.477 -38.273 1.00 95.19 700 ALA A CA 1
ATOM 5631 C C . ALA A 1 700 ? 21.020 -1.376 -38.257 1.00 95.19 700 ALA A C 1
ATOM 5633 O O . ALA A 1 700 ? 19.953 -0.957 -38.714 1.00 95.19 700 ALA A O 1
ATOM 5634 N N . GLU A 1 701 ? 21.119 -2.570 -37.664 1.00 93.38 701 GLU A N 1
ATOM 5635 C CA . GLU A 1 701 ? 19.994 -3.500 -37.498 1.00 93.38 701 GLU A CA 1
ATOM 5636 C C . GLU A 1 701 ? 18.866 -2.895 -36.642 1.00 93.38 701 GLU A C 1
ATOM 5638 O O . GLU A 1 701 ? 17.706 -2.806 -37.064 1.00 93.38 701 GLU A O 1
ATOM 5643 N N . VAL A 1 702 ? 19.213 -2.431 -35.439 1.00 93.75 702 VAL A N 1
ATOM 5644 C CA . VAL A 1 702 ? 18.257 -1.878 -34.474 1.00 93.75 702 VAL A CA 1
ATOM 5645 C C . VAL A 1 702 ? 17.650 -0.572 -34.998 1.00 93.75 702 VAL A C 1
ATOM 5647 O O . VAL A 1 702 ? 16.444 -0.350 -34.881 1.00 93.75 702 VAL A O 1
ATOM 5650 N N . ARG A 1 703 ? 18.450 0.288 -35.632 1.00 93.62 703 ARG A N 1
ATOM 5651 C CA . ARG A 1 703 ? 18.044 1.587 -36.187 1.00 93.62 703 ARG A CA 1
ATOM 5652 C C . ARG A 1 703 ? 17.099 1.465 -37.380 1.00 93.62 703 ARG A C 1
ATOM 5654 O O . ARG A 1 703 ? 16.246 2.343 -37.557 1.00 93.62 703 ARG A O 1
ATOM 5661 N N . GLY A 1 704 ? 17.235 0.398 -38.169 1.00 88.88 704 GLY A N 1
ATOM 5662 C CA . GLY A 1 704 ? 16.360 0.084 -39.301 1.00 88.88 704 GLY A CA 1
ATOM 5663 C C . GLY A 1 704 ? 14.950 -0.354 -38.894 1.00 88.88 704 GLY A C 1
ATOM 5664 O O . GLY A 1 704 ? 14.048 -0.360 -39.728 1.00 88.88 704 GLY A O 1
ATOM 5665 N N . SER A 1 705 ? 14.739 -0.693 -37.619 1.00 89.12 705 SER A N 1
ATOM 5666 C CA . SER A 1 705 ? 13.451 -1.170 -37.113 1.00 89.12 705 SER A CA 1
ATOM 5667 C C . SER A 1 705 ? 13.144 -0.628 -35.707 1.00 89.12 705 SER A C 1
ATOM 5669 O O . SER A 1 705 ? 12.466 0.389 -35.558 1.00 89.12 705 SER A O 1
ATOM 5671 N N . LEU A 1 706 ? 13.666 -1.283 -34.672 1.00 90.62 706 LEU A N 1
ATOM 5672 C CA . LEU A 1 706 ? 13.320 -1.119 -33.257 1.00 90.62 706 LEU A CA 1
ATOM 5673 C C . LEU A 1 706 ? 13.583 0.284 -32.684 1.00 90.62 706 LEU A C 1
ATOM 5675 O O . LEU A 1 706 ? 12.816 0.742 -31.835 1.00 90.62 706 LEU A O 1
ATOM 5679 N N . ALA A 1 707 ? 14.636 0.961 -33.146 1.00 90.56 707 ALA A N 1
ATOM 5680 C CA . ALA A 1 707 ? 15.025 2.314 -32.740 1.00 90.56 707 ALA A CA 1
ATOM 5681 C C . ALA A 1 707 ? 14.807 3.358 -33.850 1.00 90.56 707 ALA A C 1
ATOM 5683 O O . ALA A 1 707 ? 15.461 4.402 -33.866 1.00 90.56 707 ALA A O 1
ATOM 5684 N N . SER A 1 708 ? 13.889 3.103 -34.788 1.00 93.06 708 SER A N 1
ATOM 5685 C CA . SER A 1 708 ? 13.454 4.150 -35.713 1.00 93.06 708 SER A CA 1
ATOM 5686 C C . SER A 1 708 ? 12.696 5.256 -34.954 1.00 93.06 708 SER A C 1
ATOM 5688 O O . SER A 1 708 ? 11.966 4.946 -34.004 1.00 93.06 708 SER A O 1
ATOM 5690 N N . PRO A 1 709 ? 12.797 6.540 -35.359 1.00 92.94 709 PRO A N 1
ATOM 5691 C CA . PRO A 1 709 ? 12.037 7.618 -34.728 1.00 92.94 709 PRO A CA 1
ATOM 5692 C C . PRO A 1 709 ? 10.534 7.330 -34.652 1.00 92.94 709 PRO A C 1
ATOM 5694 O O . PRO A 1 709 ? 9.929 7.529 -33.605 1.00 92.94 709 PRO A O 1
ATOM 5697 N N . ALA A 1 710 ? 9.937 6.782 -35.716 1.00 94.50 710 ALA A N 1
ATOM 5698 C CA . ALA A 1 710 ? 8.513 6.451 -35.741 1.00 94.50 710 ALA A CA 1
ATOM 5699 C C . ALA A 1 710 ? 8.143 5.388 -34.693 1.00 94.50 710 ALA A C 1
ATOM 5701 O O . ALA A 1 710 ? 7.179 5.564 -33.946 1.00 94.50 710 ALA A O 1
ATOM 5702 N N . THR A 1 711 ? 8.931 4.313 -34.585 1.00 95.44 711 THR A N 1
ATOM 5703 C CA . THR A 1 711 ? 8.713 3.252 -33.590 1.00 95.44 711 THR A CA 1
ATOM 5704 C C . THR A 1 711 ? 8.877 3.778 -32.167 1.00 95.44 711 THR A C 1
ATOM 5706 O O . THR A 1 711 ? 8.050 3.487 -31.305 1.00 95.44 711 THR A O 1
ATOM 5709 N N . LEU A 1 712 ? 9.916 4.575 -31.911 1.00 94.88 712 LEU A N 1
ATOM 5710 C CA . LEU A 1 712 ? 10.182 5.152 -30.594 1.00 94.88 712 LEU A CA 1
ATOM 5711 C C . LEU A 1 712 ? 9.087 6.136 -30.159 1.00 94.88 712 LEU A C 1
ATOM 5713 O O . LEU A 1 712 ? 8.615 6.066 -29.025 1.00 94.88 712 LEU A O 1
ATOM 5717 N N . LEU A 1 713 ? 8.641 7.012 -31.060 1.00 96.56 713 LEU A N 1
ATOM 5718 C CA . LEU A 1 713 ? 7.557 7.957 -30.786 1.00 96.56 713 LEU A CA 1
ATOM 5719 C C . LEU A 1 713 ? 6.218 7.242 -30.569 1.00 96.56 713 LEU A C 1
ATOM 5721 O O . LEU A 1 713 ? 5.504 7.592 -29.633 1.00 96.56 713 LEU A O 1
ATOM 5725 N N . SER A 1 714 ? 5.927 6.192 -31.346 1.00 96.38 714 SER A N 1
ATOM 5726 C CA . SER A 1 714 ? 4.717 5.374 -31.161 1.00 96.38 714 SER A CA 1
ATOM 5727 C C . SER A 1 714 ? 4.692 4.685 -29.790 1.00 96.38 714 SER A C 1
ATOM 5729 O O . SER A 1 714 ? 3.635 4.558 -29.177 1.00 96.38 714 SER A O 1
ATOM 5731 N N . ARG A 1 715 ? 5.856 4.265 -29.264 1.00 96.12 715 ARG A N 1
ATOM 5732 C CA . ARG A 1 715 ? 5.958 3.732 -27.892 1.00 96.12 715 ARG A CA 1
ATOM 5733 C C . ARG A 1 715 ? 5.615 4.794 -26.852 1.00 96.12 715 ARG A C 1
ATOM 5735 O O . ARG A 1 715 ? 4.855 4.505 -25.935 1.00 96.12 715 ARG A O 1
ATOM 5742 N N . ILE A 1 716 ? 6.152 6.009 -26.998 1.00 97.62 716 ILE A N 1
ATOM 5743 C CA . ILE A 1 716 ? 5.838 7.129 -26.096 1.00 97.62 716 ILE A CA 1
ATOM 5744 C C . ILE A 1 716 ? 4.341 7.447 -26.144 1.00 97.62 716 ILE A C 1
ATOM 5746 O O . ILE A 1 716 ? 3.726 7.580 -25.095 1.00 97.62 716 ILE A O 1
ATOM 5750 N N . GLU A 1 717 ? 3.744 7.516 -27.334 1.00 97.69 717 GLU A N 1
ATOM 5751 C CA . GLU A 1 717 ? 2.309 7.774 -27.511 1.00 97.69 717 GLU A CA 1
ATOM 5752 C C . GLU A 1 717 ? 1.435 6.695 -26.853 1.00 97.69 717 GLU A C 1
ATOM 5754 O O . GLU A 1 717 ? 0.498 7.012 -26.122 1.00 97.69 717 GLU A O 1
ATOM 5759 N N . ALA A 1 718 ? 1.775 5.414 -27.031 1.00 96.00 718 ALA A N 1
ATOM 5760 C CA . ALA A 1 718 ? 1.058 4.316 -26.384 1.00 96.00 718 ALA A CA 1
ATOM 5761 C C . ALA A 1 718 ? 1.149 4.385 -24.849 1.00 96.00 718 ALA A C 1
ATOM 5763 O O . ALA A 1 718 ? 0.158 4.150 -24.152 1.00 96.00 718 ALA A O 1
ATOM 5764 N N . MET A 1 719 ? 2.327 4.724 -24.312 1.00 96.31 719 MET A N 1
ATOM 5765 C CA . MET A 1 719 ? 2.520 4.898 -22.872 1.00 96.31 719 MET A CA 1
ATOM 5766 C C . MET A 1 719 ? 1.753 6.113 -22.342 1.00 96.31 719 MET A C 1
ATOM 5768 O O . MET A 1 719 ? 1.024 5.974 -21.360 1.00 96.31 719 MET A O 1
ATOM 5772 N N . GLU A 1 720 ? 1.845 7.264 -23.007 1.00 96.31 720 GLU A N 1
ATOM 5773 C CA . GLU A 1 720 ? 1.106 8.486 -22.668 1.00 96.31 720 GLU A CA 1
ATOM 5774 C C . GLU A 1 720 ? -0.401 8.210 -22.621 1.00 96.31 720 GLU A C 1
ATOM 5776 O O . GLU A 1 720 ? -1.051 8.493 -21.613 1.00 96.31 720 GLU A O 1
ATOM 5781 N N . GLY A 1 721 ? -0.944 7.550 -23.649 1.00 93.56 721 GLY A N 1
ATOM 5782 C CA . GLY A 1 721 ? -2.357 7.174 -23.717 1.00 93.56 721 GLY A CA 1
ATOM 5783 C C . GLY A 1 721 ? -2.828 6.290 -22.554 1.00 93.56 721 GLY A C 1
ATOM 5784 O O . GLY A 1 721 ? -4.010 6.314 -22.211 1.00 93.56 721 GLY A O 1
ATOM 5785 N N . SER A 1 722 ? -1.915 5.551 -21.914 1.00 91.31 722 SER A N 1
ATOM 5786 C CA . SER A 1 722 ? -2.215 4.685 -20.767 1.00 91.31 722 SER A CA 1
ATOM 5787 C C . SER A 1 722 ? -2.181 5.388 -19.404 1.00 91.31 722 SER A C 1
ATOM 5789 O O . SER A 1 722 ? -2.764 4.876 -18.450 1.00 91.31 722 SER A O 1
ATOM 5791 N N . ILE A 1 723 ? -1.520 6.546 -19.287 1.00 93.19 723 ILE A N 1
ATOM 5792 C CA . ILE A 1 723 ? -1.295 7.214 -17.990 1.00 93.19 723 ILE A CA 1
ATOM 5793 C C . ILE A 1 723 ? -1.812 8.649 -17.916 1.00 93.19 723 ILE A C 1
ATOM 5795 O O . ILE A 1 723 ? -2.096 9.116 -16.813 1.00 93.19 723 ILE A O 1
ATOM 5799 N N . ALA A 1 724 ? -1.967 9.346 -19.046 1.00 93.44 724 ALA A N 1
ATOM 5800 C CA . ALA A 1 724 ? -2.227 10.787 -19.088 1.00 93.44 724 ALA A CA 1
ATOM 5801 C C . ALA A 1 724 ? -3.452 11.208 -18.259 1.00 93.44 724 ALA A C 1
ATOM 5803 O O . ALA A 1 724 ? -3.415 12.231 -17.580 1.00 93.44 724 ALA A O 1
ATOM 5804 N N . ARG A 1 725 ? -4.510 10.383 -18.228 1.00 92.25 725 ARG A N 1
ATOM 5805 C CA . ARG A 1 725 ? -5.746 10.649 -17.463 1.00 92.25 725 ARG A CA 1
ATOM 5806 C C . ARG A 1 725 ? -5.546 10.677 -15.943 1.00 92.25 725 ARG A C 1
ATOM 5808 O O . ARG A 1 725 ? -6.344 11.287 -15.238 1.00 92.25 725 ARG A O 1
ATOM 5815 N N . HIS A 1 726 ? -4.482 10.054 -15.436 1.00 92.81 726 HIS A N 1
ATOM 5816 C CA . HIS A 1 726 ? -4.177 9.985 -14.002 1.00 92.81 726 HIS A CA 1
ATOM 5817 C C . HIS A 1 726 ? -3.141 11.018 -13.557 1.00 92.81 726 HIS A C 1
ATOM 5819 O O . HIS A 1 726 ? -3.004 11.278 -12.360 1.00 92.81 726 HIS A O 1
ATOM 5825 N N . ILE A 1 727 ? -2.416 11.624 -14.501 1.00 93.69 727 ILE A N 1
ATOM 5826 C CA . ILE A 1 727 ? -1.361 12.592 -14.199 1.00 93.69 727 ILE A CA 1
ATOM 5827 C C . ILE A 1 727 ? -1.874 13.818 -13.430 1.00 93.69 727 ILE A C 1
ATOM 5829 O O . ILE A 1 727 ? -1.210 14.177 -12.458 1.00 93.69 727 ILE A O 1
ATOM 5833 N N . PRO A 1 728 ? -3.037 14.426 -13.751 1.00 92.19 728 PRO A N 1
ATOM 5834 C CA . PRO A 1 728 ? -3.533 15.572 -12.987 1.00 92.19 728 PRO A CA 1
ATOM 5835 C C . PRO A 1 728 ? -3.655 15.280 -11.486 1.00 92.19 728 PRO A C 1
ATOM 5837 O O . PRO A 1 728 ? -3.212 16.077 -10.666 1.00 92.19 728 PRO A O 1
ATOM 5840 N N . TRP A 1 729 ? -4.151 14.093 -11.123 1.00 91.88 729 TRP A N 1
ATOM 5841 C CA . TRP A 1 729 ? -4.284 13.658 -9.729 1.00 91.88 729 TRP A CA 1
ATOM 5842 C C . TRP A 1 729 ? -2.929 13.426 -9.049 1.00 91.88 729 TRP A C 1
ATOM 5844 O O . TRP A 1 729 ? -2.760 13.700 -7.862 1.00 91.88 729 TRP A O 1
ATOM 5854 N N . GLU A 1 730 ? -1.949 12.898 -9.784 1.00 92.62 730 GLU A N 1
ATOM 5855 C CA . GLU A 1 730 ? -0.575 12.742 -9.294 1.00 92.62 730 GLU A CA 1
ATOM 5856 C C . GLU A 1 730 ? 0.102 14.098 -9.060 1.00 92.62 730 GLU A C 1
ATOM 5858 O O . GLU A 1 730 ? 0.759 14.287 -8.033 1.00 92.62 730 GLU A O 1
ATOM 5863 N N . PHE A 1 731 ? -0.053 15.025 -10.004 1.00 93.06 731 PHE A N 1
ATOM 5864 C CA . PHE A 1 731 ? 0.524 16.364 -9.950 1.00 93.06 731 PHE A CA 1
ATOM 5865 C C . PHE A 1 731 ? -0.096 17.170 -8.818 1.00 93.06 731 PHE A C 1
ATOM 5867 O O . PHE A 1 731 ? 0.637 17.706 -7.995 1.00 93.06 731 PHE A O 1
ATOM 5874 N N . GLU A 1 732 ? -1.420 17.142 -8.682 1.00 90.94 732 GLU A N 1
ATOM 5875 C CA . GLU A 1 732 ? -2.114 17.787 -7.571 1.00 90.94 732 GLU A CA 1
ATOM 5876 C C . GLU A 1 732 ? -1.648 17.244 -6.211 1.00 90.94 732 GLU A C 1
ATOM 5878 O O . GLU A 1 732 ? -1.411 18.006 -5.273 1.00 90.94 732 GLU A O 1
ATOM 5883 N N . ARG A 1 733 ? -1.468 15.922 -6.090 1.00 90.38 733 ARG A N 1
ATOM 5884 C CA . ARG A 1 733 ? -1.084 15.302 -4.816 1.00 90.38 733 ARG A CA 1
ATOM 5885 C C . ARG A 1 733 ? 0.357 15.606 -4.405 1.00 90.38 733 ARG A C 1
ATOM 5887 O O . ARG A 1 733 ? 0.621 15.701 -3.205 1.00 90.38 733 ARG A O 1
ATOM 5894 N N . TRP A 1 734 ? 1.291 15.686 -5.355 1.00 89.81 734 TRP A N 1
ATOM 5895 C CA . TRP A 1 734 ? 2.730 15.716 -5.054 1.00 89.81 734 TRP A CA 1
ATOM 5896 C C . TRP A 1 734 ? 3.494 16.938 -5.572 1.00 89.81 734 TRP A C 1
ATOM 5898 O O . TRP A 1 734 ? 4.654 17.091 -5.190 1.00 89.81 734 TRP A O 1
ATOM 5908 N N . GLY A 1 735 ? 2.889 17.791 -6.402 1.00 86.06 735 GLY A N 1
ATOM 5909 C CA . GLY A 1 735 ? 3.502 19.018 -6.930 1.00 86.06 735 GLY A CA 1
ATOM 5910 C C . GLY A 1 735 ? 4.782 18.771 -7.733 1.00 86.06 735 GLY A C 1
ATOM 5911 O O . GLY A 1 735 ? 5.770 19.481 -7.566 1.00 86.06 735 GLY A O 1
ATOM 5912 N N . VAL A 1 736 ? 4.813 17.696 -8.526 1.00 83.75 736 VAL A N 1
ATOM 5913 C CA . VAL A 1 736 ? 5.986 17.277 -9.328 1.00 83.75 736 VAL A CA 1
ATOM 5914 C C . VAL A 1 736 ? 6.014 17.890 -10.734 1.00 83.75 736 VAL A C 1
ATOM 5916 O O . VAL A 1 736 ? 6.883 17.556 -11.532 1.00 83.75 736 VAL A O 1
ATOM 5919 N N . ASP A 1 737 ? 5.032 18.723 -11.049 1.00 83.69 737 ASP A N 1
ATOM 5920 C CA . ASP A 1 737 ? 4.799 19.361 -12.343 1.00 83.69 737 ASP A CA 1
ATOM 5921 C C . ASP A 1 737 ? 5.650 20.614 -12.554 1.00 83.69 737 ASP A C 1
ATOM 5923 O O . ASP A 1 737 ? 5.734 21.114 -13.669 1.00 83.69 737 ASP A O 1
ATOM 5927 N N . GLU A 1 738 ? 6.275 21.137 -11.494 1.00 85.62 738 GLU A N 1
ATOM 5928 C CA . GLU A 1 738 ? 7.078 22.369 -11.539 1.00 85.62 738 GLU A CA 1
ATOM 5929 C C . GLU A 1 738 ? 6.297 23.570 -12.125 1.00 85.62 738 GLU A C 1
ATOM 5931 O O . GLU A 1 738 ? 6.891 24.516 -12.639 1.00 85.62 738 GLU A O 1
ATOM 5936 N N . GLY A 1 739 ? 4.958 23.543 -12.052 1.00 87.00 739 GLY A N 1
ATOM 5937 C CA . GLY A 1 739 ? 4.067 24.541 -12.648 1.00 87.00 739 GLY A CA 1
ATOM 5938 C C . GLY A 1 739 ? 3.898 24.436 -14.170 1.00 87.00 739 GLY A C 1
ATOM 5939 O O . GLY A 1 739 ? 3.347 25.357 -14.773 1.00 87.00 739 GLY A O 1
ATOM 5940 N N . ARG A 1 740 ? 4.371 23.354 -14.802 1.00 92.19 740 ARG A N 1
ATOM 5941 C CA . ARG A 1 740 ? 4.292 23.117 -16.251 1.00 92.19 740 ARG A CA 1
ATOM 5942 C C . ARG A 1 740 ? 3.202 22.091 -16.599 1.00 92.19 740 ARG A C 1
ATOM 5944 O O . ARG A 1 740 ? 3.037 21.095 -15.891 1.00 92.19 740 ARG A O 1
ATOM 5951 N N . PRO A 1 741 ? 2.481 22.263 -17.720 1.00 93.25 741 PRO A N 1
ATOM 5952 C CA . PRO A 1 741 ? 1.579 21.246 -18.251 1.00 93.25 741 PRO A CA 1
ATOM 5953 C C . PRO A 1 741 ? 2.291 19.919 -18.540 1.00 93.25 741 PRO A C 1
ATOM 5955 O O . PRO A 1 741 ? 3.415 19.898 -19.039 1.00 93.25 741 PRO A O 1
ATOM 5958 N N . TYR A 1 742 ? 1.595 18.798 -18.322 1.00 95.25 742 TYR A N 1
ATOM 5959 C CA . TYR A 1 742 ? 2.136 17.458 -18.593 1.00 95.25 742 TYR A CA 1
ATOM 5960 C C . TYR A 1 742 ? 2.672 17.299 -20.024 1.00 95.25 742 TYR A C 1
ATOM 5962 O O . TYR A 1 742 ? 3.744 16.725 -20.215 1.00 95.25 742 TYR A O 1
ATOM 5970 N N . GLN A 1 743 ? 1.960 17.858 -21.010 1.00 96.12 743 GLN A N 1
ATOM 5971 C CA . GLN A 1 743 ? 2.312 17.737 -22.424 1.00 96.12 743 GLN A CA 1
ATOM 5972 C C . GLN A 1 743 ? 3.710 18.282 -22.734 1.00 96.12 743 GLN A C 1
ATOM 5974 O O . GLN A 1 743 ? 4.428 17.683 -23.528 1.00 96.12 743 GLN A O 1
ATOM 5979 N N . GLU A 1 744 ? 4.143 19.354 -22.061 1.00 95.94 744 GLU A N 1
ATOM 5980 C CA . GLU A 1 744 ? 5.475 19.919 -22.289 1.00 95.94 744 GLU A CA 1
ATOM 5981 C C . GLU A 1 744 ? 6.586 18.923 -21.944 1.00 95.94 744 GLU A C 1
ATOM 5983 O O . GLU A 1 744 ? 7.572 18.823 -22.670 1.00 95.94 744 GLU A O 1
ATOM 5988 N N . PHE A 1 745 ? 6.426 18.153 -20.863 1.00 95.75 745 PHE A N 1
ATOM 5989 C CA . PHE A 1 745 ? 7.400 17.128 -20.483 1.00 95.75 745 PHE A CA 1
ATOM 5990 C C . PHE A 1 745 ? 7.438 15.974 -21.488 1.00 95.75 745 PHE A C 1
ATOM 5992 O O . PHE A 1 745 ? 8.504 15.405 -21.739 1.00 95.75 745 PHE A O 1
ATOM 5999 N N . VAL A 1 746 ? 6.285 15.609 -22.054 1.00 97.19 746 VAL A N 1
ATOM 6000 C CA . VAL A 1 746 ? 6.201 14.557 -23.075 1.00 97.19 746 VAL A CA 1
ATOM 6001 C C . VAL A 1 746 ? 6.843 15.026 -24.380 1.00 97.19 746 VAL A C 1
ATOM 6003 O O . VAL A 1 746 ? 7.620 14.285 -24.983 1.00 97.19 746 VAL A O 1
ATOM 6006 N N . ASP A 1 747 ? 6.585 16.261 -24.798 1.00 97.12 747 ASP A N 1
ATOM 6007 C CA . ASP A 1 747 ? 7.150 16.827 -26.024 1.00 97.12 747 ASP A CA 1
ATOM 6008 C C . ASP A 1 747 ? 8.665 17.041 -25.909 1.00 97.12 747 ASP A C 1
ATOM 6010 O O . ASP A 1 747 ? 9.406 16.781 -26.863 1.00 97.12 747 ASP A O 1
ATOM 6014 N N . GLU A 1 748 ? 9.151 17.413 -24.722 1.00 96.19 748 GLU A N 1
ATOM 6015 C CA . GLU A 1 748 ? 10.578 17.455 -24.396 1.00 96.19 748 GLU A CA 1
ATOM 6016 C C . GLU A 1 748 ? 11.213 16.058 -24.501 1.00 96.19 748 GLU A C 1
ATOM 6018 O O . GLU A 1 748 ? 12.236 15.892 -25.165 1.00 96.19 748 GLU A O 1
ATOM 6023 N N . LEU A 1 749 ? 10.578 15.023 -23.930 1.00 96.88 749 LEU A N 1
ATOM 6024 C CA . LEU A 1 749 ? 11.035 13.633 -24.048 1.00 96.88 749 LEU A CA 1
ATOM 6025 C C . LEU A 1 749 ? 11.127 13.183 -25.516 1.00 96.88 749 LEU A C 1
ATOM 6027 O O . LEU A 1 749 ? 12.136 12.594 -25.912 1.00 96.88 749 LEU A O 1
ATOM 6031 N N . ARG A 1 750 ? 10.101 13.473 -26.328 1.00 97.44 750 ARG A N 1
ATOM 6032 C CA . ARG A 1 750 ? 10.073 13.156 -27.768 1.00 97.44 750 ARG A CA 1
ATOM 6033 C C . ARG A 1 750 ? 11.209 13.851 -28.515 1.00 97.44 750 ARG A C 1
ATOM 6035 O O . ARG A 1 750 ? 11.947 13.199 -29.254 1.00 97.44 750 ARG A O 1
ATOM 6042 N N . SER A 1 751 ? 11.358 15.155 -28.299 1.00 96.56 751 SER A N 1
ATOM 6043 C CA . SER A 1 751 ? 12.354 15.986 -28.981 1.00 96.56 751 SER A CA 1
ATOM 6044 C C . SER A 1 751 ? 13.775 15.549 -28.635 1.00 96.56 751 SER A C 1
ATOM 6046 O O . SER A 1 751 ? 14.583 15.314 -29.534 1.00 96.56 751 SER A O 1
ATOM 6048 N N . ASN A 1 752 ? 14.053 15.341 -27.344 1.00 96.19 752 ASN A N 1
ATOM 6049 C CA . ASN A 1 752 ? 15.350 14.874 -26.857 1.00 96.19 752 ASN A CA 1
ATOM 6050 C C . ASN A 1 752 ? 15.714 13.510 -27.445 1.00 96.19 752 ASN A C 1
ATOM 6052 O O . ASN A 1 752 ? 16.853 13.302 -27.859 1.00 96.19 752 ASN A O 1
ATOM 6056 N N . LEU A 1 753 ? 14.749 12.590 -27.526 1.00 95.50 753 LEU A N 1
ATOM 6057 C CA . LEU A 1 753 ? 14.978 11.265 -28.088 1.00 95.50 753 LEU A CA 1
ATOM 6058 C C . LEU A 1 753 ? 15.315 11.327 -29.583 1.00 95.50 753 LEU A C 1
ATOM 6060 O O . LEU A 1 753 ? 16.301 10.732 -30.008 1.00 95.50 753 LEU A O 1
ATOM 6064 N N . VAL A 1 754 ? 14.544 12.066 -30.385 1.00 94.69 754 VAL A N 1
ATOM 6065 C CA . VAL A 1 754 ? 14.795 12.199 -31.834 1.00 94.69 754 VAL A CA 1
ATOM 6066 C C . VAL A 1 754 ? 16.138 12.876 -32.107 1.00 94.69 754 VAL A C 1
ATOM 6068 O O . VAL A 1 754 ? 16.914 12.412 -32.950 1.00 94.69 754 VAL A O 1
ATOM 6071 N N . TYR A 1 755 ? 16.438 13.942 -31.365 1.00 94.75 755 TYR A N 1
ATOM 6072 C CA . TYR A 1 755 ? 17.736 14.603 -31.422 1.00 94.75 755 TYR A CA 1
ATOM 6073 C C . TYR A 1 755 ? 18.867 13.616 -31.114 1.00 94.75 755 TYR A C 1
ATOM 6075 O O . TYR A 1 755 ? 19.829 13.503 -31.876 1.00 94.75 755 TYR A O 1
ATOM 6083 N N . ARG A 1 756 ? 18.706 12.812 -30.058 1.00 93.69 756 ARG A N 1
ATOM 6084 C CA . ARG A 1 756 ? 19.713 11.837 -29.651 1.00 93.69 756 ARG A CA 1
ATOM 6085 C C . ARG A 1 756 ? 19.973 10.773 -30.712 1.00 93.69 756 ARG A C 1
ATOM 6087 O O . ARG A 1 756 ? 21.131 10.466 -30.981 1.00 93.69 756 ARG A O 1
ATOM 6094 N N . ILE A 1 757 ? 18.927 10.240 -31.341 1.00 93.62 757 ILE A N 1
ATOM 6095 C CA . ILE A 1 757 ? 19.069 9.274 -32.441 1.00 93.62 757 ILE A CA 1
ATOM 6096 C C . ILE A 1 757 ? 19.870 9.878 -33.603 1.00 93.62 757 ILE A C 1
ATOM 6098 O O . ILE A 1 757 ? 20.739 9.206 -34.150 1.00 93.62 757 ILE A O 1
ATOM 6102 N N . THR A 1 758 ? 19.659 11.159 -33.921 1.00 92.75 758 THR A N 1
ATOM 6103 C CA . THR A 1 758 ? 20.395 11.855 -34.992 1.00 92.75 758 THR A CA 1
ATOM 6104 C C . THR A 1 758 ? 21.899 11.930 -34.700 1.00 92.75 758 THR A C 1
ATOM 6106 O O . THR A 1 758 ? 22.717 11.706 -35.591 1.00 92.75 758 THR A O 1
ATOM 6109 N N . LEU A 1 759 ? 22.284 12.191 -33.448 1.00 92.50 759 LEU A N 1
ATOM 6110 C CA . LEU A 1 759 ? 23.693 12.182 -33.033 1.00 92.50 759 LEU A CA 1
ATOM 6111 C C . LEU A 1 759 ? 24.320 10.785 -33.108 1.00 92.50 759 LEU A C 1
ATOM 6113 O O . LEU A 1 759 ? 25.485 10.642 -33.479 1.00 92.50 759 LEU A O 1
ATOM 6117 N N . LEU A 1 760 ? 23.561 9.746 -32.756 1.00 93.44 760 LEU A N 1
ATOM 6118 C CA . LEU A 1 760 ? 24.040 8.366 -32.847 1.00 93.44 760 LEU A CA 1
ATOM 6119 C C . LEU A 1 760 ? 24.188 7.913 -34.302 1.00 93.44 760 LEU A C 1
ATOM 6121 O O . LEU A 1 760 ? 25.168 7.241 -34.614 1.00 93.44 760 LEU A O 1
ATOM 6125 N N . ASP A 1 761 ? 23.308 8.358 -35.202 1.00 93.19 761 ASP A N 1
ATOM 6126 C CA . ASP A 1 761 ? 23.436 8.127 -36.646 1.00 93.19 761 ASP A CA 1
ATOM 6127 C C . ASP A 1 761 ? 24.729 8.749 -37.203 1.00 93.19 761 ASP A C 1
ATOM 6129 O O . ASP A 1 761 ? 25.422 8.116 -37.995 1.00 93.19 761 ASP A O 1
ATOM 6133 N N . GLN A 1 762 ? 25.130 9.939 -36.741 1.00 91.81 762 GLN A N 1
ATOM 6134 C CA . GLN A 1 762 ? 26.411 10.544 -37.142 1.00 91.81 762 GLN A CA 1
ATOM 6135 C C . GLN A 1 762 ? 27.628 9.745 -36.661 1.00 91.81 762 GLN A C 1
ATOM 6137 O O . GLN A 1 762 ? 28.678 9.778 -37.298 1.00 91.81 762 GLN A O 1
ATOM 6142 N N . ARG A 1 763 ? 27.503 9.046 -35.528 1.00 88.88 763 ARG A N 1
ATOM 6143 C CA . ARG A 1 763 ? 28.611 8.316 -34.905 1.00 88.88 763 ARG A CA 1
ATOM 6144 C C . ARG A 1 763 ? 28.754 6.887 -35.416 1.00 88.88 763 ARG A C 1
ATOM 6146 O O . ARG A 1 763 ? 29.874 6.423 -35.595 1.00 88.88 763 ARG A O 1
ATOM 6153 N N . TRP A 1 764 ? 27.639 6.180 -35.556 1.00 91.31 764 TRP A N 1
ATOM 6154 C CA . TRP A 1 764 ? 27.605 4.751 -35.873 1.00 91.31 764 TRP A CA 1
ATOM 6155 C C . TRP A 1 764 ? 27.031 4.450 -37.261 1.00 91.31 764 TRP A C 1
ATOM 6157 O O . TRP A 1 764 ? 27.050 3.296 -37.676 1.00 91.31 764 TRP A O 1
ATOM 6167 N N . GLY A 1 765 ? 26.513 5.456 -37.972 1.00 74.69 765 GLY A N 1
ATOM 6168 C CA . GLY A 1 765 ? 26.015 5.324 -39.345 1.00 74.69 765 GLY A CA 1
ATOM 6169 C C . GLY A 1 765 ? 27.079 5.490 -40.437 1.00 74.69 765 GLY A C 1
ATOM 6170 O O . GLY A 1 765 ? 26.754 5.305 -41.608 1.00 74.69 765 GLY A O 1
ATOM 6171 N N . GLN A 1 766 ? 28.320 5.834 -40.071 1.00 58.94 766 GLN A N 1
ATOM 6172 C CA . GLN A 1 766 ? 29.518 5.803 -40.929 1.00 58.94 766 GLN A CA 1
ATOM 6173 C C . GLN A 1 766 ? 30.402 4.613 -40.551 1.00 58.94 766 GLN A C 1
ATOM 6175 O O . GLN A 1 766 ? 31.119 4.089 -41.428 1.00 58.94 766 GLN A O 1
#

Secondary structure (DSSP, 8-state):
----------S---S-S------SSPPPHHHHHHHHT-SS-SHHHH-HHHHHHHHHHHHHHHHHHHHHHHHHHT-TT--THHHHTSSSEEEEEE--HHHHHHHHHHHHHHHHHTS--TGGG--EEEEEEETTEEEEEEEEE-GGGG-S-TT--PPPEEEEES-GGGTTT-SEEEEE-HHHHTTTHHHHHHHHHHHTT-----EEEEEEEETTEEEEEEEEEE-TTTT--TTSSGGGT-S---GGGGGGGTS--------SS---S-BSS-HHHHHHHHHHHHHHHHHHHHH-SS-SS-HHHHHHHHHHHHHHHHHHSPBPSSGGGHHHHHHHH--GGGG-TT-SBTTBB-S---GGG---TTEEEEEEES-TTTB-TTS-B-PPSSS-PPEEEEEEEEEEETTS-EEEEEEEEEEPPSB-SS-EEEEE--SPP-SS--B-EEEEEE-TT-BSPPPEEEEE-GGGT-EEEE--SGGGTSSS--EEEE-SS----TT-SS--EEEEE--TT-TTS-HHHHHHHHHHHT-BTTBPPB---EEEEEEEETTEEEEEEEEEE--STTTTTPPPP-TT-SS--EEEE--TT-PPPGGGTTHHHHHHHHHHHHH-TT--S-HHHHHTTB-HHHHHHHHHHHHHHT-GGGTTSSEEEEE-SSTT--EEEEE----S-----------HHHHHHTTSHHHHHHHHHHHHHHHTTTT-HHHHHHHHHHHHHHHGGGHHHHHHHH--STT--HHHHHHHHHHHHHHHHHHHHHHH--

Sequence (766 aa):
FSMDRWSHTRTPFIGVIDEFTAWDRALTPCEVLALSRRRRSLMPGLRIDRHLMECLLTGLSRGMRATLRTADAFNLMRHPGYANISALHELDLYLSKSDLRYFARGQQASLSTGYLIREAARPLSIQVYNGDKRHAGTLQLHPDSIADQPWQRRTAWILTTEDETLTLGSRRLRISPPETSGFLAPLFETALARKLKIPHVENGLLRLSINGEFRGVYYFEDYAHMGIFPGQGGNRHWGTRGPADWPSMFRPAHAPPSALAPLNARIPLNEETLRGVYNNLVAMHKRILVNDPFTPVSSREIRHRIRHYGESVLSDFPPVKNNAELIPAALDLLTETMLLGNNPSPSFVTENLDLEAFRVPGLTIAWHSETPDFLANDGTIARPPGRTAPVDARLTAIFSSDLSAQDAKTLRFRIMPEILDMPAFMLYANDKLGKRKRVDALAYFYPADSNGRAPTMLAATSWSGGGISHRGNTSHWDAKKPFNFRCDEPHRLMNDTGTKHLLFSNGVRDPTRMRNNLSYELFRSFSTEPSPRHAPDLKWAEVFFNGDYIGLYEMHTRVDRHSLGFPRYGDDIEYPAQLFKTTSQKYPTLRWGEHAQDYTETRQALADARGLLAFETLASRVDLSSAIDYHILLNIIEGTDNMTHNYILAKWPGENTKYEYVAWDMKRTFRGGDCYFTHHFAHHAQHTDEFQSLVRERWAEVRGSLASPATLLSRIEAMEGSIARHIPWEFERWGVDEGRPYQEFVDELRSNLVYRITLLDQRWGQ

Radius of gyration: 30.3 Å; chains: 1; bounding box: 78×61×91 Å

Foldseek 3Di:
DDDPDQDDQLWQDDDDPPDPPPDPDDDDPVLVVVSVPDRGGCCCSPPVPVVVVVVVVLVVVLVVQQVLAVVVVVDPVFDLCCLVPAPFFEKEWEDDPVRVVQLLVQLVVCLSRLFRALSQQDWDWTWIDRPPDIFIKTKGWDRLSRPSDSLRNDTWIWIAGPDCVSQVRARIKTKAACVSLLNCVLVLLVLLLVVQLFDFWDKDKHFYHYPNHTQWIIIMTHCPQDLFQFPWPQLLQFFFDDPVCPCVQRDQPPDNFTRRGLQDFARLAAPVVSLVSLVVSCVRPLSSNLNISNDSGRSVVSVVSSVVVSVCSCVRHPYDDDPVCNVVRLQRRDACSRFQVPAQALAEHAAFTRPVSGHRPQKDKFKDKPCCVAQNRNRGGDAAEDEDFWDWIKMKIWIDGPVGDIDIDIYIGTGHHLFYLAKAWEKHFRGHAEAPDFGWIKIFIGHGRPNVDGTDIFTAHVNQPWGKHFDDDVQCSARQTWMKGFTSAAPCPLVFDHGRIKTWARLLLALLSCQQVLLQVLLQVLDDPPRGAAEWRWGKYFYHYSRHTRAITTITDDPDCRSVVADDDDPPQPFGKDKFFQDPDDQDDVVCPPVSVLVVVLVCLLPVPPLPDDLVRNVQAAPLSQQLSVLVSCLLFVQQCSQRHQWMWIWHGDDRTHTGIHGGDRSNTLQLDLDRGHHSSCVNCVVDPVSLLVSLVSCVVCCVPVLPLVNSLVSLVVSCVSPVSRSVVRCVNRVSCVPPDSVVSSVSSSVSSVSSNVSVCVVSVD

pLDDT: mean 81.9, std 15.78, range [24.5, 98.31]